Protein AF-A0A7J4SED7-F1 (afdb_monomer)

Structure (mmCIF, N/CA/C/O backbone):
data_AF-A0A7J4SED7-F1
#
_entry.id   AF-A0A7J4SED7-F1
#
loop_
_atom_site.group_PDB
_atom_site.id
_atom_site.type_symbol
_atom_site.label_atom_id
_atom_site.label_alt_id
_atom_site.label_comp_id
_atom_site.label_asym_id
_atom_site.label_entity_id
_atom_site.label_seq_id
_atom_site.pdbx_PDB_ins_code
_atom_site.Cartn_x
_atom_site.Cartn_y
_atom_site.Cartn_z
_atom_site.occupancy
_atom_site.B_iso_or_equiv
_atom_site.auth_seq_id
_atom_site.auth_comp_id
_atom_site.auth_asym_id
_atom_site.auth_atom_id
_atom_site.pdbx_PDB_model_num
ATOM 1 N N . ASN A 1 1 ? -24.517 29.000 20.448 1.00 28.95 1 ASN A N 1
ATOM 2 C CA . ASN A 1 1 ? -24.933 29.027 19.030 1.00 28.95 1 ASN A CA 1
ATOM 3 C C . ASN A 1 1 ? -23.704 29.103 18.139 1.00 28.95 1 ASN A C 1
ATOM 5 O O . ASN A 1 1 ? -23.434 30.154 17.577 1.00 28.95 1 ASN A O 1
ATOM 9 N N . GLY A 1 2 ? -22.942 28.015 18.066 1.00 28.55 2 GLY A N 1
ATOM 10 C CA . GLY A 1 2 ? -22.026 27.751 16.959 1.00 28.55 2 GLY A CA 1
ATOM 11 C C . GLY A 1 2 ? -22.659 26.600 16.196 1.00 28.55 2 GLY A C 1
ATOM 12 O O . GLY A 1 2 ? -22.942 25.575 16.811 1.00 28.55 2 GLY A O 1
ATOM 13 N N . GLY A 1 3 ? -23.041 26.830 14.942 1.00 26.08 3 GLY A N 1
ATOM 14 C CA . GLY A 1 3 ? -23.596 25.779 14.098 1.00 26.08 3 GLY A CA 1
ATOM 15 C C . GLY A 1 3 ? -22.493 24.778 13.799 1.00 26.08 3 GLY A C 1
ATOM 16 O O . GLY A 1 3 ? -21.452 25.179 13.285 1.00 26.08 3 GLY A O 1
ATOM 17 N N . GLY A 1 4 ? -22.710 23.516 14.163 1.00 29.97 4 GLY A N 1
ATOM 18 C CA . GLY A 1 4 ? -21.909 22.423 13.631 1.00 29.97 4 GLY A CA 1
ATOM 19 C C . GLY A 1 4 ? -22.111 22.396 12.123 1.00 29.97 4 GLY A C 1
ATOM 20 O O . GLY A 1 4 ? -23.253 22.368 11.659 1.00 29.97 4 GLY A O 1
ATOM 21 N N . SER A 1 5 ? -21.025 22.486 11.361 1.00 30.12 5 SER A N 1
ATOM 22 C CA . SER A 1 5 ? -21.075 22.139 9.950 1.00 30.12 5 SER A CA 1
ATOM 23 C C . SER A 1 5 ? -21.308 20.635 9.884 1.00 30.12 5 SER A C 1
ATOM 25 O O . SER A 1 5 ? -20.434 19.854 10.250 1.00 30.12 5 SER A O 1
ATOM 27 N N . SER A 1 6 ? -22.506 20.234 9.464 1.00 37.62 6 SER A N 1
ATOM 28 C CA . SER A 1 6 ? -22.706 18.918 8.866 1.00 37.62 6 SER A CA 1
ATOM 29 C C . SER A 1 6 ? -21.637 18.728 7.790 1.00 37.62 6 SER A C 1
ATOM 31 O O . SER A 1 6 ? -21.415 19.657 7.007 1.00 37.62 6 SER A O 1
ATOM 33 N N . GLY A 1 7 ? -20.982 17.568 7.755 1.00 41.88 7 GLY A N 1
ATOM 34 C CA . GLY A 1 7 ? -20.121 17.202 6.630 1.00 41.88 7 GLY A CA 1
ATOM 35 C C . GLY A 1 7 ? -20.859 17.338 5.286 1.00 41.88 7 GLY A C 1
ATOM 36 O O . GLY A 1 7 ? -22.097 17.429 5.264 1.00 41.88 7 GLY A O 1
ATOM 37 N N . PRO A 1 8 ? -20.127 17.407 4.164 1.00 54.66 8 PRO A N 1
ATOM 38 C CA . PRO A 1 8 ? -20.731 17.592 2.850 1.00 54.66 8 PRO A CA 1
ATOM 39 C C . PRO A 1 8 ? -21.751 16.482 2.556 1.00 54.66 8 PRO A C 1
ATOM 41 O O . PRO A 1 8 ? -21.533 15.307 2.835 1.00 54.66 8 PRO A O 1
ATOM 44 N N . THR A 1 9 ? -22.909 16.866 2.018 1.00 66.06 9 THR A N 1
ATOM 45 C CA . THR A 1 9 ? -23.913 15.916 1.516 1.00 66.06 9 THR A CA 1
ATOM 46 C C . THR A 1 9 ? -23.626 15.657 0.041 1.00 66.06 9 THR A C 1
ATOM 48 O O . THR A 1 9 ? -23.512 16.614 -0.718 1.00 66.06 9 THR A O 1
ATOM 51 N N . TYR A 1 10 ? -23.546 14.398 -0.382 1.00 72.19 10 TYR A N 1
ATOM 52 C CA . TYR A 1 10 ? -23.294 14.031 -1.780 1.00 72.19 10 TYR A CA 1
ATOM 53 C C . TYR A 1 10 ? -24.604 13.759 -2.529 1.00 72.19 10 TYR A C 1
ATOM 55 O O . TYR A 1 10 ? -25.501 13.089 -2.012 1.00 72.19 10 TYR A O 1
ATOM 63 N N . TYR A 1 11 ? -24.732 14.284 -3.749 1.00 77.88 11 TYR A N 1
ATOM 64 C CA . TYR A 1 11 ? -25.854 14.005 -4.647 1.00 77.88 11 TYR A CA 1
ATOM 65 C C . TYR A 1 11 ? -25.429 14.189 -6.103 1.00 77.88 11 TYR A C 1
ATOM 67 O O . TYR A 1 11 ? -25.109 15.297 -6.533 1.00 77.88 11 TYR A O 1
ATOM 75 N N . ASP A 1 12 ? -25.487 13.107 -6.872 1.00 82.50 12 ASP A N 1
ATOM 76 C CA . ASP A 1 12 ? -25.096 13.118 -8.275 1.00 82.50 12 ASP A CA 1
ATOM 77 C C . ASP A 1 12 ? -26.189 13.721 -9.176 1.00 82.50 12 ASP A C 1
ATOM 79 O O . ASP A 1 12 ? -27.272 13.154 -9.346 1.00 82.50 12 ASP A O 1
ATOM 83 N N . THR A 1 13 ? -25.906 14.877 -9.776 1.00 84.81 13 THR A N 1
ATOM 84 C CA . THR A 1 13 ? -26.775 15.543 -10.759 1.00 84.81 13 THR A CA 1
ATOM 85 C C . THR A 1 13 ? -26.424 15.187 -12.205 1.00 84.81 13 THR A C 1
ATOM 87 O O . THR A 1 13 ? -27.154 15.573 -13.120 1.00 84.81 13 THR A O 1
ATOM 90 N N . GLY A 1 14 ? -25.332 14.447 -12.424 1.00 86.31 14 GLY A N 1
ATOM 91 C CA . GLY A 1 14 ? -24.759 14.154 -13.736 1.00 86.31 14 GLY A CA 1
ATOM 92 C C . GLY A 1 14 ? -23.885 15.272 -14.311 1.00 86.31 14 GLY A C 1
ATOM 93 O O . GLY A 1 14 ? -23.479 15.165 -15.463 1.00 86.31 14 GLY A O 1
ATOM 94 N N . ILE A 1 15 ? -23.598 16.339 -13.558 1.00 93.50 15 ILE A N 1
ATOM 95 C CA . ILE A 1 15 ? -22.629 17.369 -13.965 1.00 93.50 15 ILE A CA 1
ATOM 96 C C . ILE A 1 15 ? -21.230 16.949 -13.530 1.00 93.50 15 ILE A C 1
ATOM 98 O O . ILE A 1 15 ? -21.039 16.570 -12.374 1.00 93.50 15 ILE A O 1
ATOM 102 N N . ARG A 1 16 ? -20.269 17.014 -14.455 1.00 92.00 16 ARG A N 1
ATOM 103 C CA . ARG A 1 16 ? -18.857 16.680 -14.227 1.00 92.00 16 ARG A CA 1
ATOM 104 C C . ARG A 1 16 ? -17.932 17.685 -14.903 1.00 92.00 16 ARG A C 1
ATOM 106 O O . ARG A 1 16 ? -18.294 18.216 -15.950 1.00 92.00 16 ARG A O 1
ATOM 113 N N . VAL A 1 17 ? -16.746 17.922 -14.347 1.00 94.31 17 VAL A N 1
ATOM 114 C CA . VAL A 1 17 ? -15.664 18.624 -15.064 1.00 94.31 17 VAL A CA 1
ATOM 115 C C . VAL A 1 17 ? -15.040 17.676 -16.089 1.00 94.31 17 VAL A C 1
ATOM 117 O O . VAL A 1 17 ? -14.766 16.516 -15.774 1.00 94.31 17 VAL A O 1
ATOM 120 N N . ARG A 1 18 ? -14.836 18.172 -17.314 1.00 93.75 18 ARG A N 1
ATOM 121 C CA . ARG A 1 18 ? -14.382 17.402 -18.477 1.00 93.75 18 ARG A CA 1
ATOM 122 C C . ARG A 1 18 ? -13.000 17.804 -18.977 1.00 93.75 18 ARG A C 1
ATOM 124 O O . ARG A 1 18 ? -12.179 16.929 -19.210 1.00 93.75 18 ARG A O 1
ATOM 131 N N . GLU A 1 19 ? -12.743 19.095 -19.133 1.00 96.38 19 GLU A N 1
ATOM 132 C CA . GLU A 1 19 ? -11.468 19.621 -19.629 1.00 96.38 19 GLU A CA 1
ATOM 133 C C . GLU A 1 19 ? -11.024 20.781 -18.734 1.00 96.38 19 GLU A C 1
ATOM 135 O O . GLU A 1 19 ? -11.865 21.549 -18.268 1.00 96.38 19 GLU A O 1
ATOM 140 N N . VAL A 1 20 ? -9.728 20.904 -18.452 1.00 96.56 20 VAL A N 1
ATOM 141 C CA . VAL A 1 20 ? -9.173 21.971 -17.606 1.00 96.56 20 VAL A CA 1
ATOM 142 C C . VAL A 1 20 ? -7.954 22.586 -18.282 1.00 96.56 20 VAL A C 1
ATOM 144 O O . VAL A 1 20 ? -7.032 21.864 -18.651 1.00 96.56 20 VAL A O 1
ATOM 147 N N . LEU A 1 21 ? -7.929 23.914 -18.389 1.00 96.31 21 LEU A N 1
ATOM 148 C CA . LEU A 1 21 ? -6.766 24.712 -18.770 1.00 96.31 21 LEU A CA 1
ATOM 149 C C . LEU A 1 21 ? -6.443 25.670 -17.615 1.00 96.31 21 LEU A C 1
ATOM 151 O O . LEU A 1 21 ? -7.073 26.720 -17.464 1.00 96.31 21 LEU A O 1
ATOM 155 N N . ALA A 1 22 ? -5.488 25.254 -16.780 1.00 94.88 22 ALA A N 1
ATOM 156 C CA . ALA A 1 22 ? -5.080 25.962 -15.565 1.00 94.88 22 ALA A CA 1
ATOM 157 C C . ALA A 1 22 ? -3.851 26.866 -15.764 1.00 94.88 22 ALA A C 1
ATOM 159 O O . ALA A 1 22 ? -3.681 27.809 -15.016 1.00 94.88 22 ALA A O 1
ATOM 160 N N . ASP A 1 23 ? -3.029 26.636 -16.793 1.00 93.50 23 ASP A N 1
ATOM 161 C CA . ASP A 1 23 ? -1.839 27.456 -17.081 1.00 93.50 23 ASP A CA 1
ATOM 162 C C . ASP A 1 23 ? -1.945 28.059 -18.492 1.00 93.50 23 ASP A C 1
ATOM 164 O O . ASP A 1 23 ? -1.436 27.476 -19.449 1.00 93.50 23 ASP A O 1
ATOM 168 N N . PRO A 1 24 ? -2.696 29.153 -18.707 1.00 91.94 24 PRO A N 1
ATOM 169 C CA . PRO A 1 24 ? -2.863 29.739 -20.030 1.00 91.94 24 PRO A CA 1
ATOM 170 C C . PRO A 1 24 ? -1.564 30.272 -20.634 1.00 91.94 24 PRO A C 1
ATOM 172 O O . PRO A 1 24 ? -0.682 30.795 -19.966 1.00 91.94 24 PRO A O 1
ATOM 175 N N . PHE A 1 25 ? -1.490 30.239 -21.961 1.00 88.00 25 PHE A N 1
ATOM 176 C CA . PHE A 1 25 ? -0.377 30.791 -22.727 1.00 88.00 25 PHE A CA 1
ATOM 177 C C . PHE A 1 25 ? -0.931 31.534 -23.946 1.00 88.00 25 PHE A C 1
ATOM 179 O O . PHE A 1 25 ? -1.820 31.032 -24.627 1.00 88.00 25 PHE A O 1
ATOM 186 N N . PHE A 1 26 ? -0.509 32.757 -24.282 1.00 80.88 26 PHE A N 1
ATOM 187 C CA . PHE A 1 26 ? 0.598 33.584 -23.763 1.00 80.88 26 PHE A CA 1
ATOM 188 C C . PHE A 1 26 ? 0.172 34.660 -22.744 1.00 80.88 26 PHE A C 1
ATOM 190 O O . PHE A 1 26 ? 0.870 35.661 -22.545 1.00 80.88 26 PHE A O 1
ATOM 197 N N . SER A 1 27 ? -1.028 34.542 -22.186 1.00 89.19 27 SER A N 1
ATOM 198 C CA . SER A 1 27 ? -1.578 35.500 -21.223 1.00 89.19 27 SER A CA 1
ATOM 199 C C . SER A 1 27 ? -1.365 35.047 -19.785 1.00 89.19 27 SER A C 1
ATOM 201 O O . SER A 1 27 ? -0.988 33.916 -19.533 1.00 89.19 27 SER A O 1
ATOM 203 N N . ALA A 1 28 ? -1.584 35.961 -18.839 1.00 89.88 28 ALA A N 1
ATOM 204 C CA . ALA A 1 28 ? -1.602 35.608 -17.426 1.00 89.88 28 ALA A CA 1
ATOM 205 C C . ALA A 1 28 ? -2.841 34.768 -17.086 1.00 89.88 28 ALA A C 1
ATOM 207 O O . ALA A 1 28 ? -3.909 34.996 -17.657 1.00 89.88 28 ALA A O 1
ATOM 208 N N . ASP A 1 29 ? -2.714 33.912 -16.078 1.00 90.19 29 ASP A N 1
ATOM 209 C CA . ASP A 1 29 ? -3.764 33.051 -15.523 1.00 90.19 29 ASP A CA 1
ATOM 210 C C . ASP A 1 29 ? -5.093 33.787 -15.291 1.00 90.19 29 ASP A C 1
ATOM 212 O O . ASP A 1 29 ? -6.175 33.340 -15.676 1.00 90.19 29 ASP A O 1
ATOM 216 N N . ASN A 1 30 ? -5.014 35.001 -14.740 1.00 89.75 30 ASN A N 1
ATOM 217 C CA . ASN A 1 30 ? -6.175 35.832 -14.434 1.00 89.75 30 ASN A CA 1
ATOM 218 C C . ASN A 1 30 ? -6.669 36.705 -15.601 1.00 89.75 30 ASN A C 1
ATOM 220 O O . ASN A 1 30 ? -7.472 37.623 -15.389 1.00 89.75 30 ASN A O 1
ATOM 224 N N . ALA A 1 31 ? -6.207 36.481 -16.829 1.00 93.50 31 ALA A N 1
ATOM 225 C CA . ALA A 1 31 ? -6.730 37.186 -17.989 1.00 93.50 31 ALA A CA 1
ATOM 226 C C . ALA A 1 31 ? -8.228 36.891 -18.199 1.00 93.50 31 ALA A C 1
ATOM 228 O O . ALA A 1 31 ? -8.800 35.923 -17.699 1.00 93.50 31 ALA A O 1
ATOM 229 N N . SER A 1 32 ? -8.908 37.774 -18.924 1.00 91.94 32 SER A N 1
ATOM 230 C CA . SER A 1 32 ? -10.302 37.538 -19.297 1.00 91.94 32 SER A CA 1
ATOM 231 C C . SER A 1 32 ? -10.389 36.498 -20.418 1.00 91.94 32 SER A C 1
ATOM 233 O O . SER A 1 32 ? -9.470 36.370 -21.232 1.00 91.94 32 SER A O 1
ATOM 235 N N . TRP A 1 33 ? -11.516 35.788 -20.491 1.00 92.12 33 TRP A N 1
ATOM 236 C CA . TRP A 1 33 ? -11.806 34.843 -21.575 1.00 92.12 33 TRP A CA 1
ATOM 237 C C . TRP A 1 33 ? -11.556 35.474 -22.966 1.00 92.12 33 TRP A C 1
ATOM 239 O O . TRP A 1 33 ? -12.003 36.605 -23.195 1.00 92.12 33 TRP A O 1
ATOM 249 N N . PRO A 1 34 ? -10.884 34.785 -23.914 1.00 91.44 34 PRO A N 1
ATOM 250 C CA . PRO A 1 34 ? -10.423 33.390 -23.861 1.00 91.44 34 PRO A CA 1
ATOM 251 C C . PRO A 1 34 ? -8.977 33.196 -23.368 1.00 91.44 34 PRO A C 1
ATOM 253 O O . PRO A 1 34 ? -8.453 32.099 -23.484 1.00 91.44 34 PRO A O 1
ATOM 256 N N . GLY A 1 35 ? -8.306 34.243 -22.879 1.00 89.06 35 GLY A N 1
ATOM 257 C CA . GLY A 1 35 ? -6.876 34.178 -22.550 1.00 89.06 35 GLY A CA 1
ATOM 258 C C . GLY A 1 35 ? -6.544 33.719 -21.126 1.00 89.06 35 GLY A C 1
ATOM 259 O O . GLY A 1 35 ? -5.378 33.475 -20.842 1.00 89.06 35 GLY A O 1
ATOM 260 N N . GLY A 1 36 ? -7.518 33.672 -20.219 1.00 92.50 36 GLY A N 1
ATOM 261 C CA . GLY A 1 36 ? -7.302 33.216 -18.842 1.00 92.50 36 GLY A CA 1
ATOM 262 C C . GLY A 1 36 ? -7.691 31.761 -18.632 1.00 92.50 36 GLY A C 1
ATOM 263 O O . GLY A 1 36 ? -8.140 31.088 -19.558 1.00 92.50 36 GLY A O 1
ATOM 264 N N . GLU A 1 37 ? -7.566 31.314 -17.389 1.00 95.31 37 GLU A N 1
ATOM 265 C CA . GLU A 1 37 ? -7.948 29.974 -16.954 1.00 95.31 37 GLU A CA 1
ATOM 266 C C . GLU A 1 37 ? -9.415 29.659 -17.240 1.00 95.31 37 GLU A C 1
ATOM 268 O O . GLU A 1 37 ? -10.318 30.506 -17.106 1.00 95.31 37 GLU A O 1
ATOM 273 N N . TRP A 1 38 ? -9.662 28.400 -17.576 1.00 95.75 38 TRP A N 1
ATOM 274 C CA . TRP A 1 38 ? -11.006 27.885 -17.749 1.00 95.75 38 TRP A CA 1
ATOM 275 C C . TRP A 1 38 ? -11.063 26.383 -17.509 1.00 95.75 38 TRP A C 1
ATOM 277 O O . TRP A 1 38 ? -10.080 25.655 -17.620 1.00 95.75 38 TRP A O 1
ATOM 287 N N . LEU A 1 39 ? -12.270 25.923 -17.217 1.00 96.88 39 LEU A N 1
ATOM 288 C CA . LEU A 1 39 ? -12.621 24.516 -17.237 1.00 96.88 39 LEU A CA 1
ATOM 289 C C . LEU A 1 39 ? -13.910 24.323 -18.023 1.00 96.88 39 LEU A C 1
ATOM 291 O O . LEU A 1 39 ? -14.719 25.240 -18.185 1.00 96.88 39 LEU A O 1
ATOM 295 N N . GLU A 1 40 ? -14.115 23.116 -18.507 1.00 96.25 40 GLU A N 1
ATOM 296 C CA . GLU A 1 40 ? -15.326 22.692 -19.175 1.00 96.25 40 GLU A CA 1
ATOM 297 C C . GLU A 1 40 ? -16.111 21.745 -18.277 1.00 96.25 40 GLU A C 1
ATOM 299 O O . GLU A 1 40 ? -15.550 20.840 -17.663 1.00 96.25 40 GLU A O 1
ATOM 304 N N . ILE A 1 41 ? -17.426 21.939 -18.223 1.00 95.50 41 ILE A N 1
ATOM 305 C CA . ILE A 1 41 ? -18.352 21.008 -17.584 1.00 95.50 41 ILE A CA 1
ATOM 306 C C . ILE A 1 41 ? -19.205 20.292 -18.626 1.00 95.50 41 ILE A C 1
ATOM 308 O O . ILE A 1 41 ? -19.660 20.886 -19.605 1.00 95.50 41 ILE A O 1
ATOM 312 N N . GLU A 1 42 ? -19.472 19.018 -18.379 1.00 94.75 42 GLU A N 1
ATOM 313 C CA . GLU A 1 42 ? -20.281 18.134 -19.211 1.00 94.75 42 GLU A CA 1
ATOM 314 C C . GLU A 1 42 ? -21.479 17.609 -18.413 1.00 94.75 42 GLU A C 1
ATOM 316 O O . GLU A 1 42 ? -21.402 17.381 -17.204 1.00 94.75 42 GLU A O 1
ATOM 321 N N . ASN A 1 43 ? -22.606 17.415 -19.100 1.00 94.69 43 ASN A N 1
ATOM 322 C CA . ASN A 1 43 ? -23.762 16.722 -18.540 1.00 94.69 43 ASN A CA 1
ATOM 323 C C . ASN A 1 43 ? -23.796 15.268 -19.027 1.00 94.69 43 ASN A C 1
ATOM 325 O O . ASN A 1 43 ? -24.253 14.993 -20.138 1.00 94.69 43 ASN A O 1
ATOM 329 N N . ILE A 1 44 ? -23.366 14.340 -18.174 1.00 92.38 44 ILE A N 1
ATOM 330 C CA . ILE A 1 44 ? -23.412 12.889 -18.420 1.00 92.38 44 ILE A CA 1
ATOM 331 C C . ILE A 1 44 ? -24.762 12.260 -18.032 1.00 92.38 44 ILE A C 1
ATOM 333 O O . ILE A 1 44 ? -25.002 11.075 -18.269 1.00 92.38 44 ILE A O 1
ATOM 337 N N . GLY A 1 45 ? -25.662 13.040 -17.429 1.00 89.38 45 GLY A N 1
ATOM 338 C CA . GLY A 1 45 ? -26.990 12.602 -17.021 1.00 89.38 45 GLY A CA 1
ATOM 339 C C . GLY A 1 45 ? -27.975 12.466 -18.186 1.00 89.38 45 GLY A C 1
ATOM 340 O O . GLY A 1 45 ? -27.782 12.969 -19.290 1.00 89.38 45 GLY A O 1
ATOM 341 N N . ALA A 1 46 ? -29.108 11.809 -17.926 1.00 90.81 46 ALA A N 1
ATOM 342 C CA . ALA A 1 46 ? -30.159 11.600 -18.929 1.00 90.81 46 ALA A CA 1
ATOM 343 C C . ALA A 1 46 ? -31.118 12.800 -19.099 1.00 90.81 46 ALA A C 1
ATOM 345 O O . ALA A 1 46 ? -31.989 12.782 -19.972 1.00 90.81 46 ALA A O 1
ATOM 346 N N . SER A 1 47 ? -31.003 13.834 -18.261 1.00 93.88 47 SER A N 1
ATOM 347 C CA . SER A 1 47 ? -31.895 14.999 -18.240 1.00 93.88 47 SER A CA 1
ATOM 348 C C . SER A 1 47 ? -31.135 16.310 -18.386 1.00 93.88 47 SER A C 1
ATOM 350 O O . SER A 1 47 ? -29.987 16.422 -17.978 1.00 93.88 47 SER A O 1
ATOM 352 N N . THR A 1 48 ? -31.798 17.329 -18.938 1.00 95.56 48 THR A N 1
ATOM 353 C CA . THR A 1 48 ? -31.252 18.695 -18.958 1.00 95.56 48 THR A CA 1
ATOM 354 C C . THR A 1 48 ? -31.146 19.236 -17.533 1.00 95.56 48 THR A C 1
ATOM 356 O O . THR A 1 48 ? -32.103 19.111 -16.768 1.00 95.56 48 THR A O 1
ATOM 359 N N . VAL A 1 49 ? -30.007 19.842 -17.203 1.00 95.50 49 VAL A N 1
ATOM 360 C CA . VAL A 1 49 ? -29.734 20.457 -15.898 1.00 95.50 49 VAL A CA 1
ATOM 361 C C . VAL A 1 49 ? -29.696 21.973 -16.062 1.00 95.50 49 VAL A C 1
ATOM 363 O O . VAL A 1 49 ? -29.137 22.478 -17.034 1.00 95.50 49 VAL A O 1
ATOM 366 N N . ASP A 1 50 ? -30.306 22.695 -15.125 1.00 94.69 50 ASP A N 1
ATOM 367 C CA . ASP A 1 50 ? -30.141 24.143 -14.995 1.00 94.69 50 ASP A CA 1
ATOM 368 C C . ASP A 1 50 ? -28.968 24.417 -14.048 1.00 94.69 50 ASP A C 1
ATOM 370 O O . ASP A 1 50 ? -29.012 24.029 -12.880 1.00 94.69 50 ASP A O 1
ATOM 374 N N . LEU A 1 51 ? -27.918 25.060 -14.560 1.00 94.81 51 LEU A N 1
ATOM 375 C CA . LEU A 1 51 ? -26.695 25.361 -13.811 1.00 94.81 51 LEU A CA 1
ATOM 376 C C . LEU A 1 51 ? -26.849 26.567 -12.871 1.00 94.81 51 LEU A C 1
ATOM 378 O O . LEU A 1 51 ? -25.905 26.932 -12.170 1.00 94.81 51 LEU A O 1
ATOM 382 N N . LEU A 1 52 ? -28.019 27.211 -12.832 1.00 91.94 52 LEU A N 1
ATOM 383 C CA . LEU A 1 52 ? -28.249 28.352 -11.956 1.00 91.94 52 LEU A CA 1
ATOM 384 C C . LEU A 1 52 ? -28.064 27.970 -10.475 1.00 91.94 52 LEU A C 1
ATOM 386 O O . LEU A 1 52 ? -28.773 27.123 -9.932 1.00 91.94 52 LEU A O 1
ATOM 390 N N . GLY A 1 53 ? -27.129 28.646 -9.804 1.00 87.88 53 GLY A N 1
ATOM 391 C CA . GLY A 1 53 ? -26.800 28.405 -8.396 1.00 87.88 53 GLY A CA 1
ATOM 392 C C . GLY A 1 53 ? -25.765 27.303 -8.161 1.00 87.88 53 GLY A C 1
ATOM 393 O O . GLY A 1 53 ? -25.421 27.065 -7.006 1.00 87.88 53 GLY A O 1
ATOM 394 N N . TYR A 1 54 ? -25.256 26.664 -9.217 1.00 95.31 54 TYR A N 1
ATOM 395 C CA . TYR A 1 54 ? -24.082 25.801 -9.121 1.00 95.31 54 TYR A CA 1
ATOM 396 C C . TYR A 1 54 ? -22.825 26.643 -8.911 1.00 95.31 54 TYR A C 1
ATOM 398 O O . TYR A 1 54 ? -22.735 27.787 -9.374 1.00 95.31 54 TYR A O 1
ATOM 406 N N . TYR A 1 55 ? -21.836 26.064 -8.243 1.00 94.44 55 TYR A N 1
ATOM 407 C CA . TYR A 1 55 ? -20.521 26.671 -8.107 1.00 94.44 55 TYR A CA 1
ATOM 408 C C . TYR A 1 55 ? -19.426 25.618 -7.970 1.00 94.44 55 TYR A C 1
ATOM 410 O O . TYR A 1 55 ? -19.694 24.474 -7.609 1.00 94.44 55 TYR A O 1
ATOM 418 N N . ILE A 1 56 ? -18.195 26.020 -8.259 1.00 94.25 56 ILE A N 1
ATOM 419 C CA . ILE A 1 56 ? -16.997 25.190 -8.140 1.00 94.25 56 ILE A CA 1
ATOM 420 C C . ILE A 1 56 ? -16.140 25.780 -7.031 1.00 94.25 56 ILE A C 1
ATOM 422 O O . ILE A 1 56 ? -15.998 27.001 -6.949 1.00 94.25 56 ILE A O 1
ATOM 426 N N . MET A 1 57 ? -15.625 24.925 -6.158 1.00 89.38 57 MET A N 1
ATOM 427 C CA . MET A 1 57 ? -14.712 25.309 -5.092 1.00 89.38 57 MET A CA 1
ATOM 428 C C . MET A 1 57 ? -13.377 24.598 -5.277 1.00 89.38 57 MET A C 1
ATOM 430 O O . MET A 1 57 ? -13.379 23.397 -5.536 1.00 89.38 57 MET A O 1
ATOM 434 N N . ASP A 1 58 ? -12.277 25.332 -5.144 1.00 86.44 58 ASP A N 1
ATOM 435 C CA . ASP A 1 58 ? -10.928 24.760 -5.123 1.00 86.44 58 ASP A CA 1
ATOM 436 C C . ASP A 1 58 ? -10.488 24.369 -3.698 1.00 86.44 58 ASP A C 1
ATOM 438 O O . ASP A 1 58 ? -11.173 24.641 -2.701 1.00 86.44 58 ASP A O 1
ATOM 442 N N . SER A 1 59 ? -9.302 23.770 -3.590 1.00 81.81 59 SER A N 1
ATOM 443 C CA . SER A 1 59 ? -8.682 23.387 -2.314 1.00 81.81 59 SER A CA 1
ATOM 444 C C . SER A 1 59 ? -8.381 24.579 -1.389 1.00 81.81 59 SER A C 1
ATOM 446 O O . SER A 1 59 ? -8.303 24.430 -0.167 1.00 81.81 59 SER A O 1
ATOM 448 N N . SER A 1 60 ? -8.276 25.785 -1.951 1.00 81.69 60 SER A N 1
ATOM 449 C CA . SER A 1 60 ? -8.067 27.047 -1.233 1.00 81.69 60 SER A CA 1
ATOM 450 C C . SER A 1 60 ? -9.374 27.745 -0.828 1.00 81.69 60 SER A C 1
ATOM 452 O O . SER A 1 60 ? -9.343 28.846 -0.272 1.00 81.69 60 SER A O 1
ATOM 454 N N . SER A 1 61 ? -10.527 27.097 -1.038 1.00 82.44 61 SER A N 1
ATOM 455 C CA . SER A 1 61 ? -11.872 27.626 -0.775 1.00 82.44 61 SER A CA 1
ATOM 456 C C . SER A 1 61 ? -12.270 28.852 -1.616 1.00 82.44 61 SER A C 1
ATOM 458 O O . SER A 1 61 ? -13.201 29.581 -1.247 1.00 82.44 61 SER A O 1
ATOM 460 N N . ASN A 1 62 ? -11.612 29.096 -2.751 1.00 85.56 62 ASN A N 1
ATOM 461 C CA . ASN A 1 62 ? -12.081 30.045 -3.757 1.00 85.56 62 ASN A CA 1
ATOM 462 C C . ASN A 1 62 ? -13.350 29.496 -4.416 1.00 85.56 62 ASN A C 1
ATOM 464 O O . ASN A 1 62 ? -13.464 28.302 -4.665 1.00 85.56 62 ASN A O 1
ATOM 468 N N . ASN A 1 63 ? -14.322 30.366 -4.695 1.00 88.75 63 ASN A N 1
ATOM 469 C CA . ASN A 1 63 ? -15.630 29.965 -5.214 1.00 88.75 63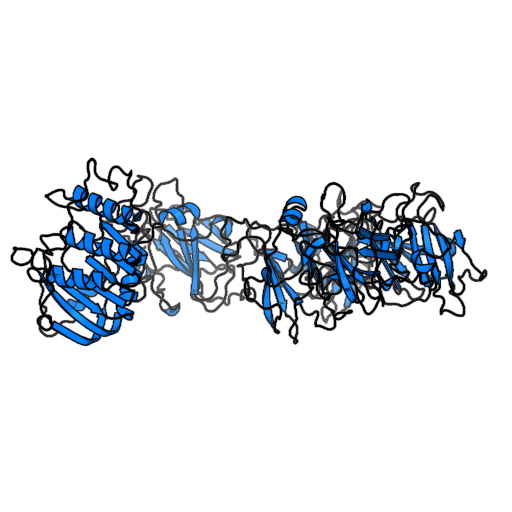 ASN A CA 1
ATOM 470 C C . ASN A 1 63 ? -15.892 30.588 -6.590 1.00 88.75 63 ASN A C 1
ATOM 472 O O . ASN A 1 63 ? -15.968 31.812 -6.720 1.00 88.75 63 ASN A O 1
ATOM 476 N N . ILE A 1 64 ? -16.095 29.734 -7.591 1.00 92.88 64 ILE A N 1
ATOM 477 C CA . ILE A 1 64 ? -16.436 30.095 -8.965 1.00 92.88 64 ILE A CA 1
ATOM 478 C C . ILE A 1 64 ? -17.916 29.776 -9.183 1.00 92.88 64 ILE A C 1
ATOM 480 O O . ILE A 1 64 ? -18.307 28.640 -9.453 1.00 92.88 64 ILE A O 1
ATOM 484 N N . SER A 1 65 ? -18.771 30.786 -9.050 1.00 93.56 65 SER A N 1
ATOM 485 C CA . SER A 1 65 ? -20.212 30.624 -9.266 1.00 93.56 65 SER A CA 1
ATOM 486 C C . SER A 1 65 ? -20.556 30.582 -10.758 1.00 93.56 65 SER A C 1
ATOM 488 O O . SER A 1 65 ? -20.149 31.466 -11.509 1.00 93.56 65 SER A O 1
ATOM 490 N N . LEU A 1 66 ? -21.371 29.619 -11.197 1.00 94.19 66 LEU A N 1
ATOM 491 C CA . LEU A 1 66 ? -21.788 29.485 -12.600 1.00 94.19 66 LEU A CA 1
ATOM 492 C C . LEU A 1 66 ? -22.866 30.530 -12.940 1.00 94.19 66 LEU A C 1
ATOM 494 O O . LEU A 1 66 ? -24.069 30.266 -12.923 1.00 94.19 66 LEU A O 1
ATOM 498 N N . ASN A 1 67 ? -22.421 31.758 -13.204 1.00 91.44 67 ASN A N 1
ATOM 499 C CA . ASN A 1 67 ? -23.251 32.941 -13.438 1.00 91.44 67 ASN A CA 1
ATOM 500 C C . ASN A 1 67 ? -22.735 33.775 -14.630 1.00 91.44 67 ASN A C 1
ATOM 502 O O . ASN A 1 67 ? -21.882 33.323 -15.388 1.00 91.44 67 ASN A O 1
ATOM 506 N N . GLU A 1 68 ? -23.236 35.005 -14.784 1.00 91.50 68 GLU A N 1
ATOM 507 C CA . GLU A 1 68 ? -22.866 35.934 -15.865 1.00 91.50 68 GLU A CA 1
ATOM 508 C C . GLU A 1 68 ? -21.369 36.268 -15.970 1.00 91.50 68 GLU A C 1
ATOM 510 O O . GLU A 1 68 ? -20.914 36.668 -17.040 1.00 91.50 68 GLU A O 1
ATOM 515 N N . SER A 1 69 ? -20.606 36.104 -14.887 1.00 90.12 69 SER A N 1
ATOM 516 C CA . SER A 1 69 ? -19.169 36.385 -14.859 1.00 90.12 69 SER A CA 1
ATOM 517 C C . SER A 1 69 ? -18.323 35.216 -15.359 1.00 90.12 69 SER A C 1
ATOM 519 O O . SER A 1 69 ? -17.260 35.460 -15.930 1.00 90.12 69 SER A O 1
ATOM 521 N N . HIS A 1 70 ? -18.776 33.974 -15.153 1.00 93.62 70 HIS A N 1
ATOM 522 C CA . HIS A 1 70 ? -17.959 32.771 -15.374 1.00 93.62 70 HIS A CA 1
ATOM 523 C C . HIS A 1 70 ? -18.510 31.836 -16.445 1.00 93.62 70 HIS A C 1
ATOM 525 O O . HIS A 1 70 ? -17.735 31.197 -17.147 1.00 93.62 70 HIS A O 1
ATOM 531 N N . LEU A 1 71 ? -19.830 31.755 -16.619 1.00 95.25 71 LEU A N 1
ATOM 532 C CA . LEU A 1 71 ? -20.434 30.855 -17.595 1.00 95.25 71 LEU A CA 1
ATOM 533 C C . LEU A 1 71 ? -20.419 31.488 -18.991 1.00 95.25 71 LEU A C 1
ATOM 535 O O . LEU A 1 71 ? -21.174 32.422 -19.280 1.00 95.25 71 LEU A O 1
ATOM 539 N N . ILE A 1 72 ? -19.600 30.946 -19.891 1.00 95.38 72 ILE A N 1
ATOM 540 C CA . ILE A 1 72 ? -19.515 31.439 -21.266 1.00 95.38 72 ILE A CA 1
ATOM 541 C C . ILE A 1 72 ? -20.841 31.183 -22.001 1.00 95.38 72 ILE A C 1
ATOM 543 O O . ILE A 1 72 ? -21.480 30.131 -21.876 1.00 95.38 72 ILE A O 1
ATOM 547 N N . GLY A 1 73 ? -21.286 32.197 -22.748 1.00 90.62 73 GLY A N 1
ATOM 548 C CA . GLY A 1 73 ? -22.572 32.184 -23.450 1.00 90.62 73 GLY A CA 1
ATOM 549 C C . GLY A 1 73 ? -23.796 32.429 -22.558 1.00 90.62 73 GLY A C 1
ATOM 550 O O . GLY A 1 73 ? -24.916 32.184 -23.000 1.00 90.62 73 GLY A O 1
ATOM 551 N N . PHE A 1 74 ? -23.619 32.893 -21.315 1.00 92.38 74 PHE A N 1
ATOM 552 C CA . PHE A 1 74 ? -24.731 33.327 -20.467 1.00 92.38 74 PHE A CA 1
ATOM 553 C C . PHE A 1 74 ? -25.462 34.548 -21.060 1.00 92.38 74 PHE A C 1
ATOM 555 O O . PHE A 1 74 ? -24.832 35.529 -21.456 1.00 92.38 74 PHE A O 1
ATOM 562 N N . ASP A 1 75 ? -26.798 34.517 -21.063 1.00 91.69 75 ASP A N 1
ATOM 563 C CA . ASP A 1 75 ? -27.661 35.627 -21.473 1.00 91.69 75 ASP A CA 1
ATOM 564 C C . ASP A 1 75 ? -28.777 35.822 -20.437 1.00 91.69 75 ASP A C 1
ATOM 566 O O . ASP A 1 75 ? -29.726 35.047 -20.357 1.00 91.69 75 ASP A O 1
ATOM 570 N N . ALA A 1 76 ? -28.707 36.914 -19.669 1.00 87.06 76 ALA A N 1
ATOM 571 C CA . ALA A 1 76 ? -29.698 37.245 -18.640 1.00 87.06 76 ALA A CA 1
ATOM 572 C C . ALA A 1 76 ? -31.141 37.391 -19.175 1.00 87.06 76 ALA A C 1
ATOM 574 O O . ALA A 1 76 ? -32.093 37.439 -18.391 1.00 87.06 76 ALA A O 1
ATOM 575 N N . THR A 1 77 ? -31.316 37.527 -20.492 1.00 89.94 77 THR A N 1
ATOM 576 C CA . THR A 1 77 ? -32.619 37.659 -21.151 1.00 89.94 77 THR A CA 1
ATOM 577 C C . THR A 1 77 ? -33.190 36.334 -21.662 1.00 89.94 77 THR A C 1
ATOM 579 O O . THR A 1 77 ? -34.372 36.292 -22.015 1.00 89.94 77 THR A O 1
ATOM 582 N N . ASP A 1 78 ? -32.408 35.253 -21.626 1.00 90.38 78 ASP A N 1
ATOM 583 C CA . ASP A 1 78 ? -32.811 33.899 -21.996 1.00 90.38 78 ASP A CA 1
ATOM 584 C C . ASP A 1 78 ? -32.688 32.956 -20.790 1.00 90.38 78 ASP A C 1
ATOM 586 O O . ASP A 1 78 ? -31.607 32.527 -20.404 1.00 90.38 78 ASP A O 1
ATOM 590 N N . SER A 1 79 ? -33.825 32.562 -20.208 1.00 84.88 79 SER A N 1
ATOM 591 C CA . SER A 1 79 ? -33.853 31.641 -19.061 1.00 84.88 79 SER A CA 1
ATOM 592 C C . SER A 1 79 ? -33.299 30.245 -19.364 1.00 84.88 79 SER A C 1
ATOM 594 O O . SER A 1 79 ? -33.143 29.449 -18.444 1.00 84.88 79 SER A O 1
ATOM 596 N N . THR A 1 80 ? -33.058 29.916 -20.635 1.00 90.31 80 THR A N 1
ATOM 597 C CA . THR A 1 80 ? -32.442 28.653 -21.052 1.00 90.31 80 THR A CA 1
ATOM 598 C C . THR A 1 80 ? -30.932 28.761 -21.250 1.00 90.31 80 THR A C 1
ATOM 600 O O . THR A 1 80 ? -30.274 27.736 -21.413 1.00 90.31 80 THR A O 1
ATOM 603 N N . SER A 1 81 ? -30.336 29.957 -21.140 1.00 92.31 81 SER A N 1
ATOM 604 C CA . SER A 1 81 ? -28.894 30.138 -21.335 1.00 92.31 81 SER A CA 1
ATOM 605 C C . SER A 1 81 ? -28.047 29.439 -20.270 1.00 92.31 81 SER A C 1
ATOM 607 O O . SER A 1 81 ? -26.870 29.212 -20.503 1.00 92.31 81 SER A O 1
ATOM 609 N N . THR A 1 82 ? -28.593 29.085 -19.105 1.00 93.19 82 THR A N 1
ATOM 610 C CA . THR A 1 82 ? -27.912 28.294 -18.055 1.00 93.19 82 THR A CA 1
ATOM 611 C C . THR A 1 82 ? -28.134 26.789 -18.189 1.00 93.19 82 THR A C 1
ATOM 613 O O . THR A 1 82 ? -27.586 26.016 -17.408 1.00 93.19 82 THR A O 1
ATOM 616 N N . HIS A 1 83 ? -28.948 26.350 -19.152 1.00 94.56 83 HIS A N 1
ATOM 617 C CA . HIS A 1 83 ? -29.273 24.940 -19.306 1.00 94.56 83 HIS A CA 1
ATOM 618 C C . HIS A 1 83 ? -28.159 24.202 -20.052 1.00 94.56 83 HIS A C 1
ATOM 620 O O . HIS A 1 83 ? -27.596 24.701 -21.031 1.00 94.56 83 HIS A O 1
ATOM 626 N N . ILE A 1 84 ? -27.874 22.982 -19.608 1.00 95.31 84 ILE A N 1
ATOM 627 C CA . ILE A 1 84 ? -26.960 22.051 -20.267 1.00 95.31 84 ILE A CA 1
ATOM 628 C C . ILE A 1 84 ? -27.711 20.755 -20.587 1.00 95.31 84 ILE A C 1
ATOM 630 O O . ILE A 1 84 ? -28.250 20.080 -19.704 1.00 95.31 84 ILE A O 1
ATOM 634 N N . HIS A 1 85 ? -27.826 20.436 -21.876 1.00 95.69 85 HIS A N 1
ATOM 635 C CA . HIS A 1 85 ? -28.501 19.224 -22.339 1.00 95.69 85 HIS A CA 1
ATOM 636 C C . HIS A 1 85 ? -27.622 17.979 -22.126 1.00 95.69 85 HIS A C 1
ATOM 638 O O . HIS A 1 85 ? -26.402 18.116 -22.067 1.00 95.69 85 HIS A O 1
ATOM 644 N N . PRO A 1 86 ? -28.216 16.773 -22.039 1.00 95.25 86 PRO A N 1
ATOM 645 C CA . PRO A 1 86 ? -27.458 15.521 -22.007 1.00 95.25 86 PRO A CA 1
ATOM 646 C C . PRO A 1 86 ? -26.412 15.446 -23.127 1.00 95.25 86 PRO A C 1
ATOM 648 O O . PRO A 1 86 ? -26.736 15.714 -24.286 1.00 95.25 86 PRO A O 1
ATOM 651 N N . GLY A 1 87 ? -25.174 15.100 -22.776 1.00 90.44 87 GLY A N 1
ATOM 652 C CA . GLY A 1 87 ? -24.024 15.008 -23.682 1.00 90.44 87 GLY A CA 1
ATOM 653 C C . GLY A 1 87 ? -23.516 16.345 -24.228 1.00 90.44 87 GLY A C 1
ATOM 654 O O . GLY A 1 87 ? -22.687 16.353 -25.129 1.00 90.44 87 GLY A O 1
ATOM 655 N N . SER A 1 88 ? -24.041 17.477 -23.749 1.00 93.81 88 SER A N 1
ATOM 656 C CA . SER A 1 88 ? -23.538 18.808 -24.105 1.00 93.81 88 SER A CA 1
ATOM 657 C C . SER A 1 88 ? -22.524 19.299 -23.080 1.00 93.81 88 SER A C 1
ATOM 659 O O . SER A 1 88 ? -22.548 18.872 -21.922 1.00 93.81 88 SER A O 1
ATOM 661 N N . ARG A 1 89 ? -21.688 20.247 -23.506 1.00 93.81 89 ARG A N 1
ATOM 662 C CA . ARG A 1 89 ? -20.618 20.835 -22.701 1.00 93.81 89 ARG A CA 1
ATOM 663 C C . ARG A 1 89 ? -20.750 22.348 -22.602 1.00 93.81 89 ARG A C 1
ATOM 665 O O . ARG A 1 89 ? -21.405 22.976 -23.440 1.00 93.81 89 ARG A O 1
ATOM 672 N N . ARG A 1 90 ? -20.200 22.935 -21.542 1.00 95.00 90 ARG A N 1
ATOM 673 C CA . ARG A 1 90 ? -20.214 24.382 -21.287 1.00 95.00 90 ARG A CA 1
ATOM 674 C C . ARG A 1 90 ? -18.894 24.819 -20.667 1.00 95.00 90 ARG A C 1
ATOM 676 O O . ARG A 1 90 ? -18.417 24.190 -19.730 1.00 95.00 90 ARG A O 1
ATOM 683 N N . VAL A 1 91 ? -18.370 25.946 -21.138 1.00 96.81 91 VAL A N 1
ATOM 684 C CA . VAL A 1 91 ? -17.121 26.524 -20.632 1.00 96.81 91 VAL A CA 1
ATOM 685 C C . VAL A 1 91 ? -17.391 27.449 -19.445 1.00 96.81 91 VAL A C 1
ATOM 687 O O . VAL A 1 91 ? -18.280 28.309 -19.497 1.00 96.81 91 VAL A O 1
ATOM 690 N N . VAL A 1 92 ? -16.593 27.283 -18.394 1.00 96.31 92 VAL A N 1
ATOM 691 C CA . VAL A 1 92 ? -16.546 28.117 -17.194 1.00 96.31 92 VAL A CA 1
ATOM 692 C C . VAL A 1 92 ? -15.174 28.787 -17.138 1.00 96.31 92 VAL A C 1
ATOM 694 O O . VAL A 1 92 ? -14.162 28.129 -16.920 1.00 96.31 92 VAL A O 1
ATOM 697 N N . ALA A 1 93 ? -15.132 30.100 -17.349 1.00 95.12 93 ALA A N 1
ATOM 698 C CA . ALA A 1 93 ? -13.900 30.882 -17.324 1.00 95.12 93 ALA A CA 1
ATOM 699 C C . ALA A 1 93 ? -13.720 31.594 -15.980 1.00 95.12 93 ALA A C 1
ATOM 701 O O . ALA A 1 93 ? -14.669 32.171 -15.442 1.00 95.12 93 ALA A O 1
ATOM 702 N N . ILE A 1 94 ? -12.488 31.653 -15.477 1.00 92.00 94 ILE A N 1
ATOM 703 C CA . ILE A 1 94 ? -12.168 32.349 -14.221 1.00 92.00 94 ILE A CA 1
ATOM 704 C C . ILE A 1 94 ? -12.290 33.868 -14.375 1.00 92.00 94 ILE A C 1
ATOM 706 O O . ILE A 1 94 ? -12.674 34.557 -13.435 1.00 92.00 94 ILE A O 1
ATOM 710 N N . ASN A 1 95 ? -12.051 34.397 -15.577 1.00 88.25 95 ASN A N 1
ATOM 711 C CA . ASN A 1 95 ? -12.423 35.749 -16.005 1.00 88.25 95 ASN A CA 1
ATOM 712 C C . ASN A 1 95 ? -12.018 36.883 -15.033 1.00 88.25 95 ASN A C 1
ATOM 714 O O . ASN A 1 95 ? -12.839 37.720 -14.652 1.00 88.25 95 ASN A O 1
ATOM 718 N N . SER A 1 96 ? -10.742 36.919 -14.639 1.00 84.88 96 SER A N 1
ATOM 719 C CA . SER A 1 96 ? -10.167 37.979 -13.790 1.00 84.88 96 SER A CA 1
ATOM 720 C C . SER A 1 96 ? -10.785 38.119 -12.385 1.00 84.88 96 SER A C 1
ATOM 722 O O . SER A 1 96 ? -10.812 39.218 -11.828 1.00 84.88 96 SER A O 1
ATOM 724 N N . THR A 1 97 ? -11.272 37.020 -11.796 1.00 79.44 97 THR A N 1
ATOM 725 C CA . THR A 1 97 ? -11.881 36.996 -10.443 1.00 79.44 97 THR A CA 1
ATOM 726 C C . THR A 1 97 ? -10.918 37.385 -9.322 1.00 79.44 97 THR A C 1
ATOM 728 O O . THR A 1 97 ? -11.340 37.953 -8.312 1.00 79.44 97 THR A O 1
ATOM 731 N N . SER A 1 98 ? -9.628 37.112 -9.502 1.00 82.25 98 SER A N 1
ATOM 732 C CA . SER A 1 98 ? -8.574 37.320 -8.508 1.00 82.25 98 SER A CA 1
ATOM 733 C C . SER A 1 98 ? -7.337 37.994 -9.108 1.00 82.25 98 SER A C 1
ATOM 735 O O . SER A 1 98 ? -7.163 38.102 -10.323 1.00 82.25 98 SER A O 1
ATOM 737 N N . GLU A 1 99 ? -6.464 38.496 -8.228 1.00 80.50 99 GLU A N 1
ATOM 738 C CA . GLU A 1 99 ? -5.176 39.094 -8.619 1.00 80.50 99 GLU A CA 1
ATOM 739 C C . GLU A 1 99 ? -4.218 38.061 -9.247 1.00 80.50 99 GLU A C 1
ATOM 741 O O . GLU A 1 99 ? -3.341 38.442 -10.018 1.00 80.50 99 GLU A O 1
ATOM 746 N N . TYR A 1 100 ? -4.452 36.774 -8.982 1.00 82.19 100 TYR A N 1
ATOM 747 C CA . TYR A 1 100 ? -3.760 35.606 -9.538 1.00 82.19 100 TYR A CA 1
ATOM 748 C C . TYR A 1 100 ? -4.782 34.618 -10.124 1.00 82.19 100 TYR A C 1
ATOM 750 O O . TYR A 1 100 ? -5.985 34.869 -10.011 1.00 82.19 100 TYR A O 1
ATOM 758 N N . GLY A 1 101 ? -4.321 33.528 -10.738 1.00 80.38 101 GLY A N 1
ATOM 759 C CA . GLY A 1 101 ? -5.154 32.378 -11.102 1.00 80.38 101 GLY A CA 1
ATOM 760 C C . GLY A 1 101 ? -5.942 31.785 -9.926 1.00 80.38 101 GLY A C 1
ATOM 761 O O . GLY A 1 101 ? -5.610 32.040 -8.763 1.00 80.38 101 GLY A O 1
ATOM 762 N N . VAL A 1 102 ? -7.016 31.055 -10.226 1.00 89.62 102 VAL A N 1
ATOM 763 C CA . VAL A 1 102 ? -7.793 30.252 -9.262 1.00 89.62 102 VAL A CA 1
ATOM 764 C C . VAL A 1 102 ? -7.477 28.768 -9.431 1.00 89.62 102 VAL A C 1
ATOM 766 O O . VAL A 1 102 ? -7.379 28.064 -8.438 1.00 89.62 102 VAL A O 1
ATOM 769 N N . LEU A 1 103 ? -7.313 28.294 -10.666 1.00 92.69 103 LEU A N 1
ATOM 770 C CA . LEU A 1 103 ? -6.976 26.906 -10.965 1.00 92.69 103 LEU A CA 1
ATOM 771 C C . LEU A 1 103 ? -5.458 26.730 -10.868 1.00 92.69 103 LEU A C 1
ATOM 773 O O . LEU A 1 103 ? -4.721 27.261 -11.682 1.00 92.69 103 LEU A O 1
ATOM 777 N N . ASN A 1 104 ? -4.960 25.970 -9.895 1.00 90.88 104 ASN A N 1
ATOM 778 C CA . ASN A 1 104 ? -3.514 25.807 -9.735 1.00 90.88 104 ASN A CA 1
ATOM 779 C C . ASN A 1 104 ? -2.861 25.054 -10.920 1.00 90.88 104 ASN A C 1
ATOM 781 O O . ASN A 1 104 ? -3.244 23.925 -11.240 1.00 90.88 104 ASN A O 1
ATOM 785 N N . ASN A 1 105 ? -1.830 25.657 -11.525 1.00 90.88 105 ASN A N 1
ATOM 786 C CA . ASN A 1 105 ? -1.031 25.104 -12.631 1.00 90.88 105 ASN A CA 1
ATOM 787 C C . ASN A 1 105 ? -0.342 23.785 -12.242 1.00 90.88 105 ASN A C 1
ATOM 789 O O . ASN A 1 105 ? -0.159 22.906 -13.078 1.00 90.88 105 ASN A O 1
ATOM 793 N N . GLY A 1 106 ? 0.030 23.619 -10.966 1.00 87.25 106 GLY A N 1
ATOM 794 C CA . GLY A 1 106 ? 0.639 22.393 -10.437 1.00 87.25 106 GLY A CA 1
ATOM 795 C C . GLY A 1 106 ? -0.341 21.234 -10.214 1.00 87.25 106 GLY A C 1
ATOM 796 O O . GLY A 1 106 ? 0.091 20.172 -9.776 1.00 87.25 106 GLY A O 1
ATOM 797 N N . GLY A 1 107 ? -1.625 21.436 -10.517 1.00 88.94 107 GLY A N 1
ATOM 798 C CA . GLY A 1 107 ? -2.723 20.540 -10.169 1.00 88.94 107 GLY A CA 1
ATOM 799 C C . GLY A 1 107 ? -3.516 21.066 -8.972 1.00 88.94 107 GLY A C 1
ATOM 800 O O . GLY A 1 107 ? -2.988 21.787 -8.121 1.00 88.94 107 GLY A O 1
ATOM 801 N N . ASP A 1 108 ? -4.797 20.714 -8.908 1.00 88.69 108 ASP A N 1
ATOM 802 C CA . ASP A 1 108 ? -5.706 21.167 -7.851 1.00 88.69 108 ASP A CA 1
ATOM 803 C C . ASP A 1 108 ? -6.803 20.139 -7.565 1.00 88.69 108 ASP A C 1
ATOM 805 O O . ASP A 1 108 ? -7.099 19.263 -8.384 1.00 88.69 108 ASP A O 1
ATOM 809 N N . GLN A 1 109 ? -7.425 20.271 -6.395 1.00 87.00 109 GLN A N 1
ATOM 810 C CA . GLN A 1 109 ? -8.625 19.541 -6.017 1.00 87.00 109 GLN A CA 1
ATOM 811 C C . GLN A 1 109 ? -9.836 20.464 -6.146 1.00 87.00 109 GLN A C 1
ATOM 813 O O . GLN A 1 109 ? -9.892 21.518 -5.513 1.00 87.00 109 GLN A O 1
ATOM 818 N N . LEU A 1 110 ? -10.818 20.049 -6.945 1.00 89.56 110 LEU A N 1
ATOM 819 C CA . LEU A 1 110 ? -12.050 20.795 -7.170 1.00 89.56 110 LEU A CA 1
ATOM 820 C C . LEU A 1 110 ? -13.263 20.003 -6.682 1.00 89.56 110 LEU A C 1
ATOM 822 O O . LEU A 1 110 ? -13.357 18.793 -6.885 1.00 89.56 110 LEU A O 1
ATOM 826 N N . ALA A 1 111 ? -14.233 20.719 -6.122 1.00 89.19 111 ALA A N 1
ATOM 827 C CA . ALA A 1 111 ? -15.559 20.207 -5.805 1.00 89.19 111 ALA A CA 1
ATOM 828 C C . ALA A 1 111 ? -16.634 21.053 -6.502 1.00 89.19 111 ALA A C 1
ATOM 830 O O . ALA A 1 111 ? -16.669 22.281 -6.383 1.00 89.19 111 ALA A O 1
ATOM 831 N N . VAL A 1 112 ? -17.538 20.396 -7.224 1.00 91.81 112 VAL A N 1
ATOM 832 C CA . VAL A 1 112 ? -18.691 21.011 -7.883 1.00 91.81 112 VAL A CA 1
ATOM 833 C C . VAL A 1 112 ? -19.906 20.849 -6.984 1.00 91.81 112 VAL A C 1
ATOM 835 O O . VAL A 1 112 ? -20.348 19.738 -6.684 1.00 91.81 112 VAL A O 1
ATOM 838 N N . PHE A 1 113 ? -20.489 21.971 -6.590 1.00 88.25 113 PHE A N 1
ATOM 839 C CA . PHE A 1 113 ? -21.665 22.023 -5.741 1.00 88.25 113 PHE A CA 1
ATOM 840 C C . PHE A 1 113 ? -22.908 22.330 -6.565 1.00 88.25 113 PHE A C 1
ATOM 842 O O . PHE A 1 113 ? -22.951 23.283 -7.350 1.00 88.25 113 PHE A O 1
ATOM 849 N N . ALA A 1 114 ? -23.949 21.533 -6.346 1.00 88.50 114 ALA A N 1
ATOM 850 C CA . ALA A 1 114 ? -25.281 21.798 -6.859 1.00 88.50 114 ALA A CA 1
ATOM 851 C C . ALA A 1 114 ? -25.956 22.942 -6.081 1.00 88.50 114 ALA A C 1
ATOM 853 O O . ALA A 1 114 ? -25.556 23.314 -4.977 1.00 88.50 114 ALA A O 1
ATOM 854 N N . SER A 1 115 ? -27.051 23.475 -6.626 1.00 88.31 115 SER A N 1
ATOM 855 C CA . SER A 1 115 ? -27.768 24.631 -6.061 1.00 88.31 115 SER A CA 1
ATOM 856 C C . SER A 1 115 ? -28.329 24.432 -4.640 1.00 88.31 115 SER A C 1
ATOM 858 O O . SER A 1 115 ? -28.712 25.397 -3.982 1.00 88.31 115 SER A O 1
ATOM 860 N N . ASN A 1 116 ? -28.451 23.187 -4.175 1.00 80.25 116 ASN A N 1
ATOM 861 C CA . ASN A 1 116 ? -28.879 22.809 -2.822 1.00 80.25 116 ASN A CA 1
ATOM 862 C C . ASN A 1 116 ? -27.703 22.678 -1.826 1.00 80.25 116 ASN A C 1
ATOM 864 O O . ASN A 1 116 ? -27.951 22.369 -0.662 1.00 80.25 116 ASN A O 1
ATOM 868 N N . GLY A 1 117 ? -26.459 22.895 -2.268 1.00 76.88 117 GLY A N 1
ATOM 869 C CA . GLY A 1 117 ? -25.244 22.764 -1.464 1.00 76.88 117 GLY A CA 1
ATOM 870 C C . GLY A 1 117 ? -24.681 21.344 -1.371 1.00 76.88 117 GLY A C 1
ATOM 871 O O . GLY A 1 117 ? -23.717 21.146 -0.638 1.00 76.88 117 GLY A O 1
ATOM 872 N N . SER A 1 118 ? -25.252 20.363 -2.081 1.00 77.94 118 SER A N 1
ATOM 873 C CA . SER A 1 118 ? -24.655 19.027 -2.166 1.00 77.94 118 SER A CA 1
ATOM 874 C C . SER A 1 118 ? -23.537 18.980 -3.202 1.00 77.94 118 SER A C 1
ATOM 876 O O . SER A 1 118 ? -23.646 19.613 -4.255 1.00 77.94 118 SER A O 1
ATOM 878 N N . VAL A 1 119 ? -22.511 18.180 -2.942 1.00 81.94 119 VAL A N 1
ATOM 879 C CA . VAL A 1 119 ? -21.432 17.905 -3.895 1.00 81.94 119 VAL A CA 1
ATOM 880 C C . VAL A 1 119 ? -21.948 16.951 -4.974 1.00 81.94 119 VAL A C 1
ATOM 882 O O . VAL A 1 119 ? -22.513 15.904 -4.650 1.00 81.94 119 VAL A O 1
ATOM 885 N N . THR A 1 120 ? -21.787 17.322 -6.247 1.00 86.00 120 THR A N 1
ATOM 886 C CA . THR A 1 120 ? -22.122 16.469 -7.402 1.00 86.00 120 THR A CA 1
ATOM 887 C C . THR A 1 120 ? -20.900 15.925 -8.130 1.00 86.00 120 THR A C 1
ATOM 889 O O . THR A 1 120 ? -21.037 14.928 -8.829 1.00 86.00 120 THR A O 1
ATOM 892 N N . ASP A 1 121 ? -19.744 16.567 -8.012 1.00 87.38 121 ASP A N 1
ATOM 893 C CA . ASP A 1 121 ? -18.486 16.091 -8.584 1.00 87.38 121 ASP A CA 1
ATOM 894 C C . ASP A 1 121 ? -17.345 16.519 -7.670 1.00 87.38 121 ASP A C 1
ATOM 896 O O . ASP A 1 121 ? -17.351 17.640 -7.168 1.00 87.38 121 ASP A O 1
ATOM 900 N N . GLU A 1 122 ? -16.383 15.633 -7.476 1.00 85.50 122 GLU A N 1
ATOM 901 C CA . GLU A 1 122 ? -15.112 15.895 -6.812 1.00 85.50 122 GLU A CA 1
ATOM 902 C C . GLU A 1 122 ? -14.022 15.291 -7.692 1.00 85.50 122 GLU A C 1
ATOM 904 O O . GLU A 1 122 ? -14.186 14.211 -8.275 1.00 85.50 122 GLU A O 1
ATOM 909 N N . LEU A 1 123 ? -12.937 16.037 -7.861 1.00 85.19 123 LEU A N 1
ATOM 910 C CA . LEU A 1 123 ? -11.834 15.635 -8.715 1.00 85.19 123 LEU A CA 1
ATOM 911 C C . LEU A 1 123 ? -10.521 16.245 -8.247 1.00 85.19 123 LEU A C 1
ATOM 913 O O . LEU A 1 123 ? -10.485 17.325 -7.661 1.00 85.19 123 LEU A O 1
ATOM 917 N N . THR A 1 124 ? -9.443 15.576 -8.620 1.00 85.31 124 THR A N 1
ATOM 918 C CA . THR A 1 124 ? -8.091 16.116 -8.579 1.00 85.31 124 THR A CA 1
ATOM 919 C C . THR A 1 124 ? -7.542 16.045 -9.992 1.00 85.31 124 THR A C 1
ATOM 921 O O . THR A 1 124 ? -7.553 14.964 -10.586 1.00 8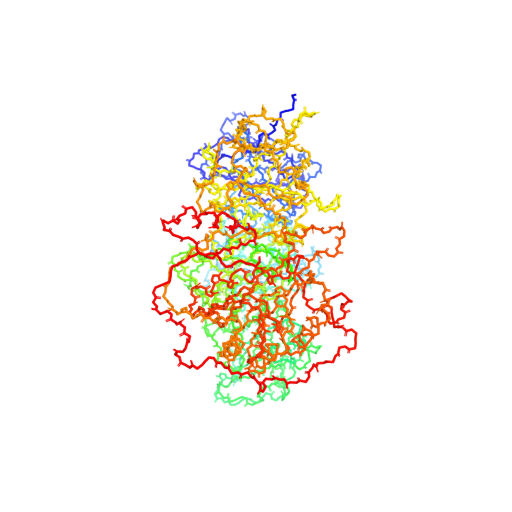5.31 124 THR A O 1
ATOM 924 N N . TYR A 1 125 ? -7.136 17.181 -10.554 1.00 88.38 125 TYR A N 1
ATOM 925 C CA . TYR A 1 125 ? -6.512 17.228 -11.877 1.00 88.38 125 TYR A CA 1
ATOM 926 C C . TYR A 1 125 ? -4.991 17.421 -11.745 1.00 88.38 125 TYR A C 1
ATOM 928 O O . TYR A 1 125 ? -4.550 18.067 -10.790 1.00 88.38 125 TYR A O 1
ATOM 936 N N . PRO A 1 126 ? -4.194 16.842 -12.664 1.00 87.50 126 PRO A N 1
ATOM 937 C CA . PRO A 1 126 ? -2.735 16.884 -12.617 1.00 87.50 126 PRO A CA 1
ATOM 938 C C . PRO A 1 126 ? -2.161 18.259 -12.935 1.00 87.50 126 PRO A C 1
ATOM 940 O O . PRO A 1 126 ? -2.882 19.175 -13.324 1.00 87.50 126 PRO A O 1
ATOM 943 N N . SER A 1 127 ? -0.839 18.385 -12.832 1.00 87.75 127 SER A N 1
ATOM 944 C CA . SER A 1 127 ? -0.137 19.553 -13.356 1.00 87.75 127 SER A CA 1
ATOM 945 C C . SER A 1 127 ? -0.529 19.809 -14.817 1.00 87.75 127 SER A C 1
ATOM 947 O O . SER A 1 127 ? -0.629 18.897 -15.647 1.00 87.75 127 SER A O 1
ATOM 949 N N . VAL A 1 128 ? -0.806 21.069 -15.131 1.00 89.38 128 VAL A N 1
ATOM 950 C CA . VAL A 1 128 ? -1.176 21.519 -16.469 1.00 89.38 128 VAL A CA 1
ATOM 951 C C . VAL A 1 128 ? -0.002 22.303 -17.021 1.00 89.38 128 VAL A C 1
ATOM 953 O O . VAL A 1 128 ? 0.462 23.265 -16.416 1.00 89.38 128 VAL A O 1
ATOM 956 N N . ARG A 1 129 ? 0.502 21.874 -18.176 1.00 88.38 129 ARG A N 1
ATOM 957 C CA . ARG A 1 129 ? 1.597 22.566 -18.859 1.00 88.38 129 ARG A CA 1
ATOM 958 C C . ARG A 1 129 ? 1.084 23.870 -19.449 1.00 88.38 129 ARG A C 1
ATOM 960 O O . ARG A 1 129 ? -0.041 23.912 -19.943 1.00 88.38 129 ARG A O 1
ATOM 967 N N . ALA A 1 130 ? 1.943 24.884 -19.493 1.00 90.12 130 ALA A N 1
ATOM 968 C CA . ALA A 1 130 ? 1.627 26.162 -20.119 1.00 90.12 130 ALA A CA 1
ATOM 969 C C . ALA A 1 130 ? 0.980 25.985 -21.508 1.00 90.12 130 ALA A C 1
ATOM 971 O O . ALA A 1 130 ? 1.507 25.299 -22.387 1.00 90.12 130 ALA A O 1
ATOM 972 N N . GLY A 1 131 ? -0.192 26.585 -21.685 1.00 90.31 131 GLY A N 1
ATOM 973 C CA . GLY A 1 131 ? -1.040 26.557 -22.874 1.00 90.31 131 GLY A CA 1
ATOM 974 C C . GLY A 1 131 ? -1.800 25.259 -23.136 1.00 90.31 131 GLY A C 1
ATOM 975 O O . GLY A 1 131 ? -2.655 25.256 -24.017 1.00 90.31 131 GLY A O 1
ATOM 976 N N . HIS A 1 132 ? -1.519 24.180 -22.411 1.00 92.19 132 HIS A N 1
ATOM 977 C CA . HIS A 1 132 ? -2.148 22.879 -22.622 1.00 92.19 132 HIS A CA 1
ATOM 978 C C . HIS A 1 132 ? -3.390 22.723 -21.746 1.00 92.19 132 HIS A C 1
ATOM 980 O O . HIS A 1 132 ? -3.557 23.409 -20.738 1.00 92.19 132 HIS A O 1
ATOM 986 N N . SER A 1 133 ? -4.259 21.789 -22.116 1.00 94.88 133 SER A N 1
ATOM 987 C CA . SER A 1 133 ? -5.389 21.374 -21.291 1.00 94.88 133 SER A CA 1
ATOM 988 C C . SER A 1 133 ? -5.329 19.881 -20.982 1.00 94.88 133 SER A C 1
ATOM 990 O O . SER A 1 133 ? -4.728 19.086 -21.709 1.00 94.88 133 SER A O 1
ATOM 992 N N . LYS A 1 134 ? -5.959 19.496 -19.873 1.00 93.44 134 LYS A N 1
ATOM 993 C CA . LYS A 1 134 ? -6.124 18.104 -19.449 1.00 93.44 134 LYS A CA 1
ATOM 994 C C . LYS A 1 134 ? -7.575 17.691 -19.637 1.00 93.44 134 LYS A C 1
ATOM 996 O O . LYS A 1 134 ? -8.477 18.410 -19.213 1.00 93.44 134 LYS A O 1
ATOM 1001 N N . ILE A 1 135 ? -7.795 16.519 -20.221 1.00 93.81 135 ILE A N 1
ATOM 1002 C CA . ILE A 1 135 ? -9.116 15.940 -20.473 1.00 93.81 135 ILE A CA 1
ATOM 1003 C C . ILE A 1 135 ? -9.329 14.758 -19.534 1.00 93.81 135 ILE A C 1
ATOM 1005 O O . ILE A 1 135 ? -8.547 13.803 -19.527 1.00 93.81 135 ILE A O 1
ATOM 1009 N N . ARG A 1 136 ? -10.409 14.817 -18.757 1.00 90.88 136 ARG A N 1
ATOM 1010 C CA . ARG A 1 136 ? -10.841 13.761 -17.843 1.00 90.88 136 ARG A CA 1
ATOM 1011 C C . ARG A 1 136 ? -11.505 12.629 -18.624 1.00 90.88 136 ARG A C 1
ATOM 1013 O O . ARG A 1 136 ? -12.350 12.870 -19.491 1.00 90.88 136 ARG A O 1
ATOM 1020 N N . SER A 1 137 ? -11.156 11.386 -18.305 1.00 84.81 137 SER A N 1
ATOM 1021 C CA . SER A 1 137 ? -11.799 10.202 -18.878 1.00 84.81 137 SER A CA 1
ATOM 1022 C C . SER A 1 137 ? -13.277 10.105 -18.497 1.00 84.81 137 SER A C 1
ATOM 1024 O O . SER A 1 137 ? -13.740 10.677 -17.512 1.00 84.81 137 SER A O 1
ATOM 1026 N N . ALA A 1 138 ? -14.039 9.340 -19.282 1.00 80.19 138 ALA A N 1
ATOM 1027 C CA . ALA A 1 138 ? -15.480 9.187 -19.078 1.00 80.19 138 ALA A CA 1
ATOM 1028 C C . ALA A 1 138 ? -15.855 8.477 -17.760 1.00 80.19 138 ALA A C 1
ATOM 1030 O O . ALA A 1 138 ? -16.961 8.676 -17.264 1.00 80.19 138 ALA A O 1
ATOM 1031 N N . ASP A 1 139 ? -14.959 7.659 -17.202 1.00 69.62 139 ASP A N 1
ATOM 1032 C CA . ASP A 1 139 ? -15.112 7.054 -15.870 1.00 69.62 139 ASP A CA 1
ATOM 1033 C C . ASP A 1 139 ? -14.758 8.021 -14.724 1.00 69.62 139 ASP A C 1
ATOM 1035 O O . ASP A 1 139 ? -15.047 7.733 -13.565 1.00 69.62 139 ASP A O 1
ATOM 1039 N N . GLY A 1 140 ? -14.178 9.184 -15.040 1.00 72.88 140 GLY A N 1
ATOM 1040 C CA . GLY A 1 140 ? -13.781 10.210 -14.083 1.00 72.88 140 GLY A CA 1
ATOM 1041 C C . GLY A 1 140 ? -12.471 9.935 -13.339 1.00 72.88 140 GLY A C 1
ATOM 1042 O O . GLY A 1 140 ? -12.130 10.721 -12.450 1.00 72.88 140 GLY A O 1
ATOM 1043 N N . LEU A 1 141 ? -11.745 8.863 -13.670 1.00 69.69 141 LEU A N 1
ATOM 1044 C CA . LEU A 1 141 ? -10.610 8.376 -12.875 1.00 69.69 141 LEU A CA 1
ATOM 1045 C C . LEU A 1 141 ? -9.235 8.781 -13.414 1.00 69.69 141 LEU A C 1
ATOM 1047 O O . LEU A 1 141 ? -8.273 8.804 -12.651 1.00 69.69 141 LEU A O 1
ATOM 1051 N N . THR A 1 142 ? -9.131 9.087 -14.706 1.00 78.06 142 THR A N 1
ATOM 1052 C CA . THR A 1 142 ? -7.852 9.351 -15.377 1.00 78.06 142 THR A CA 1
ATOM 1053 C C . THR A 1 142 ? -7.882 10.684 -16.120 1.00 78.06 142 THR A C 1
ATOM 1055 O O . THR A 1 142 ? -8.948 11.200 -16.471 1.00 78.06 142 THR A O 1
ATOM 1058 N N . TRP A 1 143 ? -6.700 11.244 -16.365 1.00 86.31 143 TRP A N 1
ATOM 1059 C CA . TRP A 1 143 ? -6.524 12.500 -17.088 1.00 86.31 143 TRP A CA 1
ATOM 1060 C C . TRP A 1 143 ? -5.554 12.316 -18.239 1.00 86.31 143 TRP A C 1
ATOM 1062 O O . TRP A 1 143 ? -4.476 11.773 -18.067 1.00 86.31 143 TRP A O 1
ATOM 1072 N N . THR A 1 144 ? -5.901 12.809 -19.413 1.00 87.50 144 THR A N 1
ATOM 1073 C CA . THR A 1 144 ? -5.037 12.752 -20.597 1.00 87.50 144 THR A CA 1
ATOM 1074 C C . THR A 1 144 ? -4.679 14.161 -21.030 1.00 87.50 144 THR A C 1
ATOM 1076 O O . THR A 1 144 ? -5.501 15.067 -20.901 1.00 87.50 144 THR A O 1
ATOM 1079 N N . ASP A 1 145 ? -3.459 14.368 -21.521 1.00 87.50 145 ASP A N 1
ATOM 1080 C CA . ASP A 1 145 ? -3.131 15.614 -22.212 1.00 87.50 145 ASP A CA 1
ATOM 1081 C C . ASP A 1 145 ? -3.978 15.725 -23.480 1.00 87.50 145 ASP A C 1
ATOM 1083 O O . ASP A 1 145 ? -4.055 14.785 -24.278 1.00 87.50 145 ASP A O 1
ATOM 1087 N N . ALA A 1 146 ? -4.625 16.874 -23.664 1.00 92.38 146 ALA A N 1
ATOM 1088 C CA . ALA A 1 146 ? -5.226 17.196 -24.943 1.00 92.38 146 ALA A CA 1
ATOM 1089 C C . ALA A 1 146 ? -4.115 17.428 -25.975 1.00 92.38 146 ALA A C 1
ATOM 1091 O O . ALA A 1 146 ? -3.094 18.052 -25.686 1.00 92.38 146 ALA A O 1
ATOM 1092 N N . LEU A 1 147 ? -4.341 16.991 -27.213 1.00 92.69 147 LEU A N 1
ATOM 1093 C CA . LEU A 1 147 ? -3.484 17.324 -28.352 1.00 92.69 147 LEU A CA 1
ATOM 1094 C C . LEU A 1 147 ? -3.443 18.836 -28.610 1.00 92.69 147 LEU A C 1
ATOM 1096 O O . LEU A 1 147 ? -2.503 19.337 -29.217 1.00 92.69 147 LEU A O 1
ATOM 1100 N N . PHE A 1 148 ? -4.501 19.540 -28.213 1.00 93.50 148 PHE A N 1
ATOM 1101 C CA . PHE A 1 148 ? -4.632 20.992 -28.139 1.00 93.50 148 PHE A CA 1
ATOM 1102 C C . PHE A 1 148 ? -5.937 21.314 -27.386 1.00 93.50 148 PHE A C 1
ATOM 1104 O O . PHE A 1 148 ? -6.857 20.494 -27.436 1.00 93.50 148 PHE A O 1
ATOM 1111 N N . PRO A 1 149 ? -6.081 22.491 -26.748 1.00 94.50 149 PRO A N 1
ATOM 1112 C CA . PRO A 1 149 ? -7.289 22.820 -25.997 1.00 94.50 149 PRO A CA 1
ATOM 1113 C C . PRO A 1 149 ? -8.548 22.927 -26.869 1.00 94.50 149 PRO A C 1
ATOM 1115 O O . PRO A 1 149 ? -8.514 23.521 -27.955 1.00 94.50 149 PRO A O 1
ATOM 1118 N N . THR A 1 150 ? -9.671 22.391 -26.382 1.00 93.75 150 THR A N 1
ATOM 1119 C CA . THR A 1 150 ? -10.940 22.258 -27.130 1.00 93.75 150 THR A CA 1
ATOM 1120 C C . THR A 1 150 ? -12.155 22.897 -26.441 1.00 93.75 150 THR A C 1
ATOM 1122 O O . THR A 1 150 ? -13.206 22.268 -26.334 1.00 93.75 150 THR A O 1
ATOM 1125 N N . PRO A 1 151 ? -12.092 24.176 -26.028 1.00 93.56 151 PRO A N 1
ATOM 1126 C CA . PRO A 1 151 ? -13.170 24.772 -25.250 1.00 93.56 151 PRO A CA 1
ATOM 1127 C C . PRO A 1 151 ? -14.503 24.818 -26.009 1.00 93.56 151 PRO A C 1
ATOM 1129 O O . PRO A 1 151 ? -14.640 25.527 -27.009 1.00 93.56 151 PRO A O 1
ATOM 1132 N N . GLY A 1 152 ? -15.517 24.135 -25.480 1.00 88.81 152 GLY A N 1
ATOM 1133 C CA . GLY A 1 152 ? -16.863 24.058 -26.043 1.00 88.81 152 GLY A CA 1
ATOM 1134 C C . GLY A 1 152 ? -17.005 23.079 -27.209 1.00 88.81 152 GLY A C 1
ATOM 1135 O O . GLY A 1 152 ? -18.108 22.955 -27.744 1.00 88.81 152 GLY A O 1
ATOM 1136 N N . GLU A 1 153 ? -15.927 22.400 -27.599 1.00 89.94 153 GLU A N 1
ATOM 1137 C CA . GLU A 1 153 ? -15.859 21.513 -28.759 1.00 89.94 153 GLU A CA 1
ATOM 1138 C C . GLU A 1 153 ? -15.598 20.057 -28.333 1.00 89.94 153 GLU A C 1
ATOM 1140 O O . GLU A 1 153 ? -15.615 19.706 -27.154 1.00 89.94 153 GLU A O 1
ATOM 1145 N N . SER A 1 154 ? -15.435 19.161 -29.309 1.00 89.31 154 SER A N 1
ATOM 1146 C CA . SER A 1 154 ? -15.098 17.761 -29.026 1.00 89.31 154 SER A CA 1
ATOM 1147 C C . SER A 1 154 ? -13.628 17.606 -28.643 1.00 89.31 154 SER A C 1
ATOM 1149 O O . SER A 1 154 ? -12.764 18.155 -29.322 1.00 89.31 154 SER A O 1
ATOM 1151 N N . ASP A 1 155 ? -13.373 16.778 -27.628 1.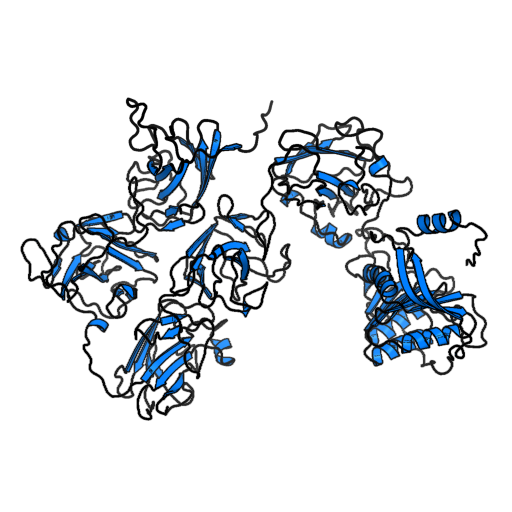00 91.94 155 ASP A N 1
ATOM 1152 C CA . ASP A 1 155 ? -12.036 16.427 -27.131 1.00 91.94 155 ASP A CA 1
ATOM 1153 C C . ASP A 1 155 ? -11.060 16.046 -28.255 1.00 91.94 155 ASP A C 1
ATOM 1155 O O . ASP A 1 155 ? -11.314 15.120 -29.037 1.00 91.94 155 ASP A O 1
ATOM 1159 N N . ALA A 1 156 ? -9.896 16.692 -28.284 1.00 92.31 156 ALA A N 1
ATOM 1160 C CA . ALA A 1 156 ? -8.788 16.313 -29.152 1.00 92.31 156 ALA A CA 1
ATOM 1161 C C . ALA A 1 156 ? -7.795 15.430 -28.385 1.00 92.31 156 ALA A C 1
ATOM 1163 O O . ALA A 1 156 ? -6.788 15.918 -27.896 1.00 92.31 156 ALA A O 1
ATOM 1164 N N . THR A 1 157 ? -8.069 14.128 -28.265 1.00 89.69 157 THR A N 1
ATOM 1165 C CA . THR A 1 157 ? -7.205 13.179 -27.521 1.00 89.69 157 THR A CA 1
ATOM 1166 C C . THR A 1 157 ? -6.447 12.194 -28.409 1.00 89.69 157 THR A C 1
ATOM 1168 O O . THR A 1 157 ? -5.564 11.486 -27.936 1.00 89.69 157 THR A O 1
ATOM 1171 N N . SER A 1 158 ? -6.799 12.092 -29.694 1.00 89.12 158 SER A N 1
ATOM 1172 C CA . SER A 1 158 ? -6.198 11.117 -30.611 1.00 89.12 158 SER A CA 1
ATOM 1173 C C . SER A 1 158 ? -6.364 11.503 -32.082 1.00 89.12 158 SER A C 1
ATOM 1175 O O . SER A 1 158 ? -7.216 12.317 -32.449 1.00 89.12 158 SER A O 1
ATOM 1177 N N . VAL A 1 159 ? -5.555 10.877 -32.939 1.00 88.81 159 VAL A N 1
ATOM 1178 C CA . VAL A 1 159 ? -5.691 10.937 -34.400 1.00 88.81 159 VAL A CA 1
ATOM 1179 C C . VAL A 1 159 ? -6.991 10.236 -34.813 1.00 88.81 159 VAL A C 1
ATOM 1181 O O . VAL A 1 159 ? -7.189 9.055 -34.530 1.00 88.81 159 VAL A O 1
ATOM 1184 N N . ASN A 1 160 ? -7.887 10.952 -35.497 1.00 89.50 160 ASN A N 1
ATOM 1185 C CA . ASN A 1 160 ? -9.232 10.479 -35.862 1.00 89.50 160 ASN A CA 1
ATOM 1186 C C . ASN A 1 160 ? -9.547 10.595 -37.373 1.00 89.50 160 ASN A C 1
ATOM 1188 O O . ASN A 1 160 ? -10.691 10.390 -37.813 1.00 89.50 160 ASN A O 1
ATOM 1192 N N . GLY A 1 161 ? -8.528 10.906 -38.176 1.00 89.31 161 GLY A N 1
ATOM 1193 C CA . GLY A 1 161 ? -8.562 10.976 -39.633 1.00 89.31 161 GLY A CA 1
ATOM 1194 C C . GLY A 1 161 ? -7.330 10.338 -40.280 1.00 89.31 161 GLY A C 1
ATOM 1195 O O . GLY A 1 161 ? -6.438 9.833 -39.609 1.00 89.31 161 GLY A O 1
ATOM 1196 N N . THR A 1 162 ? -7.288 10.356 -41.611 1.00 89.25 162 THR A N 1
ATOM 1197 C CA . THR A 1 162 ? -6.155 9.868 -42.413 1.00 89.25 162 THR A CA 1
ATOM 1198 C C . THR A 1 162 ? -5.901 10.835 -43.559 1.00 89.25 162 THR A C 1
ATOM 1200 O O . THR A 1 162 ? -6.860 11.326 -44.155 1.00 89.25 162 THR A O 1
ATOM 1203 N N . SER A 1 163 ? -4.642 11.055 -43.923 1.00 90.44 163 SER A N 1
ATOM 1204 C CA . SER A 1 163 ? -4.254 11.965 -45.003 1.00 90.44 163 SER A CA 1
ATOM 1205 C C . SER A 1 163 ? -3.066 11.402 -45.782 1.00 90.44 163 SER A C 1
ATOM 1207 O O . SER A 1 163 ? -2.221 10.718 -45.214 1.00 90.44 163 SER A O 1
ATOM 1209 N N . THR A 1 164 ? -2.996 11.690 -47.086 1.00 90.38 164 THR A N 1
ATOM 1210 C CA . THR A 1 164 ? -1.794 11.429 -47.900 1.00 90.38 164 THR A CA 1
ATOM 1211 C C . THR A 1 164 ? -0.732 12.519 -47.736 1.00 90.38 164 THR A C 1
ATOM 1213 O O . THR A 1 164 ? 0.407 12.311 -48.141 1.00 90.38 164 THR A O 1
ATOM 1216 N N . LEU A 1 165 ? -1.089 13.660 -47.138 1.00 91.50 165 LEU A N 1
ATOM 1217 C CA . LEU A 1 165 ? -0.165 14.681 -46.643 1.00 91.50 165 LEU A CA 1
ATOM 1218 C C . LEU A 1 165 ? 0.201 14.369 -45.188 1.00 91.50 165 LEU A C 1
ATOM 1220 O O . LEU A 1 165 ? -0.705 14.238 -44.362 1.00 91.50 165 LEU A O 1
ATOM 1224 N N . SER A 1 166 ? 1.497 14.307 -44.894 1.00 91.00 166 SER A N 1
ATOM 1225 C CA . SER A 1 166 ? 2.051 14.053 -43.563 1.00 91.00 166 SER A CA 1
ATOM 1226 C C . SER A 1 166 ? 3.206 15.005 -43.251 1.00 91.00 166 SER A C 1
ATOM 1228 O O . SER A 1 166 ? 3.889 15.478 -44.155 1.00 91.00 166 SER A O 1
ATOM 1230 N N . ILE A 1 167 ? 3.478 15.247 -41.977 1.00 92.50 167 ILE A N 1
ATOM 1231 C CA . ILE A 1 167 ? 4.709 15.869 -41.493 1.00 92.50 167 ILE A CA 1
ATOM 1232 C C . ILE A 1 167 ? 5.863 14.869 -41.674 1.00 92.50 167 ILE A C 1
ATOM 1234 O O . ILE A 1 167 ? 5.699 13.684 -41.365 1.00 92.50 167 ILE A O 1
ATOM 1238 N N . ASN A 1 168 ? 6.999 15.342 -42.195 1.00 89.44 168 ASN A N 1
ATOM 1239 C CA . ASN A 1 168 ? 8.178 14.540 -42.549 1.00 89.44 168 ASN A CA 1
ATOM 1240 C C . ASN A 1 168 ? 9.446 14.918 -41.772 1.00 89.44 168 ASN A C 1
ATOM 1242 O O . ASN A 1 168 ? 10.277 14.055 -41.508 1.00 89.44 168 ASN A O 1
ATOM 1246 N N . GLU A 1 169 ? 9.593 16.181 -41.394 1.00 90.62 169 GLU A N 1
ATOM 1247 C CA . GLU A 1 169 ? 10.733 16.670 -40.621 1.00 90.62 169 GLU A CA 1
ATOM 1248 C C . GLU A 1 169 ? 10.299 17.920 -39.843 1.00 90.62 169 GLU A C 1
ATOM 1250 O O . GLU A 1 169 ? 9.441 18.675 -40.303 1.00 90.62 169 GLU A O 1
ATOM 1255 N N . ILE A 1 170 ? 10.842 18.142 -38.647 1.00 91.38 170 ILE A N 1
ATOM 1256 C CA . ILE A 1 170 ? 10.521 19.333 -37.848 1.00 91.38 170 ILE A CA 1
ATOM 1257 C C . ILE A 1 170 ? 11.749 19.884 -37.122 1.00 91.38 170 ILE A C 1
ATOM 1259 O O . ILE A 1 170 ? 12.471 19.148 -36.450 1.00 91.38 170 ILE A O 1
ATOM 1263 N N . MET A 1 171 ? 11.950 21.199 -37.216 1.00 90.38 171 MET A N 1
ATOM 1264 C CA . MET A 1 171 ? 12.923 21.978 -36.449 1.00 90.38 171 MET A CA 1
ATOM 1265 C C . MET A 1 171 ? 12.202 22.708 -35.311 1.00 90.38 171 MET A C 1
ATOM 1267 O O . MET A 1 171 ? 11.680 23.808 -35.494 1.00 90.38 171 MET A O 1
ATOM 1271 N N . VAL A 1 172 ? 12.167 22.089 -34.129 1.00 89.12 172 VAL A N 1
ATOM 1272 C CA . VAL A 1 172 ? 11.478 22.641 -32.944 1.00 89.12 172 VAL A CA 1
ATOM 1273 C C . VAL A 1 172 ? 12.317 23.705 -32.224 1.00 89.12 172 VAL A C 1
ATOM 1275 O O . VAL A 1 172 ? 11.783 24.641 -31.632 1.00 89.12 172 VAL A O 1
ATOM 1278 N N . ASN A 1 173 ? 13.646 23.569 -32.255 1.00 89.31 173 ASN A N 1
ATOM 1279 C CA . ASN A 1 173 ? 14.576 24.491 -31.608 1.00 89.31 173 ASN A CA 1
ATOM 1280 C C . ASN A 1 173 ? 15.560 25.034 -32.650 1.00 89.31 173 ASN A C 1
ATOM 1282 O O . ASN A 1 173 ? 16.609 24.435 -32.902 1.00 89.31 173 ASN A O 1
ATOM 1286 N N . GLY A 1 174 ? 15.194 26.154 -33.280 1.00 86.75 174 GLY A N 1
ATOM 1287 C CA . GLY A 1 174 ? 16.024 26.809 -34.288 1.00 86.75 174 GLY A CA 1
ATOM 1288 C C . GLY A 1 174 ? 17.383 27.248 -33.734 1.00 86.75 174 GLY A C 1
ATOM 1289 O O . GLY A 1 174 ? 17.575 27.429 -32.529 1.00 86.75 174 GLY A O 1
ATOM 1290 N N . THR A 1 175 ? 18.354 27.460 -34.620 1.00 86.69 175 THR A N 1
ATOM 1291 C CA . THR A 1 175 ? 19.663 28.009 -34.220 1.00 86.69 175 THR A CA 1
ATOM 1292 C C . THR A 1 175 ? 19.553 29.458 -33.735 1.00 86.69 175 THR A C 1
ATOM 1294 O O . THR A 1 175 ? 20.347 29.899 -32.897 1.00 86.69 175 THR A O 1
ATOM 1297 N N . VAL A 1 176 ? 18.545 30.188 -34.224 1.00 88.38 176 VAL A N 1
ATOM 1298 C CA . VAL A 1 176 ? 18.170 31.532 -33.786 1.00 88.38 176 VAL A CA 1
ATOM 1299 C C . VAL A 1 176 ? 16.659 31.579 -33.551 1.00 88.38 176 VAL A C 1
ATOM 1301 O O . VAL A 1 176 ? 15.871 31.430 -34.477 1.00 88.38 176 VAL A O 1
ATOM 1304 N N . ASN A 1 177 ? 16.266 31.835 -32.303 1.00 83.44 177 ASN A N 1
ATOM 1305 C CA . ASN A 1 177 ? 14.865 31.944 -31.887 1.00 83.44 177 ASN A CA 1
ATOM 1306 C C . ASN A 1 177 ? 14.094 33.000 -32.703 1.00 83.44 177 ASN A C 1
ATOM 1308 O O . ASN A 1 177 ? 14.551 34.145 -32.773 1.00 83.44 177 ASN A O 1
ATOM 1312 N N . ASP A 1 178 ? 12.922 32.639 -33.238 1.00 81.44 178 ASP A N 1
ATOM 1313 C CA . ASP A 1 178 ? 12.033 33.521 -34.021 1.00 81.44 178 ASP A CA 1
ATOM 1314 C C . ASP A 1 178 ? 12.721 34.183 -35.239 1.00 81.44 178 ASP A C 1
ATOM 1316 O O . ASP A 1 178 ? 12.433 35.318 -35.628 1.00 81.44 178 ASP A O 1
ATOM 1320 N N . ALA A 1 179 ? 13.684 33.488 -35.850 1.00 90.31 179 ALA A N 1
ATOM 1321 C CA . ALA A 1 179 ? 14.254 33.879 -37.135 1.00 90.31 179 ALA A CA 1
ATOM 1322 C C . ALA A 1 179 ? 13.437 33.291 -38.302 1.00 90.31 179 ALA A C 1
ATOM 1324 O O . ALA A 1 179 ? 12.809 32.244 -38.159 1.00 90.31 179 ALA A O 1
ATOM 1325 N N . PRO A 1 180 ? 13.435 33.924 -39.488 1.00 90.44 180 PRO A N 1
ATOM 1326 C CA . PRO A 1 180 ? 12.905 33.281 -40.684 1.00 90.44 180 PRO A CA 1
ATOM 1327 C C . PRO A 1 180 ? 13.712 32.020 -41.029 1.00 90.44 180 PRO A C 1
ATOM 1329 O O . PRO A 1 180 ? 14.892 31.905 -40.687 1.00 90.44 180 PRO A O 1
ATOM 1332 N N . TYR A 1 181 ? 13.080 31.097 -41.752 1.00 88.88 181 TYR A N 1
ATOM 1333 C CA . TYR A 1 181 ? 13.738 29.898 -42.276 1.00 88.88 181 TYR A CA 1
ATOM 1334 C C . TYR A 1 181 ? 15.018 30.257 -43.081 1.00 88.88 181 TYR A C 1
ATOM 1336 O O . TYR A 1 181 ? 14.996 31.239 -43.838 1.00 88.88 181 TYR A O 1
ATOM 1344 N N . PRO A 1 182 ? 16.132 29.496 -42.958 1.00 89.69 182 PRO A N 1
ATOM 1345 C CA . PRO A 1 182 ? 16.262 28.215 -42.248 1.00 89.69 182 PRO A CA 1
ATOM 1346 C C . PRO A 1 182 ? 16.720 28.312 -40.785 1.00 89.69 182 PRO A C 1
ATOM 1348 O O . PRO A 1 182 ? 16.759 27.296 -40.101 1.00 89.69 182 PRO A O 1
ATOM 1351 N N . ASP A 1 183 ? 17.072 29.503 -40.295 1.00 88.38 183 ASP A N 1
ATOM 1352 C CA . ASP A 1 183 ? 17.752 29.637 -38.999 1.00 88.38 183 ASP A CA 1
ATOM 1353 C C . ASP A 1 183 ? 16.798 29.508 -37.790 1.00 88.38 183 ASP A C 1
ATOM 1355 O O . ASP A 1 183 ? 17.261 29.219 -36.681 1.00 88.38 183 ASP A O 1
ATOM 1359 N N . GLY A 1 184 ? 15.492 29.726 -37.991 1.00 89.56 184 GLY A N 1
ATOM 1360 C CA . GLY A 1 184 ? 14.444 29.572 -36.970 1.00 89.56 184 GLY A CA 1
ATOM 1361 C C . GLY A 1 184 ? 13.649 28.268 -37.072 1.00 89.56 184 GLY A C 1
ATOM 1362 O O . GLY A 1 184 ? 14.092 27.300 -37.682 1.00 89.56 184 GLY A O 1
ATOM 1363 N N . GLU A 1 185 ? 12.470 28.231 -36.453 1.00 91.62 185 GLU A N 1
ATOM 1364 C CA . GLU A 1 185 ? 11.600 27.053 -36.399 1.00 91.62 185 GLU A CA 1
ATOM 1365 C C . GLU A 1 185 ? 10.817 26.836 -37.703 1.00 91.62 185 GLU A C 1
ATOM 1367 O O . GLU A 1 185 ? 10.234 27.763 -38.284 1.00 91.62 185 GLU A O 1
ATOM 1372 N N . TRP A 1 186 ? 10.764 25.582 -38.150 1.00 92.50 186 TRP A N 1
ATOM 1373 C CA . TRP A 1 186 ? 10.084 25.189 -39.381 1.00 92.50 186 TRP A CA 1
ATOM 1374 C C . TRP A 1 186 ? 9.591 23.742 -39.330 1.00 92.50 186 TRP A C 1
ATOM 1376 O O . TRP A 1 186 ? 10.083 22.920 -38.557 1.00 92.50 186 TRP A O 1
ATOM 1386 N N . ILE A 1 187 ? 8.601 23.439 -40.167 1.00 93.88 187 ILE A N 1
ATOM 1387 C CA . ILE A 1 187 ? 7.990 22.114 -40.300 1.00 93.88 187 ILE A CA 1
ATOM 1388 C C . ILE A 1 187 ? 7.993 21.742 -41.778 1.00 93.88 187 ILE A C 1
ATOM 1390 O O . ILE A 1 187 ? 7.555 22.520 -42.624 1.00 93.88 187 ILE A O 1
ATOM 1394 N N . GLU A 1 188 ? 8.463 20.547 -42.094 1.00 93.19 188 GLU A N 1
ATOM 1395 C CA . GLU A 1 188 ? 8.394 19.977 -43.427 1.00 93.19 188 GLU A CA 1
ATOM 1396 C C . GLU A 1 188 ? 7.230 18.993 -43.546 1.00 93.19 188 GLU A C 1
ATOM 1398 O O . GLU A 1 188 ? 7.011 18.118 -42.709 1.00 93.19 188 GLU A O 1
ATOM 1403 N N . LEU A 1 189 ? 6.505 19.120 -44.647 1.00 93.19 189 LEU A N 1
ATOM 1404 C CA . LEU A 1 189 ? 5.416 18.265 -45.070 1.00 93.19 189 LEU A CA 1
ATOM 1405 C C . LEU A 1 189 ? 5.835 17.459 -46.297 1.00 93.19 189 LEU A C 1
ATOM 1407 O O . LEU A 1 189 ? 6.552 17.957 -47.164 1.00 93.19 189 LEU A O 1
ATOM 1411 N N . ARG A 1 190 ? 5.296 16.249 -46.420 1.00 89.88 190 ARG A N 1
ATOM 1412 C CA . ARG A 1 190 ? 5.480 15.347 -47.555 1.00 89.88 190 ARG A CA 1
ATOM 1413 C C . ARG A 1 190 ? 4.141 14.795 -48.016 1.00 89.88 190 ARG A C 1
ATOM 1415 O O . ARG A 1 190 ? 3.277 14.468 -47.204 1.00 89.88 190 ARG A O 1
ATOM 1422 N N . VAL A 1 191 ? 3.988 14.633 -49.326 1.00 89.75 191 VAL A N 1
ATOM 1423 C CA . VAL A 1 191 ? 2.884 13.858 -49.908 1.00 89.75 191 VAL A CA 1
ATOM 1424 C C . VAL A 1 191 ? 3.350 12.434 -50.187 1.00 89.75 191 VAL A C 1
ATOM 1426 O O . VAL A 1 191 ? 4.369 12.224 -50.847 1.00 89.75 191 VAL A O 1
ATOM 1429 N N . HIS A 1 192 ? 2.592 11.446 -49.712 1.00 84.62 192 HIS A N 1
ATOM 1430 C CA . HIS A 1 192 ? 2.908 10.034 -49.900 1.00 84.62 192 HIS A CA 1
ATOM 1431 C C . HIS A 1 192 ? 3.093 9.694 -51.399 1.00 84.62 192 HIS A C 1
ATOM 1433 O O . HIS A 1 192 ? 2.282 10.131 -52.220 1.00 84.62 192 HIS A O 1
ATOM 1439 N N . PRO A 1 193 ? 4.110 8.900 -51.796 1.00 77.56 193 PRO A N 1
ATOM 1440 C CA . PRO A 1 193 ? 4.382 8.593 -53.207 1.00 77.56 193 PRO A CA 1
ATOM 1441 C C . PRO A 1 193 ? 3.252 7.863 -53.947 1.00 77.56 193 PRO A C 1
ATOM 1443 O O . PRO A 1 193 ? 3.189 7.930 -55.172 1.00 77.56 193 PRO A O 1
ATOM 1446 N N . ASP A 1 194 ? 2.377 7.170 -53.213 1.00 79.88 194 ASP A N 1
ATOM 1447 C CA . ASP A 1 194 ? 1.215 6.462 -53.775 1.00 79.88 194 ASP A CA 1
ATOM 1448 C C . ASP A 1 194 ? 0.043 7.394 -54.132 1.00 79.88 194 ASP A C 1
ATOM 1450 O O . ASP A 1 194 ? -0.910 6.973 -54.794 1.00 79.88 194 ASP A O 1
ATOM 1454 N N . GLU A 1 195 ? 0.096 8.662 -53.716 1.00 84.56 195 GLU A N 1
ATOM 1455 C CA . GLU A 1 195 ? -0.825 9.685 -54.205 1.00 84.56 195 GLU A CA 1
ATOM 1456 C C . GLU A 1 195 ? -0.575 9.920 -55.703 1.00 84.56 195 GLU A C 1
ATOM 1458 O O . GLU A 1 195 ? 0.546 9.834 -56.192 1.00 84.56 195 GLU A O 1
ATOM 1463 N N . THR A 1 196 ? -1.616 10.216 -56.480 1.00 82.19 196 THR A N 1
ATOM 1464 C CA . THR A 1 196 ? -1.487 10.342 -57.947 1.00 82.19 196 THR A CA 1
ATOM 1465 C C . THR A 1 196 ? -1.829 11.729 -58.467 1.00 82.19 196 THR A C 1
ATOM 1467 O O . THR A 1 196 ? -1.499 12.054 -59.610 1.00 82.19 196 THR A O 1
ATOM 1470 N N . THR A 1 197 ? -2.478 12.552 -57.644 1.00 83.75 197 THR A N 1
ATOM 1471 C CA . THR A 1 197 ? -2.983 13.873 -58.040 1.00 83.75 197 THR A CA 1
ATOM 1472 C C . THR A 1 197 ? -2.378 15.036 -57.258 1.00 83.75 197 THR A C 1
ATOM 1474 O O . THR A 1 197 ? -2.496 16.177 -57.705 1.00 83.75 197 THR A O 1
ATOM 1477 N N . GLY A 1 198 ? -1.672 14.746 -56.163 1.00 84.50 198 GLY A N 1
ATOM 1478 C CA . GLY A 1 198 ? -1.172 15.740 -55.215 1.00 84.50 198 GLY A CA 1
ATOM 1479 C C . GLY A 1 198 ? -2.248 16.212 -54.232 1.00 84.50 198 GLY A C 1
ATOM 1480 O O . GLY A 1 198 ? -3.425 15.883 -54.370 1.00 84.50 198 GLY A O 1
ATOM 1481 N N . VAL A 1 199 ? -1.839 16.993 -53.234 1.00 89.69 199 VAL A N 1
ATOM 1482 C CA . VAL A 1 199 ? -2.699 17.516 -52.165 1.00 89.69 199 VAL A CA 1
ATOM 1483 C C . VAL A 1 199 ? -2.711 19.043 -52.215 1.00 89.69 199 VAL A C 1
ATOM 1485 O O . VAL A 1 199 ? -1.662 19.686 -52.253 1.00 89.69 199 VAL A O 1
ATOM 1488 N N . GLY A 1 200 ? -3.908 19.636 -52.226 1.00 88.50 200 GLY A N 1
ATOM 1489 C CA . GLY A 1 200 ? -4.079 21.080 -52.052 1.00 88.50 200 GLY A CA 1
ATOM 1490 C C . GLY A 1 200 ? -4.024 21.452 -50.572 1.00 88.50 200 GLY A C 1
ATOM 1491 O O . GLY A 1 200 ? -4.661 20.786 -49.763 1.00 88.50 200 GLY A O 1
ATOM 1492 N N . LEU A 1 201 ? -3.302 22.520 -50.225 1.00 89.00 201 LEU A N 1
ATOM 1493 C CA . LEU A 1 201 ? -3.059 22.898 -48.823 1.00 89.00 201 LEU A CA 1
ATOM 1494 C C . LEU A 1 201 ? -4.190 23.730 -48.191 1.00 89.00 201 LEU A C 1
ATOM 1496 O O . LEU A 1 201 ? -4.202 23.935 -46.983 1.00 89.00 201 LEU A O 1
ATOM 1500 N N . ALA A 1 202 ? -5.153 24.199 -48.989 1.00 90.06 202 ALA A N 1
ATOM 1501 C CA . ALA A 1 202 ? -6.235 25.050 -48.502 1.00 90.06 202 ALA A CA 1
ATOM 1502 C C . ALA A 1 202 ? -7.108 24.333 -47.457 1.00 90.06 202 ALA A C 1
ATOM 1504 O O . ALA A 1 202 ? -7.680 23.279 -47.741 1.00 90.06 202 ALA A O 1
ATOM 1505 N N . GLY A 1 203 ? -7.254 24.949 -46.281 1.00 88.50 203 GLY A N 1
ATOM 1506 C CA . GLY A 1 203 ? -8.046 24.423 -45.167 1.00 88.50 203 GLY A CA 1
ATOM 1507 C C . GLY A 1 203 ? -7.322 23.395 -44.296 1.00 88.50 203 GLY A C 1
ATOM 1508 O O . GLY A 1 203 ? -7.891 22.981 -43.293 1.00 88.50 203 GLY A O 1
ATOM 1509 N N . TYR A 1 204 ? -6.096 22.996 -44.643 1.00 93.94 204 TYR A N 1
ATOM 1510 C CA . TYR A 1 204 ? -5.239 22.265 -43.716 1.00 93.94 204 TYR A CA 1
ATOM 1511 C C . TYR A 1 204 ? -4.588 23.236 -42.735 1.00 93.94 204 TYR A C 1
ATOM 1513 O O . TYR A 1 204 ? -4.130 24.316 -43.127 1.00 93.94 204 TYR A O 1
ATOM 1521 N N . THR A 1 205 ? -4.490 22.823 -41.476 1.00 94.69 205 THR A N 1
ATOM 1522 C CA . THR A 1 205 ? -3.837 23.613 -40.434 1.00 94.69 205 THR A CA 1
ATOM 1523 C C . THR A 1 205 ? -2.878 22.781 -39.598 1.00 94.69 205 THR A C 1
ATOM 1525 O O . THR A 1 205 ? -3.048 21.573 -39.430 1.00 94.69 205 THR A O 1
ATOM 1528 N N . ILE A 1 206 ? -1.858 23.446 -39.060 1.00 94.44 206 ILE A N 1
ATOM 1529 C CA . ILE A 1 206 ? -1.075 22.928 -37.937 1.00 94.44 206 ILE A CA 1
ATOM 1530 C C . ILE A 1 206 ? -1.644 23.537 -36.667 1.00 94.44 206 ILE A C 1
ATOM 1532 O O . ILE A 1 206 ? -1.723 24.762 -36.569 1.00 94.44 206 ILE A O 1
ATOM 1536 N N . LYS A 1 207 ? -2.016 22.688 -35.710 1.00 93.94 207 LYS A N 1
ATOM 1537 C CA . LYS A 1 207 ? -2.357 23.081 -34.344 1.00 93.94 207 LYS A CA 1
ATOM 1538 C C . LYS A 1 207 ? -1.233 22.686 -33.391 1.00 93.94 207 LYS A C 1
ATOM 1540 O O . LYS A 1 207 ? -0.814 21.532 -33.405 1.00 93.94 207 LYS A O 1
ATOM 1545 N N . THR A 1 208 ? -0.742 23.621 -32.588 1.00 92.75 208 THR A N 1
ATOM 1546 C CA . THR A 1 208 ? 0.213 23.341 -31.501 1.00 92.75 208 THR A CA 1
ATOM 1547 C C . THR A 1 208 ? -0.515 22.831 -30.262 1.00 92.75 208 THR A C 1
ATOM 1549 O O . THR A 1 208 ? -1.703 23.114 -30.101 1.00 92.75 208 THR A O 1
ATOM 1552 N N . GLY A 1 209 ? 0.199 22.163 -29.351 1.00 91.00 209 GLY A N 1
ATOM 1553 C CA . GLY A 1 209 ? -0.324 21.729 -28.049 1.00 91.00 209 GLY A CA 1
ATOM 1554 C C . GLY A 1 209 ? -0.889 22.869 -27.199 1.00 91.00 209 GLY A C 1
ATOM 1555 O O . GLY A 1 209 ? -1.768 22.655 -26.375 1.00 91.00 209 GLY A O 1
ATOM 1556 N N . THR A 1 210 ? -0.476 24.108 -27.484 1.00 91.00 210 THR A N 1
ATOM 1557 C CA . THR A 1 210 ? -0.994 25.341 -26.873 1.00 91.00 210 THR A CA 1
ATOM 1558 C C . THR A 1 210 ? -2.257 25.915 -27.534 1.00 91.00 210 THR A C 1
ATOM 1560 O O . THR A 1 210 ? -2.743 26.976 -27.147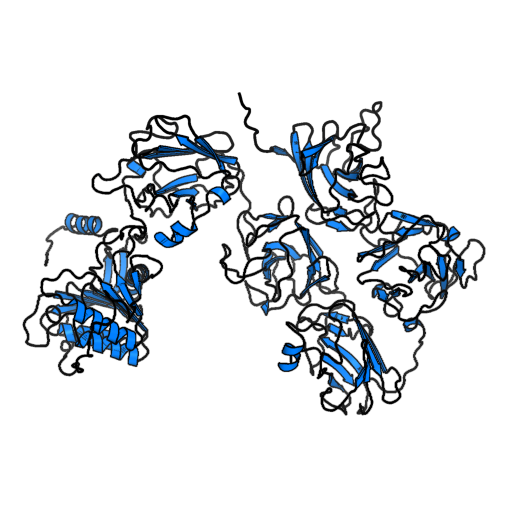 1.00 91.00 210 THR A O 1
ATOM 1563 N N . GLY A 1 211 ? -2.781 25.266 -28.578 1.00 89.50 211 GLY A N 1
ATOM 1564 C CA . GLY A 1 211 ? -3.956 25.719 -29.333 1.00 89.50 211 GLY A CA 1
ATOM 1565 C C . GLY A 1 211 ? -3.676 26.774 -30.411 1.00 89.50 211 GLY A C 1
ATOM 1566 O O . GLY A 1 211 ? -4.612 27.243 -31.065 1.00 89.50 211 GLY A O 1
ATOM 1567 N N . GLY A 1 212 ? -2.411 27.140 -30.644 1.00 90.38 212 GLY A N 1
ATOM 1568 C CA . GLY A 1 212 ? -2.011 28.001 -31.756 1.00 90.38 212 GLY A CA 1
ATOM 1569 C C . GLY A 1 212 ? -2.270 27.320 -33.101 1.00 90.38 212 GLY A C 1
ATOM 1570 O O . GLY A 1 212 ? -2.024 26.129 -33.246 1.00 90.38 212 GLY A O 1
ATOM 1571 N N . SER A 1 213 ? -2.776 28.059 -34.092 1.00 91.62 213 SER A N 1
ATOM 1572 C CA . SER A 1 213 ? -3.183 27.497 -35.388 1.00 91.62 213 SER A CA 1
ATOM 1573 C C . SER A 1 213 ? -2.521 28.227 -36.554 1.00 91.62 213 SER A C 1
ATOM 1575 O O . SER A 1 213 ? -2.613 29.450 -36.654 1.00 91.62 213 SER A O 1
ATOM 1577 N N . ILE A 1 214 ? -1.922 27.472 -37.475 1.00 92.19 214 ILE A N 1
ATOM 1578 C CA . ILE A 1 214 ? -1.252 27.977 -38.683 1.00 92.19 214 ILE A CA 1
ATOM 1579 C C . ILE A 1 214 ? -1.976 27.436 -39.920 1.00 92.19 214 ILE A C 1
ATOM 1581 O O . ILE A 1 214 ? -2.097 26.221 -40.065 1.00 92.19 214 ILE A O 1
ATOM 1585 N N . ASP A 1 215 ? -2.431 28.313 -40.824 1.00 90.38 215 ASP A N 1
ATOM 1586 C CA . ASP A 1 215 ? -2.923 27.905 -42.152 1.00 90.38 215 ASP A CA 1
ATOM 1587 C C . ASP A 1 215 ? -1.735 27.601 -43.072 1.00 90.38 215 ASP A C 1
ATOM 1589 O O . ASP A 1 215 ? -0.857 28.445 -43.286 1.00 90.38 215 ASP A O 1
ATOM 1593 N N . LEU A 1 216 ? -1.707 26.389 -43.630 1.00 89.81 216 LEU A N 1
ATOM 1594 C CA . LEU A 1 216 ? -0.593 25.929 -44.459 1.00 89.81 216 LEU A CA 1
ATOM 1595 C C . LEU A 1 216 ? -0.406 26.753 -45.740 1.00 89.81 216 LEU A C 1
ATOM 1597 O O . LEU A 1 216 ? 0.710 26.854 -46.252 1.00 89.81 216 LEU A O 1
ATOM 1601 N N . THR A 1 217 ? -1.476 27.346 -46.270 1.00 82.56 217 THR A N 1
ATOM 1602 C CA . THR A 1 217 ? -1.442 28.120 -47.521 1.00 82.56 217 THR A CA 1
ATOM 1603 C C . THR A 1 217 ? -0.624 29.400 -47.373 1.00 82.56 217 THR A C 1
ATOM 1605 O O . THR A 1 217 ? 0.033 29.822 -48.331 1.00 82.56 217 THR A O 1
ATOM 1608 N N . ASP A 1 218 ? -0.653 29.993 -46.178 1.00 80.75 218 ASP A N 1
ATOM 1609 C CA . ASP A 1 218 ? -0.064 31.297 -45.875 1.00 80.75 218 ASP A CA 1
ATOM 1610 C C . ASP A 1 218 ? 1.363 31.193 -45.301 1.00 80.75 218 ASP A C 1
ATOM 1612 O O . ASP A 1 218 ? 2.102 32.179 -45.324 1.00 80.75 218 ASP A O 1
ATOM 1616 N N . ALA A 1 219 ? 1.770 30.007 -44.827 1.00 84.81 219 ALA A N 1
ATOM 1617 C CA . ALA A 1 219 ? 3.047 29.777 -44.137 1.00 84.81 219 ALA A CA 1
ATOM 1618 C C . ALA A 1 219 ? 4.122 29.045 -44.971 1.00 84.81 219 ALA A C 1
ATOM 1620 O O . ALA A 1 219 ? 5.263 28.920 -44.521 1.00 84.81 219 ALA A O 1
ATOM 1621 N N . LEU A 1 220 ? 3.787 28.566 -46.175 1.00 87.69 220 LEU A N 1
ATOM 1622 C CA . LEU A 1 220 ? 4.714 27.857 -47.065 1.00 87.69 220 LEU A CA 1
ATOM 1623 C C . LEU A 1 220 ? 5.819 28.787 -47.596 1.00 87.69 220 LEU A C 1
ATOM 1625 O O . LEU A 1 220 ? 5.532 29.777 -48.274 1.00 87.69 220 LEU A O 1
ATOM 1629 N N . VAL A 1 221 ? 7.083 28.443 -47.335 1.00 88.31 221 VAL A N 1
ATOM 1630 C CA . VAL A 1 221 ? 8.253 29.269 -47.701 1.00 88.31 221 VAL A CA 1
ATOM 1631 C C . VAL A 1 221 ? 9.211 28.612 -48.682 1.00 88.31 221 VAL A C 1
ATOM 1633 O O . VAL A 1 221 ? 9.848 29.313 -49.469 1.00 88.31 221 VAL A O 1
ATOM 1636 N N . GLU A 1 222 ? 9.280 27.285 -48.690 1.00 84.62 222 GLU A N 1
ATOM 1637 C CA . GLU A 1 222 ? 10.070 26.514 -49.643 1.00 84.62 222 GLU A CA 1
ATOM 1638 C C . GLU A 1 222 ? 9.311 25.245 -50.018 1.00 84.62 222 GLU A C 1
ATOM 1640 O O . GLU A 1 222 ? 8.613 24.662 -49.197 1.00 84.62 222 GLU A O 1
ATOM 1645 N N . CYS A 1 223 ? 9.399 24.814 -51.273 1.00 79.81 223 CYS A N 1
ATOM 1646 C CA . CYS A 1 223 ? 8.859 23.525 -51.675 1.00 79.81 223 CYS A CA 1
ATOM 1647 C C . CYS A 1 223 ? 9.436 23.054 -53.004 1.00 79.81 223 CYS A C 1
ATOM 1649 O O . CYS A 1 223 ? 9.921 23.837 -53.823 1.00 79.81 223 CYS A O 1
ATOM 1651 N N . SER A 1 224 ? 9.256 21.763 -53.261 1.00 74.44 224 SER A N 1
ATOM 1652 C CA . SER A 1 224 ? 9.457 21.130 -54.568 1.00 74.44 224 SER A CA 1
ATOM 1653 C C . SER A 1 224 ? 8.214 21.218 -55.481 1.00 74.44 224 SER A C 1
ATOM 1655 O O . SER A 1 224 ? 8.120 20.475 -56.454 1.00 74.44 224 SER A O 1
ATOM 1657 N N . CYS A 1 225 ? 7.284 22.147 -55.194 1.00 69.50 225 CYS A N 1
ATOM 1658 C CA . CYS A 1 225 ? 5.925 22.195 -55.744 1.00 69.50 225 CYS A CA 1
ATOM 1659 C C . CYS A 1 225 ? 5.845 22.156 -57.283 1.00 69.50 225 CYS A C 1
ATOM 1661 O O . CYS A 1 225 ? 6.306 23.077 -57.968 1.00 69.50 225 CYS A O 1
ATOM 1663 N N . THR A 1 226 ? 5.097 21.198 -57.833 1.00 68.12 226 THR A N 1
ATOM 1664 C CA . THR A 1 226 ? 4.607 21.245 -59.227 1.00 68.12 226 THR A CA 1
ATOM 1665 C C . THR A 1 226 ? 3.209 21.861 -59.369 1.00 68.12 226 THR A C 1
ATOM 1667 O O . THR A 1 226 ? 2.805 22.214 -60.484 1.00 68.12 226 THR A O 1
ATOM 1670 N N . ILE A 1 227 ? 2.479 22.060 -58.261 1.00 68.88 227 ILE A N 1
ATOM 1671 C CA . ILE A 1 227 ? 1.109 22.600 -58.233 1.00 68.88 227 ILE A CA 1
ATOM 1672 C C . ILE A 1 227 ? 1.106 24.037 -57.683 1.00 68.88 227 ILE A C 1
ATOM 1674 O O . ILE A 1 227 ? 1.225 24.282 -56.489 1.00 68.88 227 ILE A O 1
ATOM 1678 N N . VAL A 1 228 ? 0.931 25.014 -58.578 1.00 67.94 228 VAL A N 1
ATOM 1679 C CA . VAL A 1 228 ? 1.006 26.459 -58.259 1.00 67.94 228 VAL A CA 1
ATOM 1680 C C . VAL A 1 228 ? -0.354 27.151 -58.078 1.00 67.94 228 VAL A C 1
ATOM 1682 O O . VAL A 1 228 ? -0.393 28.308 -57.670 1.00 67.94 228 VAL A O 1
ATOM 1685 N N . SER A 1 229 ? -1.484 26.505 -58.397 1.00 63.75 229 SER A N 1
ATOM 1686 C CA . SER A 1 229 ? -2.821 27.085 -58.169 1.00 63.75 229 SER A CA 1
ATOM 1687 C C . SER A 1 229 ? -3.935 26.019 -58.174 1.00 63.75 229 SER A C 1
ATOM 1689 O O . SER A 1 229 ? -4.178 25.431 -59.234 1.00 63.75 229 SER A O 1
ATOM 1691 N N . PRO A 1 230 ? -4.650 25.795 -57.048 1.00 64.69 230 PRO A N 1
ATOM 1692 C CA . PRO A 1 230 ? -4.341 26.296 -55.695 1.00 64.69 230 PRO A CA 1
ATOM 1693 C C . PRO A 1 230 ? -2.961 25.801 -55.215 1.00 64.69 230 PRO A C 1
ATOM 1695 O O . PRO A 1 230 ? -2.443 24.849 -55.787 1.00 64.69 230 PRO A O 1
ATOM 1698 N N . HIS A 1 231 ? -2.336 26.463 -54.232 1.00 74.50 231 HIS A N 1
ATOM 1699 C CA . HIS A 1 231 ? -1.040 26.017 -53.692 1.00 74.50 231 HIS A CA 1
ATOM 1700 C C . HIS A 1 231 ? -1.156 24.572 -53.171 1.00 74.50 231 HIS A C 1
ATOM 1702 O O . HIS A 1 231 ? -2.085 24.253 -52.422 1.00 74.50 231 HIS A O 1
ATOM 1708 N N . GLY A 1 232 ? -0.252 23.697 -53.611 1.00 83.44 232 GLY A N 1
ATOM 1709 C CA . GLY A 1 232 ? -0.307 22.267 -53.324 1.00 83.44 232 GLY A CA 1
ATOM 1710 C C . GLY A 1 232 ? 1.023 21.560 -53.562 1.00 83.44 232 GLY A C 1
ATOM 1711 O O . GLY A 1 232 ? 1.917 22.098 -54.214 1.00 83.44 232 GLY A O 1
ATOM 1712 N N . LEU A 1 233 ? 1.118 20.337 -53.050 1.00 87.31 233 LEU A N 1
ATOM 1713 C CA . LEU A 1 233 ? 2.261 19.443 -53.226 1.00 87.31 233 LEU A CA 1
ATOM 1714 C C . LEU A 1 233 ? 1.846 18.258 -54.106 1.00 87.31 233 LEU A C 1
ATOM 1716 O O . LEU A 1 233 ? 0.802 17.645 -53.891 1.00 87.31 233 LEU A O 1
ATOM 1720 N N . GLY A 1 234 ? 2.635 17.959 -55.132 1.00 86.06 234 GLY A N 1
ATOM 1721 C CA . GLY A 1 234 ? 2.489 16.788 -55.992 1.00 86.06 234 GLY A CA 1
ATOM 1722 C C . GLY A 1 234 ? 2.929 15.486 -55.305 1.00 86.06 234 GLY A C 1
ATOM 1723 O O . GLY A 1 234 ? 3.485 15.513 -54.209 1.00 86.06 234 GLY A O 1
ATOM 1724 N N . PRO A 1 235 ? 2.693 14.320 -55.931 1.00 86.44 235 PRO A N 1
ATOM 1725 C CA . PRO A 1 235 ? 3.121 13.028 -55.392 1.00 86.44 235 PRO A CA 1
ATOM 1726 C C . PRO A 1 235 ? 4.616 12.962 -55.060 1.00 86.44 235 PRO A C 1
ATOM 1728 O O . PRO A 1 235 ? 5.451 13.204 -55.932 1.00 86.44 235 PRO A O 1
ATOM 1731 N N . GLY A 1 236 ? 4.955 12.595 -53.820 1.00 82.38 236 GLY A N 1
ATOM 1732 C CA . GLY A 1 236 ? 6.343 12.495 -53.358 1.00 82.38 236 GLY A CA 1
ATOM 1733 C C . GLY A 1 236 ? 7.057 13.837 -53.167 1.00 82.38 236 GLY A C 1
ATOM 1734 O O . GLY A 1 236 ? 8.265 13.831 -52.944 1.00 82.38 236 GLY A O 1
ATOM 1735 N N . GLU A 1 237 ? 6.353 14.967 -53.283 1.00 88.62 237 GLU A N 1
ATOM 1736 C CA . GLU A 1 237 ? 6.924 16.297 -53.066 1.00 88.62 237 GLU A CA 1
ATOM 1737 C C . GLU A 1 237 ? 6.957 16.672 -51.584 1.00 88.62 237 GLU A C 1
ATOM 1739 O O . GLU A 1 237 ? 6.136 16.224 -50.778 1.00 88.62 237 GLU A O 1
ATOM 1744 N N . TYR A 1 238 ? 7.911 17.547 -51.279 1.00 89.31 238 TYR A N 1
ATOM 1745 C CA . TYR A 1 238 ? 8.203 18.107 -49.967 1.00 89.31 238 TYR A CA 1
ATOM 1746 C C . TYR A 1 238 ? 7.928 19.614 -49.961 1.00 89.31 238 TYR A C 1
ATOM 1748 O O . TYR A 1 238 ? 8.214 20.306 -50.952 1.00 89.31 238 TYR A O 1
ATOM 1756 N N . GLY A 1 239 ? 7.398 20.125 -48.853 1.00 90.69 239 GLY A N 1
ATOM 1757 C CA . GLY A 1 239 ? 7.144 21.547 -48.633 1.00 90.69 239 GLY A CA 1
ATOM 1758 C C . GLY A 1 239 ? 7.425 21.958 -47.195 1.00 90.69 239 GLY A C 1
ATOM 1759 O O . GLY A 1 239 ? 6.995 21.288 -46.269 1.00 90.69 239 GLY A O 1
ATOM 1760 N N . VAL A 1 240 ? 8.118 23.076 -47.016 1.00 92.69 240 VAL A N 1
ATOM 1761 C CA . VAL A 1 240 ? 8.519 23.628 -45.723 1.00 92.69 240 VAL A CA 1
ATOM 1762 C C . VAL A 1 240 ? 7.665 24.846 -45.394 1.00 92.69 240 VAL A C 1
ATOM 1764 O O . VAL A 1 240 ? 7.574 25.797 -46.181 1.00 92.69 240 VAL A O 1
ATOM 1767 N N . ILE A 1 241 ? 7.072 24.831 -44.205 1.00 92.00 241 ILE A N 1
ATOM 1768 C CA . ILE A 1 241 ? 6.430 25.990 -43.591 1.00 92.00 241 ILE A CA 1
ATOM 1769 C C . ILE A 1 241 ? 7.334 26.550 -42.493 1.00 92.00 241 ILE A C 1
ATOM 1771 O O . ILE A 1 241 ? 7.951 25.795 -41.742 1.00 92.00 241 ILE A O 1
ATOM 1775 N N . GLN A 1 242 ? 7.406 27.873 -42.384 1.00 91.19 242 GLN A N 1
ATOM 1776 C CA . GLN A 1 242 ? 8.102 28.529 -41.273 1.00 91.19 242 GLN A CA 1
ATOM 1777 C C . GLN A 1 242 ? 7.105 28.956 -40.196 1.00 91.19 242 GLN A C 1
ATOM 1779 O O . GLN A 1 242 ? 5.965 29.305 -40.508 1.00 91.19 242 GLN A O 1
ATOM 1784 N N . LEU A 1 243 ? 7.553 29.015 -38.943 1.00 89.19 243 LEU A N 1
ATOM 1785 C CA . LEU A 1 243 ? 6.738 29.550 -37.849 1.00 89.19 243 LEU A CA 1
ATOM 1786 C C . LEU A 1 243 ? 6.879 31.065 -37.685 1.00 89.19 243 LEU A C 1
ATOM 1788 O O . LEU A 1 243 ? 5.950 31.729 -37.219 1.00 89.19 243 LEU A O 1
ATOM 1792 N N . ASN A 1 244 ? 8.006 31.634 -38.112 1.00 90.31 244 ASN A N 1
ATOM 1793 C CA . ASN A 1 244 ? 8.245 33.068 -38.017 1.00 90.31 244 ASN A CA 1
ATOM 1794 C C . ASN A 1 244 ? 7.140 33.885 -38.712 1.00 90.31 244 ASN A C 1
ATOM 1796 O O . ASN A 1 244 ? 6.795 33.654 -39.874 1.00 90.31 244 ASN A O 1
ATOM 1800 N N . GLY A 1 245 ? 6.600 34.871 -37.993 1.00 84.56 245 GLY A N 1
ATOM 1801 C CA . GLY A 1 245 ? 5.547 35.758 -38.493 1.00 84.56 245 GLY A CA 1
ATOM 1802 C C . GLY A 1 245 ? 4.126 35.180 -38.471 1.00 84.56 245 GLY A C 1
ATOM 1803 O O . GLY A 1 245 ? 3.203 35.895 -38.858 1.00 84.56 245 GLY A O 1
ATOM 1804 N N . THR A 1 246 ? 3.927 33.944 -37.993 1.00 86.75 246 THR A N 1
ATOM 1805 C CA . THR A 1 246 ? 2.590 33.330 -37.839 1.00 86.75 246 THR A CA 1
ATOM 1806 C C . THR A 1 246 ? 1.888 33.733 -36.536 1.00 86.75 246 THR A C 1
ATOM 1808 O O . THR A 1 246 ? 0.665 33.673 -36.453 1.00 86.75 246 THR A O 1
ATOM 1811 N N . GLY A 1 247 ? 2.649 34.179 -35.527 1.00 82.81 247 GLY A N 1
ATOM 1812 C CA . GLY A 1 247 ? 2.136 34.452 -34.179 1.00 82.81 247 GLY A CA 1
ATOM 1813 C C . GLY A 1 247 ? 1.914 33.195 -33.329 1.00 82.81 247 GLY A C 1
ATOM 1814 O O . GLY A 1 247 ? 1.313 33.297 -32.263 1.00 82.81 247 GLY A O 1
ATOM 1815 N N . VAL A 1 248 ? 2.384 32.036 -33.798 1.00 85.31 248 VAL A N 1
ATOM 1816 C CA . VAL A 1 248 ? 2.335 30.743 -33.108 1.00 85.31 248 VAL A CA 1
ATOM 1817 C C . VAL A 1 248 ? 3.745 30.362 -32.648 1.00 85.31 248 VAL A C 1
ATOM 1819 O O . VAL A 1 248 ? 4.698 30.500 -33.413 1.00 85.31 248 VAL A O 1
ATOM 1822 N N . GLU A 1 249 ? 3.874 29.877 -31.412 1.00 82.25 249 GLU A N 1
ATOM 1823 C CA . GLU A 1 249 ? 5.129 29.375 -30.833 1.00 82.25 249 GLU A CA 1
ATOM 1824 C C . GLU A 1 249 ? 4.957 27.902 -30.445 1.00 82.25 249 GLU A C 1
ATOM 1826 O O . GLU A 1 249 ? 3.882 27.503 -29.990 1.00 82.25 249 GLU A O 1
ATOM 1831 N N . ILE A 1 250 ? 6.013 27.106 -30.631 1.00 82.06 250 ILE A N 1
ATOM 1832 C CA . ILE A 1 250 ? 6.092 25.721 -30.150 1.00 82.06 250 ILE A CA 1
ATOM 1833 C C . ILE A 1 250 ? 6.857 25.720 -28.829 1.00 82.06 250 ILE A C 1
ATOM 1835 O O . ILE A 1 250 ? 7.931 26.323 -28.736 1.00 82.06 250 ILE A O 1
ATOM 1839 N N . ILE A 1 251 ? 6.350 25.012 -27.823 1.00 81.88 251 ILE A N 1
ATOM 1840 C CA . ILE A 1 251 ? 7.049 24.852 -26.555 1.00 81.88 251 ILE A CA 1
ATOM 1841 C C . ILE A 1 251 ? 8.045 23.692 -26.684 1.00 81.88 251 ILE A C 1
ATOM 1843 O O . ILE A 1 251 ? 7.743 22.564 -27.060 1.00 81.88 251 ILE A O 1
ATOM 1847 N N . ARG A 1 252 ? 9.301 23.970 -26.339 1.00 83.81 252 ARG A N 1
ATOM 1848 C CA . ARG A 1 252 ? 10.418 23.019 -26.492 1.00 83.81 252 ARG A CA 1
ATOM 1849 C C . ARG A 1 252 ? 10.507 21.982 -25.365 1.00 83.81 252 ARG A C 1
ATOM 1851 O O . ARG A 1 252 ? 11.466 21.214 -25.319 1.00 83.81 252 ARG A O 1
ATOM 1858 N N . SER A 1 253 ? 9.573 22.016 -24.418 1.00 75.88 253 SER A N 1
ATOM 1859 C CA . SER A 1 253 ? 9.531 21.110 -23.272 1.00 75.88 253 SER A CA 1
ATOM 1860 C C . SER A 1 253 ? 9.072 19.722 -23.692 1.00 75.88 253 SER A C 1
ATOM 1862 O O . SER A 1 253 ? 8.228 19.592 -24.576 1.00 75.88 253 SER A O 1
ATOM 1864 N N . LEU A 1 254 ? 9.577 18.699 -23.004 1.00 76.31 254 LEU A N 1
ATOM 1865 C CA . LEU A 1 254 ? 9.151 17.312 -23.171 1.00 76.31 254 LEU A CA 1
ATOM 1866 C C . LEU A 1 254 ? 7.623 17.186 -23.166 1.00 76.31 254 LEU A C 1
ATOM 1868 O O . LEU A 1 254 ? 6.959 17.710 -22.278 1.00 76.31 254 LEU A O 1
ATOM 1872 N N . GLY A 1 255 ? 7.087 16.473 -24.151 1.00 74.88 255 GLY A N 1
ATOM 1873 C CA . GLY A 1 255 ? 5.684 16.108 -24.336 1.00 74.88 255 GLY A CA 1
ATOM 1874 C C . GLY A 1 255 ? 4.736 17.226 -24.786 1.00 74.88 255 GLY A C 1
ATOM 1875 O O . GLY A 1 255 ? 3.531 17.023 -24.706 1.00 74.88 255 GLY A O 1
ATOM 1876 N N . ASP A 1 256 ? 5.231 18.380 -25.246 1.00 86.12 256 ASP A N 1
ATOM 1877 C CA . ASP A 1 256 ? 4.406 19.247 -26.110 1.00 86.12 256 ASP A CA 1
ATOM 1878 C C . ASP A 1 256 ? 4.192 18.552 -27.472 1.00 86.12 256 ASP A C 1
ATOM 1880 O O . ASP A 1 256 ? 4.883 17.581 -27.823 1.00 86.12 256 ASP A O 1
ATOM 1884 N N . THR A 1 257 ? 3.167 18.987 -28.200 1.00 88.56 257 THR A N 1
ATOM 1885 C CA . THR A 1 257 ? 2.693 18.328 -29.410 1.00 88.56 257 THR A CA 1
ATOM 1886 C C . THR A 1 257 ? 2.438 19.293 -30.562 1.00 88.56 257 THR A C 1
ATOM 1888 O O . THR A 1 257 ? 2.208 20.492 -30.401 1.00 88.56 257 THR A O 1
ATOM 1891 N N . ILE A 1 258 ? 2.443 18.744 -31.773 1.00 92.69 258 ILE A N 1
ATOM 1892 C CA . ILE A 1 258 ? 1.903 19.395 -32.961 1.00 92.69 258 ILE A CA 1
ATOM 1893 C C . ILE A 1 258 ? 0.993 18.427 -33.694 1.00 92.69 258 ILE A C 1
ATOM 1895 O O . ILE A 1 258 ? 1.320 17.254 -33.857 1.00 92.69 258 ILE A O 1
ATOM 1899 N N . SER A 1 259 ? -0.136 18.932 -34.170 1.00 94.56 259 SER A N 1
ATOM 1900 C CA . SER A 1 259 ? -1.152 18.156 -34.864 1.00 94.56 259 SER A CA 1
ATOM 1901 C C . SER A 1 259 ? -1.446 18.752 -36.235 1.00 94.56 259 SER A C 1
ATOM 1903 O O . SER A 1 259 ? -1.729 19.942 -36.362 1.00 94.56 259 SER A O 1
ATOM 1905 N N . LEU A 1 260 ? -1.410 17.914 -37.270 1.00 95.38 260 LEU A N 1
ATOM 1906 C CA . LEU A 1 260 ? -1.909 18.238 -38.601 1.00 95.38 260 LEU A CA 1
ATOM 1907 C C . LEU A 1 260 ? -3.413 17.957 -38.642 1.00 95.38 260 LEU A C 1
ATOM 1909 O O . LEU A 1 260 ? -3.851 16.832 -38.381 1.00 95.38 260 LEU A O 1
ATOM 1913 N N . VAL A 1 261 ? -4.193 18.978 -38.983 1.00 95.25 261 VAL A N 1
ATOM 1914 C CA . VAL A 1 261 ? -5.657 18.930 -39.030 1.00 95.25 261 VAL A CA 1
ATOM 1915 C C . VAL A 1 261 ? -6.129 19.152 -40.464 1.00 95.25 261 VAL A C 1
ATOM 1917 O O . VAL A 1 261 ? -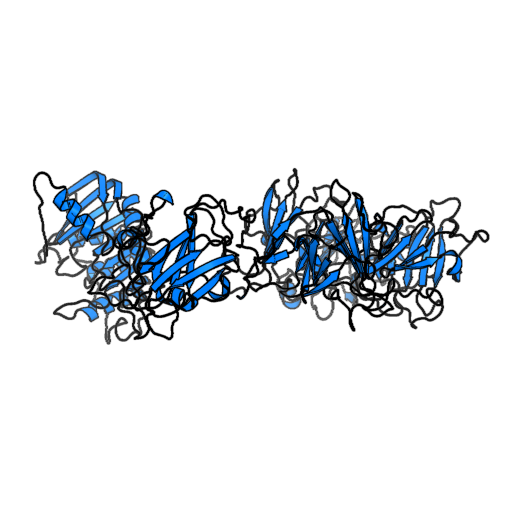5.652 20.051 -41.161 1.00 95.25 261 VAL A O 1
ATOM 1920 N N . ASP A 1 262 ? -7.040 18.297 -40.922 1.00 94.25 262 ASP A N 1
ATOM 1921 C CA . ASP A 1 262 ? -7.595 18.360 -42.272 1.00 94.25 262 ASP A CA 1
ATOM 1922 C C . ASP A 1 262 ? -8.735 19.399 -42.403 1.00 94.25 262 ASP A C 1
ATOM 1924 O O . ASP A 1 262 ? -9.257 19.894 -41.400 1.00 94.25 262 ASP A O 1
ATOM 1928 N N . PRO A 1 263 ? -9.192 19.714 -43.633 1.00 93.12 263 PRO A N 1
ATOM 1929 C CA . PRO A 1 263 ? -10.291 20.662 -43.854 1.00 93.12 263 PRO A CA 1
ATOM 1930 C C . PRO A 1 263 ? -11.659 20.237 -43.290 1.00 93.12 263 PRO A C 1
ATOM 1932 O O . PRO A 1 263 ? -12.618 21.002 -43.388 1.00 93.12 263 PRO A O 1
ATOM 1935 N N . SER A 1 264 ? -11.787 19.010 -42.776 1.00 93.38 264 SER A N 1
ATOM 1936 C CA . SER A 1 264 ? -12.974 18.503 -42.075 1.00 93.38 264 SER A CA 1
ATOM 1937 C C . SER A 1 264 ? -12.794 18.516 -40.551 1.00 93.38 264 SER A C 1
ATOM 1939 O O . SER A 1 264 ? -13.581 17.876 -39.856 1.00 93.38 264 SER A O 1
ATOM 1941 N N . GLU A 1 265 ? -11.771 19.222 -40.053 1.00 90.94 265 GLU A N 1
ATOM 1942 C CA . GLU A 1 265 ? -11.408 19.369 -38.638 1.00 90.94 265 GLU A CA 1
ATOM 1943 C C . GLU A 1 265 ? -10.971 18.062 -37.957 1.00 90.94 265 GLU A C 1
ATOM 1945 O O . GLU A 1 265 ? -10.974 17.954 -36.731 1.00 90.94 265 GLU A O 1
ATOM 1950 N N . LYS A 1 266 ? -10.549 17.059 -38.736 1.00 93.19 266 LYS A N 1
ATOM 1951 C CA . LYS A 1 266 ? -9.999 15.814 -38.193 1.00 93.19 266 LYS A CA 1
ATOM 1952 C C . LYS A 1 266 ? -8.495 15.907 -38.007 1.00 93.19 266 LYS A C 1
ATOM 1954 O O . LYS A 1 266 ? -7.784 16.377 -38.893 1.00 93.19 266 LYS A O 1
ATOM 1959 N N . VAL A 1 267 ? -8.002 15.381 -36.890 1.00 94.75 267 VAL A N 1
ATOM 1960 C CA . VAL A 1 267 ? -6.566 15.212 -36.652 1.00 94.75 267 VAL A CA 1
ATOM 1961 C C . VAL A 1 267 ? -6.095 14.022 -37.480 1.00 94.75 267 VAL A C 1
ATOM 1963 O O . VAL A 1 267 ? -6.564 12.901 -37.273 1.00 94.75 267 VAL A O 1
ATOM 1966 N N . VAL A 1 268 ? -5.198 14.262 -38.436 1.00 93.81 268 VAL A N 1
ATOM 1967 C CA . VAL A 1 268 ? -4.687 13.232 -39.359 1.00 93.81 268 VAL A CA 1
ATOM 1968 C C . VAL A 1 268 ? -3.281 12.759 -39.009 1.00 93.81 268 VAL A C 1
ATOM 1970 O O . VAL A 1 268 ? -2.876 11.690 -39.457 1.00 93.81 268 VAL A O 1
ATOM 1973 N N . GLN A 1 269 ? -2.548 13.535 -38.211 1.00 92.44 269 GLN A N 1
ATOM 1974 C CA . GLN A 1 269 ? -1.246 13.165 -37.667 1.00 92.44 269 GLN A CA 1
ATOM 1975 C C . GLN A 1 269 ? -0.925 14.042 -36.461 1.00 92.44 269 GLN A C 1
ATOM 1977 O O . GLN A 1 269 ? -1.235 15.231 -36.475 1.00 92.44 269 GLN A O 1
ATOM 1982 N N . THR A 1 270 ? -0.235 13.474 -35.477 1.00 90.94 270 THR A N 1
ATOM 1983 C CA . THR A 1 270 ? 0.307 14.207 -34.332 1.00 90.94 270 THR A CA 1
ATOM 1984 C C . THR A 1 270 ? 1.749 13.787 -34.087 1.00 90.94 270 THR A C 1
ATOM 1986 O O . THR A 1 270 ? 2.109 12.630 -34.303 1.00 90.94 270 THR A O 1
ATOM 1989 N N . ILE A 1 271 ? 2.567 14.736 -33.646 1.00 87.00 271 ILE A N 1
ATOM 1990 C CA . ILE A 1 271 ? 3.941 14.531 -33.192 1.00 87.00 271 ILE A CA 1
ATOM 1991 C C . ILE A 1 271 ? 4.027 15.023 -31.754 1.00 87.00 271 ILE A C 1
ATOM 1993 O O . ILE A 1 271 ? 3.535 16.107 -31.459 1.00 87.00 271 ILE A O 1
ATOM 1997 N N . SER A 1 272 ? 4.677 14.250 -30.892 1.00 83.62 272 SER A N 1
ATOM 1998 C CA . SER A 1 272 ? 5.021 14.620 -29.519 1.00 83.62 272 SER A CA 1
ATOM 1999 C C . SER A 1 272 ? 6.506 14.365 -29.283 1.00 83.62 272 SER A C 1
ATOM 2001 O O . SER A 1 272 ? 7.026 13.334 -29.719 1.00 83.62 272 SER A O 1
ATOM 2003 N N . TRP A 1 273 ? 7.203 15.253 -28.578 1.00 75.44 273 TRP A N 1
ATOM 2004 C CA . TRP A 1 273 ? 8.634 15.072 -28.302 1.00 75.44 273 TRP A CA 1
ATOM 2005 C C . TRP A 1 273 ? 8.875 14.418 -26.944 1.00 75.44 273 TRP A C 1
ATOM 2007 O O . TRP A 1 273 ? 8.591 15.000 -25.906 1.00 75.44 273 TRP A O 1
ATOM 2017 N N . ALA A 1 274 ? 9.469 13.225 -26.949 1.00 67.75 274 ALA A N 1
ATOM 2018 C CA . ALA A 1 274 ? 9.817 12.468 -25.742 1.00 67.75 274 ALA A CA 1
ATOM 2019 C C . ALA A 1 274 ? 11.280 12.665 -25.289 1.00 67.75 274 ALA A C 1
ATOM 2021 O O . ALA A 1 274 ? 11.773 11.948 -24.427 1.00 67.75 274 ALA A O 1
ATOM 2022 N N . THR A 1 275 ? 12.008 13.612 -25.887 1.00 64.19 275 THR A N 1
ATOM 2023 C CA . THR A 1 275 ? 13.409 13.891 -25.544 1.00 64.19 275 THR A CA 1
ATOM 2024 C C . THR A 1 275 ? 13.725 15.381 -25.636 1.00 64.19 275 THR A C 1
ATOM 2026 O O . THR A 1 275 ? 13.030 16.133 -26.320 1.00 64.19 275 THR A O 1
ATOM 2029 N N . ASN A 1 276 ? 14.768 15.817 -24.928 1.00 72.25 276 ASN A N 1
ATOM 2030 C CA . ASN A 1 276 ? 15.227 17.200 -24.972 1.00 72.25 276 ASN A CA 1
ATOM 2031 C C . ASN A 1 276 ? 15.718 17.530 -26.383 1.00 72.25 276 ASN A C 1
ATOM 2033 O O . ASN A 1 276 ? 16.502 16.775 -26.951 1.00 72.25 276 ASN A O 1
ATOM 2037 N N . LEU A 1 277 ? 15.300 18.677 -26.922 1.00 79.75 277 LEU A N 1
ATOM 2038 C CA . LEU A 1 277 ? 15.570 19.072 -28.306 1.00 79.75 277 LEU A CA 1
ATOM 2039 C C . LEU A 1 277 ? 16.697 20.119 -28.357 1.00 79.75 277 LEU A C 1
ATOM 2041 O O . LEU A 1 277 ? 16.459 21.295 -28.049 1.00 79.75 277 LEU A O 1
ATOM 2045 N N . PRO A 1 278 ? 17.943 19.738 -28.712 1.00 81.00 278 PRO A N 1
ATOM 2046 C CA . PRO A 1 278 ? 19.044 20.688 -28.824 1.00 81.00 278 PRO A CA 1
ATOM 2047 C C . PRO A 1 278 ? 18.801 21.668 -29.976 1.00 81.00 278 PRO A C 1
ATOM 2049 O O . PRO A 1 278 ? 18.150 21.328 -30.959 1.00 81.00 278 PRO A O 1
ATOM 2052 N N . ALA A 1 279 ? 19.359 22.874 -29.873 1.00 84.44 279 ALA A N 1
ATOM 2053 C CA . ALA A 1 279 ? 19.252 23.859 -30.946 1.00 84.44 279 ALA A CA 1
ATOM 2054 C C . ALA A 1 279 ? 19.957 23.372 -32.227 1.00 84.44 279 ALA A C 1
ATOM 2056 O O . ALA A 1 279 ? 21.080 22.866 -32.149 1.00 84.44 279 ALA A O 1
ATOM 2057 N N . GLY A 1 280 ? 19.321 23.563 -33.389 1.00 81.62 280 GLY A N 1
ATOM 2058 C CA . GLY A 1 280 ? 19.854 23.162 -34.701 1.00 81.62 280 GLY A CA 1
ATOM 2059 C C . GLY A 1 280 ? 19.837 21.650 -34.941 1.00 81.62 280 GLY A C 1
ATOM 2060 O O . GLY A 1 280 ? 20.772 21.094 -35.511 1.00 81.62 280 GLY A O 1
ATOM 2061 N N . ARG A 1 281 ? 18.829 20.957 -34.405 1.00 82.25 281 ARG A N 1
ATOM 2062 C CA . ARG A 1 281 ? 18.597 19.524 -34.613 1.00 82.25 281 ARG A CA 1
ATOM 2063 C C . ARG A 1 281 ? 17.141 19.324 -35.008 1.00 82.25 281 ARG A C 1
ATOM 2065 O O . ARG A 1 281 ? 16.252 19.854 -34.342 1.00 82.25 281 ARG A O 1
ATOM 2072 N N . THR A 1 282 ? 16.900 18.536 -36.049 1.00 84.88 282 THR A N 1
ATOM 2073 C CA . THR A 1 282 ? 15.548 18.191 -36.497 1.00 84.88 282 THR A CA 1
ATOM 2074 C C . THR A 1 282 ? 15.080 16.869 -35.906 1.00 84.88 282 THR A C 1
ATOM 2076 O O . THR A 1 282 ? 15.884 16.018 -35.512 1.00 84.88 282 THR A O 1
ATOM 2079 N N . MET A 1 283 ? 13.764 16.684 -35.838 1.00 84.62 283 MET A N 1
ATOM 2080 C CA . MET A 1 283 ? 13.156 15.375 -35.631 1.00 84.62 283 MET A CA 1
ATOM 2081 C C . MET A 1 283 ? 12.637 14.826 -36.955 1.00 84.62 283 MET A C 1
ATOM 2083 O O . MET A 1 283 ? 12.060 15.565 -37.751 1.00 84.62 283 MET A O 1
ATOM 2087 N N . THR A 1 284 ? 12.802 13.523 -37.151 1.00 81.12 284 THR A N 1
ATOM 2088 C CA . THR A 1 284 ? 12.361 12.783 -38.342 1.00 81.12 284 THR A CA 1
ATOM 2089 C C . THR A 1 284 ? 11.612 11.514 -37.924 1.00 81.12 284 THR A C 1
ATOM 2091 O O . THR A 1 284 ? 11.861 11.000 -36.827 1.00 81.12 284 THR A O 1
ATOM 2094 N N . PRO A 1 285 ? 10.680 11.008 -38.748 1.00 73.69 285 PRO A N 1
ATOM 2095 C CA . PRO A 1 285 ? 10.008 9.746 -38.496 1.00 73.69 285 PRO A CA 1
ATOM 2096 C C . PRO A 1 285 ? 10.995 8.582 -38.589 1.00 73.69 285 PRO A C 1
ATOM 2098 O O . PRO A 1 285 ? 11.853 8.557 -39.470 1.00 73.69 285 PRO A O 1
ATOM 2101 N N . ILE A 1 286 ? 10.851 7.594 -37.711 1.00 62.19 286 ILE A N 1
ATOM 2102 C CA . ILE A 1 286 ? 11.714 6.411 -37.683 1.00 62.19 286 ILE A CA 1
ATOM 2103 C C . ILE A 1 286 ? 11.484 5.566 -38.946 1.00 62.19 286 ILE A C 1
ATOM 2105 O O . ILE A 1 286 ? 10.359 5.165 -39.256 1.00 62.19 286 ILE A O 1
ATOM 2109 N N . ALA A 1 287 ? 12.562 5.272 -39.677 1.00 56.78 287 ALA A N 1
ATOM 2110 C CA . ALA A 1 287 ? 12.524 4.565 -40.961 1.00 56.78 287 ALA A CA 1
ATOM 2111 C C . ALA A 1 287 ? 11.637 5.261 -42.010 1.00 56.78 287 ALA A C 1
ATOM 2113 O O . ALA A 1 287 ? 11.065 4.619 -42.895 1.00 56.78 287 ALA A O 1
ATOM 2114 N N . GLY A 1 288 ? 11.494 6.582 -41.904 1.00 62.00 288 GLY A N 1
ATOM 2115 C CA . GLY A 1 288 ? 10.718 7.377 -42.837 1.00 62.00 288 GLY A CA 1
ATOM 2116 C C . GLY A 1 288 ? 9.199 7.237 -42.737 1.00 62.00 288 GLY A C 1
ATOM 2117 O O . GLY A 1 288 ? 8.515 7.806 -43.594 1.00 62.00 288 GLY A O 1
ATOM 2118 N N . ASP A 1 289 ? 8.682 6.509 -41.743 1.00 65.50 289 ASP A N 1
ATOM 2119 C CA . ASP A 1 289 ? 7.250 6.300 -41.508 1.00 65.50 289 ASP A CA 1
ATOM 2120 C C . ASP A 1 289 ? 6.842 6.869 -40.136 1.00 65.50 289 ASP A C 1
ATOM 2122 O O . ASP A 1 289 ? 7.285 6.366 -39.101 1.00 65.50 289 ASP A O 1
ATOM 2126 N N . PRO A 1 290 ? 5.992 7.912 -40.096 1.00 67.19 290 PRO A N 1
ATOM 2127 C CA . PRO A 1 290 ? 5.521 8.510 -38.850 1.00 67.19 290 PRO A CA 1
ATOM 2128 C C . PRO A 1 290 ? 4.806 7.550 -37.896 1.00 67.19 290 PRO A C 1
ATOM 2130 O O . PRO A 1 290 ? 4.738 7.844 -36.703 1.00 67.19 290 PRO A O 1
ATOM 2133 N N . MET A 1 291 ? 4.287 6.418 -38.387 1.00 65.00 291 MET A N 1
ATOM 2134 C CA . MET A 1 291 ? 3.673 5.385 -37.545 1.00 65.00 291 MET A CA 1
ATOM 2135 C C . MET A 1 291 ? 4.685 4.691 -36.628 1.00 65.00 291 MET A C 1
ATOM 2137 O O . MET A 1 291 ? 4.294 4.149 -35.598 1.00 65.00 291 MET A O 1
ATOM 2141 N N . ASN A 1 292 ? 5.976 4.731 -36.968 1.00 57.81 292 ASN A N 1
ATOM 2142 C CA . ASN A 1 292 ? 7.044 4.129 -36.170 1.00 57.81 292 ASN A CA 1
ATOM 2143 C C . ASN A 1 292 ? 7.559 5.058 -35.058 1.00 57.81 292 ASN A C 1
ATOM 2145 O O . ASN A 1 292 ? 8.495 4.692 -34.353 1.00 57.81 292 ASN A O 1
ATOM 2149 N N . GLY A 1 293 ? 6.986 6.256 -34.909 1.00 63.28 293 GLY A N 1
ATOM 2150 C CA . GLY A 1 293 ? 7.464 7.276 -33.979 1.00 63.28 293 GLY A CA 1
ATOM 2151 C C . GLY A 1 293 ? 8.510 8.209 -34.592 1.00 63.28 293 GLY A C 1
ATOM 2152 O O . GLY A 1 293 ? 8.773 8.183 -35.794 1.00 63.28 293 GLY A O 1
ATOM 2153 N N . TRP A 1 294 ? 9.081 9.079 -33.756 1.00 73.94 294 TRP A N 1
ATOM 2154 C CA . TRP A 1 294 ? 9.960 10.175 -34.174 1.00 73.94 294 TRP A CA 1
ATOM 2155 C C . TRP A 1 294 ? 11.263 10.181 -33.378 1.00 73.94 294 TRP A C 1
ATOM 2157 O O . TRP A 1 294 ? 11.265 9.905 -32.180 1.00 73.94 294 TRP A O 1
ATOM 2167 N N . THR A 1 295 ? 12.370 10.536 -34.029 1.00 68.69 295 THR A N 1
ATOM 2168 C CA . THR A 1 295 ? 13.699 10.590 -33.406 1.00 68.69 295 THR A CA 1
ATOM 2169 C C . THR A 1 295 ? 14.500 11.814 -33.839 1.00 68.69 295 THR A C 1
ATOM 2171 O O . THR A 1 295 ? 14.251 12.398 -34.895 1.00 68.69 295 THR A O 1
ATOM 2174 N N . LEU A 1 296 ? 15.477 12.203 -33.015 1.00 72.88 296 LEU A N 1
ATOM 2175 C CA . LEU A 1 296 ? 16.429 13.269 -33.317 1.00 72.88 296 LEU A CA 1
ATOM 2176 C C . LEU A 1 296 ? 17.343 12.852 -34.480 1.00 72.88 296 LEU A C 1
ATOM 2178 O O . LEU A 1 296 ? 18.185 11.965 -34.334 1.00 72.88 296 LEU A O 1
ATOM 2182 N N . SER A 1 297 ? 17.245 13.549 -35.610 1.00 72.50 297 SER A N 1
ATOM 2183 C CA . SER A 1 297 ? 18.148 13.378 -36.750 1.00 72.50 297 SER A CA 1
ATOM 2184 C C . SER A 1 297 ? 19.486 14.071 -36.493 1.00 72.50 297 SER A C 1
ATOM 2186 O O . SER A 1 297 ? 19.546 15.085 -35.796 1.00 72.50 297 SER A O 1
ATOM 2188 N N . ASN A 1 298 ? 20.579 13.519 -37.025 1.00 64.50 298 ASN A N 1
ATOM 2189 C CA . ASN A 1 298 ? 21.903 14.159 -37.024 1.00 64.50 298 ASN A CA 1
ATOM 2190 C C . ASN A 1 298 ? 22.154 15.008 -38.287 1.00 64.50 298 ASN A C 1
ATOM 2192 O O . ASN A 1 298 ? 23.169 15.701 -38.339 1.00 64.50 298 ASN A O 1
ATOM 2196 N N . GLU A 1 299 ? 21.254 14.964 -39.275 1.00 70.12 299 GLU A N 1
ATOM 2197 C CA . GLU A 1 299 ? 21.315 15.769 -40.501 1.00 70.12 299 GLU A CA 1
ATOM 2198 C C . GLU A 1 299 ? 19.966 16.449 -40.776 1.00 70.12 299 GLU A C 1
ATOM 2200 O O . GLU A 1 299 ? 18.922 15.820 -40.622 1.00 70.12 299 GLU A O 1
ATOM 2205 N N . GLU A 1 300 ? 20.000 17.721 -41.183 1.00 77.62 300 GLU A N 1
ATOM 2206 C CA . GLU A 1 300 ? 18.819 18.492 -41.597 1.00 77.62 300 GLU A CA 1
ATOM 2207 C C . GLU A 1 300 ? 18.587 18.291 -43.103 1.00 77.62 300 GLU A C 1
ATOM 2209 O O . GLU A 1 300 ? 19.500 18.538 -43.903 1.00 77.62 300 GLU A O 1
ATOM 2214 N N . THR A 1 301 ? 17.387 17.875 -43.513 1.00 78.88 301 THR A N 1
ATOM 2215 C CA . THR A 1 301 ? 17.062 17.576 -44.923 1.00 78.88 301 THR A CA 1
ATOM 2216 C C . THR A 1 301 ? 15.872 18.374 -45.468 1.00 78.88 301 THR A C 1
ATOM 2218 O O . THR A 1 301 ? 14.994 17.801 -46.111 1.00 78.88 301 THR A O 1
ATOM 2221 N N . PRO A 1 302 ? 15.851 19.712 -45.323 1.00 82.69 302 PRO A N 1
ATOM 2222 C CA . PRO A 1 302 ? 14.689 20.492 -45.712 1.00 82.69 302 PRO A CA 1
ATOM 2223 C C . PRO A 1 302 ? 14.422 20.453 -47.225 1.00 82.69 302 PRO A C 1
ATOM 2225 O O . PRO A 1 302 ? 15.326 20.506 -48.065 1.00 82.69 302 PRO A O 1
ATOM 2228 N N . ALA A 1 303 ? 13.136 20.405 -47.554 1.00 81.00 303 ALA A N 1
ATOM 2229 C CA . ALA A 1 303 ? 12.560 20.157 -48.869 1.00 81.00 303 ALA A CA 1
ATOM 2230 C C . ALA A 1 303 ? 13.077 18.877 -49.571 1.00 81.00 303 ALA A C 1
ATOM 2232 O O . ALA A 1 303 ? 13.067 18.815 -50.810 1.00 81.00 303 ALA A O 1
ATOM 2233 N N . ALA A 1 304 ? 13.526 17.863 -48.822 1.00 78.06 304 ALA A N 1
ATOM 2234 C CA . ALA A 1 304 ? 14.151 16.648 -49.346 1.00 78.06 304 ALA A CA 1
ATOM 2235 C C . ALA A 1 304 ? 13.852 15.394 -48.494 1.00 78.06 304 ALA A C 1
ATOM 2237 O O . ALA A 1 304 ? 13.184 15.442 -47.474 1.00 78.06 304 ALA A O 1
ATOM 2238 N N . ALA A 1 305 ? 14.313 14.225 -48.953 1.00 74.00 305 ALA A N 1
ATOM 2239 C CA . ALA A 1 305 ? 14.134 12.964 -48.229 1.00 74.00 305 ALA A CA 1
ATOM 2240 C C . ALA A 1 305 ? 15.166 12.793 -47.100 1.00 74.00 305 ALA A C 1
ATOM 2242 O O . ALA A 1 305 ? 16.351 13.065 -47.316 1.00 74.00 305 ALA A O 1
ATOM 2243 N N . ASN A 1 306 ? 14.733 12.233 -45.965 1.00 73.56 306 ASN A N 1
ATOM 2244 C CA . ASN A 1 306 ? 15.588 11.915 -44.815 1.00 73.56 306 ASN A CA 1
ATOM 2245 C C . ASN A 1 306 ? 16.591 10.779 -45.150 1.00 73.56 306 ASN A C 1
ATOM 2247 O O . ASN A 1 306 ? 16.338 9.982 -46.061 1.00 73.56 306 ASN A O 1
ATOM 2251 N N . PRO A 1 307 ? 17.725 10.637 -44.433 1.00 62.50 307 PRO A N 1
ATOM 2252 C CA . PRO A 1 307 ? 18.754 9.629 -44.738 1.00 62.50 307 PRO A CA 1
ATOM 2253 C C . PRO A 1 307 ? 18.265 8.169 -44.751 1.00 62.50 307 PRO A C 1
ATOM 2255 O O . PRO A 1 307 ? 18.710 7.371 -45.577 1.00 62.50 307 PRO A O 1
ATOM 2258 N N . ASP A 1 308 ? 17.320 7.823 -43.880 1.00 59.56 308 ASP A N 1
ATOM 2259 C CA . ASP A 1 308 ? 16.663 6.512 -43.813 1.00 59.56 308 ASP A CA 1
ATOM 2260 C C . ASP A 1 308 ? 15.631 6.296 -44.938 1.00 59.56 308 ASP A C 1
ATOM 2262 O O . ASP A 1 308 ? 15.364 5.164 -45.338 1.00 59.56 308 ASP A O 1
ATOM 2266 N N . GLN A 1 309 ? 15.127 7.381 -45.530 1.00 60.50 309 GLN A N 1
ATOM 2267 C CA . GLN A 1 309 ? 14.294 7.393 -46.736 1.00 60.50 309 GLN A CA 1
ATOM 2268 C C . GLN A 1 309 ? 15.123 7.418 -48.036 1.00 60.50 309 GLN A C 1
ATOM 2270 O O . GLN A 1 309 ? 14.589 7.166 -49.120 1.00 60.50 309 GLN A O 1
ATOM 2275 N N . ALA A 1 310 ? 16.425 7.717 -47.957 1.00 52.25 310 ALA A N 1
ATOM 2276 C CA . ALA A 1 310 ? 17.292 7.954 -49.113 1.00 52.25 310 ALA A CA 1
ATOM 2277 C C . ALA A 1 310 ? 17.868 6.680 -49.768 1.00 52.25 310 ALA A C 1
ATOM 2279 O O . ALA A 1 310 ? 18.584 6.785 -50.768 1.00 52.25 310 ALA A O 1
ATOM 2280 N N . SER A 1 311 ? 17.551 5.470 -49.287 1.00 44.91 311 SER A N 1
ATOM 2281 C CA . SER A 1 311 ? 18.081 4.231 -49.873 1.00 44.91 311 SER A CA 1
ATOM 2282 C C . SER A 1 311 ? 17.000 3.260 -50.358 1.00 44.91 311 SER A C 1
ATOM 2284 O O . SER A 1 311 ? 16.429 2.455 -49.632 1.00 44.91 311 SER A O 1
ATOM 2286 N N . GLY A 1 312 ? 16.794 3.254 -51.675 1.00 38.12 312 GLY A N 1
ATOM 2287 C CA . GLY A 1 312 ? 16.449 2.010 -52.349 1.00 38.12 312 GLY A CA 1
ATOM 2288 C C . GLY A 1 312 ? 17.652 1.070 -52.269 1.00 38.12 312 GLY A C 1
ATOM 2289 O O . GLY A 1 312 ? 18.719 1.427 -52.762 1.00 38.12 312 GLY A O 1
ATOM 2290 N N . ASN A 1 313 ? 17.466 -0.099 -51.649 1.00 37.88 313 ASN A N 1
ATOM 2291 C CA . ASN A 1 313 ? 18.260 -1.325 -51.794 1.00 37.88 313 ASN A CA 1
ATOM 2292 C C . ASN A 1 313 ? 19.623 -1.158 -52.491 1.00 37.88 313 ASN A C 1
ATOM 2294 O O . ASN A 1 313 ? 19.704 -1.239 -53.717 1.00 37.88 313 ASN A O 1
ATOM 2298 N N . ASN A 1 314 ? 20.705 -1.065 -51.721 1.00 32.72 314 ASN A N 1
ATOM 2299 C CA . ASN A 1 314 ? 22.005 -1.538 -52.187 1.00 32.72 314 ASN A CA 1
ATOM 2300 C C . ASN A 1 314 ? 22.686 -2.338 -51.080 1.00 32.72 314 ASN A C 1
ATOM 2302 O O . ASN A 1 314 ? 23.427 -1.813 -50.257 1.00 32.72 314 ASN A O 1
ATOM 2306 N N . GLN A 1 315 ? 22.402 -3.640 -51.122 1.00 39.34 315 GLN A N 1
ATOM 2307 C CA . GLN A 1 315 ? 23.122 -4.688 -50.420 1.00 39.34 315 GLN A CA 1
ATOM 2308 C C . GLN A 1 315 ? 24.626 -4.621 -50.699 1.00 39.34 315 GLN A C 1
ATOM 2310 O O . GLN A 1 315 ? 25.069 -4.768 -51.842 1.00 39.34 315 GLN A O 1
ATOM 2315 N N . GLY A 1 316 ? 25.406 -4.520 -49.627 1.00 36.88 316 GLY A N 1
ATOM 2316 C CA . GLY A 1 316 ? 26.792 -4.958 -49.584 1.00 36.88 316 GLY A CA 1
ATOM 2317 C C . GLY A 1 316 ? 26.918 -6.273 -48.814 1.00 36.88 316 GLY A C 1
ATOM 2318 O O . GLY A 1 316 ? 27.316 -6.235 -47.670 1.00 36.88 316 GLY A O 1
ATOM 2319 N N . SER A 1 317 ? 26.594 -7.412 -49.442 1.00 48.16 317 SER A N 1
ATOM 2320 C CA . SER A 1 317 ? 27.080 -8.798 -49.201 1.00 48.16 317 SER A CA 1
ATOM 2321 C C . SER A 1 317 ? 27.244 -9.401 -47.777 1.00 48.16 317 SER A C 1
ATOM 2323 O O . SER A 1 317 ? 27.644 -10.566 -47.710 1.00 48.16 317 SER A O 1
ATOM 2325 N N . ILE A 1 318 ? 26.988 -8.704 -46.670 1.00 58.94 318 ILE A N 1
ATOM 2326 C CA . ILE A 1 318 ? 27.163 -9.216 -45.303 1.00 58.94 318 ILE A CA 1
ATOM 2327 C C . ILE A 1 318 ? 25.861 -8.986 -44.529 1.00 58.94 318 ILE A C 1
ATOM 2329 O O . ILE A 1 318 ? 25.532 -7.851 -44.202 1.00 58.94 318 ILE A O 1
ATOM 2333 N N . ASP A 1 319 ? 25.128 -10.064 -44.247 1.00 74.56 319 ASP A N 1
ATOM 2334 C CA . ASP A 1 319 ? 23.850 -10.030 -43.522 1.00 74.56 319 ASP A CA 1
ATOM 2335 C C . ASP A 1 319 ? 24.092 -10.146 -41.998 1.00 74.56 319 ASP A C 1
ATOM 2337 O O . ASP A 1 319 ? 23.649 -11.100 -41.358 1.00 74.56 319 ASP A O 1
ATOM 2341 N N . LEU A 1 320 ? 24.857 -9.211 -41.419 1.00 85.62 320 LEU A N 1
ATOM 2342 C CA . LEU A 1 320 ? 25.050 -9.105 -39.964 1.00 85.62 320 LEU A CA 1
ATOM 2343 C C . LEU A 1 320 ? 24.082 -8.053 -39.407 1.00 85.62 320 LEU A C 1
ATOM 2345 O O . LEU A 1 320 ? 24.087 -6.923 -39.889 1.00 85.62 320 LEU A O 1
ATOM 2349 N N . GLN A 1 321 ? 23.264 -8.417 -38.419 1.00 86.12 321 GLN A N 1
ATOM 2350 C CA . GLN A 1 321 ? 22.182 -7.566 -37.901 1.00 86.12 321 GLN A CA 1
ATOM 2351 C C . GLN A 1 321 ? 22.246 -7.445 -36.378 1.00 86.12 321 GLN A C 1
ATOM 2353 O O . GLN A 1 321 ? 22.555 -8.428 -35.706 1.00 86.12 321 GLN A O 1
ATOM 2358 N N . ILE A 1 322 ? 21.912 -6.282 -35.826 1.00 86.56 322 ILE A N 1
ATOM 2359 C CA . ILE A 1 322 ? 21.712 -6.087 -34.387 1.00 86.56 322 ILE A CA 1
ATOM 2360 C C . ILE A 1 322 ? 20.307 -6.594 -34.031 1.00 86.56 322 ILE A C 1
ATOM 2362 O O . ILE A 1 322 ? 19.322 -6.179 -34.639 1.00 86.56 322 ILE A O 1
ATOM 2366 N N . VAL A 1 323 ? 20.199 -7.513 -33.068 1.00 87.75 323 VAL A N 1
ATOM 2367 C CA . VAL A 1 323 ? 18.948 -8.258 -32.797 1.00 87.75 323 VAL A CA 1
ATOM 2368 C C . VAL A 1 323 ? 18.440 -8.172 -31.361 1.00 87.75 323 VAL A C 1
ATOM 2370 O O . VAL A 1 323 ? 17.246 -8.365 -31.136 1.00 87.75 323 VAL A O 1
ATOM 2373 N N . GLU A 1 324 ? 19.308 -7.864 -30.400 1.00 91.19 324 GLU A N 1
ATOM 2374 C CA . GLU A 1 324 ? 18.941 -7.651 -28.999 1.00 91.19 324 GLU A CA 1
ATOM 2375 C C . GLU A 1 324 ? 19.906 -6.651 -28.353 1.00 91.19 324 GLU A C 1
ATOM 2377 O O . GLU A 1 324 ? 21.097 -6.652 -28.666 1.00 91.19 324 GLU A O 1
ATOM 2382 N N . ILE A 1 325 ? 19.407 -5.795 -27.465 1.00 91.06 325 ILE A N 1
ATOM 2383 C CA . ILE A 1 325 ? 20.216 -4.870 -26.666 1.00 91.06 325 ILE A CA 1
ATOM 2384 C C . ILE A 1 325 ? 19.701 -4.828 -25.225 1.00 91.06 325 ILE A C 1
ATOM 2386 O O . ILE A 1 325 ? 18.498 -4.923 -24.995 1.00 91.06 325 ILE A O 1
ATOM 2390 N N . LEU A 1 326 ? 20.594 -4.616 -24.261 1.00 91.00 326 LEU A N 1
ATOM 2391 C CA . LEU A 1 326 ? 20.244 -4.247 -22.885 1.00 91.00 326 LEU A CA 1
ATOM 2392 C C . LEU A 1 326 ? 20.953 -2.932 -22.551 1.00 91.00 326 LEU A C 1
ATOM 2394 O O . LEU A 1 326 ? 22.125 -2.970 -22.187 1.00 91.00 326 LEU A O 1
ATOM 2398 N N . PRO A 1 327 ? 20.291 -1.776 -22.729 1.00 88.19 327 PRO A N 1
ATOM 2399 C CA . PRO A 1 327 ? 20.922 -0.485 -22.473 1.00 88.19 327 PRO A CA 1
ATOM 2400 C C . PRO A 1 327 ? 20.979 -0.114 -20.992 1.00 88.19 327 PRO A C 1
ATOM 2402 O O . PRO A 1 327 ? 21.923 0.534 -20.590 1.00 88.19 327 PRO A O 1
ATOM 2405 N N . ASN A 1 328 ? 19.979 -0.511 -20.196 1.00 86.31 328 ASN A N 1
ATOM 2406 C CA . ASN A 1 328 ? 19.820 -0.075 -18.805 1.00 86.31 328 ASN A CA 1
ATOM 2407 C C . ASN A 1 328 ? 19.694 -1.296 -17.868 1.00 86.31 328 ASN A C 1
ATOM 2409 O O . ASN A 1 328 ? 18.577 -1.684 -17.526 1.00 86.31 328 ASN A O 1
ATOM 2413 N N . PRO A 1 329 ? 20.793 -1.998 -17.534 1.00 86.81 329 PRO A N 1
ATOM 2414 C CA . PRO A 1 329 ? 20.766 -3.106 -16.574 1.00 86.81 329 PRO A CA 1
ATOM 2415 C C . PRO A 1 329 ? 20.421 -2.613 -15.154 1.00 86.81 329 PRO A C 1
ATOM 2417 O O . PRO A 1 329 ? 20.617 -1.446 -14.842 1.00 86.81 329 PRO A O 1
ATOM 2420 N N . PHE A 1 330 ? 19.937 -3.495 -14.271 1.00 81.38 330 PHE A N 1
ATOM 2421 C CA . PHE A 1 330 ? 19.671 -3.116 -12.874 1.00 81.38 330 PHE A CA 1
ATOM 2422 C C . PHE A 1 330 ? 20.951 -2.700 -12.131 1.00 81.38 330 PHE A C 1
ATOM 2424 O O . PHE A 1 330 ? 21.996 -3.355 -12.244 1.00 81.38 330 PHE A O 1
ATOM 2431 N N . GLY A 1 331 ? 20.844 -1.673 -11.285 1.00 74.31 331 GLY A N 1
ATOM 2432 C CA . GLY A 1 331 ? 21.957 -1.165 -10.490 1.00 74.31 331 GLY A CA 1
ATOM 2433 C C . GLY A 1 331 ? 22.987 -0.360 -11.292 1.00 74.31 331 GLY A C 1
ATOM 2434 O O . GLY A 1 331 ? 22.774 0.055 -12.420 1.00 74.31 331 GLY A O 1
ATOM 2435 N N . ASN A 1 332 ? 24.140 -0.088 -10.677 1.00 70.12 332 ASN A N 1
ATOM 2436 C CA . ASN A 1 332 ? 25.167 0.751 -11.300 1.00 70.12 332 ASN A CA 1
ATOM 2437 C C . ASN A 1 332 ? 25.951 -0.030 -12.374 1.00 70.12 332 ASN A C 1
ATOM 2439 O O . ASN A 1 332 ? 26.485 -1.104 -12.072 1.00 70.12 332 ASN A O 1
ATOM 2443 N N . ASP A 1 333 ? 26.125 0.550 -13.565 1.00 64.44 333 ASP A N 1
ATOM 2444 C CA . ASP A 1 333 ? 26.770 -0.047 -14.750 1.00 64.44 333 ASP A CA 1
ATOM 2445 C C . ASP A 1 333 ? 28.103 -0.742 -14.438 1.00 64.44 333 ASP A C 1
ATOM 2447 O O . ASP A 1 333 ? 28.425 -1.811 -14.958 1.00 64.44 333 ASP A O 1
ATOM 2451 N N . SER A 1 334 ? 28.881 -0.163 -13.519 1.00 60.25 334 SER A N 1
ATOM 2452 C CA . SER A 1 334 ? 30.185 -0.696 -13.106 1.00 60.25 334 SER A CA 1
ATOM 2453 C C . SER A 1 334 ? 30.095 -2.020 -12.336 1.00 60.25 334 SER A C 1
ATOM 2455 O O . SER A 1 334 ? 31.013 -2.833 -12.410 1.00 60.25 334 SER A O 1
ATOM 2457 N N . ALA A 1 335 ? 29.023 -2.240 -11.572 1.00 53.47 335 ALA A N 1
ATOM 2458 C CA . ALA A 1 335 ? 28.805 -3.450 -10.781 1.00 53.47 335 ALA A CA 1
ATOM 2459 C C . ALA A 1 335 ? 28.128 -4.557 -11.607 1.00 53.47 335 ALA A C 1
ATOM 2461 O O . ALA A 1 335 ? 28.532 -5.716 -11.504 1.00 53.47 335 ALA A O 1
ATOM 2462 N N . ALA A 1 336 ? 27.179 -4.199 -12.479 1.00 55.25 336 ALA A N 1
ATOM 2463 C CA . ALA A 1 336 ? 26.508 -5.131 -13.388 1.00 55.25 336 ALA A CA 1
ATOM 2464 C C . ALA A 1 336 ? 27.472 -5.699 -14.451 1.00 55.25 336 ALA A C 1
ATOM 2466 O O . ALA A 1 336 ? 27.514 -6.911 -14.680 1.00 55.25 336 ALA A O 1
ATOM 2467 N N . ALA A 1 337 ? 28.349 -4.857 -15.018 1.00 53.84 337 ALA A N 1
ATOM 2468 C CA . ALA A 1 337 ? 29.400 -5.294 -15.943 1.00 53.84 337 ALA A CA 1
ATOM 2469 C C . ALA A 1 337 ? 30.371 -6.318 -15.317 1.00 53.84 337 ALA A C 1
ATOM 2471 O O . ALA A 1 337 ? 30.861 -7.211 -16.008 1.00 53.84 337 ALA A O 1
ATOM 2472 N N . LEU A 1 338 ? 30.626 -6.233 -14.004 1.00 48.28 338 LEU A N 1
ATOM 2473 C CA . LEU A 1 338 ? 31.483 -7.176 -13.271 1.00 48.28 338 LEU A CA 1
ATOM 2474 C C . LEU A 1 338 ? 30.787 -8.511 -12.944 1.00 48.28 338 LEU A C 1
ATOM 2476 O O . LEU A 1 338 ? 31.482 -9.501 -12.705 1.00 48.28 338 LEU A O 1
ATOM 2480 N N . ALA A 1 339 ? 29.450 -8.548 -12.933 1.00 53.97 339 ALA A N 1
ATOM 2481 C CA . ALA A 1 339 ? 28.647 -9.742 -12.658 1.00 53.97 339 ALA A CA 1
ATOM 2482 C C . ALA A 1 339 ? 28.269 -10.541 -13.924 1.00 53.97 339 ALA A C 1
ATOM 2484 O O . ALA A 1 339 ? 27.945 -11.721 -13.816 1.00 53.97 339 ALA A O 1
ATOM 2485 N N . GLY A 1 340 ? 28.379 -9.936 -15.115 1.00 61.81 340 GLY A N 1
ATOM 2486 C CA . GLY A 1 340 ? 27.989 -10.546 -16.399 1.00 61.81 340 GLY A CA 1
ATOM 2487 C C . GLY A 1 340 ? 26.609 -10.116 -16.914 1.00 61.81 340 GLY A C 1
ATOM 2488 O O . GLY A 1 340 ? 26.261 -10.448 -18.050 1.00 61.81 340 GLY A O 1
ATOM 2489 N N . ASP A 1 341 ? 25.902 -9.308 -16.123 1.00 68.56 341 ASP A N 1
ATOM 2490 C CA . ASP A 1 341 ? 24.523 -8.853 -16.349 1.00 68.56 341 ASP A CA 1
ATOM 2491 C C . ASP A 1 341 ? 24.451 -7.362 -16.746 1.00 68.56 341 ASP A C 1
ATOM 2493 O O . ASP A 1 341 ? 23.401 -6.735 -16.660 1.00 68.56 341 ASP A O 1
ATOM 2497 N N . GLY A 1 342 ? 25.587 -6.773 -17.138 1.00 78.75 342 GLY A N 1
ATOM 2498 C CA . GLY A 1 342 ? 25.679 -5.388 -17.612 1.00 78.75 342 GLY A CA 1
ATOM 2499 C C . GLY A 1 342 ? 25.193 -5.192 -19.051 1.00 78.75 342 GLY A C 1
ATOM 2500 O O . GLY A 1 342 ? 24.667 -6.114 -19.677 1.00 78.75 342 GLY A O 1
ATOM 2501 N N . GLU A 1 343 ? 25.420 -3.990 -19.587 1.00 88.62 343 GLU A N 1
ATOM 2502 C CA . GLU A 1 343 ? 25.018 -3.638 -20.950 1.00 88.62 343 GLU A CA 1
ATOM 2503 C C . GLU A 1 343 ? 25.529 -4.643 -21.991 1.00 88.62 343 GLU A C 1
ATOM 2505 O O . GLU A 1 343 ? 26.690 -5.077 -21.953 1.00 88.62 343 GLU A O 1
ATOM 2510 N N . PHE A 1 344 ? 24.686 -4.980 -22.967 1.00 90.44 344 PHE A N 1
ATOM 2511 C CA . PHE A 1 344 ? 25.119 -5.783 -24.106 1.00 90.44 344 PHE A CA 1
ATOM 2512 C C . PHE A 1 344 ? 24.412 -5.415 -25.406 1.00 90.44 344 PHE A C 1
ATOM 2514 O O . PHE A 1 344 ? 23.329 -4.829 -25.419 1.00 90.44 344 PHE A O 1
ATOM 2521 N N . ILE A 1 345 ? 25.053 -5.805 -26.507 1.00 92.75 345 ILE A N 1
ATOM 2522 C CA . ILE A 1 345 ? 24.532 -5.732 -27.871 1.00 92.75 345 ILE A CA 1
ATOM 2523 C C . ILE A 1 345 ? 24.697 -7.115 -28.488 1.00 92.75 345 ILE A C 1
ATOM 2525 O O . ILE A 1 345 ? 25.790 -7.678 -28.456 1.00 92.75 345 ILE A O 1
ATOM 2529 N N . GLU A 1 346 ? 23.640 -7.671 -29.058 1.00 93.19 346 GLU A N 1
ATOM 2530 C CA . GLU A 1 346 ? 23.687 -8.950 -29.750 1.00 93.19 346 GLU A CA 1
ATOM 2531 C C . GLU A 1 346 ? 23.621 -8.764 -31.261 1.00 93.19 346 GLU A C 1
ATOM 2533 O O . GLU A 1 346 ? 22.737 -8.084 -31.789 1.00 93.19 346 GLU A O 1
ATOM 2538 N N . LEU A 1 347 ? 24.551 -9.417 -31.952 1.00 92.25 347 LEU A N 1
ATOM 2539 C CA . LEU A 1 347 ? 24.590 -9.515 -33.401 1.00 92.25 347 LEU A CA 1
ATOM 2540 C C . LEU A 1 347 ? 24.139 -10.902 -33.847 1.00 92.25 347 LEU A C 1
ATOM 2542 O O . LEU A 1 347 ? 24.500 -11.902 -33.231 1.00 92.25 347 LEU A O 1
ATOM 2546 N N . TRP A 1 348 ? 23.429 -10.973 -34.965 1.00 90.44 348 TRP A N 1
ATOM 2547 C CA . TRP A 1 348 ? 23.088 -12.214 -35.645 1.00 90.44 348 TRP A CA 1
ATOM 2548 C C . TRP A 1 348 ? 23.679 -12.226 -37.050 1.00 90.44 348 TRP A C 1
ATOM 2550 O O . TRP A 1 348 ? 23.418 -11.330 -37.855 1.00 90.44 348 TRP A O 1
ATOM 2560 N N . ASN A 1 349 ? 24.455 -13.265 -37.357 1.00 91.56 349 ASN A N 1
ATOM 2561 C CA . ASN A 1 349 ? 24.868 -13.557 -38.720 1.00 91.56 349 ASN A CA 1
ATOM 2562 C C . ASN A 1 349 ? 23.733 -14.276 -39.454 1.00 91.56 349 ASN A C 1
ATOM 2564 O O . ASN A 1 349 ? 23.640 -15.501 -39.445 1.00 91.56 349 ASN A O 1
ATOM 2568 N N . ASN A 1 350 ? 22.869 -13.508 -40.110 1.00 85.69 350 ASN A N 1
ATOM 2569 C CA . ASN A 1 350 ? 21.805 -14.017 -40.976 1.00 85.69 350 ASN A CA 1
ATOM 2570 C C . ASN A 1 350 ? 22.320 -14.358 -42.394 1.00 85.69 350 ASN A C 1
ATOM 2572 O O . ASN A 1 350 ? 21.553 -14.702 -43.294 1.00 85.69 350 ASN A O 1
ATOM 2576 N N . GLY A 1 351 ? 23.635 -14.263 -42.605 1.00 85.00 351 GLY A N 1
ATOM 2577 C CA . GLY A 1 351 ? 24.290 -14.573 -43.863 1.00 85.00 351 GLY A CA 1
ATOM 2578 C C . GLY A 1 351 ? 24.498 -16.069 -44.074 1.00 85.00 351 GLY A C 1
ATOM 2579 O O . GLY A 1 351 ? 24.145 -16.922 -43.264 1.00 85.00 351 GLY A O 1
ATOM 2580 N N . THR A 1 352 ? 25.113 -16.404 -45.208 1.00 85.50 352 THR A N 1
ATOM 2581 C CA . THR A 1 352 ? 25.392 -17.806 -45.587 1.00 85.50 352 THR A CA 1
ATOM 2582 C C . THR A 1 352 ? 26.825 -18.265 -45.305 1.00 85.50 352 THR A C 1
ATOM 2584 O O . THR A 1 352 ? 27.175 -19.402 -45.625 1.00 85.50 352 THR A O 1
ATOM 2587 N N . SER A 1 353 ? 27.669 -17.397 -44.746 1.00 88.06 353 SER A N 1
ATOM 2588 C CA . SER A 1 353 ? 29.090 -17.662 -44.500 1.00 88.06 353 SER A CA 1
ATOM 2589 C C . SER A 1 353 ? 29.583 -16.997 -43.217 1.00 88.06 353 SER A C 1
ATOM 2591 O O . SER A 1 353 ? 28.990 -16.020 -42.769 1.00 88.06 353 SER A O 1
ATOM 2593 N N . GLU A 1 354 ? 30.693 -17.509 -42.683 1.00 91.62 354 GLU A N 1
ATOM 2594 C CA . GLU A 1 354 ? 31.452 -16.908 -41.577 1.00 91.62 354 GLU A CA 1
ATOM 2595 C C . GLU A 1 354 ? 31.825 -15.441 -41.874 1.00 91.62 354 GLU A C 1
ATOM 2597 O O . GLU A 1 354 ? 32.135 -15.097 -43.024 1.00 91.62 354 GLU A O 1
ATOM 2602 N N . VAL A 1 355 ? 31.791 -14.581 -40.851 1.00 91.56 355 VAL A N 1
ATOM 2603 C CA . VAL A 1 355 ? 32.137 -13.151 -40.942 1.00 91.56 355 VAL A CA 1
ATOM 2604 C C . VAL A 1 355 ? 33.300 -12.834 -40.002 1.00 91.56 355 VAL A C 1
ATOM 2606 O O . VAL A 1 355 ? 33.188 -13.039 -38.805 1.00 91.56 355 VAL A O 1
ATOM 2609 N N . ASP A 1 356 ? 34.403 -12.286 -40.522 1.00 92.19 356 ASP A N 1
ATOM 2610 C CA . ASP A 1 356 ? 35.534 -11.813 -39.705 1.00 92.19 356 ASP A CA 1
ATOM 2611 C C . ASP A 1 356 ? 35.276 -10.382 -39.202 1.00 92.19 356 ASP A C 1
ATOM 2613 O O . ASP A 1 356 ? 35.238 -9.432 -39.994 1.00 92.19 356 ASP A O 1
ATOM 2617 N N . LEU A 1 357 ? 35.128 -10.232 -37.883 1.00 94.06 357 LEU A N 1
ATOM 2618 C CA . LEU A 1 357 ? 34.861 -8.953 -37.213 1.00 94.06 357 LEU A CA 1
ATOM 2619 C C . LEU A 1 357 ? 36.137 -8.142 -36.918 1.00 94.06 357 LEU A C 1
ATOM 2621 O O . LEU A 1 357 ? 36.087 -7.094 -36.271 1.00 94.06 357 LEU A O 1
ATOM 2625 N N . SER A 1 358 ? 37.306 -8.582 -37.392 1.00 93.06 358 SER A N 1
ATOM 2626 C CA . SER A 1 358 ? 38.574 -7.878 -37.181 1.00 93.06 358 SER A CA 1
ATOM 2627 C C . SER A 1 358 ? 38.550 -6.452 -37.744 1.00 93.06 358 SER A C 1
ATOM 2629 O O . SER A 1 358 ? 38.458 -6.237 -38.951 1.00 93.06 358 SER A O 1
ATOM 2631 N N . GLY A 1 359 ? 38.703 -5.461 -36.861 1.00 89.31 359 GLY A N 1
ATOM 2632 C CA . GLY A 1 359 ? 38.719 -4.037 -37.220 1.00 89.31 359 GLY A CA 1
ATOM 2633 C C . GLY A 1 359 ? 37.341 -3.377 -37.287 1.00 89.31 359 GLY A C 1
ATOM 2634 O O . GLY A 1 359 ? 37.279 -2.181 -37.556 1.00 89.31 359 GLY A O 1
ATOM 2635 N N . TRP A 1 360 ? 36.267 -4.124 -37.024 1.00 94.88 360 TRP A N 1
ATOM 2636 C CA . TRP A 1 360 ? 34.910 -3.596 -36.935 1.00 94.88 360 TRP A CA 1
ATOM 2637 C C . TRP A 1 360 ? 34.698 -2.818 -35.634 1.00 94.88 360 TRP A C 1
ATOM 2639 O O . TRP A 1 360 ? 35.442 -2.963 -34.655 1.00 94.88 360 TRP A O 1
ATOM 2649 N N . SER A 1 361 ? 33.661 -1.987 -35.618 1.00 91.81 361 SER A N 1
ATOM 2650 C CA . SER A 1 361 ? 33.335 -1.156 -34.461 1.00 91.81 361 SER A CA 1
ATOM 2651 C C . SER A 1 361 ? 31.843 -0.907 -34.316 1.00 91.81 361 SER A C 1
ATOM 2653 O O . SER A 1 361 ? 31.129 -0.817 -35.313 1.00 91.81 361 SER A O 1
ATOM 2655 N N . ILE A 1 362 ? 31.405 -0.705 -33.079 1.00 91.62 362 ILE A N 1
ATOM 2656 C CA . ILE A 1 362 ? 30.097 -0.149 -32.744 1.00 91.62 362 ILE A CA 1
ATOM 2657 C C . ILE A 1 362 ? 30.251 1.345 -32.441 1.00 91.62 362 ILE A C 1
ATOM 2659 O O . ILE A 1 362 ? 31.215 1.756 -31.793 1.00 91.62 362 ILE A O 1
ATOM 2663 N N . ILE A 1 363 ? 29.297 2.161 -32.884 1.00 83.19 363 ILE A N 1
ATOM 2664 C CA . ILE A 1 363 ? 29.228 3.595 -32.594 1.00 83.19 363 ILE A CA 1
ATOM 2665 C C . ILE A 1 363 ? 27.912 3.914 -31.875 1.00 83.19 363 ILE A C 1
ATOM 2667 O O . ILE A 1 363 ? 26.840 3.657 -32.415 1.00 83.19 363 ILE A O 1
ATOM 2671 N N . SER A 1 364 ? 28.015 4.504 -30.681 1.00 79.25 364 SER A N 1
ATOM 2672 C CA . SER A 1 364 ? 26.907 5.029 -29.864 1.00 79.25 364 SER A CA 1
ATOM 2673 C C . SER A 1 364 ? 27.427 6.207 -29.034 1.00 79.25 364 SER A C 1
ATOM 2675 O O . SER A 1 364 ? 27.901 6.033 -27.916 1.00 79.25 364 SER A O 1
ATOM 2677 N N . GLY A 1 365 ? 27.473 7.408 -29.623 1.00 70.81 365 GLY A N 1
ATOM 2678 C CA . GLY A 1 365 ? 28.112 8.597 -29.027 1.00 70.81 365 GLY A CA 1
ATOM 2679 C C . GLY A 1 365 ? 29.651 8.532 -28.954 1.00 70.81 365 GLY A C 1
ATOM 2680 O O . GLY A 1 365 ? 30.326 9.512 -29.267 1.00 70.81 365 GLY A O 1
ATOM 2681 N N . SER A 1 366 ? 30.211 7.368 -28.622 1.00 79.81 366 SER A N 1
ATOM 2682 C CA . SER A 1 366 ? 31.623 6.997 -28.721 1.00 79.81 366 SER A CA 1
ATOM 2683 C C . SER A 1 366 ? 31.795 5.714 -29.552 1.00 79.81 366 SER A C 1
ATOM 2685 O O . SER A 1 366 ? 30.820 5.096 -29.984 1.00 79.81 366 SER A O 1
ATOM 2687 N N . THR A 1 367 ? 33.042 5.335 -29.846 1.00 87.50 367 THR A N 1
ATOM 2688 C CA . THR A 1 367 ? 33.368 4.165 -30.678 1.00 87.50 367 THR A CA 1
ATOM 2689 C C . THR A 1 367 ? 33.905 3.021 -29.818 1.00 87.50 367 THR A C 1
ATOM 2691 O O . THR A 1 367 ? 34.937 3.177 -29.164 1.00 87.50 367 THR A O 1
ATOM 2694 N N . LEU A 1 368 ? 33.261 1.855 -29.882 1.00 91.44 368 LEU A N 1
ATOM 2695 C CA . LEU A 1 368 ? 33.716 0.596 -29.291 1.00 91.44 368 LEU A CA 1
ATOM 2696 C C . LEU A 1 368 ? 34.321 -0.300 -30.374 1.00 91.44 368 LEU A C 1
ATOM 2698 O O . LEU A 1 368 ? 33.628 -0.743 -31.287 1.00 91.44 368 LEU A O 1
ATOM 2702 N N . ALA A 1 369 ? 35.616 -0.590 -30.270 1.00 92.81 369 ALA A N 1
ATOM 2703 C CA . ALA A 1 369 ? 36.277 -1.539 -31.163 1.00 92.81 369 ALA A CA 1
ATOM 2704 C C . ALA A 1 369 ? 35.940 -2.992 -30.781 1.00 92.81 369 ALA A C 1
ATOM 2706 O O . ALA A 1 369 ? 36.017 -3.358 -29.602 1.00 92.81 369 ALA A O 1
ATOM 2707 N N . LEU A 1 370 ? 35.634 -3.830 -31.776 1.00 93.94 370 LEU A N 1
ATOM 2708 C CA . LEU A 1 370 ? 35.391 -5.261 -31.569 1.00 93.94 370 LEU A CA 1
ATOM 2709 C C . LEU A 1 370 ? 36.719 -6.025 -31.465 1.00 93.94 370 LEU A C 1
ATOM 2711 O O . LEU A 1 370 ? 37.619 -5.863 -32.295 1.00 93.94 370 LEU A O 1
ATOM 2715 N N . ASN A 1 371 ? 36.872 -6.812 -30.400 1.00 92.56 371 ASN A N 1
ATOM 2716 C CA . ASN A 1 371 ? 38.040 -7.646 -30.113 1.00 92.56 371 ASN A CA 1
ATOM 2717 C C . ASN A 1 371 ? 37.668 -8.809 -29.170 1.00 92.56 371 ASN A C 1
ATOM 2719 O O . ASN A 1 371 ? 36.548 -8.883 -28.670 1.00 92.56 371 ASN A O 1
ATOM 2723 N N . GLU A 1 372 ? 38.638 -9.684 -28.879 1.00 89.31 372 GLU A N 1
ATOM 2724 C CA . GLU A 1 372 ? 38.469 -10.860 -28.003 1.00 89.31 372 GLU A CA 1
ATOM 2725 C C . GLU A 1 372 ? 38.019 -10.531 -26.564 1.00 89.31 372 GLU A C 1
ATOM 2727 O O . GLU A 1 372 ? 37.622 -11.432 -25.831 1.00 89.31 372 GLU A O 1
ATOM 2732 N N . GLN A 1 373 ? 38.122 -9.274 -26.116 1.00 87.44 373 GLN A N 1
ATOM 2733 C CA . GLN A 1 373 ? 37.665 -8.849 -24.790 1.00 87.44 373 GLN A CA 1
ATOM 2734 C C . GLN A 1 373 ? 36.228 -8.319 -24.802 1.00 87.44 373 GLN A C 1
ATOM 2736 O O . GLN A 1 373 ? 35.536 -8.448 -23.796 1.00 87.44 373 GLN A O 1
ATOM 2741 N N . THR A 1 374 ? 35.787 -7.712 -25.905 1.00 88.88 374 THR A N 1
ATOM 2742 C CA . THR A 1 374 ? 34.462 -7.083 -26.018 1.00 88.88 374 THR A CA 1
ATOM 2743 C C . THR A 1 374 ? 33.440 -7.967 -26.713 1.00 88.88 374 THR A C 1
ATOM 2745 O O . THR A 1 374 ? 32.255 -7.681 -26.629 1.00 88.88 374 THR A O 1
ATOM 2748 N N . THR A 1 375 ? 33.869 -9.017 -27.412 1.00 92.44 375 THR A N 1
ATOM 2749 C CA . THR A 1 375 ? 33.031 -9.803 -28.327 1.00 92.44 375 THR A CA 1
ATOM 2750 C C . THR A 1 375 ? 33.154 -11.291 -28.005 1.00 92.44 375 THR A C 1
ATOM 2752 O O . THR A 1 375 ? 34.267 -11.796 -27.861 1.00 92.44 375 THR A O 1
ATOM 2755 N N . SER A 1 376 ? 32.029 -12.006 -27.889 1.00 92.75 376 SER A N 1
ATOM 2756 C CA . SER A 1 376 ? 32.031 -13.435 -27.533 1.00 92.75 376 SER A CA 1
ATOM 2757 C C . SER A 1 376 ? 32.642 -14.342 -28.607 1.00 92.75 376 SER A C 1
ATOM 2759 O O . SER A 1 376 ? 33.215 -15.373 -28.262 1.00 92.75 376 SER A O 1
ATOM 2761 N N . ASP A 1 377 ? 32.528 -13.958 -29.882 1.00 93.88 377 ASP A N 1
ATOM 2762 C CA . ASP A 1 377 ? 33.168 -14.613 -31.024 1.00 93.88 377 ASP A CA 1
ATOM 2763 C C . ASP A 1 377 ? 33.557 -13.575 -32.092 1.00 93.88 377 ASP A C 1
ATOM 2765 O O . ASP A 1 377 ? 32.740 -12.755 -32.507 1.00 93.88 377 ASP A O 1
ATOM 2769 N N . MET A 1 378 ? 34.815 -13.600 -32.535 1.00 95.06 378 MET A N 1
ATOM 2770 C CA . MET A 1 378 ? 35.349 -12.704 -33.569 1.00 95.06 378 MET A CA 1
ATOM 2771 C C . MET A 1 378 ? 35.130 -13.226 -34.996 1.00 95.06 378 MET A C 1
ATOM 2773 O O . MET A 1 378 ? 35.448 -12.523 -35.960 1.00 95.06 378 MET A O 1
ATOM 2777 N N . SER A 1 379 ? 34.640 -14.454 -35.155 1.00 93.62 379 SER A N 1
ATOM 2778 C CA . SER A 1 379 ? 34.419 -15.101 -36.450 1.00 93.62 379 SER A CA 1
ATOM 2779 C C . SER A 1 379 ? 33.114 -15.910 -36.462 1.00 93.62 379 SER A C 1
ATOM 2781 O O . SER A 1 379 ? 33.169 -17.119 -36.669 1.00 93.62 379 SER A O 1
ATOM 2783 N N . PRO A 1 380 ? 31.943 -15.273 -36.252 1.00 93.50 380 PRO A N 1
ATOM 2784 C CA . PRO A 1 380 ? 30.669 -15.981 -36.206 1.00 93.50 380 PRO A CA 1
ATOM 2785 C C . PRO A 1 380 ? 30.335 -16.723 -37.498 1.00 93.50 380 PRO A C 1
ATOM 2787 O O . PRO A 1 380 ? 30.286 -16.123 -38.581 1.00 93.50 380 PRO A O 1
ATOM 2790 N N . ASP A 1 381 ? 29.997 -18.002 -37.361 1.00 93.56 381 ASP A N 1
ATOM 2791 C CA . ASP A 1 381 ? 29.471 -18.851 -38.423 1.00 93.56 381 ASP A CA 1
ATOM 2792 C C . ASP A 1 381 ? 28.087 -18.373 -38.906 1.00 93.56 381 ASP A C 1
ATOM 2794 O O . ASP A 1 381 ? 27.381 -17.590 -38.266 1.00 93.56 381 ASP A O 1
ATOM 2798 N N . ALA A 1 382 ? 27.663 -18.864 -40.071 1.00 90.25 382 ALA A N 1
ATOM 2799 C CA . ALA A 1 382 ? 26.322 -18.598 -40.589 1.00 90.25 382 ALA A CA 1
ATOM 2800 C C . ALA A 1 382 ? 25.239 -19.077 -39.603 1.00 90.25 382 ALA A C 1
ATOM 2802 O O . ALA A 1 382 ? 25.180 -20.258 -39.251 1.00 90.25 382 ALA A O 1
ATOM 2803 N N . GLY A 1 383 ? 24.346 -18.174 -39.200 1.00 87.56 383 GLY A N 1
ATOM 2804 C CA . GLY A 1 383 ? 23.296 -18.413 -38.210 1.00 87.56 383 GLY A CA 1
ATOM 2805 C C . GLY A 1 383 ? 23.725 -18.206 -36.755 1.00 87.56 383 GLY A C 1
ATOM 2806 O O . GLY A 1 383 ? 22.869 -18.309 -35.874 1.00 87.56 383 GLY A O 1
ATOM 2807 N N . GLU A 1 384 ? 25.001 -17.918 -36.490 1.00 92.56 384 GLU A N 1
ATOM 2808 C CA . GLU A 1 384 ? 25.524 -17.696 -35.142 1.00 92.56 384 GLU A CA 1
ATOM 2809 C C . GLU A 1 384 ? 25.160 -16.313 -34.588 1.00 92.56 384 GLU A C 1
ATOM 2811 O O . GLU A 1 384 ? 24.925 -15.352 -35.330 1.00 92.56 384 GLU A O 1
ATOM 2816 N N . ARG A 1 385 ? 25.096 -16.235 -33.255 1.00 91.56 385 ARG A N 1
ATOM 2817 C CA . ARG A 1 385 ? 24.826 -15.022 -32.490 1.00 91.56 385 ARG A CA 1
ATOM 2818 C C . ARG A 1 385 ? 26.025 -14.663 -31.639 1.00 91.56 385 ARG A C 1
ATOM 2820 O O . ARG A 1 385 ? 26.619 -15.526 -30.998 1.00 91.56 385 ARG A O 1
ATOM 2827 N N . VAL A 1 386 ? 26.349 -13.382 -31.624 1.00 92.94 386 VAL A N 1
ATOM 2828 C CA . VAL A 1 386 ? 27.527 -12.852 -30.948 1.00 92.94 386 VAL A CA 1
ATOM 2829 C C . VAL A 1 386 ? 27.094 -11.788 -29.969 1.00 92.94 386 VAL A C 1
ATOM 2831 O O . VAL A 1 386 ? 26.418 -10.837 -30.351 1.00 92.94 386 VAL A O 1
ATOM 2834 N N . VAL A 1 387 ? 27.522 -11.925 -28.719 1.00 93.56 387 VAL A N 1
ATOM 2835 C CA . VAL A 1 387 ? 27.243 -10.939 -27.680 1.00 93.56 387 VAL A CA 1
ATOM 2836 C C . VAL A 1 387 ? 28.448 -10.029 -27.516 1.00 93.56 387 VAL A C 1
ATOM 2838 O O . VAL A 1 387 ? 29.572 -10.487 -27.291 1.00 93.56 387 VAL A O 1
ATOM 2841 N N . ILE A 1 388 ? 28.194 -8.731 -27.603 1.00 92.75 388 ILE A N 1
ATOM 2842 C CA . ILE A 1 388 ? 29.160 -7.663 -27.397 1.00 92.75 388 ILE A CA 1
ATOM 2843 C C . ILE A 1 388 ? 28.894 -7.032 -26.037 1.00 92.75 388 ILE A C 1
ATOM 2845 O O . ILE A 1 388 ? 27.758 -6.672 -25.733 1.00 92.75 388 ILE A O 1
ATOM 2849 N N . ARG A 1 389 ? 29.944 -6.874 -25.229 1.00 88.94 389 ARG A N 1
ATOM 2850 C CA . ARG A 1 389 ? 29.896 -6.199 -23.929 1.00 88.94 389 ARG A CA 1
ATOM 2851 C C . ARG A 1 389 ? 30.996 -5.138 -23.826 1.00 88.94 389 ARG A C 1
ATOM 2853 O O . ARG A 1 389 ? 32.155 -5.438 -24.137 1.00 88.94 389 ARG A O 1
ATOM 2860 N N . PRO A 1 390 ? 30.685 -3.915 -23.368 1.00 81.56 390 PRO A N 1
ATOM 2861 C CA . PRO A 1 390 ? 31.704 -2.928 -23.040 1.00 81.56 390 PRO A CA 1
ATOM 2862 C C . PRO A 1 390 ? 32.531 -3.420 -21.845 1.00 81.56 390 PRO A C 1
ATOM 2864 O O . PRO A 1 390 ? 31.991 -3.844 -20.829 1.00 81.56 390 PRO A O 1
ATOM 2867 N N . THR A 1 391 ? 33.859 -3.363 -21.944 1.00 75.44 391 THR A N 1
ATOM 2868 C CA . THR A 1 391 ? 34.754 -3.767 -20.840 1.00 75.44 391 THR A CA 1
ATOM 2869 C C . THR A 1 391 ? 35.080 -2.626 -19.876 1.00 75.44 391 THR A C 1
ATOM 2871 O O . THR A 1 391 ? 35.660 -2.863 -18.819 1.00 75.44 391 THR A O 1
ATOM 2874 N N . ASP A 1 392 ? 34.775 -1.387 -20.268 1.00 76.00 392 ASP A N 1
ATOM 2875 C CA . ASP A 1 392 ? 34.993 -0.172 -19.484 1.00 76.00 392 ASP A CA 1
ATOM 2876 C C . ASP A 1 392 ? 33.814 0.794 -19.714 1.00 76.00 392 ASP A C 1
ATOM 2878 O O . ASP A 1 392 ? 33.777 1.453 -20.761 1.00 76.00 392 ASP A O 1
ATOM 2882 N N . PRO A 1 393 ? 32.868 0.900 -18.761 1.00 69.94 393 PRO A N 1
ATOM 2883 C CA . PRO A 1 393 ? 31.693 1.762 -18.902 1.00 69.94 393 PRO A CA 1
ATOM 2884 C C . PRO A 1 393 ? 32.053 3.257 -18.952 1.00 69.94 393 PRO A C 1
ATOM 2886 O O . PRO A 1 393 ? 31.238 4.082 -19.346 1.00 69.94 393 PRO A O 1
ATOM 2889 N N . SER A 1 394 ? 33.292 3.644 -18.612 1.00 75.19 394 SER A N 1
ATOM 2890 C CA . SER A 1 394 ? 33.755 5.030 -18.770 1.00 75.19 394 SER A CA 1
ATOM 2891 C C . SER A 1 394 ? 34.196 5.380 -20.198 1.00 75.19 394 SER A C 1
ATOM 2893 O O . SER A 1 394 ? 34.337 6.560 -20.529 1.00 75.19 394 SER A O 1
ATOM 2895 N N . ALA A 1 395 ? 34.427 4.374 -21.049 1.00 76.12 395 ALA A N 1
ATOM 2896 C CA . ALA A 1 395 ? 34.894 4.545 -22.426 1.00 76.12 395 ALA A CA 1
ATOM 2897 C C . ALA A 1 395 ? 33.766 4.391 -23.461 1.00 76.12 395 ALA A C 1
ATOM 2899 O O . ALA A 1 395 ? 33.775 5.060 -24.500 1.00 76.12 395 ALA A O 1
ATOM 2900 N N . PHE A 1 396 ? 32.801 3.519 -23.181 1.00 85.81 396 PHE A N 1
ATOM 2901 C CA . PHE A 1 396 ? 31.623 3.293 -24.007 1.00 85.81 396 PHE A CA 1
ATOM 2902 C C . PHE A 1 396 ? 30.450 2.902 -23.115 1.00 85.81 396 PHE A C 1
ATOM 2904 O O . PHE A 1 396 ? 30.624 2.074 -22.225 1.00 85.81 396 PHE A O 1
ATOM 2911 N N . TRP A 1 397 ? 29.289 3.484 -23.392 1.00 82.62 397 TRP A N 1
ATOM 2912 C CA . TRP A 1 397 ? 28.037 3.230 -22.692 1.00 82.62 397 TRP A CA 1
ATOM 2913 C C . TRP A 1 397 ? 26.875 3.325 -23.681 1.00 82.62 397 TRP A C 1
ATOM 2915 O O . TRP A 1 397 ? 26.965 4.012 -24.712 1.00 82.62 397 TRP A O 1
ATOM 2925 N N . LEU A 1 398 ? 25.786 2.638 -23.373 1.00 85.81 398 LEU A N 1
ATOM 2926 C CA . LEU A 1 398 ? 24.495 2.860 -23.999 1.00 85.81 398 LEU A CA 1
ATOM 2927 C C . LEU A 1 398 ? 23.730 3.921 -23.196 1.00 85.81 398 LEU A C 1
ATOM 2929 O O . LEU A 1 398 ? 24.043 4.250 -22.059 1.00 85.81 398 LEU A O 1
ATOM 2933 N N . SER A 1 399 ? 22.780 4.584 -23.841 1.00 81.94 399 SER A N 1
ATOM 2934 C CA . SER A 1 399 ? 21.986 5.614 -23.182 1.00 81.94 399 SER A CA 1
ATOM 2935 C C . SER A 1 399 ? 20.854 4.959 -22.396 1.00 81.94 399 SER A C 1
ATOM 2937 O O . SER A 1 399 ? 20.045 4.238 -22.976 1.00 81.94 399 SER A O 1
ATOM 2939 N N . ASN A 1 400 ? 20.712 5.294 -21.113 1.00 81.25 400 ASN A N 1
ATOM 2940 C CA . ASN A 1 400 ? 19.601 4.832 -20.263 1.00 81.25 400 ASN A CA 1
ATOM 2941 C C . ASN A 1 400 ? 18.266 5.547 -20.554 1.00 81.25 400 ASN A C 1
ATOM 2943 O O . ASN A 1 400 ? 17.372 5.547 -19.721 1.00 81.25 400 ASN A O 1
ATOM 2947 N N . THR A 1 401 ? 18.135 6.205 -21.708 1.00 72.25 401 THR A N 1
ATOM 2948 C CA . THR A 1 401 ? 16.907 6.909 -22.109 1.00 72.25 401 THR A CA 1
ATOM 2949 C C . THR A 1 401 ? 16.564 6.578 -23.556 1.00 72.25 401 THR A C 1
ATOM 2951 O O . THR A 1 401 ? 15.700 5.757 -23.832 1.00 72.25 401 THR A O 1
ATOM 2954 N N . ALA A 1 402 ? 17.298 7.167 -24.493 1.00 73.31 402 ALA A N 1
ATOM 2955 C CA . ALA A 1 402 ? 17.191 6.927 -25.922 1.00 73.31 402 ALA A CA 1
ATOM 2956 C C . ALA A 1 402 ? 18.573 7.031 -26.564 1.00 73.31 402 ALA A C 1
ATOM 2958 O O . ALA A 1 402 ? 19.430 7.795 -26.106 1.00 73.31 402 ALA A O 1
ATOM 2959 N N . GLY A 1 403 ? 18.799 6.295 -27.645 1.00 70.75 403 GLY A N 1
ATOM 2960 C CA . GLY A 1 403 ? 20.089 6.269 -28.314 1.00 70.75 403 GLY A CA 1
ATOM 2961 C C . GLY A 1 403 ? 20.043 5.618 -29.686 1.00 70.75 403 GLY A C 1
ATOM 2962 O O . GLY A 1 403 ? 19.024 5.096 -30.134 1.00 70.75 403 GLY A O 1
ATOM 2963 N N . SER A 1 404 ? 21.182 5.662 -30.367 1.00 74.06 404 SER A N 1
ATOM 2964 C CA . SER A 1 404 ? 21.381 5.014 -31.659 1.00 74.06 404 SER A CA 1
ATOM 2965 C C . SER A 1 404 ? 22.657 4.192 -31.627 1.00 74.06 404 SER A C 1
ATOM 2967 O O . SER A 1 404 ? 23.679 4.676 -31.140 1.00 74.06 404 SER A O 1
ATOM 2969 N N . ILE A 1 405 ? 22.614 2.993 -32.194 1.00 80.19 405 ILE A N 1
ATOM 2970 C CA . ILE A 1 405 ? 23.759 2.092 -32.295 1.00 80.19 405 ILE A CA 1
ATOM 2971 C C . ILE A 1 405 ? 23.993 1.823 -33.777 1.00 80.19 405 ILE A C 1
ATOM 2973 O O . ILE A 1 405 ? 23.096 1.346 -34.465 1.00 80.19 405 ILE A O 1
ATOM 2977 N N . SER A 1 406 ? 25.196 2.117 -34.262 1.00 78.75 406 SER A N 1
ATOM 2978 C CA . SER A 1 406 ? 25.614 1.802 -35.629 1.00 78.75 406 SER A CA 1
ATOM 2979 C C . SER A 1 406 ? 26.775 0.817 -35.622 1.00 78.75 406 SER A C 1
ATOM 2981 O O . SER A 1 406 ? 27.773 1.018 -34.928 1.00 78.75 406 SER A O 1
ATOM 2983 N N . LEU A 1 407 ? 26.657 -0.240 -36.414 1.00 84.81 407 LEU A N 1
ATOM 2984 C CA . LEU A 1 407 ? 27.687 -1.237 -36.658 1.00 84.81 407 LEU A CA 1
ATOM 2985 C C . LEU A 1 407 ? 28.472 -0.858 -37.913 1.00 84.81 407 LEU A C 1
ATOM 2987 O O . LEU A 1 407 ? 27.884 -0.672 -38.974 1.00 84.81 407 LEU A O 1
ATOM 2991 N N . HIS A 1 408 ? 29.797 -0.781 -37.810 1.00 80.94 408 HIS A N 1
ATOM 2992 C CA . HIS A 1 408 ? 30.681 -0.427 -38.918 1.00 80.94 408 HIS A CA 1
ATOM 2993 C C . HIS A 1 408 ? 31.690 -1.537 -39.220 1.00 80.94 408 HIS A C 1
ATOM 2995 O O . HIS A 1 408 ? 32.267 -2.131 -38.305 1.00 80.94 408 HIS A O 1
ATOM 3001 N N . ASP A 1 409 ? 31.939 -1.764 -40.511 1.00 81.25 409 ASP A N 1
ATOM 3002 C CA . ASP A 1 409 ? 32.984 -2.669 -40.990 1.00 81.25 409 ASP A CA 1
ATOM 3003 C C . ASP A 1 409 ? 34.404 -2.107 -40.770 1.00 81.25 409 ASP A C 1
ATOM 3005 O O . ASP A 1 409 ? 34.604 -0.962 -40.358 1.00 81.25 409 ASP A O 1
ATOM 3009 N N . ALA A 1 410 ? 35.425 -2.902 -41.105 1.00 84.94 410 ALA A N 1
ATOM 3010 C CA . ALA A 1 410 ? 36.835 -2.512 -40.985 1.00 84.94 410 ALA A CA 1
ATOM 3011 C C . ALA A 1 410 ? 37.264 -1.312 -41.861 1.00 84.94 410 ALA A C 1
ATOM 3013 O O . ALA A 1 410 ? 38.364 -0.778 -41.687 1.00 84.94 410 ALA A O 1
ATOM 3014 N N . LEU A 1 411 ? 36.442 -0.903 -42.832 1.00 78.19 411 LEU A N 1
ATOM 3015 C CA . LEU A 1 411 ? 36.658 0.275 -43.678 1.00 78.19 411 LEU A CA 1
ATOM 3016 C C . LEU A 1 411 ? 35.887 1.503 -43.164 1.00 78.19 411 LEU A C 1
ATOM 3018 O O . LEU A 1 411 ? 36.071 2.596 -43.706 1.00 78.19 411 LEU A O 1
ATOM 3022 N N . GLY A 1 412 ? 35.073 1.338 -42.119 1.00 67.81 412 GLY A N 1
ATOM 3023 C CA . GLY A 1 412 ? 34.229 2.370 -41.531 1.00 67.81 412 GLY A CA 1
ATOM 3024 C C . GLY A 1 412 ? 32.869 2.529 -42.212 1.00 67.81 412 GLY A C 1
ATOM 3025 O O . GLY A 1 412 ? 32.177 3.503 -41.915 1.00 67.81 412 GLY A O 1
ATOM 3026 N N . ASN A 1 413 ? 32.464 1.623 -43.106 1.00 70.88 413 ASN A N 1
ATOM 3027 C CA . ASN A 1 413 ? 31.134 1.675 -43.715 1.00 70.88 413 ASN A CA 1
ATOM 3028 C C . ASN A 1 413 ? 30.084 1.142 -42.727 1.00 70.88 413 ASN A C 1
ATOM 3030 O O . ASN A 1 413 ? 30.346 0.118 -42.094 1.00 70.88 413 ASN A O 1
ATOM 3034 N N . PRO A 1 414 ? 28.907 1.780 -42.611 1.00 67.50 414 PRO A N 1
ATOM 3035 C CA . PRO A 1 414 ? 27.816 1.248 -41.803 1.00 67.50 414 PRO A CA 1
ATOM 3036 C C . PRO A 1 414 ? 27.270 -0.045 -42.431 1.00 67.50 414 PRO A C 1
ATOM 3038 O O . PRO A 1 414 ? 27.015 -0.097 -43.636 1.00 67.50 414 PRO A O 1
ATOM 3041 N N . ILE A 1 415 ? 27.115 -1.079 -41.608 1.00 77.44 415 ILE A N 1
ATOM 3042 C CA . ILE A 1 415 ? 26.548 -2.389 -41.956 1.00 77.44 415 ILE A CA 1
ATOM 3043 C C . ILE A 1 415 ? 25.111 -2.497 -41.456 1.00 77.44 415 ILE A C 1
ATOM 3045 O O . ILE A 1 415 ? 24.242 -2.930 -42.205 1.00 77.44 415 ILE A O 1
ATOM 3049 N N . ASP A 1 416 ? 24.867 -2.060 -40.221 1.00 75.38 416 ASP A N 1
ATOM 3050 C CA . ASP A 1 416 ? 23.535 -2.003 -39.627 1.00 75.38 416 ASP A CA 1
ATOM 3051 C C . ASP A 1 416 ? 23.435 -0.806 -38.677 1.00 75.38 416 ASP A C 1
ATOM 3053 O O . ASP A 1 416 ? 24.445 -0.321 -38.157 1.00 75.38 416 ASP A O 1
ATOM 3057 N N . SER A 1 417 ? 22.234 -0.284 -38.470 1.00 71.81 417 SER A N 1
ATOM 3058 C CA . SER A 1 417 ? 22.000 0.861 -37.593 1.00 71.81 417 SER A CA 1
ATOM 3059 C C . SER A 1 417 ? 20.614 0.797 -36.985 1.00 71.81 417 SER A C 1
ATOM 3061 O O . SER A 1 417 ? 19.622 0.609 -37.685 1.00 71.81 417 SER A O 1
ATOM 3063 N N . ILE A 1 418 ? 20.552 1.009 -35.676 1.00 72.25 418 ILE A N 1
ATOM 3064 C CA . ILE A 1 418 ? 19.316 0.957 -34.906 1.00 72.25 418 ILE A CA 1
ATOM 3065 C C . ILE A 1 418 ? 19.164 2.207 -34.052 1.00 72.25 418 ILE A C 1
ATOM 3067 O O . ILE A 1 418 ? 20.145 2.848 -33.670 1.00 72.25 418 ILE A O 1
ATOM 3071 N N . VAL A 1 419 ? 17.917 2.521 -33.725 1.00 68.38 419 VAL A N 1
ATOM 3072 C CA . VAL A 1 419 ? 17.539 3.591 -32.805 1.00 68.38 419 VAL A CA 1
ATOM 3073 C C . VAL A 1 419 ? 16.563 3.003 -31.793 1.00 68.38 419 VAL A C 1
ATOM 3075 O O . VAL A 1 419 ? 15.650 2.274 -32.176 1.00 68.38 419 VAL A O 1
ATOM 3078 N N . TYR A 1 420 ? 16.759 3.321 -30.516 1.00 72.12 420 TYR A N 1
ATOM 3079 C CA . TYR A 1 420 ? 15.836 2.998 -29.431 1.00 72.12 420 TYR A CA 1
ATOM 3080 C C . TYR A 1 420 ? 15.446 4.279 -28.690 1.00 72.12 420 TYR A C 1
ATOM 3082 O O . TYR A 1 420 ? 16.262 5.185 -28.517 1.00 72.12 420 TYR A O 1
ATOM 3090 N N . SER A 1 421 ? 14.180 4.371 -28.290 1.00 66.00 421 SER A N 1
ATOM 3091 C CA . SER A 1 421 ? 13.551 5.611 -27.814 1.00 66.00 421 SER A CA 1
ATOM 3092 C C . SER A 1 421 ? 13.204 5.619 -26.326 1.00 66.00 421 SER A C 1
ATOM 3094 O O . SER A 1 421 ? 12.834 6.666 -25.805 1.00 66.00 421 SER A O 1
ATOM 3096 N N . SER A 1 422 ? 13.289 4.471 -25.660 1.00 74.50 422 SER A N 1
ATOM 3097 C CA . SER A 1 422 ? 12.989 4.309 -24.239 1.00 74.50 422 SER A CA 1
ATOM 3098 C C . SER A 1 422 ? 13.709 3.077 -23.707 1.00 74.50 422 SER A C 1
ATOM 3100 O O . SER A 1 422 ? 13.844 2.085 -24.430 1.00 74.50 422 SER A O 1
ATOM 3102 N N . THR A 1 423 ? 14.137 3.110 -22.449 1.00 81.12 423 THR A N 1
ATOM 3103 C CA . THR A 1 423 ? 14.726 1.954 -21.771 1.00 81.12 423 THR A CA 1
ATOM 3104 C C . THR A 1 423 ? 14.180 1.887 -20.349 1.00 81.12 423 THR A C 1
ATOM 3106 O O . THR A 1 423 ? 13.911 2.914 -19.732 1.00 81.12 423 THR A O 1
ATOM 3109 N N . LEU A 1 424 ? 13.979 0.673 -19.839 1.00 87.50 424 LEU A N 1
ATOM 3110 C CA . LEU A 1 424 ? 13.541 0.439 -18.464 1.00 87.50 424 LEU A CA 1
ATOM 3111 C C . LEU A 1 424 ? 14.617 -0.363 -17.735 1.00 87.50 424 LEU A C 1
ATOM 3113 O O . LEU A 1 424 ? 15.254 -1.204 -18.380 1.00 87.50 424 LEU A O 1
ATOM 3117 N N . PRO A 1 425 ? 14.820 -0.140 -16.425 1.00 86.69 425 PRO A N 1
ATOM 3118 C CA . PRO A 1 425 ? 15.762 -0.924 -15.639 1.00 86.69 425 PRO A CA 1
ATOM 3119 C C . PRO A 1 425 ? 15.538 -2.431 -15.831 1.00 86.69 425 PRO A C 1
ATOM 3121 O O . PRO A 1 425 ? 14.426 -2.943 -15.682 1.00 86.69 425 PRO A O 1
ATOM 3124 N N . GLY A 1 426 ? 16.595 -3.132 -16.241 1.00 84.62 426 GLY A N 1
ATOM 3125 C CA . GLY A 1 426 ? 16.615 -4.572 -16.502 1.00 84.62 426 GLY A CA 1
ATOM 3126 C C . GLY A 1 426 ? 15.902 -5.045 -17.774 1.00 84.62 426 GLY A C 1
ATOM 3127 O O . GLY A 1 426 ? 15.937 -6.242 -18.070 1.00 84.62 426 GLY A O 1
ATOM 3128 N N . ALA A 1 427 ? 15.272 -4.156 -18.546 1.00 88.50 427 ALA A N 1
ATOM 3129 C CA . ALA A 1 427 ? 14.524 -4.527 -19.743 1.00 88.50 427 ALA A CA 1
ATOM 3130 C C . ALA A 1 427 ? 15.433 -4.613 -20.978 1.00 88.50 427 ALA A C 1
ATOM 3132 O O . ALA A 1 427 ? 15.982 -3.611 -21.442 1.00 88.50 427 ALA A O 1
ATOM 3133 N N . ALA A 1 428 ? 15.539 -5.808 -21.563 1.00 89.88 428 ALA A N 1
ATOM 3134 C CA . ALA A 1 428 ? 16.134 -5.968 -22.885 1.00 89.88 428 ALA A CA 1
ATOM 3135 C C . ALA A 1 428 ? 15.161 -5.494 -23.972 1.00 89.88 428 ALA A C 1
ATOM 3137 O O . ALA A 1 428 ? 13.940 -5.588 -23.825 1.00 89.88 428 ALA A O 1
ATOM 3138 N N . MET A 1 429 ? 15.699 -5.022 -25.090 1.00 88.12 429 MET A N 1
ATOM 3139 C CA . MET A 1 429 ? 14.939 -4.706 -26.292 1.00 88.12 429 MET A CA 1
ATOM 3140 C C . MET A 1 429 ? 15.348 -5.653 -27.411 1.00 88.12 429 MET A C 1
ATOM 3142 O O . MET A 1 429 ? 16.527 -5.966 -27.558 1.00 88.12 429 MET A O 1
ATOM 3146 N N . VAL A 1 430 ? 14.384 -6.078 -28.221 1.00 86.56 430 VAL A N 1
ATOM 3147 C CA . VAL A 1 430 ? 14.594 -7.027 -29.317 1.00 86.56 430 VAL A CA 1
ATOM 3148 C C . VAL A 1 430 ? 14.080 -6.483 -30.643 1.00 86.56 430 VAL A C 1
ATOM 3150 O O . VAL A 1 430 ? 13.072 -5.770 -30.695 1.00 86.56 430 VAL A O 1
ATOM 3153 N N . ALA A 1 431 ? 14.762 -6.849 -31.727 1.00 76.50 431 ALA A N 1
ATOM 3154 C CA . ALA A 1 431 ? 14.358 -6.484 -33.077 1.00 76.50 431 ALA A CA 1
ATOM 3155 C C . ALA A 1 431 ? 13.082 -7.232 -33.494 1.00 76.50 431 ALA A C 1
ATOM 3157 O O . ALA A 1 431 ? 12.990 -8.459 -33.391 1.00 76.50 431 ALA A O 1
ATOM 3158 N N . ASN A 1 432 ? 12.105 -6.510 -34.046 1.00 67.50 432 ASN A N 1
ATOM 3159 C CA . ASN A 1 432 ? 10.957 -7.137 -34.686 1.00 67.50 432 ASN A CA 1
ATOM 3160 C C . ASN A 1 432 ? 11.374 -7.756 -36.031 1.00 67.50 432 ASN A C 1
ATOM 3162 O O . ASN A 1 432 ? 11.606 -7.064 -37.018 1.00 67.50 432 ASN A O 1
ATOM 3166 N N . LEU A 1 433 ? 11.419 -9.084 -36.106 1.00 55.25 433 LEU A N 1
ATOM 3167 C CA . LEU A 1 433 ? 11.831 -9.799 -37.320 1.00 55.25 433 LEU A CA 1
ATOM 3168 C C . LEU A 1 433 ? 10.796 -9.739 -38.466 1.00 55.25 433 LEU A C 1
ATOM 3170 O O . LEU A 1 433 ? 11.074 -10.225 -39.562 1.00 55.25 433 LEU A O 1
ATOM 3174 N N . THR A 1 434 ? 9.607 -9.164 -38.238 1.00 51.25 434 THR A N 1
ATOM 3175 C CA . THR A 1 434 ? 8.556 -8.999 -39.264 1.00 51.25 434 THR A CA 1
ATOM 3176 C C . THR A 1 434 ? 8.539 -7.611 -39.914 1.00 51.25 434 THR A C 1
ATOM 3178 O O . THR A 1 434 ? 8.114 -7.483 -41.062 1.00 51.25 434 THR A O 1
ATOM 3181 N N . SER A 1 435 ? 9.078 -6.600 -39.231 1.00 51.84 435 SER A N 1
ATOM 3182 C CA . SER A 1 435 ? 9.348 -5.256 -39.744 1.00 51.84 435 SER A CA 1
ATOM 3183 C C . SER A 1 435 ? 10.717 -4.838 -39.221 1.00 51.84 435 SER A C 1
ATOM 3185 O O . SER A 1 435 ? 10.855 -4.545 -38.036 1.00 51.84 435 SER A O 1
ATOM 3187 N N . SER A 1 436 ? 11.728 -4.829 -40.091 1.00 43.34 436 SER A N 1
ATOM 3188 C CA . SER A 1 436 ? 13.160 -4.697 -39.767 1.00 43.34 436 SER A CA 1
ATOM 3189 C C . SER A 1 436 ? 13.588 -3.377 -39.095 1.00 43.34 436 SER A C 1
ATOM 3191 O O . SER A 1 436 ? 14.762 -3.033 -39.140 1.00 43.34 436 SER A O 1
ATOM 3193 N N . SER A 1 437 ? 12.663 -2.610 -38.518 1.00 49.75 437 SER A N 1
ATOM 3194 C CA . SER A 1 437 ? 12.874 -1.246 -38.031 1.00 49.75 437 SER A CA 1
ATOM 3195 C C . SER A 1 437 ? 12.149 -0.890 -36.722 1.00 49.75 437 SER A C 1
ATOM 3197 O O . SER A 1 437 ? 12.236 0.262 -36.310 1.00 49.75 437 SER A O 1
ATOM 3199 N N . SER A 1 438 ? 11.464 -1.824 -36.041 1.00 62.38 438 SER A N 1
ATOM 3200 C CA . SER A 1 438 ? 10.807 -1.557 -34.741 1.00 62.38 438 SER A CA 1
ATOM 3201 C C . SER A 1 438 ? 11.410 -2.405 -33.611 1.00 62.38 438 SER A C 1
ATOM 3203 O O . SER A 1 438 ? 11.459 -3.631 -33.738 1.00 62.38 438 SER A O 1
ATOM 3205 N N . TRP A 1 439 ? 11.820 -1.771 -32.509 1.00 76.44 439 TRP A N 1
ATOM 3206 C CA . TRP A 1 439 ? 12.347 -2.422 -31.301 1.00 76.44 439 TRP A CA 1
ATOM 3207 C C . TRP A 1 439 ? 11.267 -2.503 -30.222 1.00 76.44 439 TRP A C 1
ATOM 3209 O O . TRP A 1 439 ? 10.559 -1.527 -29.995 1.00 76.44 439 TRP A O 1
ATOM 3219 N N . ILE A 1 440 ? 11.139 -3.652 -29.559 1.00 82.12 440 ILE A N 1
ATOM 3220 C CA . ILE A 1 440 ? 10.144 -3.882 -28.498 1.00 82.12 440 ILE A CA 1
ATOM 3221 C C . ILE A 1 440 ? 10.809 -4.449 -27.247 1.00 82.12 440 ILE A C 1
ATOM 3223 O O . ILE A 1 440 ? 11.836 -5.121 -27.348 1.00 82.12 440 ILE A O 1
ATOM 3227 N N . TYR A 1 441 ? 10.223 -4.213 -26.073 1.00 87.88 441 TYR A N 1
ATOM 3228 C CA . TYR A 1 441 ? 10.715 -4.808 -24.831 1.00 87.88 441 TYR A CA 1
ATOM 3229 C C . TYR A 1 441 ? 10.583 -6.332 -24.847 1.00 87.88 441 TYR A C 1
ATOM 3231 O O . TYR A 1 441 ? 9.582 -6.879 -25.309 1.00 87.88 441 TYR A O 1
ATOM 3239 N N . ALA A 1 442 ? 11.574 -7.018 -24.291 1.00 86.56 442 ALA A N 1
ATOM 3240 C CA . ALA A 1 442 ? 11.504 -8.423 -23.933 1.00 86.56 442 ALA A CA 1
ATOM 3241 C C . ALA A 1 442 ? 11.336 -8.546 -22.407 1.00 86.56 442 ALA A C 1
ATOM 3243 O O . ALA A 1 442 ? 11.972 -7.801 -21.664 1.00 86.56 442 ALA A O 1
ATOM 3244 N N . PRO A 1 443 ? 10.516 -9.495 -21.912 1.00 79.75 443 PRO A N 1
ATOM 3245 C CA . PRO A 1 443 ? 10.283 -9.674 -20.477 1.00 79.75 443 PRO A CA 1
ATOM 3246 C C . PRO A 1 443 ? 11.535 -10.139 -19.719 1.00 79.75 443 PRO A C 1
ATOM 3248 O O . PRO A 1 443 ? 11.593 -10.007 -18.501 1.00 79.75 443 PRO A O 1
ATOM 3251 N N . THR A 1 444 ? 12.522 -10.700 -20.423 1.00 83.81 444 THR A N 1
ATOM 3252 C CA . THR A 1 444 ? 13.811 -11.136 -19.872 1.00 83.81 444 THR A CA 1
ATOM 3253 C C . THR A 1 444 ? 14.900 -11.057 -20.949 1.00 83.81 444 THR A C 1
ATOM 3255 O O . THR A 1 444 ? 14.611 -11.466 -22.078 1.00 83.81 444 THR A O 1
ATOM 3258 N N . PRO A 1 445 ? 16.137 -10.637 -20.623 1.00 88.06 445 PRO A N 1
ATOM 3259 C CA . PRO A 1 445 ? 17.270 -10.690 -21.551 1.00 88.06 445 PRO A CA 1
ATOM 3260 C C . PRO A 1 445 ? 17.661 -12.122 -21.958 1.00 88.06 445 PRO A C 1
ATOM 3262 O O . PRO A 1 445 ? 17.637 -13.035 -21.128 1.00 88.06 445 PRO A O 1
ATOM 3265 N N . THR A 1 446 ? 18.070 -12.324 -23.214 1.00 90.00 446 THR A N 1
ATOM 3266 C CA . THR A 1 446 ? 18.388 -13.639 -23.808 1.00 90.00 446 THR A CA 1
ATOM 3267 C C . THR A 1 446 ? 19.773 -13.748 -24.483 1.00 90.00 446 THR A C 1
ATOM 3269 O O . THR A 1 446 ? 19.889 -14.396 -25.529 1.00 90.00 446 THR A O 1
ATOM 3272 N N . PRO A 1 447 ? 20.865 -13.227 -23.879 1.00 90.12 447 PRO A N 1
ATOM 3273 C CA . PRO A 1 447 ? 22.160 -13.102 -24.546 1.00 90.12 447 PRO A CA 1
ATOM 3274 C C . PRO A 1 447 ? 22.734 -14.448 -25.019 1.00 90.12 447 PRO A C 1
ATOM 3276 O O . PRO A 1 447 ? 22.907 -15.389 -24.240 1.00 90.12 447 PRO A O 1
ATOM 3279 N N . GLY A 1 448 ? 23.097 -14.515 -26.298 1.00 87.56 448 GLY A N 1
ATOM 3280 C CA . GLY A 1 448 ? 23.697 -15.677 -26.957 1.00 87.56 448 GLY A CA 1
ATOM 3281 C C . GLY A 1 448 ? 22.690 -16.769 -27.322 1.00 87.56 448 GLY A C 1
ATOM 3282 O O . GLY A 1 448 ? 23.087 -17.862 -27.730 1.00 87.56 448 GLY A O 1
ATOM 3283 N N . THR A 1 449 ? 21.391 -16.504 -27.172 1.00 87.56 449 THR A N 1
ATOM 3284 C CA . THR A 1 449 ? 20.317 -17.437 -27.524 1.00 87.56 449 THR A CA 1
ATOM 3285 C C . THR A 1 449 ? 19.381 -16.826 -28.562 1.00 87.56 449 THR A C 1
ATOM 3287 O O . THR A 1 449 ? 19.492 -15.661 -28.920 1.00 87.56 449 THR A O 1
ATOM 3290 N N . ALA A 1 450 ? 18.491 -17.631 -29.143 1.00 82.75 450 ALA A N 1
ATOM 3291 C CA . ALA A 1 450 ? 17.592 -17.118 -30.168 1.00 82.75 450 ALA A CA 1
ATOM 3292 C C . ALA A 1 450 ? 16.627 -16.080 -29.577 1.00 82.75 450 ALA A C 1
ATOM 3294 O O . ALA A 1 450 ? 15.867 -16.406 -28.666 1.00 82.75 450 ALA A O 1
ATOM 3295 N N . THR A 1 451 ? 16.626 -14.876 -30.158 1.00 74.50 451 THR A N 1
ATOM 3296 C CA . THR A 1 451 ? 15.707 -13.795 -29.793 1.00 74.50 451 THR A CA 1
ATOM 3297 C C . THR A 1 451 ? 14.255 -14.288 -29.806 1.00 74.50 451 THR A C 1
ATOM 3299 O O . THR A 1 451 ? 13.812 -14.839 -30.825 1.00 74.50 451 THR A O 1
ATOM 3302 N N . PRO A 1 452 ? 13.496 -14.104 -28.714 1.00 74.25 452 PRO A N 1
ATOM 3303 C CA . PRO A 1 452 ? 12.086 -14.458 -28.681 1.00 74.25 452 PRO A CA 1
ATOM 3304 C C . PRO A 1 452 ? 11.274 -13.584 -29.646 1.00 74.25 452 PRO A C 1
ATOM 3306 O O . PRO A 1 452 ? 11.527 -12.393 -29.810 1.00 74.25 452 PRO A O 1
ATOM 3309 N N . THR A 1 453 ? 10.278 -14.186 -30.294 1.00 75.50 453 THR A N 1
ATOM 3310 C CA . THR A 1 453 ? 9.334 -13.480 -31.171 1.00 75.50 453 THR A CA 1
ATOM 3311 C C . THR A 1 453 ? 8.048 -13.179 -30.416 1.00 75.50 453 THR A C 1
ATOM 3313 O O . THR A 1 453 ? 7.473 -14.091 -29.817 1.00 75.50 453 THR A O 1
ATOM 3316 N N . PHE A 1 454 ? 7.566 -11.943 -30.506 1.00 79.19 454 PHE A N 1
ATOM 3317 C CA . PHE A 1 454 ? 6.323 -11.498 -29.879 1.00 79.19 454 PHE A CA 1
ATOM 3318 C C . PHE A 1 454 ? 5.330 -10.995 -30.926 1.00 79.19 454 PHE A C 1
ATOM 3320 O O . PHE A 1 454 ? 5.731 -10.543 -32.000 1.00 79.19 454 PHE A O 1
ATOM 3327 N N . ASP A 1 455 ? 4.040 -11.045 -30.594 1.00 74.06 455 ASP A N 1
ATOM 3328 C CA . ASP A 1 455 ? 3.007 -10.390 -31.392 1.00 74.06 455 ASP A CA 1
ATOM 3329 C C . ASP A 1 455 ? 3.200 -8.864 -31.336 1.00 74.06 455 ASP A C 1
ATOM 3331 O O . ASP A 1 455 ? 3.313 -8.286 -30.249 1.00 74.06 455 ASP A O 1
ATOM 3335 N N . ASN A 1 456 ? 3.250 -8.233 -32.510 1.00 70.94 456 ASN A N 1
ATOM 3336 C CA . ASN A 1 456 ? 3.314 -6.785 -32.693 1.00 70.94 456 ASN A CA 1
ATOM 3337 C C . ASN A 1 456 ? 2.471 -6.405 -33.936 1.00 70.94 456 ASN A C 1
ATOM 3339 O O . ASN A 1 456 ? 2.851 -6.783 -35.051 1.00 70.94 456 ASN A O 1
ATOM 3343 N N . PRO A 1 457 ? 1.321 -5.720 -33.780 1.00 75.56 457 PRO A N 1
ATOM 3344 C CA . PRO A 1 457 ? 0.789 -5.213 -32.516 1.00 75.56 457 PRO A CA 1
ATOM 3345 C C . PRO A 1 457 ? 0.310 -6.339 -31.589 1.00 75.56 457 PRO A C 1
ATOM 3347 O O . PRO A 1 457 ? -0.091 -7.418 -32.037 1.00 75.56 457 PRO A O 1
ATOM 3350 N N . TYR A 1 458 ? 0.356 -6.078 -30.289 1.00 83.12 458 TYR A N 1
ATOM 3351 C CA . TYR A 1 458 ? -0.191 -6.904 -29.228 1.00 83.12 458 TYR A CA 1
ATOM 3352 C C . TYR A 1 458 ? -1.657 -7.254 -29.506 1.00 83.12 458 TYR A C 1
ATOM 3354 O O . TYR A 1 458 ? -2.512 -6.389 -29.690 1.00 83.12 458 TYR A O 1
ATOM 3362 N N . ALA A 1 459 ? -1.952 -8.555 -29.520 1.00 85.19 459 ALA A N 1
ATOM 3363 C CA . ALA A 1 459 ? -3.287 -9.080 -29.810 1.00 85.19 459 ALA A CA 1
ATOM 3364 C C . ALA A 1 459 ? -4.100 -9.447 -28.551 1.00 85.19 459 ALA A C 1
ATOM 3366 O O . ALA A 1 459 ? -5.224 -9.941 -28.675 1.00 85.19 459 ALA A O 1
ATOM 3367 N N . GLY A 1 460 ? -3.533 -9.269 -27.351 1.00 87.50 460 GLY A N 1
ATOM 3368 C CA . GLY A 1 460 ? -4.203 -9.583 -26.087 1.00 87.50 460 GLY A CA 1
ATOM 3369 C C . GLY A 1 460 ? -5.189 -8.501 -25.633 1.00 87.50 460 GLY A C 1
ATOM 3370 O O . GLY A 1 460 ? -5.418 -7.511 -26.327 1.00 87.50 460 GLY A O 1
ATOM 3371 N N . SER A 1 461 ? -5.815 -8.706 -24.468 1.00 92.12 461 SER A N 1
ATOM 3372 C CA . SER A 1 461 ? -6.737 -7.711 -23.904 1.00 92.12 461 SER A CA 1
ATOM 3373 C C . SER A 1 461 ? -5.979 -6.572 -23.221 1.00 92.12 461 SER A C 1
ATOM 3375 O O . SER A 1 461 ? -4.996 -6.816 -22.529 1.00 92.12 461 SER A O 1
ATOM 3377 N N . ASN A 1 462 ? -6.490 -5.349 -23.375 1.00 92.50 462 ASN A N 1
ATOM 3378 C CA . ASN A 1 462 ? -6.016 -4.148 -22.689 1.00 92.50 462 ASN A CA 1
ATOM 3379 C C . ASN A 1 462 ? -6.857 -3.807 -21.436 1.00 92.50 462 ASN A C 1
ATOM 3381 O O . ASN A 1 462 ? -6.720 -2.715 -20.899 1.00 92.50 462 ASN A O 1
ATOM 3385 N N . ASP A 1 463 ? -7.737 -4.705 -20.974 1.00 93.81 463 ASP A N 1
ATOM 3386 C CA . ASP A 1 463 ? -8.668 -4.462 -19.853 1.00 93.81 463 ASP A CA 1
ATOM 3387 C C . ASP A 1 463 ? -7.992 -4.534 -18.461 1.00 93.81 463 ASP A C 1
ATOM 3389 O O . ASP A 1 463 ? -8.553 -5.082 -17.509 1.00 93.81 463 ASP A O 1
ATOM 3393 N N . LEU A 1 464 ? -6.766 -4.030 -18.334 1.00 93.81 464 LEU A N 1
ATOM 3394 C CA . LEU A 1 464 ? -6.016 -3.984 -17.080 1.00 93.81 464 LEU A CA 1
ATOM 3395 C C . LEU A 1 464 ? -6.150 -2.591 -16.456 1.00 93.81 464 LEU A C 1
ATOM 3397 O O . LEU A 1 464 ? -6.026 -1.589 -17.156 1.00 93.81 464 LEU A O 1
ATOM 3401 N N . VAL A 1 465 ? -6.405 -2.523 -15.151 1.00 92.06 465 VAL A N 1
ATOM 3402 C CA . VAL A 1 465 ? -6.568 -1.255 -14.418 1.00 92.06 465 VAL A CA 1
ATOM 3403 C C . VAL A 1 465 ? -5.723 -1.255 -13.152 1.00 92.06 465 VAL A C 1
ATOM 3405 O O . VAL A 1 465 ? -5.540 -2.311 -12.551 1.00 92.06 465 VAL A O 1
ATOM 3408 N N . ILE A 1 466 ? -5.234 -0.085 -12.739 1.00 93.00 466 ILE A N 1
ATOM 3409 C CA . ILE A 1 466 ? -4.588 0.099 -11.432 1.00 93.00 466 ILE A CA 1
ATOM 3410 C C . ILE A 1 466 ? -5.689 0.271 -10.377 1.00 93.00 466 ILE A C 1
ATOM 3412 O O . ILE A 1 466 ? -6.605 1.073 -10.578 1.00 93.00 466 ILE A O 1
ATOM 3416 N N . THR A 1 467 ? -5.622 -0.477 -9.276 1.00 91.81 467 THR A N 1
ATOM 3417 C CA . THR A 1 467 ? -6.629 -0.456 -8.197 1.00 91.81 467 THR A CA 1
ATOM 3418 C C . THR A 1 467 ? -6.107 0.112 -6.887 1.00 91.81 467 THR A C 1
ATOM 3420 O O . THR A 1 467 ? -6.892 0.667 -6.121 1.00 91.81 467 THR A O 1
ATOM 3423 N N . GLU A 1 468 ? -4.801 0.038 -6.645 1.00 92.81 468 GLU A N 1
ATOM 3424 C CA . GLU A 1 468 ? -4.192 0.531 -5.414 1.00 92.81 468 GLU A CA 1
ATOM 3425 C C . GLU A 1 468 ? -2.688 0.785 -5.619 1.00 92.81 468 GLU A C 1
ATOM 3427 O O . GLU A 1 468 ? -2.040 0.080 -6.393 1.00 92.81 468 GLU A O 1
ATOM 3432 N N . ILE A 1 469 ? -2.119 1.799 -4.963 1.00 92.44 469 ILE A N 1
ATOM 3433 C CA . ILE A 1 469 ? -0.681 2.116 -5.034 1.00 92.44 469 ILE A CA 1
ATOM 3434 C C . ILE A 1 469 ? -0.151 2.412 -3.635 1.00 92.44 469 ILE A C 1
ATOM 3436 O O . ILE A 1 469 ? -0.702 3.262 -2.947 1.00 92.44 469 ILE A O 1
ATOM 3440 N N . MET A 1 470 ? 0.949 1.785 -3.229 1.00 90.25 470 MET A N 1
ATOM 3441 C CA . MET A 1 470 ? 1.732 2.189 -2.061 1.00 90.25 470 MET A CA 1
ATOM 3442 C C . MET A 1 470 ? 2.888 3.079 -2.487 1.00 90.25 470 MET A C 1
ATOM 3444 O O . MET A 1 470 ? 3.841 2.622 -3.122 1.00 90.25 470 MET A O 1
ATOM 3448 N N . VAL A 1 471 ? 2.802 4.343 -2.086 1.00 88.31 471 VAL A N 1
ATOM 3449 C CA . VAL A 1 471 ? 3.776 5.371 -2.439 1.00 88.31 471 VAL A CA 1
ATOM 3450 C C . VAL A 1 471 ? 4.838 5.477 -1.345 1.00 88.31 471 VAL A C 1
ATOM 3452 O O . VAL A 1 471 ? 4.520 5.605 -0.159 1.00 88.31 471 VAL A O 1
ATOM 3455 N N . GLN A 1 472 ? 6.109 5.417 -1.750 1.00 79.00 472 GLN A N 1
ATOM 3456 C CA . GLN A 1 472 ? 7.290 5.734 -0.946 1.00 79.00 472 GLN A CA 1
ATOM 3457 C C . GLN A 1 472 ? 7.226 5.205 0.506 1.00 79.00 472 GLN A C 1
ATOM 3459 O O . GLN A 1 472 ? 7.246 5.971 1.479 1.00 79.00 472 GLN A O 1
ATOM 3464 N N . CYS A 1 473 ? 7.152 3.876 0.659 1.00 74.50 473 CYS A N 1
ATOM 3465 C CA . CYS A 1 473 ? 7.267 3.204 1.955 1.00 74.50 473 CYS A CA 1
ATOM 3466 C C . CYS A 1 473 ? 8.687 2.661 2.188 1.00 74.50 473 CYS A C 1
ATOM 3468 O O . CYS A 1 473 ? 9.341 2.147 1.281 1.00 74.50 473 CYS A O 1
ATOM 3470 N N . GLY A 1 474 ? 9.207 2.811 3.410 1.00 63.62 474 GLY A N 1
ATOM 3471 C CA . GLY A 1 474 ? 10.588 2.446 3.737 1.00 63.62 474 GLY A CA 1
ATOM 3472 C C . GLY A 1 474 ? 10.835 0.932 3.749 1.00 63.62 474 GLY A C 1
ATOM 3473 O O . GLY A 1 474 ? 9.976 0.149 4.136 1.00 63.62 474 GLY A O 1
ATOM 3474 N N . THR A 1 475 ? 12.059 0.508 3.425 1.00 59.41 475 THR A N 1
ATOM 3475 C CA . THR A 1 475 ? 1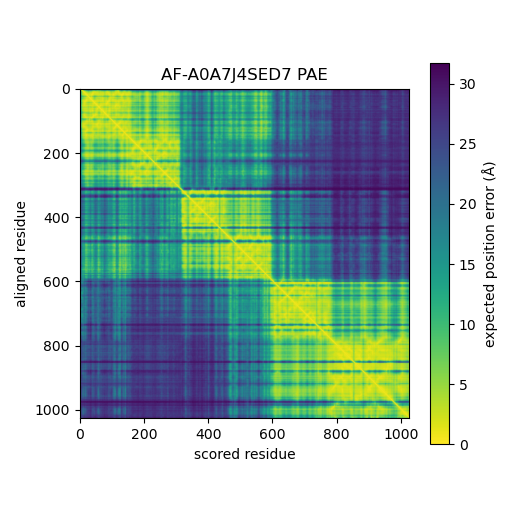2.476 -0.914 3.429 1.00 59.41 475 THR A CA 1
ATOM 3476 C C . THR A 1 475 ? 12.722 -1.499 4.826 1.00 59.41 475 THR A C 1
ATOM 3478 O O . THR A 1 475 ? 13.086 -2.666 4.958 1.00 59.41 475 THR A O 1
ATOM 3481 N N . SER A 1 476 ? 12.554 -0.694 5.877 1.00 49.91 476 SER A N 1
ATOM 3482 C CA . SER A 1 476 ? 12.775 -1.075 7.277 1.00 49.91 476 SER A CA 1
ATOM 3483 C C . SER A 1 476 ? 11.601 -0.723 8.198 1.00 49.91 476 SER A C 1
ATOM 3485 O O . SER A 1 476 ? 11.766 -0.750 9.416 1.00 49.91 476 SER A O 1
ATOM 3487 N N . GLY A 1 477 ? 10.451 -0.344 7.636 1.00 46.06 477 GLY A N 1
ATOM 3488 C CA . GLY A 1 477 ? 9.201 -0.148 8.369 1.00 46.06 477 GLY A CA 1
ATOM 3489 C C . GLY A 1 477 ? 8.208 -1.244 8.002 1.00 46.06 477 GLY A C 1
ATOM 3490 O O . GLY A 1 477 ? 8.193 -1.698 6.863 1.00 46.06 477 GLY A O 1
ATOM 3491 N N . SER A 1 478 ? 7.401 -1.690 8.960 1.00 44.41 478 SER A N 1
ATOM 3492 C CA . SER A 1 478 ? 6.189 -2.440 8.642 1.00 44.41 478 SER A CA 1
ATOM 3493 C C . SER A 1 478 ? 5.166 -1.445 8.095 1.00 44.41 478 SER A C 1
ATOM 3495 O O . SER A 1 478 ? 4.717 -0.575 8.844 1.00 44.41 478 SER A O 1
ATOM 3497 N N . ASP A 1 479 ? 4.794 -1.550 6.819 1.00 56.28 479 ASP A N 1
ATOM 3498 C CA . ASP A 1 479 ? 3.470 -1.068 6.430 1.00 56.28 479 ASP A CA 1
ATOM 3499 C C . ASP A 1 479 ? 2.417 -1.911 7.181 1.00 56.28 479 ASP A C 1
ATOM 3501 O O . ASP A 1 479 ? 2.725 -2.942 7.794 1.00 56.28 479 ASP A O 1
ATOM 3505 N N . SER A 1 480 ? 1.160 -1.478 7.193 1.00 53.69 480 SER A N 1
ATOM 3506 C CA . SER A 1 480 ? 0.101 -2.196 7.916 1.00 53.69 480 SER A CA 1
ATOM 3507 C C . SER A 1 480 ? -0.199 -3.599 7.360 1.00 53.69 480 SER A C 1
ATOM 3509 O O . SER A 1 480 ? -0.972 -4.330 7.979 1.00 53.69 480 SER A O 1
ATOM 3511 N N . VAL A 1 481 ? 0.416 -3.998 6.236 1.00 63.06 481 VAL A N 1
ATOM 3512 C CA . VAL A 1 481 ? 0.154 -5.260 5.516 1.00 63.06 481 VAL A CA 1
ATOM 3513 C C . VAL A 1 481 ? 1.388 -6.152 5.296 1.00 63.06 481 VAL A C 1
ATOM 3515 O O . VAL A 1 481 ? 1.267 -7.243 4.739 1.00 63.06 481 VAL A O 1
ATOM 3518 N N . GLY A 1 482 ? 2.567 -5.760 5.782 1.00 65.75 482 GLY A N 1
ATOM 3519 C CA . GLY A 1 482 ? 3.808 -6.538 5.719 1.00 65.75 482 GLY A CA 1
ATOM 3520 C C . GLY A 1 482 ? 4.529 -6.546 4.360 1.00 65.75 482 GLY A C 1
ATOM 3521 O O . GLY A 1 482 ? 5.371 -7.423 4.139 1.00 65.75 482 GLY A O 1
ATOM 3522 N N . ILE A 1 483 ? 4.233 -5.613 3.450 1.00 74.88 483 ILE A N 1
ATOM 3523 C CA . ILE A 1 483 ? 4.918 -5.450 2.162 1.00 74.88 483 ILE A CA 1
ATOM 3524 C C . ILE A 1 483 ? 5.947 -4.318 2.278 1.00 74.88 483 ILE A C 1
ATOM 3526 O O . ILE A 1 483 ? 5.631 -3.138 2.327 1.00 74.88 483 ILE A O 1
ATOM 3530 N N . LEU A 1 484 ? 7.230 -4.679 2.300 1.00 75.94 484 LEU A N 1
ATOM 3531 C CA . LEU A 1 484 ? 8.300 -3.681 2.330 1.00 75.94 484 LEU A CA 1
ATOM 3532 C C . LEU A 1 484 ? 8.412 -2.962 0.979 1.00 75.94 484 LEU A C 1
ATOM 3534 O O . LEU A 1 484 ? 8.499 -3.624 -0.057 1.00 75.94 484 LEU A O 1
ATOM 3538 N N . GLY A 1 485 ? 8.531 -1.634 1.017 1.00 81.81 485 GLY A N 1
ATOM 3539 C CA . GLY A 1 485 ? 8.772 -0.812 -0.168 1.00 81.81 485 GLY A CA 1
ATOM 3540 C C . GLY A 1 485 ? 7.507 -0.330 -0.881 1.00 81.81 485 GLY A C 1
ATOM 3541 O O . GLY A 1 485 ? 6.390 -0.435 -0.384 1.00 81.81 485 GLY A O 1
ATOM 3542 N N . GLU A 1 486 ? 7.721 0.235 -2.061 1.00 89.44 486 GLU A N 1
ATOM 3543 C CA . GLU A 1 486 ? 6.677 0.633 -3.004 1.00 89.44 486 GLU A CA 1
ATOM 3544 C C . GLU A 1 486 ? 5.987 -0.585 -3.628 1.00 89.44 486 GLU A C 1
ATOM 3546 O O . GLU A 1 486 ? 6.609 -1.632 -3.825 1.00 89.44 486 GLU A O 1
ATOM 3551 N N . TRP A 1 487 ? 4.706 -0.453 -3.971 1.00 92.69 487 TRP A N 1
ATOM 3552 C CA . TRP A 1 487 ? 3.996 -1.467 -4.748 1.00 92.69 487 TRP A CA 1
ATOM 3553 C C . TRP A 1 487 ? 2.797 -0.889 -5.496 1.00 92.69 487 TRP A C 1
ATOM 3555 O O . TRP A 1 487 ? 2.234 0.132 -5.112 1.00 92.69 487 TRP A O 1
ATOM 3565 N N . ILE A 1 488 ? 2.408 -1.561 -6.577 1.00 94.75 488 ILE A N 1
ATOM 3566 C CA . ILE A 1 488 ? 1.281 -1.188 -7.434 1.00 94.75 488 ILE A CA 1
ATOM 3567 C C . ILE A 1 488 ? 0.398 -2.416 -7.617 1.00 94.75 488 ILE A C 1
ATOM 3569 O O . ILE A 1 488 ? 0.871 -3.478 -8.025 1.00 94.75 488 ILE A O 1
ATOM 3573 N N . GLU A 1 489 ? -0.888 -2.272 -7.334 1.00 95.31 489 GLU A N 1
ATOM 3574 C CA . GLU A 1 489 ? -1.886 -3.300 -7.573 1.00 95.31 489 GLU A CA 1
ATOM 3575 C C . GLU A 1 489 ? -2.601 -3.072 -8.905 1.00 95.31 489 GLU A C 1
ATOM 3577 O O . GLU A 1 489 ? -3.107 -1.985 -9.196 1.00 95.31 489 GLU A O 1
ATOM 3582 N N . LEU A 1 490 ? -2.666 -4.135 -9.704 1.00 95.94 490 LEU A N 1
ATOM 3583 C CA . LEU A 1 490 ? -3.407 -4.187 -10.953 1.00 95.94 490 LEU A CA 1
ATOM 3584 C C . LEU A 1 490 ? -4.536 -5.210 -10.853 1.00 95.94 490 LEU A C 1
ATOM 3586 O O . LEU A 1 490 ? -4.386 -6.271 -10.247 1.00 95.94 490 LEU A O 1
ATOM 3590 N N . ARG A 1 491 ? -5.638 -4.951 -11.552 1.00 94.75 491 ARG A N 1
ATOM 3591 C CA . ARG A 1 491 ? -6.762 -5.878 -11.691 1.00 94.75 491 ARG A CA 1
ATOM 3592 C C . ARG A 1 491 ? -7.094 -6.110 -13.154 1.00 94.75 491 ARG A C 1
ATOM 3594 O O . ARG A 1 491 ? -7.230 -5.166 -13.933 1.00 94.75 491 ARG A O 1
ATOM 3601 N N . ASN A 1 492 ? -7.320 -7.370 -13.520 1.00 96.19 492 ASN A N 1
ATOM 3602 C CA . ASN A 1 492 ? -7.930 -7.696 -14.806 1.00 96.19 492 ASN A CA 1
ATOM 3603 C C . ASN A 1 492 ? -9.439 -7.407 -14.748 1.00 96.19 492 ASN A C 1
ATOM 3605 O O . ASN A 1 492 ? -10.214 -8.164 -14.158 1.00 96.19 492 ASN A O 1
ATOM 3609 N N . ASN A 1 493 ? -9.859 -6.305 -15.365 1.00 94.06 493 ASN A N 1
ATOM 3610 C CA . ASN A 1 493 ? -11.251 -5.863 -15.445 1.00 94.06 493 ASN A CA 1
ATOM 3611 C C . ASN A 1 493 ? -11.994 -6.437 -16.670 1.00 94.06 493 ASN A C 1
ATOM 3613 O O . ASN A 1 493 ? -13.168 -6.138 -16.899 1.00 94.06 493 ASN A O 1
ATOM 3617 N N . GLY A 1 494 ? -11.313 -7.257 -17.471 1.00 93.94 494 GLY A N 1
ATOM 3618 C CA . GLY A 1 494 ? -11.836 -7.863 -18.685 1.00 93.94 494 GLY A CA 1
ATOM 3619 C C . GLY A 1 494 ? -12.494 -9.220 -18.468 1.00 93.94 494 GLY A C 1
ATOM 3620 O O . GLY A 1 494 ? -12.787 -9.664 -17.361 1.00 93.94 494 GLY A O 1
ATOM 3621 N N . THR A 1 495 ? -12.727 -9.912 -19.584 1.00 94.56 495 THR A N 1
ATOM 3622 C CA . THR A 1 495 ? -13.311 -11.271 -19.610 1.00 94.56 495 THR A CA 1
ATOM 3623 C C . THR A 1 495 ? -12.341 -12.342 -20.107 1.00 94.56 495 THR A C 1
ATOM 3625 O O . THR A 1 495 ? -12.671 -13.528 -20.101 1.00 94.56 495 THR A O 1
ATOM 3628 N N . GLN A 1 496 ? -11.144 -11.937 -20.531 1.00 96.06 496 GLN A N 1
ATOM 3629 C CA . GLN A 1 496 ? -10.086 -12.810 -21.031 1.00 96.06 496 GLN A CA 1
ATOM 3630 C C . GLN A 1 496 ? -8.899 -12.771 -20.072 1.00 96.06 496 GLN A C 1
ATOM 3632 O O . GLN A 1 496 ? -8.668 -11.754 -19.426 1.00 96.06 496 GLN A O 1
ATOM 3637 N N . THR A 1 497 ? -8.139 -13.861 -19.987 1.00 95.88 497 THR A N 1
ATOM 3638 C CA . THR A 1 497 ? -6.862 -13.867 -19.263 1.00 95.88 497 THR A CA 1
ATOM 3639 C C . THR A 1 497 ? -5.882 -12.908 -19.935 1.00 95.88 497 THR A C 1
ATOM 3641 O O . THR A 1 497 ? -5.745 -12.935 -21.160 1.00 95.88 497 THR A O 1
ATOM 3644 N N . ILE A 1 498 ? -5.203 -12.084 -19.139 1.00 96.00 498 ILE A N 1
ATOM 3645 C CA . ILE A 1 498 ? -4.164 -11.156 -19.597 1.00 96.00 498 ILE A CA 1
ATOM 3646 C C . ILE A 1 498 ? -2.803 -11.744 -19.230 1.00 96.00 498 ILE A C 1
ATOM 3648 O O . ILE A 1 498 ? -2.604 -12.173 -18.098 1.00 96.00 498 ILE A O 1
ATOM 3652 N N . ASP A 1 499 ? -1.881 -11.783 -20.189 1.00 93.56 499 ASP A N 1
ATOM 3653 C CA . ASP A 1 499 ? -0.462 -12.021 -19.920 1.00 93.56 499 ASP A CA 1
ATOM 3654 C C . ASP A 1 499 ? 0.226 -10.669 -19.712 1.00 93.56 499 ASP A C 1
ATOM 3656 O O . ASP A 1 499 ? 0.195 -9.819 -20.606 1.00 93.56 499 ASP A O 1
ATOM 3660 N N . LEU A 1 500 ? 0.821 -10.481 -18.534 1.00 93.69 500 LEU A N 1
ATOM 3661 C CA . LEU A 1 500 ? 1.553 -9.276 -18.151 1.00 93.69 500 LEU A CA 1
ATOM 3662 C C . LEU A 1 500 ? 2.925 -9.159 -18.822 1.00 93.69 500 LEU A C 1
ATOM 3664 O O . LEU A 1 500 ? 3.619 -8.166 -18.613 1.00 93.69 500 LEU A O 1
ATOM 3668 N N . SER A 1 501 ? 3.360 -10.147 -19.610 1.00 89.06 501 SER A N 1
ATOM 3669 C CA . SER A 1 501 ? 4.635 -10.049 -20.315 1.00 89.06 501 SER A CA 1
ATOM 3670 C C . SER A 1 501 ? 4.691 -8.777 -21.178 1.00 89.06 501 SER A C 1
ATOM 3672 O O . SER A 1 501 ? 3.781 -8.484 -21.954 1.00 89.06 501 SER A O 1
ATOM 3674 N N . ARG A 1 502 ? 5.776 -8.004 -21.018 1.00 89.75 502 ARG A N 1
ATOM 3675 C CA . ARG A 1 502 ? 6.037 -6.709 -21.683 1.00 89.75 502 ARG A CA 1
ATOM 3676 C C . ARG A 1 502 ? 5.135 -5.529 -21.280 1.00 89.75 502 ARG A C 1
ATOM 3678 O O . ARG A 1 502 ? 5.349 -4.423 -21.779 1.00 89.75 502 ARG A O 1
ATOM 3685 N N . TRP A 1 503 ? 4.163 -5.721 -20.390 1.00 94.25 503 TRP A N 1
ATOM 3686 C CA . TRP A 1 503 ? 3.467 -4.588 -19.777 1.00 94.25 503 TRP A CA 1
ATOM 3687 C C . TRP A 1 503 ? 4.453 -3.779 -18.943 1.00 94.25 503 TRP A C 1
ATOM 3689 O O . TRP A 1 503 ? 5.341 -4.347 -18.306 1.00 94.25 503 TRP A O 1
ATOM 3699 N N . HIS A 1 504 ? 4.316 -2.461 -18.955 1.00 92.06 504 HIS A N 1
ATOM 3700 C CA . HIS A 1 504 ? 5.203 -1.581 -18.206 1.00 92.06 504 HIS A CA 1
ATOM 3701 C C . HIS A 1 504 ? 4.432 -0.444 -17.556 1.00 92.06 504 HIS A C 1
ATOM 3703 O O . HIS A 1 504 ? 3.334 -0.080 -17.978 1.00 92.06 504 HIS A O 1
ATOM 3709 N N . ILE A 1 505 ? 5.018 0.077 -16.488 1.00 93.94 505 ILE A N 1
ATOM 3710 C CA . ILE A 1 505 ? 4.476 1.155 -15.680 1.00 93.94 505 ILE A CA 1
ATOM 3711 C C . ILE A 1 505 ? 5.526 2.253 -15.651 1.00 93.94 505 ILE A C 1
ATOM 3713 O O . ILE A 1 505 ? 6.682 1.961 -15.353 1.00 93.94 505 ILE A O 1
ATOM 3717 N N . LEU A 1 506 ? 5.131 3.474 -15.993 1.00 89.81 506 LEU A N 1
ATOM 3718 C CA . LEU A 1 506 ? 6.025 4.620 -16.133 1.00 89.81 506 LEU A CA 1
ATOM 3719 C C . LEU A 1 506 ? 5.577 5.783 -15.252 1.00 89.81 506 LEU A C 1
ATOM 3721 O O . LEU A 1 506 ? 4.378 6.011 -15.125 1.00 89.81 506 LEU A O 1
ATOM 3725 N N . ASP A 1 507 ? 6.527 6.543 -14.733 1.00 86.38 507 ASP A N 1
ATOM 3726 C CA . ASP A 1 507 ? 6.332 7.902 -14.225 1.00 86.38 507 ASP A CA 1
ATOM 3727 C C . ASP A 1 507 ? 6.181 8.907 -15.405 1.00 86.38 507 ASP A C 1
ATOM 3729 O O . ASP A 1 507 ? 6.406 8.585 -16.584 1.00 86.38 507 ASP A O 1
ATOM 3733 N N . GLU A 1 508 ? 5.768 10.144 -15.126 1.00 77.75 508 GLU A N 1
ATOM 3734 C CA . GLU A 1 508 ? 5.740 11.282 -16.034 1.00 77.75 508 GLU A CA 1
ATOM 3735 C C . GLU A 1 508 ? 7.076 11.497 -16.751 1.00 77.75 508 GLU A C 1
ATOM 3737 O O . GLU A 1 508 ? 7.053 11.787 -17.956 1.00 77.75 508 GLU A O 1
ATOM 3742 N N . ASP A 1 509 ? 8.203 11.339 -16.050 1.00 73.38 509 ASP A N 1
ATOM 3743 C CA . ASP A 1 509 ? 9.552 11.557 -16.584 1.00 73.38 509 ASP A CA 1
ATOM 3744 C C . ASP A 1 509 ? 10.073 10.404 -17.468 1.00 73.38 509 ASP A C 1
ATOM 3746 O O . ASP A 1 509 ? 11.102 10.542 -18.137 1.00 73.38 509 ASP A O 1
ATOM 3750 N N . GLY A 1 510 ? 9.322 9.299 -17.538 1.00 75.62 510 GLY A N 1
ATOM 3751 C CA . GLY A 1 510 ? 9.633 8.112 -18.329 1.00 75.62 510 GLY A CA 1
ATOM 3752 C C . GLY A 1 510 ? 10.454 7.047 -17.597 1.00 75.62 510 GLY A C 1
ATOM 3753 O O . GLY A 1 510 ? 10.717 5.999 -18.193 1.00 75.62 510 GLY A O 1
ATOM 3754 N N . THR A 1 511 ? 10.836 7.269 -16.337 1.00 83.88 511 THR A N 1
ATOM 3755 C CA . THR A 1 511 ? 11.332 6.205 -15.452 1.00 83.88 511 THR A CA 1
ATOM 3756 C C . THR A 1 511 ? 10.207 5.230 -15.099 1.00 83.88 511 THR A C 1
ATOM 3758 O O . THR A 1 511 ? 9.038 5.498 -15.367 1.00 83.88 511 THR A O 1
ATOM 3761 N N . GLY A 1 512 ? 10.532 4.048 -14.570 1.00 89.88 512 GLY A N 1
ATOM 3762 C CA . GLY A 1 512 ? 9.511 3.071 -14.199 1.00 89.88 512 GLY A CA 1
ATOM 3763 C C . GLY A 1 512 ? 9.993 1.628 -14.217 1.00 89.88 512 GLY A C 1
ATOM 3764 O O . GLY A 1 512 ? 11.175 1.343 -14.029 1.00 89.88 512 GLY A O 1
ATOM 3765 N N . MET A 1 513 ? 9.071 0.700 -14.472 1.00 91.62 513 MET A N 1
ATOM 3766 C CA . MET A 1 513 ? 9.332 -0.738 -14.450 1.00 91.62 513 MET A CA 1
ATOM 3767 C C . MET A 1 513 ? 8.662 -1.495 -15.601 1.00 91.62 513 MET A C 1
ATOM 3769 O O . MET A 1 513 ? 7.540 -1.198 -16.007 1.00 91.62 513 MET A O 1
ATOM 3773 N N . LEU A 1 514 ? 9.333 -2.544 -16.081 1.00 92.25 514 LEU A N 1
ATOM 3774 C CA . LEU A 1 514 ? 8.727 -3.600 -16.895 1.00 92.25 514 LEU A CA 1
ATOM 3775 C C . LEU A 1 514 ? 8.221 -4.704 -15.966 1.00 92.25 514 LEU A C 1
ATOM 3777 O O . LEU A 1 514 ? 8.976 -5.129 -15.095 1.00 92.25 514 LEU A O 1
ATOM 3781 N N . ALA A 1 515 ? 6.996 -5.194 -16.166 1.00 92.75 515 ALA A N 1
ATOM 3782 C CA . ALA A 1 515 ? 6.433 -6.279 -15.373 1.00 92.75 515 ALA A CA 1
ATOM 3783 C C . ALA A 1 515 ? 7.168 -7.605 -15.638 1.00 92.75 515 ALA A C 1
ATOM 3785 O O . ALA A 1 515 ? 7.252 -8.088 -16.773 1.00 92.75 515 ALA A O 1
ATOM 3786 N N . THR A 1 516 ? 7.664 -8.225 -14.571 1.00 89.12 516 THR A N 1
ATOM 3787 C CA . THR A 1 516 ? 8.361 -9.514 -14.594 1.00 89.12 516 THR A CA 1
ATOM 3788 C C . THR A 1 516 ? 7.908 -10.410 -13.444 1.00 89.12 516 THR A C 1
ATOM 3790 O O . THR A 1 516 ? 7.401 -9.948 -12.423 1.00 89.12 516 THR A O 1
ATOM 3793 N N . THR A 1 517 ? 8.134 -11.719 -13.581 1.00 87.75 517 THR A N 1
ATOM 3794 C CA . THR A 1 517 ? 7.689 -12.709 -12.582 1.00 87.75 517 THR A CA 1
ATOM 3795 C C . THR A 1 517 ? 8.279 -12.454 -11.187 1.00 87.75 517 THR A C 1
ATOM 3797 O O . THR A 1 517 ? 7.612 -12.723 -10.195 1.00 87.75 517 THR A O 1
ATOM 3800 N N . ASN A 1 518 ? 9.500 -11.911 -11.094 1.00 86.38 518 ASN A N 1
ATOM 3801 C CA . ASN A 1 518 ? 10.172 -11.652 -9.811 1.00 86.38 518 ASN A CA 1
ATOM 3802 C C . ASN A 1 518 ? 9.540 -10.497 -9.017 1.00 86.38 518 ASN A C 1
ATOM 3804 O O . ASN A 1 518 ? 9.706 -10.422 -7.801 1.00 86.38 518 ASN A O 1
ATOM 3808 N N . GLN A 1 519 ? 8.799 -9.620 -9.692 1.00 89.81 519 GLN A N 1
ATOM 3809 C CA . GLN A 1 519 ? 8.154 -8.461 -9.078 1.00 89.81 519 GLN A CA 1
ATOM 3810 C C . GLN A 1 519 ? 6.766 -8.793 -8.523 1.00 89.81 519 GLN A C 1
ATOM 3812 O O . GLN A 1 519 ? 6.225 -8.017 -7.740 1.00 89.81 519 GLN A O 1
ATOM 3817 N N . ILE A 1 520 ? 6.187 -9.940 -8.892 1.00 92.56 520 ILE A N 1
ATOM 3818 C CA . ILE A 1 520 ? 4.875 -10.357 -8.394 1.00 92.56 520 ILE A CA 1
ATOM 3819 C C . ILE A 1 520 ? 4.998 -10.765 -6.923 1.00 92.56 520 ILE A C 1
ATOM 3821 O O . ILE A 1 520 ? 5.776 -11.650 -6.568 1.00 92.56 520 ILE A O 1
ATOM 3825 N N . TRP A 1 521 ? 4.211 -10.125 -6.059 1.00 91.31 521 TRP A N 1
ATOM 3826 C CA . TRP A 1 521 ? 4.172 -10.435 -4.628 1.00 91.31 521 TRP A CA 1
ATOM 3827 C C . TRP A 1 521 ? 3.189 -11.566 -4.296 1.00 91.31 521 TRP A C 1
ATOM 3829 O O . TRP A 1 521 ? 3.549 -12.515 -3.603 1.00 91.31 521 TRP A O 1
ATOM 3839 N N . ASN A 1 522 ? 1.961 -11.508 -4.821 1.00 90.88 522 ASN A N 1
ATOM 3840 C CA . ASN A 1 522 ? 0.873 -12.436 -4.483 1.00 90.88 522 ASN A CA 1
ATOM 3841 C C . ASN A 1 522 ? 0.785 -13.677 -5.398 1.00 90.88 522 ASN A C 1
ATOM 3843 O O . ASN A 1 522 ? -0.269 -14.308 -5.485 1.00 90.88 522 ASN A O 1
ATOM 3847 N N . GLY A 1 523 ? 1.863 -14.052 -6.095 1.00 86.94 523 GLY A N 1
ATOM 3848 C CA . GLY A 1 523 ? 1.832 -15.162 -7.049 1.00 86.94 523 GLY A CA 1
ATOM 3849 C C . GLY A 1 523 ? 3.149 -15.427 -7.779 1.00 86.94 523 GLY A C 1
ATOM 3850 O O . GLY A 1 523 ? 4.166 -14.797 -7.523 1.00 86.94 523 GLY A O 1
ATOM 3851 N N . THR A 1 524 ? 3.126 -16.397 -8.698 1.00 85.81 524 THR A N 1
ATOM 3852 C CA . THR A 1 524 ? 4.294 -16.815 -9.507 1.00 85.81 524 THR A CA 1
ATOM 3853 C C . THR A 1 524 ? 3.996 -16.877 -11.009 1.00 85.81 524 THR A C 1
ATOM 3855 O O . THR A 1 524 ? 4.771 -17.447 -11.778 1.00 85.81 524 THR A O 1
ATOM 3858 N N . SER A 1 525 ? 2.856 -16.331 -11.445 1.00 90.31 525 SER A N 1
ATOM 3859 C CA . SER A 1 525 ? 2.397 -16.383 -12.834 1.00 90.31 525 SER A CA 1
ATOM 3860 C C . SER A 1 525 ? 2.151 -14.988 -13.391 1.00 90.31 525 SER A C 1
ATOM 3862 O O . SER A 1 525 ? 1.504 -14.176 -12.744 1.00 90.31 525 SER A O 1
ATOM 3864 N N . MET A 1 526 ? 2.595 -14.757 -14.628 1.00 91.69 526 MET A N 1
ATOM 3865 C CA . MET A 1 526 ? 2.282 -13.549 -15.403 1.00 91.69 526 MET A CA 1
ATOM 3866 C C . MET A 1 526 ? 0.871 -13.583 -16.021 1.00 91.69 526 MET A C 1
ATOM 3868 O O . MET A 1 526 ? 0.460 -12.623 -16.661 1.00 91.69 526 MET A O 1
ATOM 3872 N N . SER A 1 527 ? 0.130 -14.689 -15.877 1.00 94.31 527 SER A N 1
ATOM 3873 C CA . SER A 1 527 ? -1.227 -14.843 -16.412 1.00 94.31 527 SER A CA 1
ATOM 3874 C C . SER A 1 527 ? -2.278 -14.480 -15.366 1.00 94.31 527 SER A C 1
ATOM 3876 O O . SER A 1 527 ? -2.432 -15.201 -14.386 1.00 94.31 527 SER A O 1
ATOM 3878 N N . ILE A 1 528 ? -3.036 -13.411 -15.612 1.00 95.56 528 ILE A N 1
ATOM 3879 C CA . ILE A 1 528 ? -4.043 -12.864 -14.693 1.00 95.56 528 ILE A CA 1
ATOM 3880 C C . ILE A 1 528 ? -5.440 -13.197 -15.213 1.00 95.56 528 ILE A C 1
ATOM 3882 O O . ILE A 1 528 ? -5.831 -12.743 -16.297 1.00 95.56 528 ILE A O 1
ATOM 3886 N N . ALA A 1 529 ? -6.206 -14.009 -14.487 1.00 96.12 529 ALA A N 1
ATOM 3887 C CA . ALA A 1 529 ? -7.562 -14.374 -14.888 1.00 96.12 529 ALA A CA 1
ATOM 3888 C C . ALA A 1 529 ? -8.554 -13.206 -14.690 1.00 96.12 529 ALA A C 1
ATOM 3890 O O . ALA A 1 529 ? -8.273 -12.266 -13.947 1.00 96.12 529 ALA A O 1
ATOM 3891 N N . PRO A 1 530 ? -9.731 -13.238 -15.345 1.00 96.62 530 PRO A N 1
ATOM 3892 C CA . PRO A 1 530 ? -10.763 -12.218 -15.160 1.00 96.62 530 PRO A CA 1
ATOM 3893 C C . PRO A 1 530 ? -11.118 -11.992 -13.683 1.00 96.62 530 PRO A C 1
ATOM 3895 O O . PRO A 1 530 ? -11.517 -12.928 -12.991 1.00 96.62 530 PRO A O 1
ATOM 3898 N N . GLY A 1 531 ? -11.011 -10.746 -13.218 1.00 92.19 531 GLY A N 1
ATOM 3899 C CA . GLY A 1 531 ? -11.299 -10.337 -11.843 1.00 92.19 531 GLY A CA 1
ATOM 3900 C C . GLY A 1 531 ? -10.174 -10.566 -10.829 1.00 92.19 531 GLY A C 1
ATOM 3901 O O . GLY A 1 531 ? -10.327 -10.124 -9.691 1.00 92.19 531 GLY A O 1
ATOM 3902 N N . GLU A 1 532 ? -9.072 -11.218 -11.207 1.00 95.31 532 GLU A N 1
ATOM 3903 C CA . GLU A 1 532 ? -7.914 -11.393 -10.325 1.00 95.31 532 GLU A CA 1
ATOM 3904 C C . GLU A 1 532 ? -7.119 -10.091 -10.167 1.00 95.31 532 GLU A C 1
ATOM 3906 O O . GLU A 1 532 ? -7.057 -9.267 -11.087 1.00 95.31 532 GLU A O 1
ATOM 3911 N N . HIS A 1 533 ? -6.524 -9.940 -8.981 1.00 94.50 533 HIS A N 1
ATOM 3912 C CA . HIS A 1 533 ? -5.639 -8.837 -8.616 1.00 94.50 533 HIS A CA 1
ATOM 3913 C C . HIS A 1 533 ? -4.201 -9.349 -8.551 1.00 94.50 533 HIS A C 1
ATOM 3915 O O . HIS A 1 533 ? -3.944 -10.490 -8.156 1.00 94.50 533 HIS A O 1
ATOM 3921 N N . VAL A 1 534 ? -3.256 -8.500 -8.922 1.00 95.88 534 VAL A N 1
ATOM 3922 C CA . VAL A 1 534 ? -1.824 -8.784 -8.902 1.00 95.88 534 VAL A CA 1
ATOM 3923 C C . VAL A 1 534 ? -1.088 -7.585 -8.342 1.00 95.88 534 VAL A C 1
ATOM 3925 O O . VAL A 1 534 ? -1.333 -6.455 -8.750 1.00 95.88 534 VAL A O 1
ATOM 3928 N N . VAL A 1 535 ? -0.178 -7.845 -7.412 1.00 95.50 535 VAL A N 1
ATOM 3929 C CA . VAL A 1 535 ? 0.628 -6.809 -6.766 1.00 95.50 535 VAL A CA 1
ATOM 3930 C C . VAL A 1 535 ? 2.044 -6.883 -7.318 1.00 95.50 535 VAL A C 1
ATOM 3932 O O . VAL A 1 535 ? 2.703 -7.921 -7.206 1.00 95.50 535 VAL A O 1
ATOM 3935 N N . LEU A 1 536 ? 2.499 -5.787 -7.920 1.00 94.50 536 LEU A N 1
ATOM 3936 C CA . LEU A 1 536 ? 3.835 -5.623 -8.480 1.00 94.50 536 LEU A CA 1
ATOM 3937 C C . LEU A 1 536 ? 4.692 -4.759 -7.556 1.00 94.50 536 LEU A C 1
ATOM 3939 O O . LEU A 1 536 ? 4.281 -3.674 -7.153 1.00 94.50 536 LEU A O 1
ATOM 3943 N N . ARG A 1 537 ? 5.898 -5.236 -7.253 1.00 91.19 537 ARG A N 1
ATOM 3944 C CA . ARG A 1 537 ? 6.912 -4.511 -6.483 1.00 91.19 537 ARG A CA 1
ATOM 3945 C C . ARG A 1 537 ? 8.053 -4.096 -7.405 1.00 91.19 537 ARG A C 1
ATOM 3947 O O . ARG A 1 537 ? 8.679 -4.987 -7.986 1.00 91.19 537 ARG A O 1
ATOM 3954 N N . PRO A 1 538 ? 8.341 -2.799 -7.559 1.00 89.31 538 PRO A N 1
ATOM 3955 C CA . PRO A 1 538 ? 9.523 -2.378 -8.287 1.00 89.31 538 PRO A CA 1
ATOM 3956 C C . PRO A 1 538 ? 10.815 -2.785 -7.569 1.00 89.31 538 PRO A C 1
ATOM 3958 O O . PRO A 1 538 ? 10.887 -2.794 -6.343 1.00 89.31 538 PRO A O 1
ATOM 3961 N N . GLU A 1 539 ? 11.843 -3.114 -8.354 1.00 83.94 539 GLU A N 1
ATOM 3962 C CA . GLU A 1 539 ? 13.203 -3.376 -7.845 1.00 83.94 539 GLU A CA 1
ATOM 3963 C C . GLU A 1 539 ? 13.916 -2.071 -7.450 1.00 83.94 539 GLU A C 1
ATOM 3965 O O . GLU A 1 539 ? 14.721 -2.043 -6.520 1.00 83.94 539 GLU A O 1
ATOM 3970 N N . GLU A 1 540 ? 13.597 -0.974 -8.143 1.00 83.38 540 GLU A N 1
ATOM 3971 C CA . GLU A 1 540 ? 14.104 0.371 -7.875 1.00 83.38 540 GLU A CA 1
ATOM 3972 C C . GLU A 1 540 ? 12.917 1.309 -7.644 1.00 83.38 540 GLU A C 1
ATOM 3974 O O . GLU A 1 540 ? 11.992 1.334 -8.451 1.00 83.38 540 GLU A O 1
ATOM 3979 N N . ALA A 1 541 ? 12.930 2.052 -6.535 1.00 83.50 541 ALA A N 1
ATOM 3980 C CA . ALA A 1 541 ? 11.873 3.007 -6.213 1.00 83.50 541 ALA A CA 1
ATOM 3981 C C . ALA A 1 541 ? 11.815 4.119 -7.267 1.00 83.50 541 ALA A C 1
ATOM 3983 O O . ALA A 1 541 ? 12.855 4.684 -7.622 1.00 83.50 541 ALA A O 1
ATOM 3984 N N . PHE A 1 542 ? 10.611 4.428 -7.738 1.00 86.94 542 PHE A N 1
ATOM 3985 C CA . PHE A 1 542 ? 10.387 5.447 -8.765 1.00 86.94 542 PHE A CA 1
ATOM 3986 C C . PHE A 1 542 ? 9.144 6.308 -8.505 1.00 86.94 542 PHE A C 1
ATOM 3988 O O . PHE A 1 542 ? 8.828 7.142 -9.339 1.00 86.94 542 PHE A O 1
ATOM 3995 N N . MET A 1 543 ? 8.458 6.128 -7.368 1.00 89.50 543 MET A N 1
ATOM 3996 C CA . MET A 1 543 ? 7.278 6.920 -7.003 1.00 89.50 543 MET A CA 1
ATOM 3997 C C . MET A 1 543 ? 7.589 7.954 -5.905 1.00 89.50 543 MET A C 1
ATOM 3999 O O . MET A 1 543 ? 8.363 7.692 -4.981 1.00 89.50 543 MET A O 1
ATOM 4003 N N . ASP A 1 544 ? 6.956 9.127 -5.961 1.00 85.19 544 ASP A N 1
ATOM 4004 C CA . ASP A 1 544 ? 7.102 10.216 -4.984 1.00 85.19 544 ASP A CA 1
ATOM 4005 C C . ASP A 1 544 ? 5.778 10.546 -4.274 1.00 85.19 544 ASP A C 1
ATOM 4007 O O . ASP A 1 544 ? 4.682 10.503 -4.829 1.00 85.19 544 ASP A O 1
ATOM 4011 N N . ASN A 1 545 ? 5.875 10.953 -3.009 1.00 82.69 545 ASN A N 1
ATOM 4012 C CA . ASN A 1 545 ? 4.742 11.379 -2.199 1.00 82.69 545 ASN A CA 1
ATOM 4013 C C . ASN A 1 545 ? 4.141 12.728 -2.625 1.00 82.69 545 ASN A C 1
ATOM 4015 O O . ASN A 1 545 ? 3.160 13.150 -2.014 1.00 82.69 545 ASN A O 1
ATOM 4019 N N . PHE A 1 546 ? 4.699 13.433 -3.614 1.00 83.00 546 PHE A N 1
ATOM 4020 C CA . PHE A 1 546 ? 4.255 14.773 -4.005 1.00 83.00 546 PHE A CA 1
ATOM 4021 C C . PHE A 1 546 ? 4.154 14.949 -5.521 1.00 83.00 546 PHE A C 1
ATOM 4023 O O . PHE A 1 546 ? 5.168 15.009 -6.206 1.00 83.00 546 PHE A O 1
ATOM 4030 N N . GLY A 1 547 ? 2.931 15.176 -6.010 1.00 75.69 547 GLY A N 1
ATOM 4031 C CA . GLY A 1 547 ? 2.672 15.644 -7.374 1.00 75.69 547 GLY A CA 1
ATOM 4032 C C . GLY A 1 547 ? 3.095 14.676 -8.477 1.00 75.69 547 GLY A C 1
ATOM 4033 O O . GLY A 1 547 ? 3.509 15.138 -9.538 1.00 75.69 547 GLY A O 1
ATOM 4034 N N . ASP A 1 548 ? 2.998 13.376 -8.220 1.00 83.75 548 ASP A N 1
ATOM 4035 C CA . ASP A 1 548 ? 3.530 12.314 -9.071 1.00 83.75 548 ASP A CA 1
ATOM 4036 C C . ASP A 1 548 ? 2.445 11.716 -9.997 1.00 83.75 548 ASP A C 1
ATOM 4038 O O . ASP A 1 548 ? 1.244 11.779 -9.697 1.00 83.75 548 ASP A O 1
ATOM 4042 N N . THR A 1 549 ? 2.850 11.181 -11.155 1.00 85.56 549 THR A N 1
ATOM 4043 C CA . THR A 1 549 ? 1.951 10.621 -12.175 1.00 85.56 549 THR A CA 1
ATOM 4044 C C . THR A 1 549 ? 2.431 9.268 -12.680 1.00 85.56 549 THR A C 1
ATOM 4046 O O . THR A 1 549 ? 3.415 9.169 -13.399 1.00 85.56 549 THR A O 1
ATOM 4049 N N . ILE A 1 550 ? 1.612 8.238 -12.495 1.00 90.06 550 ILE A N 1
ATOM 4050 C CA . ILE A 1 550 ? 1.895 6.884 -12.967 1.00 90.06 550 ILE A CA 1
ATOM 4051 C C . ILE A 1 550 ? 1.065 6.552 -14.202 1.00 90.06 550 ILE A C 1
ATOM 4053 O O . ILE A 1 550 ? -0.108 6.912 -14.316 1.00 90.06 550 ILE A O 1
ATOM 4057 N N . ARG A 1 551 ? 1.667 5.859 -15.164 1.00 89.31 551 ARG A N 1
ATOM 4058 C CA . ARG A 1 551 ? 1.086 5.477 -16.454 1.00 89.31 551 ARG A CA 1
ATOM 4059 C C . ARG A 1 551 ? 1.236 3.979 -16.654 1.00 89.31 551 ARG A C 1
ATOM 4061 O O . ARG A 1 551 ? 2.345 3.458 -16.670 1.00 89.31 551 ARG A O 1
ATOM 4068 N N . LEU A 1 552 ? 0.120 3.291 -16.857 1.00 92.88 552 LEU A N 1
ATOM 4069 C CA . LEU A 1 552 ? 0.095 1.888 -17.255 1.00 92.88 552 LEU A CA 1
ATOM 4070 C C . LEU A 1 552 ? 0.149 1.801 -18.778 1.00 92.88 552 LEU A C 1
ATOM 4072 O O . LEU A 1 552 ? -0.700 2.372 -19.461 1.00 92.88 552 LEU A O 1
ATOM 4076 N N . MET A 1 553 ? 1.114 1.058 -19.302 1.00 89.62 553 MET A N 1
ATOM 4077 C CA . MET A 1 553 ? 1.364 0.911 -20.730 1.00 89.62 553 MET A CA 1
ATOM 4078 C C . MET A 1 553 ? 1.225 -0.555 -21.136 1.00 89.62 553 MET A C 1
ATOM 4080 O O . MET A 1 553 ? 1.730 -1.463 -20.465 1.00 89.62 553 MET A O 1
ATOM 4084 N N . ASN A 1 554 ? 0.561 -0.794 -22.263 1.00 90.00 554 ASN A N 1
ATOM 4085 C CA . ASN A 1 554 ? 0.483 -2.128 -22.839 1.00 90.00 554 ASN A CA 1
ATOM 4086 C C . ASN A 1 554 ? 1.817 -2.530 -23.510 1.00 90.00 554 ASN A C 1
ATOM 4088 O O . ASN A 1 554 ? 2.725 -1.706 -23.652 1.00 90.00 554 ASN A O 1
ATOM 4092 N N . PRO A 1 555 ? 1.945 -3.782 -23.984 1.00 89.19 555 PRO A N 1
ATOM 4093 C CA . PRO A 1 555 ? 3.169 -4.278 -24.615 1.00 89.19 555 PRO A CA 1
ATOM 4094 C C . PRO A 1 555 ? 3.670 -3.533 -25.861 1.00 89.19 555 PRO A C 1
ATOM 4096 O O . PRO A 1 555 ? 4.835 -3.704 -26.222 1.00 89.19 555 PRO A O 1
ATOM 4099 N N . ASP A 1 556 ? 2.821 -2.738 -26.516 1.00 81.00 556 ASP A N 1
ATOM 4100 C CA . ASP A 1 556 ? 3.184 -1.916 -27.679 1.00 81.00 556 ASP A CA 1
ATOM 4101 C C . ASP A 1 556 ? 3.544 -0.471 -27.286 1.00 81.00 556 ASP A C 1
ATOM 4103 O O . ASP A 1 556 ? 3.816 0.355 -28.154 1.00 81.00 556 ASP A O 1
ATOM 4107 N N . GLY A 1 557 ? 3.517 -0.135 -25.990 1.00 78.25 557 GLY A N 1
ATOM 4108 C CA . GLY A 1 557 ? 3.724 1.231 -25.500 1.00 78.25 557 GLY A CA 1
ATOM 4109 C C . GLY A 1 557 ? 2.491 2.128 -25.633 1.00 78.25 557 GLY A C 1
ATOM 4110 O O . GLY A 1 557 ? 2.602 3.348 -25.545 1.00 78.25 557 GLY A O 1
ATOM 4111 N N . THR A 1 558 ? 1.303 1.556 -25.844 1.00 78.56 558 THR A N 1
ATOM 4112 C CA . THR A 1 558 ? 0.047 2.315 -25.785 1.00 78.56 558 THR A CA 1
ATOM 4113 C C . THR A 1 558 ? -0.347 2.523 -24.327 1.00 78.56 558 THR A C 1
ATOM 4115 O O . THR A 1 558 ? -0.468 1.553 -23.576 1.00 78.56 558 THR A O 1
ATOM 4118 N N . MET A 1 559 ? -0.582 3.774 -23.931 1.00 81.25 559 MET A N 1
ATOM 4119 C CA . MET A 1 559 ? -1.060 4.104 -22.588 1.00 81.25 559 MET A CA 1
ATOM 4120 C C . MET A 1 559 ? -2.498 3.612 -22.387 1.00 81.25 559 MET A C 1
ATOM 4122 O O . MET A 1 559 ? -3.384 3.914 -23.186 1.00 81.25 559 MET A O 1
ATOM 4126 N N . ILE A 1 560 ? -2.703 2.829 -21.329 1.00 85.94 560 ILE A N 1
ATOM 4127 C CA . ILE A 1 560 ? -3.984 2.227 -20.947 1.00 85.94 560 ILE A CA 1
ATOM 4128 C C . ILE A 1 560 ? -4.683 3.056 -19.877 1.00 85.94 560 ILE A C 1
ATOM 4130 O O . ILE A 1 560 ? -5.873 3.340 -19.996 1.00 85.94 560 ILE A O 1
ATOM 4134 N N . SER A 1 561 ? -3.952 3.456 -18.839 1.00 82.19 561 SER A N 1
ATOM 4135 C CA . SER A 1 561 ? -4.482 4.290 -17.764 1.00 82.19 561 SER A CA 1
ATOM 4136 C C . SER A 1 561 ? -3.397 5.178 -17.182 1.00 82.19 561 SER A C 1
ATOM 4138 O O . SER A 1 561 ? -2.213 4.846 -17.245 1.00 82.19 561 SER A O 1
ATOM 4140 N N . THR A 1 562 ? -3.804 6.267 -16.537 1.00 84.75 562 THR A N 1
ATOM 4141 C CA . THR A 1 562 ? -2.898 7.089 -15.740 1.00 84.75 562 THR A CA 1
ATOM 4142 C C . THR A 1 562 ? -3.512 7.468 -14.404 1.00 84.75 562 THR A C 1
ATOM 4144 O O . THR A 1 562 ? -4.727 7.615 -14.280 1.00 84.75 562 THR A O 1
ATOM 4147 N N . VAL A 1 563 ? -2.648 7.595 -13.411 1.00 85.81 563 VAL A N 1
ATOM 4148 C CA . VAL A 1 563 ? -2.946 7.836 -12.011 1.00 85.81 563 VAL A CA 1
ATOM 4149 C C . VAL A 1 563 ? -2.138 9.044 -11.575 1.00 85.81 563 VAL A C 1
ATOM 4151 O O . VAL A 1 563 ? -0.957 9.115 -11.883 1.00 85.81 563 VAL A O 1
ATOM 4154 N N . TYR A 1 564 ? -2.769 9.984 -10.880 1.00 83.31 564 TYR A N 1
ATOM 4155 C CA . TYR A 1 564 ? -2.118 11.193 -10.386 1.00 83.31 564 TYR A CA 1
ATOM 4156 C C . TYR A 1 564 ? -2.582 11.501 -8.970 1.00 83.31 564 TYR A C 1
ATOM 4158 O O . TYR A 1 564 ? -3.783 11.420 -8.692 1.00 83.31 564 TYR A O 1
ATOM 4166 N N . TRP A 1 565 ? -1.656 11.932 -8.116 1.00 83.69 565 TRP A N 1
ATOM 4167 C CA . TRP A 1 565 ? -1.961 12.440 -6.783 1.00 83.69 565 TRP A CA 1
ATOM 4168 C C . TRP A 1 565 ? -1.162 13.709 -6.466 1.00 83.69 565 TRP A C 1
ATOM 4170 O O . TRP A 1 565 ? -0.001 13.862 -6.834 1.00 83.69 565 TRP A O 1
ATOM 4180 N N . LEU A 1 566 ? -1.787 14.638 -5.733 1.00 78.06 566 LEU A N 1
ATOM 4181 C CA . LEU A 1 566 ? -1.125 15.868 -5.275 1.00 78.06 566 LEU A CA 1
ATOM 4182 C C . LEU A 1 566 ? -0.154 15.593 -4.127 1.00 78.06 566 LEU A C 1
ATOM 4184 O O . LEU A 1 566 ? 0.941 16.151 -4.076 1.00 78.06 566 LEU A O 1
ATOM 4188 N N . ASN A 1 567 ? -0.588 14.773 -3.172 1.00 77.88 567 ASN A N 1
ATOM 4189 C CA . ASN A 1 567 ? 0.217 14.328 -2.049 1.00 77.88 567 ASN A CA 1
ATOM 4190 C C . ASN A 1 567 ? -0.259 12.959 -1.548 1.00 77.88 567 ASN A C 1
ATOM 4192 O O . ASN A 1 567 ? -1.442 12.634 -1.654 1.00 77.88 567 ASN A O 1
ATOM 4196 N N . SER A 1 568 ? 0.659 12.191 -0.974 1.00 82.31 568 SER A N 1
ATOM 4197 C CA . SER A 1 568 ? 0.390 10.967 -0.220 1.00 82.31 568 SER A CA 1
ATOM 4198 C C . SER A 1 568 ? 1.212 10.944 1.068 1.00 82.31 568 SER A C 1
ATOM 4200 O O . SER A 1 568 ? 2.145 11.729 1.262 1.00 82.31 568 SER A O 1
ATOM 4202 N N . GLN A 1 569 ? 0.826 10.070 1.995 1.00 77.88 569 GLN A N 1
ATOM 4203 C CA . GLN A 1 569 ? 1.570 9.838 3.230 1.00 77.88 569 GLN A CA 1
ATOM 4204 C C . GLN A 1 569 ? 2.450 8.601 3.058 1.00 77.88 569 GLN A C 1
ATOM 4206 O O . GLN A 1 569 ? 2.008 7.601 2.498 1.00 77.88 569 GLN A O 1
ATOM 4211 N N . SER A 1 570 ? 3.682 8.654 3.571 1.00 76.81 570 SER A N 1
ATOM 4212 C CA . SER A 1 570 ? 4.580 7.497 3.560 1.00 76.81 570 SER A CA 1
ATOM 4213 C C . SER A 1 570 ? 3.914 6.286 4.216 1.00 76.81 570 SER A C 1
ATOM 4215 O O . SER A 1 570 ? 3.383 6.399 5.321 1.00 76.81 570 SER A O 1
ATOM 4217 N N . CYS A 1 571 ? 3.996 5.126 3.562 1.00 74.38 571 CYS A N 1
ATOM 4218 C CA . CYS A 1 571 ? 3.413 3.867 4.041 1.00 74.38 571 CYS A CA 1
ATOM 4219 C C . CYS A 1 571 ? 1.881 3.874 4.208 1.00 74.38 571 CYS A C 1
ATOM 4221 O O . CYS A 1 571 ? 1.339 3.075 4.973 1.00 74.38 571 CYS A O 1
ATOM 4223 N N . ILE A 1 572 ? 1.180 4.741 3.474 1.00 79.44 572 ILE A N 1
ATOM 4224 C CA . ILE A 1 572 ? -0.271 4.675 3.296 1.00 79.44 572 ILE A CA 1
ATOM 4225 C C . ILE A 1 572 ? -0.546 4.564 1.801 1.00 79.44 572 ILE A C 1
ATOM 4227 O O . ILE A 1 572 ? -0.168 5.452 1.036 1.00 79.44 572 ILE A O 1
ATOM 4231 N N . SER A 1 573 ? -1.192 3.476 1.380 1.00 86.88 573 SER A N 1
ATOM 4232 C CA . SER A 1 573 ? -1.566 3.312 -0.021 1.00 86.88 573 SER A CA 1
ATOM 4233 C C . SER A 1 573 ? -2.691 4.265 -0.422 1.00 86.88 573 SER A C 1
ATOM 4235 O O . SER A 1 573 ? -3.377 4.846 0.418 1.00 86.88 573 SER A O 1
ATOM 4237 N N . ILE A 1 574 ? -2.868 4.457 -1.722 1.00 87.25 574 ILE A N 1
ATOM 4238 C CA . ILE A 1 574 ? -3.891 5.300 -2.332 1.00 87.25 574 ILE A CA 1
ATOM 4239 C C . ILE A 1 574 ? -4.756 4.480 -3.292 1.00 87.25 574 ILE A C 1
ATOM 4241 O O . ILE A 1 574 ? -4.274 3.529 -3.907 1.00 87.25 574 ILE A O 1
ATOM 4245 N N . GLU A 1 575 ? -6.025 4.858 -3.448 1.00 86.25 575 GLU A N 1
ATOM 4246 C CA . GLU A 1 575 ? -7.000 4.133 -4.274 1.00 86.25 575 GLU A CA 1
ATOM 4247 C C . GLU A 1 575 ? -7.972 5.058 -5.044 1.00 86.25 575 GLU A C 1
ATOM 4249 O O . GLU A 1 575 ? -8.193 6.205 -4.633 1.00 86.25 575 GLU A O 1
ATOM 4254 N N . PRO A 1 576 ? -8.591 4.579 -6.146 1.00 74.25 576 PRO A N 1
ATOM 4255 C CA . PRO A 1 576 ? -9.470 5.379 -6.995 1.00 74.25 576 PRO A CA 1
ATOM 4256 C C . PRO A 1 576 ? -10.927 5.362 -6.496 1.00 74.25 576 PRO A C 1
ATOM 4258 O O . PRO A 1 576 ? -11.733 4.534 -6.925 1.00 74.25 576 PRO A O 1
ATOM 4261 N N . ARG A 1 577 ? -11.302 6.307 -5.621 1.00 66.81 577 ARG A N 1
ATOM 4262 C CA . ARG A 1 577 ? -12.707 6.487 -5.178 1.00 66.81 577 ARG A CA 1
ATOM 4263 C C . ARG A 1 577 ? -13.371 7.728 -5.764 1.00 66.81 577 ARG A C 1
ATOM 4265 O O . ARG A 1 577 ? -14.359 7.618 -6.484 1.00 66.81 577 ARG A O 1
ATOM 4272 N N . PHE A 1 578 ? -12.819 8.902 -5.468 1.00 56.69 578 PHE A N 1
ATOM 4273 C CA . PHE A 1 578 ? -13.316 10.219 -5.904 1.00 56.69 578 PHE A CA 1
ATOM 4274 C C . PHE A 1 578 ? -12.147 11.080 -6.419 1.00 56.69 578 PHE A C 1
ATOM 4276 O O . PHE A 1 578 ? -12.044 12.272 -6.144 1.00 56.69 578 PHE A O 1
ATOM 4283 N N . GLY A 1 579 ? -11.219 10.416 -7.114 1.00 65.31 579 GLY A N 1
ATOM 4284 C CA . GLY A 1 579 ? -9.814 10.802 -7.240 1.00 65.31 579 GLY A CA 1
ATOM 4285 C C . GLY A 1 579 ? -8.920 9.739 -6.594 1.00 65.31 579 GLY A C 1
ATOM 4286 O O . GLY A 1 579 ? -9.431 8.785 -5.999 1.00 65.31 579 GLY A O 1
ATOM 4287 N N . TRP A 1 580 ? -7.606 9.901 -6.725 1.00 76.88 580 TRP A N 1
ATOM 4288 C CA . TRP A 1 580 ? -6.620 9.067 -6.042 1.00 76.88 580 TRP A CA 1
ATOM 4289 C C . TRP A 1 580 ? -6.252 9.717 -4.715 1.00 76.88 580 TRP A C 1
ATOM 4291 O O . TRP A 1 580 ? -5.673 10.802 -4.681 1.00 76.88 580 TRP A O 1
ATOM 4301 N N . GLY A 1 581 ? -6.643 9.073 -3.624 1.00 75.75 581 GLY A N 1
ATOM 4302 C CA . GLY A 1 581 ? -6.387 9.542 -2.267 1.00 75.75 581 GLY A CA 1
ATOM 4303 C C . GLY A 1 581 ? -6.117 8.372 -1.329 1.00 75.75 581 GLY A C 1
ATOM 4304 O O . GLY A 1 581 ? -6.232 7.228 -1.769 1.00 75.75 581 GLY A O 1
ATOM 4305 N N . PRO A 1 582 ? -5.755 8.643 -0.063 1.00 75.50 582 PRO A N 1
ATOM 4306 C CA . PRO A 1 582 ? -5.431 7.606 0.910 1.00 75.50 582 PRO A CA 1
ATOM 4307 C C . PRO A 1 582 ? -6.503 6.518 0.957 1.00 75.50 582 PRO A C 1
ATOM 4309 O O . PRO A 1 582 ? -7.695 6.820 1.062 1.00 75.50 582 PRO A O 1
ATOM 4312 N N . THR A 1 583 ? -6.069 5.263 0.877 1.00 72.56 583 THR A N 1
ATOM 4313 C CA . THR A 1 583 ? -6.934 4.109 1.085 1.00 72.56 583 THR A CA 1
ATOM 4314 C C . THR A 1 583 ? -7.520 4.151 2.484 1.00 72.56 583 THR A C 1
ATOM 4316 O O . THR A 1 583 ? -6.904 4.659 3.427 1.00 72.56 583 THR A O 1
ATOM 4319 N N . LEU A 1 584 ? -8.707 3.574 2.645 1.00 65.75 584 LEU A N 1
ATOM 4320 C CA . LEU A 1 584 ? -9.242 3.360 3.986 1.00 65.75 584 LEU A CA 1
ATOM 4321 C C . LEU A 1 584 ? -8.523 2.230 4.730 1.00 65.75 584 LEU A C 1
ATOM 4323 O O . LEU A 1 584 ? -8.446 2.262 5.958 1.00 65.75 584 LEU A O 1
ATOM 4327 N N . MET A 1 585 ? -7.999 1.247 3.998 1.00 70.38 585 MET A N 1
ATOM 4328 C CA . MET A 1 585 ? -7.153 0.174 4.515 1.00 70.38 585 MET A CA 1
ATOM 4329 C C . MET A 1 585 ? -6.400 -0.466 3.344 1.00 70.38 585 MET A C 1
ATOM 4331 O O . MET A 1 585 ? -7.055 -0.768 2.345 1.00 70.38 585 MET A O 1
ATOM 4335 N N . PRO A 1 586 ? -5.080 -0.716 3.448 1.00 81.44 586 PRO A N 1
ATOM 4336 C CA . PRO A 1 586 ? -4.372 -1.371 2.360 1.00 81.44 586 PRO A CA 1
ATOM 4337 C C . PRO A 1 586 ? -4.904 -2.780 2.101 1.00 81.44 586 PRO A C 1
ATOM 4339 O O . PRO A 1 586 ? -5.073 -3.560 3.041 1.00 81.44 586 PRO A O 1
ATOM 4342 N N . SER A 1 587 ? -5.170 -3.112 0.839 1.00 84.69 587 SER A N 1
ATOM 4343 C CA . SER A 1 587 ? -5.859 -4.346 0.435 1.00 84.69 587 SER A CA 1
ATOM 4344 C C . SER A 1 587 ? -5.098 -5.169 -0.615 1.00 84.69 587 SER A C 1
ATOM 4346 O O . SER A 1 587 ? -5.711 -5.681 -1.551 1.00 84.69 587 SER A O 1
ATOM 4348 N N . PRO A 1 588 ? -3.779 -5.395 -0.460 1.00 90.06 588 PRO A N 1
ATOM 4349 C CA . PRO A 1 588 ? -2.968 -5.993 -1.511 1.00 90.06 588 PRO A CA 1
ATOM 4350 C C . PRO A 1 588 ? -3.439 -7.404 -1.895 1.00 90.06 588 PRO A C 1
ATOM 4352 O O . PRO A 1 588 ? -3.491 -8.331 -1.081 1.00 90.06 588 PRO A O 1
ATOM 4355 N N . GLY A 1 589 ? -3.707 -7.591 -3.181 1.00 88.69 589 GLY A N 1
ATOM 4356 C CA . GLY A 1 589 ? -4.111 -8.845 -3.804 1.00 88.69 589 GLY A CA 1
ATOM 4357 C C . GLY A 1 589 ? -5.611 -9.137 -3.733 1.00 88.69 589 GLY A C 1
ATOM 4358 O O . GLY A 1 589 ? -6.019 -10.219 -4.171 1.00 88.69 589 GLY A O 1
ATOM 4359 N N . ILE A 1 590 ? -6.432 -8.226 -3.206 1.00 87.88 590 ILE A N 1
ATOM 4360 C CA . ILE A 1 590 ? -7.890 -8.366 -3.107 1.00 87.88 590 ILE A CA 1
ATOM 4361 C C . ILE A 1 590 ? -8.589 -7.044 -3.445 1.00 87.88 590 ILE A C 1
ATOM 4363 O O . ILE A 1 590 ? -7.969 -6.004 -3.561 1.00 87.88 590 ILE A O 1
ATOM 4367 N N . ALA A 1 591 ? -9.911 -7.079 -3.619 1.00 84.31 591 ALA A N 1
ATOM 4368 C CA . ALA A 1 591 ? -10.658 -5.862 -3.920 1.00 84.31 591 ALA A CA 1
ATOM 4369 C C . ALA A 1 591 ? -10.703 -4.912 -2.713 1.00 84.31 591 ALA A C 1
ATOM 4371 O O . ALA A 1 591 ? -11.052 -5.345 -1.610 1.00 84.31 591 ALA A O 1
ATOM 4372 N N . ASN A 1 592 ? -10.467 -3.622 -2.960 1.00 79.75 592 ASN A N 1
ATOM 4373 C CA . ASN A 1 592 ? -10.535 -2.592 -1.929 1.00 79.75 592 ASN A CA 1
ATOM 4374 C C . ASN A 1 592 ? -11.900 -2.575 -1.215 1.00 79.75 592 ASN A C 1
ATOM 4376 O O . ASN A 1 592 ? -12.954 -2.664 -1.866 1.00 79.75 592 ASN A O 1
ATOM 4380 N N . PRO A 1 593 ? -11.921 -2.433 0.122 1.00 70.50 593 PRO A N 1
ATOM 4381 C CA . PRO A 1 593 ? -13.158 -2.430 0.887 1.00 70.50 593 PRO A CA 1
ATOM 4382 C C . PRO A 1 593 ? -13.980 -1.166 0.605 1.00 70.50 593 PRO A C 1
ATOM 4384 O O . PRO A 1 593 ? -13.538 -0.042 0.852 1.00 70.50 593 PRO A O 1
ATOM 4387 N N . MET A 1 594 ? -15.226 -1.341 0.155 1.00 67.38 594 MET A N 1
ATOM 4388 C CA . MET A 1 594 ? -16.183 -0.239 0.031 1.00 67.38 594 MET A CA 1
ATOM 4389 C C . MET A 1 594 ? -17.039 -0.131 1.302 1.00 67.38 594 MET A C 1
ATOM 4391 O O . MET A 1 594 ? -17.699 -1.110 1.653 1.00 67.38 594 MET A O 1
ATOM 4395 N N . PRO A 1 595 ? -17.063 1.027 1.987 1.00 66.69 595 PRO A N 1
ATOM 4396 C CA . PRO A 1 595 ? -17.933 1.234 3.137 1.00 66.69 595 PRO A CA 1
ATOM 4397 C C . PRO A 1 595 ? -19.409 1.183 2.747 1.00 66.69 595 PRO A C 1
ATOM 4399 O O . PRO A 1 595 ? -19.829 1.779 1.750 1.00 66.69 595 PRO A O 1
ATOM 4402 N N . ASP A 1 596 ? -20.209 0.528 3.579 1.00 67.12 596 ASP A N 1
ATOM 4403 C CA . ASP A 1 596 ? -21.659 0.580 3.498 1.00 67.12 596 ASP A CA 1
ATOM 4404 C C . ASP A 1 596 ? -22.180 1.903 4.078 1.00 67.12 596 ASP A C 1
ATOM 4406 O O . ASP A 1 596 ? -21.623 2.481 5.014 1.00 67.12 596 ASP A O 1
ATOM 4410 N N . GLN A 1 597 ? -23.318 2.370 3.564 1.00 69.88 597 GLN A N 1
ATOM 4411 C CA . GLN A 1 597 ? -24.087 3.415 4.241 1.00 69.88 597 GLN A CA 1
ATOM 4412 C C . GLN A 1 597 ? -24.604 2.862 5.574 1.00 69.88 597 GLN A C 1
ATOM 4414 O O . GLN A 1 597 ? -25.313 1.851 5.584 1.00 69.88 597 GLN A O 1
ATOM 4419 N N . TRP A 1 598 ? -24.289 3.541 6.680 1.00 73.50 598 TRP A N 1
ATOM 4420 C CA . TRP A 1 598 ? -24.761 3.139 8.005 1.00 73.50 598 TRP A CA 1
ATOM 4421 C C . TRP A 1 598 ? -26.293 3.103 8.048 1.00 73.50 598 TRP A C 1
ATOM 4423 O O . TRP A 1 598 ? -26.968 4.091 7.746 1.00 73.50 598 TRP A O 1
ATOM 4433 N N . ASP A 1 599 ? -26.848 1.952 8.419 1.00 72.00 599 ASP A N 1
ATOM 4434 C CA . ASP A 1 599 ? -28.290 1.690 8.389 1.00 72.00 599 ASP A CA 1
ATOM 4435 C C . ASP A 1 599 ? -29.056 2.186 9.631 1.00 72.00 599 ASP A C 1
ATOM 4437 O O . ASP A 1 599 ? -30.283 2.060 9.702 1.00 72.00 599 ASP A O 1
ATOM 4441 N N . GLY A 1 600 ? -28.350 2.780 10.596 1.00 71.50 600 GLY A N 1
ATOM 4442 C CA . GLY A 1 600 ? -28.920 3.285 11.843 1.00 71.50 600 GLY A CA 1
ATOM 4443 C C . GLY A 1 600 ? -29.015 2.252 12.971 1.00 71.50 600 GLY A C 1
ATOM 4444 O O . GLY A 1 600 ? -29.643 2.546 13.990 1.00 71.50 600 GLY A O 1
ATOM 4445 N N . THR A 1 601 ? -28.445 1.053 12.814 1.00 69.75 601 THR A N 1
ATOM 4446 C CA . THR A 1 601 ? -28.382 0.030 13.873 1.00 69.75 601 THR A CA 1
ATOM 4447 C C . THR A 1 601 ? -27.103 0.141 14.717 1.00 69.75 601 THR A C 1
ATOM 4449 O O . THR A 1 601 ? -26.089 0.670 14.255 1.00 69.75 601 THR A O 1
ATOM 4452 N N . SER A 1 602 ? -27.149 -0.316 15.980 1.00 63.38 602 SER A N 1
ATOM 4453 C CA . SER A 1 602 ? -25.981 -0.341 16.875 1.00 63.38 602 SER A CA 1
ATOM 4454 C C . SER A 1 602 ? -24.991 -1.407 16.422 1.00 63.38 602 SER A C 1
ATOM 4456 O O . SER A 1 602 ? -25.103 -2.578 16.770 1.00 63.38 602 SER A O 1
ATOM 4458 N N . SER A 1 603 ? -24.051 -0.989 15.586 1.00 76.25 603 SER A N 1
ATOM 4459 C CA . SER A 1 603 ? -23.082 -1.856 14.930 1.00 76.25 603 SER A CA 1
ATOM 4460 C C . SER A 1 603 ? -21.671 -1.710 15.487 1.00 76.25 603 SER A C 1
ATOM 4462 O O . SER A 1 603 ? -20.837 -2.536 15.161 1.00 76.25 603 SER A O 1
ATOM 4464 N N . VAL A 1 604 ? -21.377 -0.711 16.325 1.00 89.38 604 VAL A N 1
ATOM 4465 C CA . VAL A 1 604 ? -20.036 -0.488 16.891 1.00 89.38 604 VAL A CA 1
ATOM 4466 C C . VAL A 1 604 ? -20.141 -0.178 18.379 1.00 89.38 604 VAL A C 1
ATOM 4468 O O . VAL A 1 604 ? -20.940 0.672 18.763 1.00 89.38 604 VAL A O 1
ATOM 4471 N N . ILE A 1 605 ? -19.330 -0.850 19.196 1.00 92.75 605 ILE A N 1
ATOM 4472 C CA . ILE A 1 605 ? -19.324 -0.725 20.663 1.00 92.75 605 ILE A CA 1
ATOM 4473 C C . ILE A 1 605 ? -17.899 -0.576 21.208 1.00 92.75 605 ILE A C 1
ATOM 4475 O O . ILE A 1 605 ? -16.948 -1.078 20.609 1.00 92.75 605 ILE A O 1
ATOM 4479 N N . PHE A 1 606 ? -17.738 0.051 22.369 1.00 94.38 606 PHE A N 1
ATOM 4480 C CA . PHE A 1 606 ? -16.561 -0.077 23.216 1.00 94.38 606 PHE A CA 1
ATOM 4481 C C . PHE A 1 606 ? -16.481 -1.504 23.751 1.00 94.38 606 PHE A C 1
ATOM 4483 O O . PHE A 1 606 ? -17.413 -2.008 24.376 1.00 94.38 606 PHE A O 1
ATOM 4490 N N . SER A 1 607 ? -15.347 -2.162 23.537 1.00 93.00 607 SER A N 1
ATOM 4491 C CA . SER A 1 607 ? -15.152 -3.557 23.950 1.00 93.00 607 SER A CA 1
ATOM 4492 C C . SER A 1 607 ? -14.070 -3.721 25.014 1.00 93.00 607 SER A C 1
ATOM 4494 O O . SER A 1 607 ? -14.166 -4.615 25.858 1.00 93.00 607 SER A O 1
ATOM 4496 N N . ARG A 1 608 ? -13.054 -2.851 25.009 1.00 93.38 608 ARG A N 1
ATOM 4497 C CA . ARG A 1 608 ? -11.962 -2.834 25.986 1.00 93.38 608 ARG A CA 1
ATOM 4498 C C . ARG A 1 608 ? -11.518 -1.403 26.260 1.00 93.38 608 ARG A C 1
ATOM 4500 O O . ARG A 1 608 ? -11.640 -0.532 25.405 1.00 93.38 608 ARG A O 1
ATOM 4507 N N . ILE A 1 609 ? -11.006 -1.162 27.457 1.00 93.25 609 ILE A N 1
ATOM 4508 C CA . ILE A 1 609 ? -10.435 0.124 27.849 1.00 93.25 609 ILE A CA 1
ATOM 4509 C C . ILE A 1 609 ? -9.355 -0.108 28.903 1.00 93.25 609 ILE A C 1
ATOM 4511 O O . ILE A 1 609 ? -9.513 -0.931 29.808 1.00 93.25 609 ILE A O 1
ATOM 4515 N N . MET A 1 610 ? -8.257 0.626 28.795 1.00 92.12 610 MET A N 1
ATOM 4516 C CA . MET A 1 610 ? -7.198 0.661 29.790 1.00 92.12 610 MET A CA 1
ATOM 4517 C C . MET A 1 610 ? -6.956 2.110 30.178 1.00 92.12 610 MET A C 1
ATOM 4519 O O . MET A 1 610 ? -6.673 2.958 29.334 1.00 92.12 610 MET A O 1
ATOM 4523 N N . VAL A 1 611 ? -7.120 2.374 31.468 1.00 87.31 611 VAL A N 1
ATOM 4524 C CA . VAL A 1 611 ? -6.978 3.700 32.074 1.00 87.31 611 VAL A CA 1
ATOM 4525 C C . VAL A 1 611 ? -5.844 3.646 33.084 1.00 87.31 611 VAL A C 1
ATOM 4527 O O . VAL A 1 611 ? -5.604 2.594 33.677 1.00 87.31 611 VAL A O 1
ATOM 4530 N N . GLY A 1 612 ? -5.150 4.757 33.313 1.00 79.88 612 GLY A N 1
ATOM 4531 C CA . GLY A 1 612 ? -3.952 4.756 34.145 1.00 79.88 612 GLY A CA 1
ATOM 4532 C C . GLY A 1 612 ? -2.740 4.220 33.394 1.00 79.88 612 GLY A C 1
ATOM 4533 O O . GLY A 1 612 ? -2.427 3.026 33.427 1.00 79.88 612 GLY A O 1
ATOM 4534 N N . GLU A 1 613 ? -2.014 5.140 32.768 1.00 74.69 613 GLU A N 1
ATOM 4535 C CA . GLU A 1 613 ? -0.693 4.885 32.205 1.00 74.69 613 GLU A CA 1
ATOM 4536 C C . GLU A 1 613 ? 0.313 4.447 33.286 1.00 74.69 613 GLU A C 1
ATOM 4538 O O . GLU A 1 613 ? 0.185 4.753 34.475 1.00 74.69 613 GLU A O 1
ATOM 4543 N N . VAL A 1 614 ? 1.350 3.715 32.868 1.00 71.88 614 VAL A N 1
ATOM 4544 C CA . VAL A 1 614 ? 2.408 3.214 33.767 1.00 71.88 614 VAL A CA 1
ATOM 4545 C C . VAL A 1 614 ? 3.140 4.375 34.443 1.00 71.88 614 VAL A C 1
ATOM 4547 O O . VAL A 1 614 ? 3.516 4.318 35.615 1.00 71.88 614 VAL A O 1
ATOM 4550 N N . ASN A 1 615 ? 3.328 5.450 33.685 1.00 74.62 615 ASN A N 1
ATOM 4551 C CA . ASN A 1 615 ? 3.928 6.705 34.095 1.00 74.62 615 ASN A CA 1
ATOM 4552 C C . ASN A 1 615 ? 3.385 7.795 33.171 1.00 74.62 615 ASN A C 1
ATOM 4554 O O . ASN A 1 615 ? 3.261 7.539 31.979 1.00 74.62 615 ASN A O 1
ATOM 4558 N N . SER A 1 616 ? 3.207 9.008 33.702 1.00 70.69 616 SER A N 1
ATOM 4559 C CA . SER A 1 616 ? 2.769 10.232 33.015 1.00 70.69 616 SER A CA 1
ATOM 4560 C C . SER A 1 616 ? 3.631 10.730 31.846 1.00 70.69 616 SER A C 1
ATOM 4562 O O . SER A 1 616 ? 3.596 11.912 31.511 1.00 70.69 616 SER A O 1
ATOM 4564 N N . LEU A 1 617 ? 4.522 9.895 31.322 1.00 74.31 617 LEU A N 1
ATOM 4565 C CA . LEU A 1 617 ? 5.401 10.186 30.193 1.00 74.31 617 LEU A CA 1
ATOM 4566 C C . LEU A 1 617 ? 5.176 9.221 29.022 1.00 74.31 617 LEU A C 1
ATOM 4568 O O . LEU A 1 617 ? 5.864 9.381 28.018 1.00 74.31 617 LEU A O 1
ATOM 4572 N N . ARG A 1 618 ? 4.303 8.213 29.168 1.00 79.25 618 ARG A N 1
ATOM 4573 C CA . ARG A 1 618 ? 4.089 7.181 28.144 1.00 79.25 618 ARG A CA 1
ATOM 4574 C C . ARG A 1 618 ? 2.815 7.398 27.331 1.00 79.25 618 ARG A C 1
ATOM 4576 O O . ARG A 1 618 ? 2.818 6.988 26.183 1.00 79.25 618 ARG A O 1
ATOM 4583 N N . ASP A 1 619 ? 1.789 8.054 27.886 1.00 82.44 619 ASP A N 1
ATOM 4584 C CA . ASP A 1 619 ? 0.556 8.484 27.192 1.00 82.44 619 ASP A CA 1
ATOM 4585 C C . ASP A 1 619 ? -0.113 7.360 26.377 1.00 82.44 619 ASP A C 1
ATOM 4587 O O . ASP A 1 619 ? -0.611 7.548 25.268 1.00 82.44 619 ASP A O 1
ATOM 4591 N N . HIS A 1 620 ? -0.043 6.142 26.923 1.00 86.56 620 HIS A N 1
ATOM 4592 C CA . HIS A 1 620 ? -0.472 4.905 26.264 1.00 86.56 620 HIS A CA 1
ATOM 4593 C C . HIS A 1 620 ? -1.759 4.320 26.860 1.00 86.56 620 HIS A C 1
ATOM 4595 O O . HIS A 1 620 ? -1.975 3.107 26.823 1.00 86.56 620 HIS A O 1
ATOM 4601 N N . ASP A 1 621 ? -2.579 5.164 27.486 1.00 90.81 621 ASP A N 1
ATOM 4602 C CA . ASP A 1 621 ? -3.966 4.831 27.796 1.00 90.81 621 ASP A CA 1
ATOM 4603 C C . ASP A 1 621 ? -4.747 4.635 26.487 1.00 90.81 621 ASP A C 1
ATOM 4605 O O . ASP A 1 621 ? -4.456 5.231 25.448 1.00 90.81 621 ASP A O 1
ATOM 4609 N N . TRP A 1 622 ? -5.709 3.716 26.491 1.00 94.12 622 TRP A N 1
ATOM 4610 C CA . TRP A 1 622 ? -6.355 3.321 25.244 1.00 94.12 622 TRP A CA 1
ATOM 4611 C C . TRP A 1 622 ? -7.772 2.821 25.447 1.00 94.12 622 TRP A C 1
ATOM 4613 O O . TRP A 1 622 ? -8.160 2.351 26.520 1.00 94.12 622 TRP A O 1
ATOM 4623 N N . PHE A 1 623 ? -8.547 2.882 24.373 1.00 95.25 623 PHE A N 1
ATOM 4624 C CA . PHE A 1 623 ? -9.836 2.216 24.273 1.00 95.25 623 PHE A CA 1
ATOM 4625 C C . PHE A 1 623 ? -9.913 1.439 22.963 1.00 95.25 623 PHE A C 1
ATOM 4627 O O . PHE A 1 623 ? -9.232 1.752 21.988 1.00 95.25 623 PHE A O 1
ATOM 4634 N N . GLU A 1 624 ? -10.737 0.402 22.953 1.00 95.19 624 GLU A N 1
ATOM 4635 C CA . GLU A 1 624 ? -11.045 -0.370 21.763 1.00 95.19 624 GLU A CA 1
ATOM 4636 C C . GLU A 1 624 ? -12.509 -0.221 21.409 1.00 95.19 624 GLU A C 1
ATOM 4638 O O . GLU A 1 624 ? -13.389 -0.445 22.246 1.00 95.19 624 GLU A O 1
ATOM 4643 N N . ILE A 1 625 ? -12.750 0.065 20.136 1.00 94.00 625 ILE A N 1
ATOM 4644 C CA . ILE A 1 625 ? -14.066 -0.054 19.521 1.00 94.00 625 ILE A CA 1
ATOM 4645 C C . ILE A 1 625 ? -14.112 -1.280 18.618 1.00 94.00 625 ILE A C 1
ATOM 4647 O O . ILE A 1 625 ? -13.131 -1.617 17.959 1.00 94.00 625 ILE A O 1
ATOM 4651 N N . ARG A 1 626 ? -15.253 -1.962 18.591 1.00 91.62 626 ARG A N 1
ATOM 4652 C CA . ARG A 1 626 ? -15.463 -3.191 17.832 1.00 91.62 626 ARG A CA 1
ATOM 4653 C C . ARG A 1 626 ? -16.752 -3.123 17.040 1.00 91.62 626 ARG A C 1
ATOM 4655 O O . ARG A 1 626 ? -17.791 -2.780 17.599 1.00 91.62 626 ARG A O 1
ATOM 4662 N N . ASN A 1 627 ? -16.688 -3.500 15.767 1.00 89.94 627 ASN A N 1
ATOM 4663 C CA . ASN A 1 627 ? -17.861 -3.643 14.922 1.00 89.94 627 ASN A CA 1
ATOM 4664 C C . ASN A 1 627 ? -18.541 -4.993 15.193 1.00 89.94 627 ASN A C 1
ATOM 4666 O O . ASN A 1 627 ? -18.032 -6.059 14.849 1.00 89.94 627 ASN A O 1
ATOM 4670 N N . ILE A 1 628 ? -19.701 -4.931 15.838 1.00 88.38 628 ILE A N 1
ATOM 4671 C CA . ILE A 1 628 ? -20.606 -6.052 16.095 1.00 88.38 628 ILE A CA 1
ATOM 4672 C C . ILE A 1 628 ? -21.737 -6.149 15.049 1.00 88.38 628 ILE A C 1
ATOM 4674 O O . ILE A 1 628 ? -22.596 -7.026 15.109 1.00 88.38 628 ILE A O 1
ATOM 4678 N N . GLY A 1 629 ? -21.764 -5.242 14.079 1.00 84.94 629 GLY A N 1
ATOM 4679 C CA . GLY A 1 629 ? -22.698 -5.267 12.966 1.00 84.94 629 GLY A CA 1
ATOM 4680 C C . GLY A 1 629 ? -22.287 -6.220 11.843 1.00 84.94 629 GLY A C 1
ATOM 4681 O O . GLY A 1 629 ? -21.318 -6.974 11.918 1.00 84.94 629 GLY A O 1
ATOM 4682 N N . THR A 1 630 ? -23.062 -6.159 10.760 1.00 8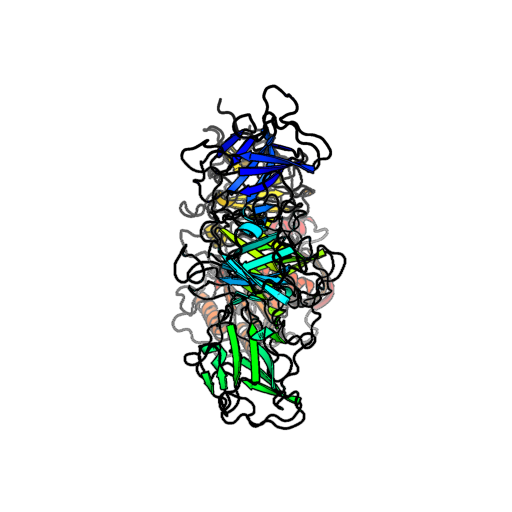2.69 630 THR A N 1
ATOM 4683 C CA . THR A 1 630 ? -22.812 -6.905 9.510 1.00 82.69 630 THR A CA 1
ATOM 4684 C C . THR A 1 630 ? -22.358 -6.011 8.356 1.00 82.69 630 THR A C 1
ATOM 4686 O O . THR A 1 630 ? -22.045 -6.524 7.285 1.00 82.69 630 THR A O 1
ATOM 4689 N N . GLN A 1 631 ? -22.319 -4.695 8.580 1.00 81.88 631 GLN A N 1
ATOM 4690 C CA . GLN A 1 631 ? -21.891 -3.690 7.612 1.00 81.88 631 GLN A CA 1
ATOM 4691 C C . GLN A 1 631 ? -20.406 -3.379 7.787 1.00 81.88 631 GLN A C 1
ATOM 4693 O O . GLN A 1 631 ? -19.926 -3.338 8.921 1.00 81.88 631 GLN A O 1
ATOM 4698 N N . THR A 1 632 ? -19.707 -3.091 6.693 1.00 80.06 632 THR A N 1
ATOM 4699 C CA . THR A 1 632 ? -18.388 -2.444 6.757 1.00 80.06 632 THR A CA 1
ATOM 4700 C C . THR A 1 632 ? -18.601 -0.947 6.941 1.00 80.06 632 THR A C 1
ATOM 4702 O O . THR A 1 632 ? -19.225 -0.308 6.099 1.00 80.06 632 THR A O 1
ATOM 4705 N N . LEU A 1 633 ? -18.115 -0.376 8.041 1.00 80.94 633 LEU A N 1
ATOM 4706 C CA . LEU A 1 633 ? -18.438 0.996 8.436 1.00 80.94 633 LEU A CA 1
ATOM 4707 C C . LEU A 1 633 ? -17.232 1.908 8.312 1.00 80.94 633 LEU A C 1
ATOM 4709 O O . LEU A 1 633 ? -16.177 1.593 8.849 1.00 80.94 633 LEU A O 1
ATOM 4713 N N . ASP A 1 634 ? -17.430 3.060 7.677 1.00 81.88 634 ASP A N 1
ATOM 4714 C CA . ASP A 1 634 ? -16.529 4.204 7.786 1.00 81.88 634 ASP A CA 1
ATOM 4715 C C . ASP A 1 634 ? -16.944 5.057 8.991 1.00 81.88 634 ASP A C 1
ATOM 4717 O O . ASP A 1 634 ? -18.067 5.567 9.074 1.00 81.88 634 ASP A O 1
ATOM 4721 N N . MET A 1 635 ? -16.028 5.183 9.945 1.00 83.50 635 MET A N 1
ATOM 4722 C CA . MET A 1 635 ? -16.218 5.946 11.171 1.00 83.50 635 MET A CA 1
ATOM 4723 C C . MET A 1 635 ? -16.069 7.455 10.945 1.00 83.50 635 MET A C 1
ATOM 4725 O O . MET A 1 635 ? -16.314 8.222 11.870 1.00 83.50 635 MET A O 1
ATOM 4729 N N . SER A 1 636 ? -15.713 7.929 9.750 1.00 79.62 636 SER A N 1
ATOM 4730 C CA . SER A 1 636 ? -15.625 9.363 9.447 1.00 79.62 636 SER A CA 1
ATOM 4731 C C . SER A 1 636 ? -16.919 10.103 9.813 1.00 79.62 636 SER A C 1
ATOM 4733 O O . SER A 1 636 ? -18.021 9.737 9.405 1.00 79.62 636 SER A O 1
ATOM 4735 N N . GLY A 1 637 ? -16.802 11.157 10.624 1.00 75.94 637 GLY A N 1
ATOM 4736 C CA . GLY A 1 637 ? -17.947 11.922 11.129 1.00 75.94 637 GLY A CA 1
ATOM 4737 C C . GLY A 1 637 ? -18.607 11.359 12.395 1.00 75.94 637 GLY A C 1
ATOM 4738 O O . GLY A 1 637 ? -19.444 12.045 12.986 1.00 75.94 637 GLY A O 1
ATOM 4739 N N . TRP A 1 638 ? -18.247 10.153 12.844 1.00 88.81 638 TRP A N 1
ATOM 4740 C CA . TRP A 1 638 ? -18.625 9.661 14.172 1.00 88.81 638 TRP A CA 1
ATOM 4741 C C . TRP A 1 638 ? -17.860 10.434 15.244 1.00 88.81 638 TRP A C 1
ATOM 4743 O O . TRP A 1 638 ? -16.752 10.905 15.005 1.00 88.81 638 TRP A O 1
ATOM 4753 N N . MET A 1 639 ? -18.425 10.565 16.440 1.00 91.81 639 MET A N 1
ATOM 4754 C CA . MET A 1 639 ? -17.824 11.326 17.532 1.00 91.81 639 MET A CA 1
ATOM 4755 C C . MET A 1 639 ? -17.647 10.490 18.792 1.00 91.81 639 MET A C 1
ATOM 4757 O O . MET A 1 639 ? -18.504 9.679 19.136 1.00 91.81 639 MET A O 1
ATOM 4761 N N . ILE A 1 640 ? -16.584 10.778 19.537 1.00 94.75 640 ILE A N 1
ATOM 4762 C CA . ILE A 1 640 ? -16.460 10.386 20.940 1.00 94.75 640 ILE A CA 1
ATOM 4763 C C . ILE A 1 640 ? -16.865 11.582 21.798 1.00 94.75 640 ILE A C 1
ATOM 4765 O O . ILE A 1 640 ? -16.298 12.668 21.667 1.00 94.75 640 ILE A O 1
ATOM 4769 N N . SER A 1 641 ? -17.840 11.386 22.686 1.00 94.50 641 SER A N 1
ATOM 4770 C CA . SER A 1 641 ? -18.245 12.372 23.689 1.00 94.50 641 SER A CA 1
ATOM 4771 C C . SER A 1 641 ? -17.820 11.912 25.077 1.00 94.50 641 SER A C 1
ATOM 4773 O O . SER A 1 641 ? -18.299 10.904 25.594 1.00 94.50 641 SER A O 1
ATOM 4775 N N . ARG A 1 642 ? -16.903 12.659 25.688 1.00 93.31 642 ARG A N 1
ATOM 4776 C CA . ARG A 1 642 ? -16.369 12.398 27.022 1.00 93.31 642 ARG A CA 1
ATOM 4777 C C . ARG A 1 642 ? -17.056 13.271 28.064 1.00 93.31 642 ARG A C 1
ATOM 4779 O O . ARG A 1 642 ? -17.018 14.499 27.979 1.00 93.31 642 ARG A O 1
ATOM 4786 N N . HIS A 1 643 ? -17.572 12.636 29.108 1.00 91.88 643 HIS A N 1
ATOM 4787 C CA . HIS A 1 643 ? -18.322 13.229 30.211 1.00 91.88 643 HIS A CA 1
ATOM 4788 C C . HIS A 1 643 ? -17.562 13.113 31.534 1.00 91.88 643 HIS A C 1
ATOM 4790 O O . HIS A 1 643 ? -16.932 12.096 31.829 1.00 91.88 643 HIS A O 1
ATOM 4796 N N . ARG A 1 644 ? -17.640 14.170 32.348 1.00 85.25 644 ARG A N 1
ATOM 4797 C CA . ARG A 1 644 ? -17.116 14.230 33.720 1.00 85.25 644 ARG A CA 1
ATOM 4798 C C . ARG A 1 644 ? -18.119 14.941 34.616 1.00 85.25 644 ARG A C 1
ATOM 4800 O O . ARG A 1 644 ? -18.821 15.833 34.151 1.00 85.25 644 ARG A O 1
ATOM 4807 N N . GLU A 1 645 ? -18.131 14.603 35.901 1.00 75.62 645 GLU A N 1
ATOM 4808 C CA . GLU A 1 645 ? -19.051 15.208 36.876 1.00 75.62 645 GLU A CA 1
ATOM 4809 C C . GLU A 1 645 ? -18.833 16.732 37.033 1.00 75.62 645 GLU A C 1
ATOM 4811 O O . GLU A 1 645 ? -19.768 17.482 37.318 1.00 75.62 645 GLU A O 1
ATOM 4816 N N . ASP A 1 646 ? -17.608 17.220 36.803 1.00 77.00 646 ASP A N 1
ATOM 4817 C CA . ASP A 1 646 ? -17.183 18.597 37.079 1.00 77.00 646 ASP A CA 1
ATOM 4818 C C . ASP A 1 646 ? -16.893 19.459 35.833 1.00 77.00 646 ASP A C 1
ATOM 4820 O O . ASP A 1 646 ? -16.416 20.593 35.959 1.00 77.00 646 ASP A O 1
ATOM 4824 N N . ALA A 1 647 ? -17.196 18.972 34.625 1.00 78.44 647 ALA A N 1
ATOM 4825 C CA . ALA A 1 647 ? -16.904 19.684 33.382 1.00 78.44 647 ALA A CA 1
ATOM 4826 C C . ALA A 1 647 ? -17.954 19.432 32.284 1.00 78.44 647 ALA A C 1
ATOM 4828 O O . ALA A 1 647 ? -18.556 18.363 32.241 1.00 78.44 647 ALA A O 1
ATOM 4829 N N . PRO A 1 648 ? -18.155 20.384 31.349 1.00 85.19 648 PRO A N 1
ATOM 4830 C CA . PRO A 1 648 ? -18.927 20.124 30.138 1.00 85.19 648 PRO A CA 1
ATOM 4831 C C . PRO A 1 648 ? -18.351 18.948 29.343 1.00 85.19 648 PRO A C 1
ATOM 4833 O O . PRO A 1 648 ? -17.136 18.724 29.372 1.00 85.19 648 PRO A O 1
ATOM 4836 N N . ALA A 1 649 ? -19.219 18.268 28.591 1.00 87.44 649 ALA A N 1
ATOM 4837 C CA . ALA A 1 649 ? -18.805 17.222 27.670 1.00 87.44 649 ALA A CA 1
ATOM 4838 C C . ALA A 1 649 ? -17.752 17.747 26.682 1.00 87.44 649 ALA A C 1
ATOM 4840 O O . ALA A 1 649 ? -17.864 18.864 26.160 1.00 87.44 649 ALA A O 1
ATOM 4841 N N . TRP A 1 650 ? -16.721 16.943 26.454 1.00 92.12 650 TRP A N 1
ATOM 4842 C CA . TRP A 1 650 ? -15.708 17.176 25.435 1.00 92.12 650 TRP A CA 1
ATOM 4843 C C . TRP A 1 650 ? -15.993 16.241 24.266 1.00 92.12 650 TRP A C 1
ATOM 4845 O O . TRP A 1 650 ? -16.137 15.043 24.485 1.00 92.12 650 TRP A O 1
ATOM 4855 N N . ASN A 1 651 ? -16.087 16.783 23.056 1.00 90.88 651 ASN A N 1
ATOM 4856 C CA . ASN A 1 651 ? -16.457 16.020 21.871 1.00 90.88 651 ASN A CA 1
ATOM 4857 C C . ASN A 1 651 ? -15.376 16.173 20.814 1.00 90.88 651 ASN A C 1
ATOM 4859 O O . ASN A 1 651 ? -14.926 17.295 20.573 1.00 90.88 651 ASN A O 1
ATOM 4863 N N . ASP A 1 652 ? -15.049 15.075 20.150 1.00 89.25 652 ASP A N 1
ATOM 4864 C CA . ASP A 1 652 ? -14.179 15.076 18.981 1.00 89.25 652 ASP A CA 1
ATOM 4865 C C . ASP A 1 652 ? -14.632 14.017 17.975 1.00 89.25 652 ASP A C 1
ATOM 4867 O O . ASP A 1 652 ? -15.401 13.121 18.322 1.00 89.25 652 ASP A O 1
ATOM 4871 N N . THR A 1 653 ? -14.222 14.171 16.721 1.00 84.56 653 THR A N 1
ATOM 4872 C CA . THR A 1 653 ? -14.747 13.445 15.564 1.00 84.56 653 THR A CA 1
ATOM 4873 C C . THR A 1 653 ? -13.659 12.581 14.937 1.00 84.56 653 THR A C 1
ATOM 4875 O O . THR A 1 653 ? -12.521 13.019 14.755 1.00 84.56 653 THR A O 1
ATOM 4878 N N . PHE A 1 654 ? -14.027 11.363 14.564 1.00 82.50 654 PHE A N 1
ATOM 4879 C CA . PHE A 1 654 ? -13.249 10.523 13.669 1.00 82.50 654 PHE A CA 1
ATOM 4880 C C . PHE A 1 654 ? -13.158 11.179 12.291 1.00 82.50 654 PHE A C 1
ATOM 4882 O O . PHE A 1 654 ? -14.155 11.650 11.737 1.00 82.50 654 PHE A O 1
ATOM 4889 N N . ARG A 1 655 ? -11.952 11.201 11.733 1.00 71.69 655 ARG A N 1
ATOM 4890 C CA . ARG A 1 655 ? -11.679 11.701 10.378 1.00 71.69 655 ARG A CA 1
ATOM 4891 C C . ARG A 1 655 ? -11.406 10.577 9.376 1.00 71.69 655 ARG A C 1
ATOM 4893 O O . ARG A 1 655 ? -11.333 10.853 8.187 1.00 71.69 655 ARG A O 1
ATOM 4900 N N . GLY A 1 656 ? -11.224 9.355 9.876 1.00 71.88 656 GLY A N 1
ATOM 4901 C CA . GLY A 1 656 ? -11.020 8.150 9.083 1.00 71.88 656 GLY A CA 1
ATOM 4902 C C . GLY A 1 656 ? -10.737 6.954 9.985 1.00 71.88 656 GLY A C 1
ATOM 4903 O O . GLY A 1 656 ? -9.874 7.038 10.853 1.00 71.88 656 GLY A O 1
ATOM 4904 N N . LEU A 1 657 ? -11.499 5.875 9.811 1.00 78.62 657 LEU A N 1
ATOM 4905 C CA . LEU A 1 657 ? -11.261 4.538 10.367 1.00 78.62 657 LEU A CA 1
ATOM 4906 C C . LEU A 1 657 ? -12.350 3.622 9.804 1.00 78.62 657 LEU A C 1
ATOM 4908 O O . LEU A 1 657 ? -13.528 3.922 9.978 1.00 78.62 657 LEU A O 1
ATOM 4912 N N . VAL A 1 658 ? -11.985 2.520 9.150 1.00 77.50 658 VAL A N 1
ATOM 4913 C CA . VAL A 1 658 ? -12.961 1.525 8.686 1.00 77.50 658 VAL A CA 1
ATOM 4914 C C . VAL A 1 658 ? -12.924 0.297 9.564 1.00 77.50 658 VAL A C 1
ATOM 4916 O O . VAL A 1 658 ? -11.850 -0.196 9.890 1.00 77.50 658 VAL A O 1
ATOM 4919 N N . LEU A 1 659 ? -14.106 -0.202 9.911 1.00 82.19 659 LEU A N 1
ATOM 4920 C CA . LEU A 1 659 ? -14.271 -1.471 10.600 1.00 82.19 659 LEU A CA 1
ATOM 4921 C C . LEU A 1 659 ? -15.205 -2.365 9.789 1.00 82.19 659 LEU A C 1
ATOM 4923 O O . LEU A 1 659 ? -16.391 -2.059 9.640 1.00 82.19 659 LEU A O 1
ATOM 4927 N N . GLY A 1 660 ? -14.693 -3.481 9.288 1.00 81.19 660 GLY A N 1
ATOM 4928 C CA . GLY A 1 660 ? -15.483 -4.589 8.763 1.00 81.19 660 GLY A CA 1
ATOM 4929 C C . GLY A 1 660 ? -16.216 -5.361 9.872 1.00 81.19 660 GLY A C 1
ATOM 4930 O O . GLY A 1 660 ? -15.940 -5.173 11.060 1.00 81.19 660 GLY A O 1
ATOM 4931 N N . PRO A 1 661 ? -17.162 -6.251 9.523 1.00 84.38 661 PRO A N 1
ATOM 4932 C CA . PRO A 1 661 ? -17.883 -7.064 10.502 1.00 84.38 661 PRO A CA 1
ATOM 4933 C C . PRO A 1 661 ? -16.943 -7.890 11.392 1.00 84.38 661 PRO A C 1
ATOM 4935 O O . PRO A 1 661 ? -16.166 -8.708 10.903 1.00 84.38 661 PRO A O 1
ATOM 4938 N N . GLY A 1 662 ? -17.042 -7.715 12.711 1.00 83.06 662 GLY A N 1
ATOM 4939 C CA . GLY A 1 662 ? -16.233 -8.425 13.705 1.00 83.06 662 GLY A CA 1
ATOM 4940 C C . GLY A 1 662 ? -14.858 -7.812 13.988 1.00 83.06 662 GLY A C 1
ATOM 4941 O O . GLY A 1 662 ? -14.249 -8.207 14.992 1.00 83.06 662 GLY A O 1
ATOM 4942 N N . GLU A 1 663 ? -14.402 -6.859 13.167 1.00 86.81 663 GLU A N 1
ATOM 4943 C CA . GLU A 1 663 ? -13.133 -6.144 13.342 1.00 86.81 663 GLU A CA 1
ATOM 4944 C C . GLU A 1 663 ? -13.185 -5.176 14.526 1.00 86.81 663 GLU A C 1
ATOM 4946 O O . GLU A 1 663 ? -14.248 -4.675 14.911 1.00 86.81 663 GLU A O 1
ATOM 4951 N N . SER A 1 664 ? -12.022 -4.897 15.109 1.00 89.44 664 SER A N 1
ATOM 4952 C CA . SER A 1 664 ? -11.869 -3.911 16.171 1.00 89.44 664 SER A CA 1
ATOM 4953 C C . SER A 1 664 ? -10.629 -3.049 15.974 1.00 89.44 664 SER A C 1
ATOM 4955 O O . SER A 1 664 ? -9.687 -3.433 15.286 1.00 89.44 664 SER A O 1
ATOM 4957 N N . ALA A 1 665 ? -10.647 -1.865 16.581 1.00 91.56 665 ALA A N 1
ATOM 4958 C CA . ALA A 1 665 ? -9.546 -0.917 16.562 1.00 91.56 665 ALA A CA 1
ATOM 4959 C C . ALA A 1 665 ? -9.206 -0.482 17.985 1.00 91.56 665 ALA A C 1
ATOM 4961 O O . ALA A 1 665 ? -10.052 0.079 18.683 1.00 91.56 665 ALA A O 1
ATOM 4962 N N . ILE A 1 666 ? -7.954 -0.721 18.383 1.00 94.31 666 ILE A N 1
ATOM 4963 C CA . ILE A 1 666 ? -7.347 -0.163 19.594 1.00 94.31 666 ILE A CA 1
ATOM 4964 C C . ILE A 1 666 ? -6.802 1.219 19.242 1.00 94.31 666 ILE A C 1
ATOM 4966 O O . ILE A 1 666 ? -6.060 1.358 18.270 1.00 94.31 666 ILE A O 1
ATOM 4970 N N . ILE A 1 667 ? -7.167 2.234 20.020 1.00 94.62 667 ILE A N 1
ATOM 4971 C CA . ILE A 1 667 ? -6.826 3.634 19.760 1.00 94.62 667 ILE A CA 1
ATOM 4972 C C . ILE A 1 667 ? -6.153 4.212 21.007 1.00 94.62 667 ILE A C 1
ATOM 4974 O O . ILE A 1 667 ? -6.690 4.093 22.110 1.00 94.62 667 ILE A O 1
ATOM 4978 N N . THR A 1 668 ? -4.986 4.831 20.827 1.00 92.94 668 THR A N 1
ATOM 4979 C CA . THR A 1 668 ? -4.111 5.319 21.911 1.00 92.94 668 THR A CA 1
ATOM 4980 C C . THR A 1 668 ? -3.449 6.650 21.549 1.00 92.94 668 THR A C 1
ATOM 4982 O O . THR A 1 668 ? -3.281 6.957 20.367 1.00 92.94 668 THR A O 1
ATOM 4985 N N . GLY A 1 669 ? -3.053 7.448 22.545 1.00 90.44 669 GLY A N 1
ATOM 4986 C CA . GLY A 1 669 ? -2.233 8.648 22.331 1.00 90.44 669 GLY A CA 1
ATOM 4987 C C . GLY A 1 669 ? -0.833 8.323 21.795 1.00 90.44 669 GLY A C 1
ATOM 4988 O O . GLY A 1 669 ? -0.323 9.039 20.931 1.00 90.44 669 GLY A O 1
ATOM 4989 N N . ASP A 1 670 ? -0.264 7.200 22.241 1.00 89.56 670 ASP A N 1
ATOM 4990 C CA . ASP A 1 670 ? 1.075 6.739 21.875 1.00 89.56 670 ASP A CA 1
ATOM 4991 C C . ASP A 1 670 ? 1.090 5.235 21.512 1.00 89.56 670 ASP A C 1
ATOM 4993 O O . ASP A 1 670 ? 1.169 4.363 22.389 1.00 89.56 670 ASP A O 1
ATOM 4997 N N . PRO A 1 671 ? 1.003 4.889 20.212 1.00 88.62 671 PRO A N 1
ATOM 4998 C CA . PRO A 1 671 ? 1.015 3.495 19.769 1.00 88.62 671 PRO A CA 1
ATOM 4999 C C . PRO A 1 671 ? 2.385 2.833 19.926 1.00 88.62 671 PRO A C 1
ATOM 5001 O O . PRO A 1 671 ? 2.458 1.613 20.064 1.00 88.62 671 PRO A O 1
ATOM 5004 N N . THR A 1 672 ? 3.471 3.611 19.959 1.00 87.25 672 THR A N 1
ATOM 5005 C CA . THR A 1 672 ? 4.829 3.062 20.081 1.00 87.25 672 THR A CA 1
ATOM 5006 C C . THR A 1 672 ? 5.060 2.537 21.490 1.00 87.25 672 THR A C 1
ATOM 5008 O O . THR A 1 672 ? 5.506 1.402 21.661 1.00 87.25 672 THR A O 1
ATOM 5011 N N . HIS A 1 673 ? 4.711 3.330 22.505 1.00 85.88 673 HIS A N 1
ATOM 5012 C CA . HIS A 1 673 ? 4.837 2.903 23.895 1.00 85.88 673 HIS A CA 1
ATOM 5013 C C . HIS A 1 673 ? 3.869 1.772 24.254 1.00 85.88 673 HIS A C 1
ATOM 5015 O O . HIS A 1 673 ? 4.249 0.887 25.025 1.00 85.88 673 HIS A O 1
ATOM 5021 N N . LEU A 1 674 ? 2.661 1.758 23.675 1.00 86.50 674 LEU A N 1
ATOM 5022 C CA . LEU A 1 674 ? 1.713 0.663 23.879 1.00 86.50 674 LEU A CA 1
ATOM 5023 C C . LEU A 1 674 ? 2.229 -0.659 23.291 1.00 86.50 674 LEU A C 1
ATOM 5025 O O . LEU A 1 674 ? 2.131 -1.702 23.941 1.00 86.50 674 LEU A O 1
ATOM 5029 N N . LEU A 1 675 ? 2.813 -0.618 22.091 1.00 85.12 675 LEU A N 1
ATOM 5030 C CA . LEU A 1 675 ? 3.442 -1.787 21.484 1.00 85.12 675 LEU A CA 1
ATOM 5031 C C . LEU A 1 675 ? 4.635 -2.273 22.319 1.00 85.12 675 LEU A C 1
ATOM 5033 O O . LEU A 1 675 ? 4.756 -3.471 22.558 1.00 85.12 675 LEU A O 1
ATOM 5037 N N . GLU A 1 676 ? 5.482 -1.356 22.794 1.00 82.19 676 GLU A N 1
ATOM 5038 C CA . GLU A 1 676 ? 6.647 -1.680 23.629 1.00 82.19 676 GLU A CA 1
ATOM 5039 C C . GLU A 1 676 ? 6.251 -2.355 24.953 1.00 82.19 676 GLU A C 1
ATOM 5041 O O . GLU A 1 676 ? 6.871 -3.341 25.347 1.00 82.19 676 GLU A O 1
ATOM 5046 N N . ASP A 1 677 ? 5.220 -1.851 25.638 1.00 80.00 677 ASP A N 1
ATOM 5047 C CA . ASP A 1 677 ? 4.876 -2.314 26.988 1.00 80.00 677 ASP A CA 1
ATOM 5048 C C . ASP A 1 677 ? 3.876 -3.472 27.021 1.00 80.00 677 ASP A C 1
ATOM 5050 O O . ASP A 1 677 ? 3.907 -4.297 27.939 1.00 80.00 677 ASP A O 1
ATOM 5054 N N . ALA A 1 678 ? 2.955 -3.514 26.058 1.00 79.31 678 ALA A N 1
ATOM 5055 C CA . ALA A 1 678 ? 1.830 -4.444 26.056 1.00 79.31 678 ALA A CA 1
ATOM 5056 C C . ALA A 1 678 ? 1.864 -5.444 24.897 1.00 79.31 678 ALA A C 1
ATOM 5058 O O . ALA A 1 678 ? 1.018 -6.338 24.875 1.00 79.31 678 ALA A O 1
ATOM 5059 N N . ALA A 1 679 ? 2.781 -5.280 23.935 1.00 82.25 679 ALA A N 1
ATOM 5060 C CA . ALA A 1 679 ? 2.771 -5.996 22.659 1.00 82.25 679 ALA A CA 1
ATOM 5061 C C . ALA A 1 679 ? 1.427 -5.865 21.906 1.00 82.25 679 ALA A C 1
ATOM 5063 O O . ALA A 1 679 ? 0.997 -6.784 21.209 1.00 82.25 679 ALA A O 1
ATOM 5064 N N . LEU A 1 680 ? 0.745 -4.720 22.057 1.00 83.44 680 LEU A N 1
ATOM 5065 C CA . LEU A 1 680 ? -0.523 -4.420 21.389 1.00 83.44 680 LEU A CA 1
ATOM 5066 C C . LEU A 1 680 ? -0.303 -3.418 20.254 1.00 83.44 680 LEU A C 1
ATOM 5068 O O . LEU A 1 680 ? 0.149 -2.299 20.484 1.00 83.44 680 LEU A O 1
ATOM 5072 N N . ASN A 1 681 ? -0.683 -3.810 19.039 1.00 85.94 681 ASN A N 1
ATOM 5073 C CA . ASN A 1 681 ? -0.761 -2.893 17.905 1.00 85.94 681 ASN A CA 1
ATOM 5074 C C . ASN A 1 681 ? -1.989 -1.991 18.051 1.00 85.94 681 ASN A C 1
ATOM 5076 O O . ASN A 1 681 ? -3.079 -2.467 18.380 1.00 85.94 681 ASN A O 1
ATOM 5080 N N . ALA A 1 682 ? -1.816 -0.700 17.785 1.00 87.62 682 ALA A N 1
ATOM 5081 C CA . ALA A 1 682 ? -2.871 0.290 17.929 1.00 87.62 682 ALA A CA 1
ATOM 5082 C C . ALA A 1 682 ? -2.730 1.421 16.909 1.00 87.62 682 ALA A C 1
ATOM 5084 O O . ALA A 1 682 ? -1.638 1.705 16.417 1.00 87.62 682 ALA A O 1
ATOM 5085 N N . TYR A 1 683 ? -3.847 2.089 16.640 1.00 86.81 683 TYR A N 1
ATOM 5086 C CA . TYR A 1 683 ? -3.889 3.332 15.885 1.00 86.81 683 TYR A CA 1
ATOM 5087 C C . TYR A 1 683 ? -3.489 4.501 16.787 1.00 86.81 683 TYR A C 1
ATOM 5089 O O . TYR A 1 683 ? -3.949 4.596 17.932 1.00 86.81 683 TYR A O 1
ATOM 5097 N N . GLY A 1 684 ? -2.688 5.429 16.258 1.00 84.88 684 GLY A N 1
ATOM 5098 C CA . GLY A 1 684 ? -2.505 6.726 16.893 1.00 84.88 684 GLY A CA 1
ATOM 5099 C C . GLY A 1 684 ? -3.824 7.494 16.868 1.00 84.88 684 GLY A C 1
ATOM 5100 O O . GLY A 1 684 ? -4.454 7.652 15.823 1.00 84.88 684 GLY A O 1
ATOM 5101 N N . GLY A 1 685 ? -4.277 7.991 18.014 1.00 84.06 685 GLY A N 1
ATOM 5102 C CA . GLY A 1 685 ? -5.575 8.656 18.125 1.00 84.06 685 GLY A CA 1
ATOM 5103 C C . GLY A 1 685 ? -5.688 9.882 17.223 1.00 84.06 685 GLY A C 1
ATOM 5104 O O . GLY A 1 685 ? -6.735 10.119 16.628 1.00 84.06 685 GLY A O 1
ATOM 5105 N N . ASN A 1 686 ? -4.586 10.612 17.034 1.00 80.12 686 ASN A N 1
ATOM 5106 C CA . ASN A 1 686 ? -4.526 11.753 16.117 1.00 80.12 686 ASN A CA 1
ATOM 5107 C C . ASN A 1 686 ? -4.391 11.354 14.642 1.00 80.12 686 AS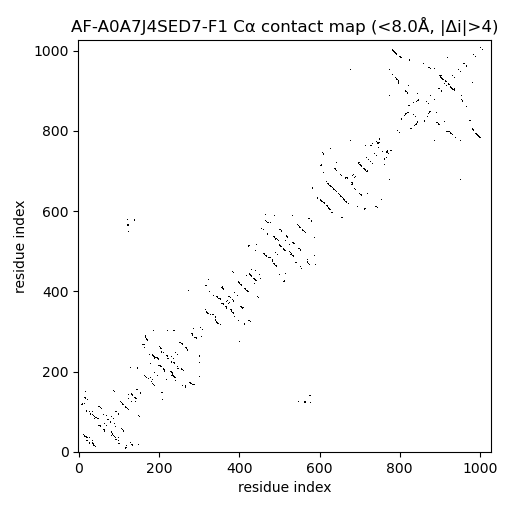N A C 1
ATOM 5109 O O . ASN A 1 686 ? -4.404 12.248 13.798 1.00 80.12 686 ASN A O 1
ATOM 5113 N N . ASP A 1 687 ? -4.244 10.066 14.325 1.00 77.06 687 ASP A N 1
ATOM 5114 C CA . ASP A 1 687 ? -4.245 9.551 12.954 1.00 77.06 687 ASP A CA 1
ATOM 5115 C C . ASP A 1 687 ? -5.683 9.313 12.480 1.00 77.06 687 ASP A C 1
ATOM 5117 O O . ASP A 1 687 ? -6.042 9.711 11.369 1.00 77.06 687 ASP A O 1
ATOM 5121 N N . VAL A 1 688 ? -6.526 8.769 13.368 1.00 77.69 688 VAL A N 1
ATOM 5122 C CA . VAL A 1 688 ? -7.922 8.382 13.090 1.00 77.69 688 VAL A CA 1
ATOM 5123 C C . VAL A 1 688 ? -8.972 9.411 13.542 1.00 77.69 688 VAL A C 1
ATOM 5125 O O . VAL A 1 688 ? -10.097 9.428 13.035 1.00 77.69 688 VAL A O 1
ATOM 5128 N N . MET A 1 689 ? -8.625 10.324 14.455 1.00 81.81 689 MET A N 1
ATOM 5129 C CA . MET A 1 689 ? -9.487 11.407 14.960 1.00 81.81 689 MET A CA 1
ATOM 5130 C C . MET A 1 689 ? -8.811 12.779 14.815 1.00 81.81 689 MET A C 1
ATOM 5132 O O . MET A 1 689 ? -7.602 12.865 14.592 1.00 81.81 689 MET A O 1
ATOM 5136 N N . TYR A 1 690 ? -9.567 13.880 14.933 1.00 79.31 690 TYR A N 1
ATOM 5137 C CA . TYR A 1 690 ? -8.944 15.213 14.959 1.00 79.31 690 TYR A CA 1
ATOM 5138 C C . TYR A 1 690 ? -8.158 15.458 16.249 1.00 79.31 690 TYR A C 1
ATOM 5140 O O . TYR A 1 690 ? -7.094 16.071 16.182 1.00 79.31 690 TYR A O 1
ATOM 5148 N N . ASN A 1 691 ? -8.649 14.974 17.394 1.00 84.50 691 ASN A N 1
ATOM 5149 C CA . ASN A 1 691 ? -7.868 14.879 18.626 1.00 84.50 691 ASN A CA 1
ATOM 5150 C C . ASN A 1 691 ? -8.249 13.616 19.414 1.00 84.50 691 ASN A C 1
ATOM 5152 O O . ASN A 1 691 ? -9.429 13.277 19.531 1.00 84.50 691 ASN A O 1
ATOM 5156 N N . MET A 1 692 ? -7.253 12.960 20.009 1.00 87.88 692 MET A N 1
ATOM 5157 C CA . MET A 1 692 ? -7.462 11.843 20.937 1.00 87.88 692 MET A CA 1
ATOM 5158 C C . MET A 1 692 ? -8.123 12.325 22.247 1.00 87.88 692 MET A C 1
ATOM 5160 O O . MET A 1 692 ? -7.646 13.296 22.849 1.00 87.88 692 MET A O 1
ATOM 5164 N N . PRO A 1 693 ? -9.205 11.683 22.735 1.00 88.81 693 PRO A N 1
ATOM 5165 C CA . PRO A 1 693 ? -9.714 11.951 24.074 1.00 88.81 693 PRO A CA 1
ATOM 5166 C C . PRO A 1 693 ? -8.707 11.554 25.155 1.00 88.81 693 PRO A C 1
ATOM 5168 O O . PRO A 1 693 ? -8.227 10.429 25.183 1.00 88.81 693 PRO A O 1
ATOM 5171 N N . TRP A 1 694 ? -8.507 12.434 26.133 1.00 87.69 694 TRP A N 1
ATOM 5172 C CA . TRP A 1 694 ? -7.837 12.064 27.382 1.00 87.69 694 TRP A CA 1
ATOM 5173 C C . TRP A 1 694 ? -8.729 11.149 28.242 1.00 87.69 694 TRP A C 1
ATOM 5175 O O . TRP A 1 694 ? -9.883 11.522 28.508 1.00 87.69 694 TRP A O 1
ATOM 5185 N N . LEU A 1 695 ? -8.199 10.016 28.726 1.00 90.31 695 LEU A N 1
ATOM 5186 C CA . LEU A 1 695 ? -8.909 9.041 29.565 1.00 90.31 695 LEU A CA 1
ATOM 5187 C C . LEU A 1 695 ? -8.617 9.293 31.060 1.00 90.31 695 LEU A C 1
ATOM 5189 O O . LEU A 1 695 ? -7.513 9.046 31.532 1.00 90.31 695 LEU A O 1
ATOM 5193 N N . PRO A 1 696 ? -9.579 9.803 31.861 1.00 88.06 696 PRO A N 1
ATOM 5194 C CA . PRO A 1 696 ? -9.298 10.129 33.258 1.00 88.06 696 PRO A CA 1
ATOM 5195 C C . PRO A 1 696 ? -9.106 8.881 34.130 1.00 88.06 696 PRO A C 1
ATOM 5197 O O . PRO A 1 696 ? -10.021 8.065 34.242 1.00 88.06 696 PRO A O 1
ATOM 5200 N N . ASP A 1 697 ? -7.986 8.803 34.849 1.00 85.88 697 ASP A N 1
ATOM 5201 C CA . ASP A 1 697 ? -7.674 7.694 35.770 1.00 85.88 697 ASP A CA 1
ATOM 5202 C C . ASP A 1 697 ? -8.681 7.531 36.917 1.00 85.88 697 ASP A C 1
ATOM 5204 O O . ASP A 1 697 ? -8.900 6.428 37.414 1.00 85.88 697 ASP A O 1
ATOM 5208 N N . SER A 1 698 ? -9.288 8.633 37.371 1.00 85.69 698 SER A N 1
ATOM 5209 C CA . SER A 1 698 ? -10.270 8.618 38.462 1.00 85.69 698 SER A CA 1
ATOM 5210 C C . SER A 1 698 ? -11.640 8.095 38.031 1.00 85.69 698 SER A C 1
ATOM 5212 O O . SER A 1 698 ? -12.437 7.716 38.882 1.00 85.69 698 SER A O 1
ATOM 5214 N N . GLY A 1 699 ? -11.935 8.094 36.730 1.00 88.50 699 GLY A N 1
ATOM 5215 C CA . GLY A 1 699 ? -13.257 7.772 36.202 1.00 88.50 699 GLY A CA 1
ATOM 5216 C C . GLY A 1 699 ? -13.810 8.821 35.246 1.00 88.50 699 GLY A C 1
ATOM 5217 O O . GLY A 1 699 ? -13.502 10.013 35.333 1.00 88.50 699 GLY A O 1
ATOM 5218 N N . GLY A 1 700 ? -14.658 8.361 34.336 1.00 90.81 700 GLY A N 1
ATOM 5219 C CA . GLY A 1 700 ? -15.307 9.170 33.315 1.00 90.81 700 GLY A CA 1
ATOM 5220 C C . GLY A 1 700 ? -16.400 8.387 32.594 1.00 90.81 700 GLY A C 1
ATOM 5221 O O . GLY A 1 700 ? -16.531 7.174 32.763 1.00 90.81 700 GLY A O 1
ATOM 5222 N N . GLY A 1 701 ? -17.196 9.105 31.806 1.00 94.25 701 GLY A N 1
ATOM 5223 C CA . GLY A 1 701 ? -18.152 8.518 30.873 1.00 94.25 701 GLY A CA 1
ATOM 5224 C C . GLY A 1 701 ? -17.729 8.784 29.432 1.00 94.25 701 GLY A C 1
ATOM 5225 O O . GLY A 1 701 ? -17.323 9.901 29.119 1.00 94.25 701 GLY A O 1
ATOM 5226 N N . PHE A 1 702 ? -17.831 7.793 28.556 1.00 95.62 702 PHE A N 1
ATOM 5227 C CA . PHE A 1 702 ? -17.547 7.926 27.129 1.00 95.62 702 PHE A CA 1
ATOM 5228 C C . PHE A 1 702 ? -18.736 7.420 26.329 1.00 95.62 702 PHE A C 1
ATOM 5230 O O . PHE A 1 702 ? -19.232 6.331 26.590 1.00 95.62 702 PHE A O 1
ATOM 5237 N N . GLN A 1 703 ? -19.180 8.216 25.363 1.00 95.56 703 GLN A N 1
ATOM 5238 C CA . GLN A 1 703 ? -20.237 7.861 24.424 1.00 95.56 703 GLN A CA 1
ATOM 5239 C C . GLN A 1 703 ? -19.669 7.829 23.012 1.00 95.56 703 GLN A C 1
ATOM 5241 O O . GLN A 1 703 ? -18.952 8.752 22.613 1.00 95.56 703 GLN A O 1
ATOM 5246 N N . LEU A 1 704 ? -20.047 6.814 22.248 1.00 95.00 704 LEU A N 1
ATOM 5247 C CA . LEU A 1 704 ? -19.851 6.766 20.809 1.00 95.00 704 LEU A CA 1
ATOM 5248 C C . LEU A 1 704 ? -21.110 7.317 20.135 1.00 95.00 704 LEU A C 1
ATOM 5250 O O . LEU A 1 704 ? -22.212 6.826 20.372 1.00 95.00 704 LEU A O 1
ATOM 5254 N N . VAL A 1 705 ? -20.969 8.357 19.317 1.00 92.44 705 VAL A N 1
ATOM 5255 C CA . VAL A 1 705 ? -22.088 9.093 18.716 1.00 92.44 705 VAL A CA 1
ATOM 5256 C C . VAL A 1 705 ? -21.982 9.043 17.195 1.00 92.44 705 VAL A C 1
ATOM 5258 O O . VAL A 1 705 ? -20.966 9.424 16.623 1.00 92.44 705 VAL A O 1
ATOM 5261 N N . SER A 1 706 ? -23.043 8.601 16.528 1.00 87.19 706 SER A N 1
ATOM 5262 C CA . SER A 1 706 ? -23.118 8.552 15.062 1.00 87.19 706 SER A CA 1
ATOM 5263 C C . SER A 1 706 ? -23.096 9.951 14.414 1.00 87.19 706 SER A C 1
ATOM 5265 O O . SER A 1 706 ? -23.453 10.938 15.070 1.00 87.19 706 SER A O 1
ATOM 5267 N N . PRO A 1 707 ? -22.821 10.060 13.097 1.00 80.50 707 PRO A N 1
ATOM 5268 C CA . PRO A 1 707 ? -22.850 11.336 12.369 1.00 80.50 707 PRO A CA 1
ATOM 5269 C C . PRO A 1 707 ? -24.217 12.038 12.394 1.00 80.50 707 PRO A C 1
ATOM 5271 O O . PRO A 1 707 ? -24.314 13.255 12.247 1.00 80.50 707 PRO A O 1
ATOM 5274 N N . THR A 1 708 ? -25.299 11.279 12.605 1.00 79.94 708 THR A N 1
ATOM 5275 C CA . THR A 1 708 ? -26.660 11.827 12.760 1.00 79.94 708 THR A CA 1
ATOM 5276 C C . THR A 1 708 ? -26.975 12.323 14.176 1.00 79.94 708 THR A C 1
ATOM 5278 O O . THR A 1 708 ? -28.052 12.874 14.405 1.00 79.94 708 THR A O 1
ATOM 5281 N N . GLY A 1 709 ? -26.047 12.153 15.125 1.00 84.75 709 GLY A N 1
ATOM 5282 C CA . GLY A 1 709 ? -26.176 12.584 16.518 1.00 84.75 709 GLY A CA 1
ATOM 5283 C C . GLY A 1 709 ? -26.818 11.564 17.465 1.00 84.75 709 GLY A C 1
ATOM 5284 O O . GLY A 1 709 ? -27.162 11.930 18.584 1.00 84.75 709 GLY A O 1
ATOM 5285 N N . ILE A 1 710 ? -27.002 10.310 17.039 1.00 88.31 710 ILE A N 1
ATOM 5286 C CA . ILE A 1 710 ? -27.520 9.220 17.887 1.00 88.31 710 ILE A CA 1
ATOM 5287 C C . ILE A 1 710 ? -26.369 8.632 18.711 1.00 88.31 710 ILE A C 1
ATOM 5289 O O . ILE A 1 710 ? -25.349 8.280 18.119 1.00 88.31 710 ILE A O 1
ATOM 5293 N N . VAL A 1 711 ? -26.538 8.504 20.033 1.00 92.31 711 VAL A N 1
ATOM 5294 C CA . VAL A 1 711 ? -25.625 7.753 20.916 1.00 92.31 711 VAL A CA 1
ATOM 5295 C C . VAL A 1 711 ? -25.794 6.260 20.638 1.00 92.31 711 VAL A C 1
ATOM 5297 O O . VAL A 1 711 ? -26.902 5.739 20.746 1.00 92.31 711 VAL A O 1
ATOM 5300 N N . VAL A 1 712 ? -24.709 5.604 20.234 1.00 91.62 712 VAL A N 1
ATOM 5301 C CA . VAL A 1 712 ? -24.691 4.203 19.796 1.00 91.62 712 VAL A CA 1
ATOM 5302 C C . VAL A 1 712 ? -24.250 3.262 20.909 1.00 91.62 712 VAL A C 1
ATOM 5304 O O . VAL A 1 712 ? -24.849 2.203 21.049 1.00 91.62 712 VAL A O 1
ATOM 5307 N N . ASP A 1 713 ? -23.249 3.662 21.691 1.00 94.50 713 ASP A N 1
ATOM 5308 C CA . ASP A 1 713 ? -22.753 2.898 22.837 1.00 94.50 713 ASP A CA 1
ATOM 5309 C C . ASP A 1 713 ? -22.188 3.841 23.902 1.00 94.50 713 ASP A C 1
ATOM 5311 O O . ASP A 1 713 ? -21.767 4.965 23.593 1.00 94.50 713 ASP A O 1
ATOM 5315 N N . THR A 1 714 ? -22.193 3.399 25.157 1.00 95.06 714 THR A N 1
ATOM 5316 C CA . THR A 1 714 ? -21.688 4.166 26.296 1.00 95.06 714 THR A CA 1
ATOM 5317 C C . THR A 1 714 ? -20.944 3.282 27.288 1.00 95.06 714 THR A C 1
ATOM 5319 O O . THR A 1 714 ? -21.349 2.168 27.601 1.00 95.06 714 THR A O 1
ATOM 5322 N N . ILE A 1 715 ? -19.879 3.826 27.870 1.00 95.06 715 ILE A N 1
ATOM 5323 C CA . ILE A 1 715 ? -19.171 3.234 29.003 1.00 95.06 715 ILE A CA 1
ATOM 5324 C C . ILE A 1 715 ? -19.011 4.264 30.120 1.00 95.06 715 ILE A C 1
ATOM 5326 O O . ILE A 1 715 ? -18.640 5.412 29.869 1.00 95.06 715 ILE A O 1
ATOM 5330 N N . VAL A 1 716 ? -19.258 3.854 31.369 1.00 95.38 716 VAL A N 1
ATOM 5331 C CA . VAL A 1 716 ? -18.997 4.673 32.563 1.00 95.38 716 VAL A CA 1
ATOM 5332 C C . VAL A 1 716 ? -18.197 3.875 33.585 1.00 95.38 716 VAL A C 1
ATOM 5334 O O . VAL A 1 716 ? -18.635 2.818 34.036 1.00 95.38 716 VAL A O 1
ATOM 5337 N N . TYR A 1 717 ? -17.048 4.399 34.007 1.00 92.62 717 TYR A N 1
ATOM 5338 C CA . TYR A 1 717 ? -16.156 3.740 34.966 1.00 92.62 717 TYR A CA 1
ATOM 5339 C C . TYR A 1 717 ? -15.686 4.692 36.071 1.00 92.62 717 TYR A C 1
ATOM 5341 O O . TYR A 1 717 ? -15.673 5.914 35.896 1.00 92.62 717 TYR A O 1
ATOM 5349 N N . GLY A 1 718 ? -15.289 4.125 37.214 1.00 89.62 718 GLY A N 1
ATOM 5350 C CA . GLY A 1 718 ? -14.758 4.874 38.356 1.00 89.62 718 GLY A CA 1
ATOM 5351 C C . GLY A 1 718 ? -15.736 5.936 38.868 1.00 89.62 718 GLY A C 1
ATOM 5352 O O . GLY A 1 718 ? -16.934 5.682 38.987 1.00 89.62 718 GLY A O 1
ATOM 5353 N N . ASP A 1 719 ? -15.230 7.140 39.121 1.00 88.25 719 ASP A N 1
ATOM 5354 C CA . ASP A 1 719 ? -15.994 8.316 39.562 1.00 88.25 719 ASP A CA 1
ATOM 5355 C C . ASP A 1 719 ? -16.794 9.009 38.424 1.00 88.25 719 ASP A C 1
ATOM 5357 O O . ASP A 1 719 ? -17.201 10.163 38.559 1.00 88.25 719 ASP A O 1
ATOM 5361 N N . GLY A 1 720 ? -17.007 8.354 37.274 1.00 89.38 720 GLY A N 1
ATOM 5362 C CA . GLY A 1 720 ? -17.825 8.894 36.179 1.00 89.38 720 GLY A CA 1
ATOM 5363 C C . GLY A 1 720 ? -19.308 9.059 36.553 1.00 89.38 720 GLY A C 1
ATOM 5364 O O . GLY A 1 720 ? -19.841 8.272 37.333 1.00 89.38 720 GLY A O 1
ATOM 5365 N N . ASP A 1 721 ? -19.994 10.060 35.978 1.00 90.62 721 ASP A N 1
ATOM 5366 C CA . ASP A 1 721 ? -21.436 10.271 36.204 1.00 90.62 721 ASP A CA 1
ATOM 5367 C C . ASP A 1 721 ? -22.251 9.133 35.560 1.00 90.62 721 ASP A C 1
ATOM 5369 O O . ASP A 1 721 ? -22.280 9.028 34.331 1.00 90.62 721 ASP A O 1
ATOM 5373 N N . PRO A 1 722 ? -22.951 8.294 36.348 1.00 89.94 722 PRO A N 1
ATOM 5374 C CA . PRO A 1 722 ? -23.746 7.195 35.810 1.00 89.94 722 PRO A CA 1
ATOM 5375 C C . PRO A 1 722 ? -25.047 7.654 35.131 1.00 89.94 722 PRO A C 1
ATOM 5377 O O . PRO A 1 722 ? -25.778 6.820 34.607 1.00 89.94 722 PRO A O 1
ATOM 5380 N N . ASN A 1 723 ? -25.389 8.949 35.169 1.00 90.62 723 ASN A N 1
ATOM 5381 C CA . ASN A 1 723 ? -26.648 9.485 34.636 1.00 90.62 723 ASN A CA 1
ATOM 5382 C C . ASN A 1 723 ? -26.521 10.063 33.216 1.00 90.62 723 ASN A C 1
ATOM 5384 O O . ASN A 1 723 ? -27.266 10.984 32.861 1.00 90.62 723 ASN A O 1
ATOM 5388 N N . ILE A 1 724 ? -25.595 9.547 32.407 1.00 92.81 724 ILE A N 1
ATOM 5389 C CA . ILE A 1 724 ? -25.455 9.928 30.997 1.00 92.81 724 ILE A CA 1
ATOM 5390 C C . ILE A 1 724 ? -26.322 9.046 30.084 1.00 92.81 724 ILE A C 1
ATOM 5392 O O . ILE A 1 724 ? -26.701 7.932 30.441 1.00 92.81 724 ILE A O 1
ATOM 5396 N N . GLU A 1 725 ? -26.697 9.574 28.916 1.00 94.19 725 GLU A N 1
ATOM 5397 C CA . GLU A 1 725 ? -27.496 8.839 27.924 1.00 94.19 725 GLU A CA 1
ATOM 5398 C C . GLU A 1 725 ? -26.770 7.560 27.483 1.00 94.19 725 GLU A C 1
ATOM 5400 O O . GLU A 1 725 ? -25.551 7.567 27.360 1.00 94.19 725 GLU A O 1
ATOM 5405 N N . GLY A 1 726 ? -27.511 6.474 27.260 1.00 91.81 726 GLY A N 1
ATOM 5406 C CA . GLY A 1 726 ? -26.925 5.199 26.844 1.00 91.81 726 GLY A CA 1
ATOM 5407 C C . GLY A 1 726 ? -26.244 4.399 27.959 1.00 91.81 726 GLY A C 1
ATOM 5408 O O . GLY A 1 726 ? -25.653 3.386 27.647 1.00 91.81 726 GLY A O 1
ATOM 5409 N N . TRP A 1 727 ? -26.331 4.793 29.239 1.00 95.88 727 TRP A N 1
ATOM 5410 C CA . TRP A 1 727 ? -25.854 3.978 30.370 1.00 95.88 727 TRP A CA 1
ATOM 5411 C C . TRP A 1 727 ? -26.956 3.717 31.402 1.00 95.88 727 TRP A C 1
ATOM 5413 O O . TRP A 1 727 ? -27.786 4.583 31.695 1.00 95.88 727 TRP A O 1
ATOM 5423 N N . THR A 1 728 ? -26.960 2.521 31.992 1.00 95.31 728 THR A N 1
ATOM 5424 C CA . THR A 1 728 ? -27.922 2.086 33.007 1.00 95.31 728 THR A CA 1
ATOM 5425 C C . THR A 1 728 ? -27.222 1.499 34.232 1.00 95.31 728 THR A C 1
ATOM 5427 O O . THR A 1 728 ? -26.576 0.458 34.179 1.00 95.31 728 THR A O 1
ATOM 5430 N N . GLY A 1 729 ? -27.473 2.093 35.402 1.00 94.56 729 GLY A N 1
ATOM 5431 C CA . GLY A 1 729 ? -26.981 1.578 36.684 1.00 94.56 729 GLY A CA 1
ATOM 5432 C C . GLY A 1 729 ? -25.708 2.281 37.165 1.00 94.56 729 GLY A C 1
ATOM 5433 O O . GLY A 1 729 ? -25.430 3.391 36.723 1.00 94.56 729 GLY A O 1
ATOM 5434 N N . PRO A 1 730 ? -24.982 1.713 38.147 1.00 94.88 730 PRO A N 1
ATOM 5435 C CA . PRO A 1 730 ? -23.755 2.321 38.661 1.00 94.88 730 PRO A CA 1
ATOM 5436 C C . PRO A 1 730 ? -22.630 2.311 37.614 1.00 94.88 730 PRO A C 1
ATOM 5438 O O . PRO A 1 730 ? -22.704 1.596 36.616 1.00 94.88 730 PRO A O 1
ATOM 5441 N N . SER A 1 731 ? -21.585 3.102 37.856 1.00 93.56 731 SER A N 1
ATOM 5442 C CA . SER A 1 731 ? -20.329 3.016 37.111 1.00 93.56 731 SER A CA 1
ATOM 5443 C C . SER A 1 731 ? -19.587 1.712 37.427 1.00 93.56 731 SER A C 1
ATOM 5445 O O . SER A 1 731 ? -19.767 1.118 38.497 1.00 93.56 731 SER A O 1
ATOM 5447 N N . ILE A 1 732 ? -18.735 1.280 36.497 1.00 93.38 732 ILE A N 1
ATOM 5448 C CA . ILE A 1 732 ? -17.839 0.133 36.684 1.00 93.38 732 ILE A CA 1
ATOM 5449 C C . ILE A 1 732 ? -16.925 0.405 37.879 1.00 93.38 732 ILE A C 1
ATOM 5451 O O . ILE A 1 732 ? -16.270 1.452 37.937 1.00 93.38 732 ILE A O 1
ATOM 5455 N N . THR A 1 733 ? -16.864 -0.538 38.821 1.00 87.75 733 THR A N 1
ATOM 5456 C CA . THR A 1 733 ? -16.040 -0.428 40.030 1.00 87.75 733 THR A CA 1
ATOM 5457 C C . THR A 1 733 ? -14.874 -1.421 39.980 1.00 87.75 733 THR A C 1
ATOM 5459 O O . THR A 1 733 ? -15.084 -2.602 40.257 1.00 87.75 733 THR A O 1
ATOM 5462 N N . PRO A 1 734 ? -13.632 -0.974 39.700 1.00 75.44 734 PRO A N 1
ATOM 5463 C CA . PRO A 1 734 ? -12.448 -1.836 39.730 1.00 75.44 734 PRO A CA 1
ATOM 5464 C C . PRO A 1 734 ? -12.251 -2.532 41.092 1.00 75.44 734 PRO A C 1
ATOM 5466 O O . PRO A 1 734 ? -12.719 -2.033 42.125 1.00 75.44 734 PRO A O 1
ATOM 5469 N N . PRO A 1 735 ? -11.515 -3.657 41.166 1.00 73.56 735 PRO A N 1
ATOM 5470 C CA . PRO A 1 735 ? -11.348 -4.384 42.414 1.00 73.56 735 PRO A CA 1
ATOM 5471 C C . PRO A 1 735 ? -10.492 -3.578 43.397 1.00 73.56 735 PRO A C 1
ATOM 5473 O O . PRO A 1 735 ? -9.420 -3.078 43.068 1.00 73.56 735 PRO A O 1
ATOM 5476 N N . SER A 1 736 ? -10.919 -3.528 44.662 1.00 62.09 736 SER A N 1
ATOM 5477 C CA . SER A 1 736 ? -10.305 -2.698 45.716 1.00 62.09 736 SER A CA 1
ATOM 5478 C C . SER A 1 736 ? -8.824 -2.987 46.033 1.00 62.09 736 SER A C 1
ATOM 5480 O O . SER A 1 736 ? -8.216 -2.261 46.817 1.00 62.09 736 SER A O 1
ATOM 5482 N N . SER A 1 737 ? -8.256 -4.068 45.491 1.00 55.19 737 SER A N 1
ATOM 5483 C CA . SER A 1 737 ? -6.872 -4.507 45.712 1.00 55.19 737 SER A CA 1
ATOM 5484 C C . SER A 1 737 ? -5.920 -4.221 44.546 1.00 55.19 737 SER A C 1
ATOM 5486 O O . SER A 1 737 ? -4.731 -4.500 44.682 1.00 55.19 737 SER A O 1
ATOM 5488 N N . SER A 1 738 ? -6.399 -3.686 43.421 1.00 59.50 738 SER A N 1
ATOM 5489 C CA . SER A 1 738 ? -5.566 -3.319 42.269 1.00 59.50 738 SER A CA 1
ATOM 5490 C C . SER A 1 738 ? -5.556 -1.805 42.085 1.00 59.50 738 SER A C 1
ATOM 5492 O O . SER A 1 738 ? -6.615 -1.185 42.012 1.00 59.50 738 SER A O 1
ATOM 5494 N N . GLY A 1 739 ? -4.367 -1.205 41.992 1.00 65.19 739 GLY A N 1
ATOM 5495 C CA . GLY A 1 739 ? -4.254 0.143 41.433 1.00 65.19 739 GLY A CA 1
ATOM 5496 C C . GLY A 1 739 ? -4.735 0.156 39.972 1.00 65.19 739 GLY A C 1
ATOM 5497 O O . GLY A 1 739 ? -4.636 -0.885 39.320 1.00 65.19 739 GLY A O 1
ATOM 5498 N N . PRO A 1 740 ? -5.244 1.293 39.462 1.00 68.56 740 PRO A N 1
ATOM 5499 C CA . PRO A 1 740 ? -5.782 1.388 38.100 1.00 68.56 740 PRO A CA 1
ATOM 5500 C C . PRO A 1 740 ? -4.712 1.173 37.022 1.00 68.56 740 PRO A C 1
ATOM 5502 O O . PRO A 1 740 ? -5.035 0.728 35.932 1.00 68.56 740 PRO A O 1
ATOM 5505 N N . VAL A 1 741 ? -3.440 1.419 37.352 1.00 78.62 741 VAL A N 1
ATOM 5506 C CA . VAL A 1 741 ? -2.318 1.341 36.412 1.00 78.62 741 VAL A CA 1
ATOM 5507 C C . VAL A 1 741 ? -2.255 -0.017 35.709 1.00 78.62 741 VAL A C 1
ATOM 5509 O O . VAL A 1 741 ? -2.095 -1.061 36.359 1.00 78.62 741 VAL A O 1
ATOM 5512 N N . GLY A 1 742 ? -2.358 0.019 34.377 1.00 81.69 742 GLY A N 1
ATOM 5513 C CA . GLY A 1 742 ? -2.270 -1.148 33.499 1.00 81.69 742 GLY A CA 1
ATOM 5514 C C . GLY A 1 742 ? -3.433 -2.137 33.626 1.00 81.69 742 GLY A C 1
ATOM 5515 O O . GLY A 1 742 ? -3.284 -3.280 33.189 1.00 81.69 742 GLY A O 1
ATOM 5516 N N . LEU A 1 743 ? -4.553 -1.751 34.251 1.00 86.62 743 LEU A N 1
ATOM 5517 C CA . LEU A 1 743 ? -5.758 -2.576 34.345 1.00 86.62 743 LEU A CA 1
ATOM 5518 C C . LEU A 1 743 ? -6.597 -2.426 33.072 1.00 86.62 743 LEU A C 1
ATOM 5520 O O . LEU A 1 743 ? -7.088 -1.344 32.761 1.00 86.62 743 LEU A O 1
ATOM 5524 N N . ILE A 1 744 ? -6.805 -3.535 32.372 1.00 90.12 744 ILE A N 1
ATOM 5525 C CA . ILE A 1 744 ? -7.647 -3.607 31.182 1.00 90.12 744 ILE A CA 1
ATOM 5526 C C . ILE A 1 744 ? -9.035 -4.071 31.620 1.00 90.12 744 ILE A C 1
ATOM 5528 O O . ILE A 1 744 ? -9.229 -5.223 32.030 1.00 90.12 744 ILE A O 1
ATOM 5532 N N . MET A 1 745 ? -9.996 -3.159 31.529 1.00 90.94 745 MET A N 1
ATOM 5533 C CA . MET A 1 745 ? -11.416 -3.456 31.669 1.00 90.94 745 MET A CA 1
ATOM 5534 C C . MET A 1 745 ? -11.946 -3.901 30.310 1.00 90.94 745 MET A C 1
ATOM 5536 O O . MET A 1 745 ? -11.604 -3.323 29.278 1.00 90.94 745 MET A O 1
ATOM 5540 N N . MET A 1 746 ? -12.775 -4.936 30.295 1.00 91.75 746 MET A N 1
ATOM 5541 C CA . MET A 1 746 ? -13.277 -5.514 29.055 1.00 91.75 746 MET A CA 1
ATOM 5542 C C . MET A 1 746 ? -14.709 -5.990 29.207 1.00 91.75 746 MET A C 1
ATOM 5544 O O . MET A 1 746 ? -15.120 -6.405 30.288 1.00 91.75 746 MET A O 1
ATOM 5548 N N . ARG A 1 747 ? -15.445 -5.929 28.103 1.00 91.31 747 ARG A N 1
ATOM 5549 C CA . ARG A 1 747 ? -16.812 -6.423 28.000 1.00 91.31 747 ARG A CA 1
ATOM 5550 C C . ARG A 1 747 ? -16.821 -7.948 27.900 1.00 91.31 747 ARG A C 1
ATOM 5552 O O . ARG A 1 747 ? -16.103 -8.535 27.087 1.00 91.31 747 ARG A O 1
ATOM 5559 N N . GLY A 1 748 ? -17.660 -8.595 28.698 1.00 90.25 748 GLY A N 1
ATOM 5560 C CA . GLY A 1 748 ? -17.710 -10.044 28.831 1.00 90.25 748 GLY A CA 1
ATOM 5561 C C . GLY A 1 748 ? -16.380 -10.629 29.309 1.00 90.25 748 GLY A C 1
ATOM 5562 O O . GLY A 1 748 ? -15.632 -10.020 30.069 1.00 90.25 748 GLY A O 1
ATOM 5563 N N . ASP A 1 749 ? -16.078 -11.840 28.857 1.00 85.12 749 ASP A N 1
ATOM 5564 C CA . ASP A 1 749 ? -14.820 -12.531 29.154 1.00 85.12 749 ASP A CA 1
ATOM 5565 C C . ASP A 1 749 ? -13.695 -12.214 28.150 1.00 85.12 749 ASP A C 1
ATOM 5567 O O . ASP A 1 749 ? -12.608 -12.785 28.247 1.00 85.12 749 ASP A O 1
ATOM 5571 N N . GLY A 1 750 ? -13.955 -11.325 27.183 1.00 85.38 750 GLY A N 1
ATOM 5572 C CA . GLY A 1 750 ? -13.039 -10.998 26.092 1.00 85.38 750 GLY A CA 1
ATOM 5573 C C . GLY A 1 750 ? -12.972 -12.016 24.955 1.00 85.38 750 GLY A C 1
ATOM 5574 O O . GLY A 1 750 ? -12.255 -11.771 23.988 1.00 85.38 750 GLY A O 1
ATOM 5575 N N . CYS A 1 751 ? -13.702 -13.129 25.039 1.00 83.19 751 CYS A N 1
ATOM 5576 C CA . CYS A 1 751 ? -13.563 -14.276 24.140 1.00 83.19 751 CYS A CA 1
ATOM 5577 C C . CYS A 1 751 ? -14.748 -14.501 23.200 1.00 83.19 751 CYS A C 1
ATOM 5579 O O . CYS A 1 751 ? -14.804 -15.507 22.489 1.00 83.19 751 CYS A O 1
ATOM 5581 N N . ALA A 1 752 ? -15.681 -13.554 23.147 1.00 79.62 752 ALA A N 1
ATOM 5582 C CA . ALA A 1 752 ? -16.780 -13.585 22.198 1.00 79.62 752 ALA A CA 1
ATOM 5583 C C . ALA A 1 752 ? -16.261 -13.631 20.745 1.00 79.62 752 ALA A C 1
ATOM 5585 O O . ALA A 1 752 ? -15.634 -12.691 20.247 1.00 79.62 752 ALA A O 1
ATOM 5586 N N . SER A 1 753 ? -16.546 -14.745 20.066 1.00 68.88 753 SER A N 1
ATOM 5587 C CA . SER A 1 753 ? -16.180 -14.993 18.665 1.00 68.88 753 SER A CA 1
ATOM 5588 C C . SER A 1 753 ? -17.264 -14.572 17.673 1.00 68.88 753 SER A C 1
ATOM 5590 O O . SER A 1 753 ? -17.000 -14.464 16.478 1.00 68.88 753 SER A O 1
ATOM 5592 N N . THR A 1 754 ? -18.476 -14.309 18.161 1.00 69.19 754 THR A N 1
ATOM 5593 C CA . THR A 1 754 ? -19.575 -13.745 17.378 1.00 69.19 754 THR A CA 1
ATOM 5594 C C . THR A 1 754 ? -20.027 -12.433 18.002 1.00 69.19 754 THR A C 1
ATOM 5596 O O . THR A 1 754 ? -20.135 -12.375 19.229 1.00 69.19 754 THR A O 1
ATOM 5599 N N . PRO A 1 755 ? -20.375 -11.425 17.192 1.00 68.44 755 PRO A N 1
ATOM 5600 C CA . PRO A 1 755 ? -20.934 -10.169 17.676 1.00 68.44 755 PRO A CA 1
ATOM 5601 C C . PRO A 1 755 ? -22.049 -10.302 18.723 1.00 68.44 755 PRO A C 1
ATOM 5603 O O . PRO A 1 755 ? -21.972 -9.690 19.783 1.00 68.44 755 PRO A O 1
ATOM 5606 N N . ASP A 1 756 ? -23.010 -11.202 18.484 1.00 70.25 756 ASP A N 1
ATOM 5607 C CA . ASP A 1 756 ? -24.153 -11.453 19.377 1.00 70.25 756 ASP A CA 1
ATOM 5608 C C . ASP A 1 756 ? -23.767 -12.031 20.754 1.00 70.25 756 ASP A C 1
ATOM 5610 O O . ASP A 1 756 ? -24.611 -12.137 21.645 1.00 70.25 756 ASP A O 1
ATOM 5614 N N . ALA A 1 757 ? -22.515 -12.468 20.926 1.00 79.38 757 ALA A N 1
ATOM 5615 C CA . ALA A 1 757 ? -22.016 -13.037 22.174 1.00 79.38 757 ALA A CA 1
ATOM 5616 C C . ALA A 1 757 ? -21.361 -11.993 23.092 1.00 79.38 757 ALA A C 1
ATOM 5618 O O . ALA A 1 757 ? -21.080 -12.314 24.247 1.00 79.38 757 ALA A O 1
ATOM 5619 N N . ILE A 1 758 ? -21.123 -10.763 22.615 1.00 85.88 758 ILE A N 1
ATOM 5620 C CA . ILE A 1 758 ? -20.639 -9.678 23.474 1.00 85.88 758 ILE A CA 1
ATOM 5621 C C . ILE A 1 758 ? -21.836 -9.119 24.255 1.00 85.88 758 ILE A C 1
ATOM 5623 O O . ILE A 1 758 ? -22.808 -8.683 23.638 1.00 85.88 758 ILE A O 1
ATOM 5627 N N . PRO A 1 759 ? -21.806 -9.128 25.600 1.00 87.75 759 PRO A N 1
ATOM 5628 C CA . PRO A 1 759 ? -22.893 -8.567 26.385 1.00 87.75 759 PRO A CA 1
ATOM 5629 C C . PRO A 1 759 ? -22.979 -7.049 26.183 1.00 87.75 759 PRO A C 1
ATOM 5631 O O . PRO A 1 759 ? -21.967 -6.346 26.224 1.00 87.75 759 PRO A O 1
ATOM 5634 N N . ASP A 1 760 ? -24.200 -6.568 25.955 1.00 88.38 760 ASP A N 1
ATOM 5635 C CA . ASP A 1 760 ? -24.525 -5.155 25.763 1.00 88.38 760 ASP A CA 1
ATOM 5636 C C . ASP A 1 760 ? -25.826 -4.789 26.468 1.00 88.38 760 ASP A C 1
ATOM 5638 O O . ASP A 1 760 ? -26.900 -4.701 25.875 1.00 88.38 760 ASP A O 1
ATOM 5642 N N . THR A 1 761 ? -25.747 -4.680 27.789 1.00 91.56 761 THR A N 1
ATOM 5643 C CA . THR A 1 761 ? -26.851 -4.213 28.628 1.00 91.56 761 THR A CA 1
ATOM 5644 C C . THR A 1 761 ? -26.689 -2.751 29.030 1.00 91.56 761 THR A C 1
ATOM 5646 O O . THR A 1 761 ? -27.461 -2.275 29.869 1.00 91.56 761 THR A O 1
ATOM 5649 N N . ASP A 1 762 ? -25.705 -2.058 28.442 1.00 90.94 762 ASP A N 1
ATOM 5650 C CA . ASP A 1 762 ? -25.304 -0.695 28.779 1.00 90.94 762 ASP A CA 1
ATOM 5651 C C . ASP A 1 762 ? -25.070 -0.527 30.291 1.00 90.94 762 ASP A C 1
ATOM 5653 O O . ASP A 1 762 ? -25.515 0.448 30.904 1.00 90.94 762 ASP A O 1
ATOM 5657 N N . SER A 1 763 ? -24.455 -1.519 30.946 1.00 95.12 763 SER A N 1
ATOM 5658 C CA . SER A 1 763 ? -24.292 -1.514 32.403 1.00 95.12 763 SER A CA 1
ATOM 5659 C C . SER A 1 763 ? -22.943 -2.051 32.872 1.00 95.12 763 SER A C 1
ATOM 5661 O O . SER A 1 763 ? -22.252 -2.789 32.172 1.00 95.12 763 SER A O 1
ATOM 5663 N N . ALA A 1 764 ? -22.575 -1.733 34.119 1.00 94.75 764 ALA A N 1
ATOM 5664 C CA . ALA A 1 764 ? -21.322 -2.200 34.718 1.00 94.75 764 ALA A CA 1
ATOM 5665 C C . ALA A 1 764 ? -21.188 -3.735 34.729 1.00 94.75 764 ALA A C 1
ATOM 5667 O O . ALA A 1 764 ? -20.076 -4.255 34.675 1.00 94.75 764 ALA A O 1
ATOM 5668 N N . ALA A 1 765 ? -22.308 -4.467 34.740 1.00 93.69 765 ALA A N 1
ATOM 5669 C CA . ALA A 1 765 ? -22.309 -5.927 34.730 1.00 93.69 765 ALA A CA 1
ATOM 5670 C C . ALA A 1 765 ? -21.674 -6.518 33.462 1.00 93.69 765 ALA A C 1
ATOM 5672 O O . ALA A 1 765 ? -21.128 -7.617 33.525 1.00 93.69 765 ALA A O 1
ATOM 5673 N N . ASP A 1 766 ? -21.708 -5.789 32.342 1.00 92.81 766 ASP A N 1
ATOM 5674 C CA . ASP A 1 766 ? -21.077 -6.230 31.099 1.00 92.81 766 ASP A CA 1
ATOM 5675 C C . ASP A 1 766 ? -19.551 -6.216 31.214 1.00 92.81 766 ASP A C 1
ATOM 5677 O O . ASP A 1 766 ? -18.886 -6.972 30.520 1.00 92.81 766 ASP A O 1
ATOM 5681 N N . TRP A 1 767 ? -18.993 -5.393 32.103 1.00 93.06 767 TRP A N 1
ATOM 5682 C CA . TRP A 1 767 ? -17.554 -5.162 32.237 1.00 93.06 767 TRP A CA 1
ATOM 5683 C C . TRP A 1 767 ? -16.947 -5.812 33.485 1.00 93.06 767 TRP A C 1
ATOM 5685 O O . TRP A 1 767 ? -15.735 -5.976 33.569 1.00 93.06 767 TRP A O 1
ATOM 5695 N N . GLU A 1 768 ? -17.766 -6.188 34.469 1.00 91.31 768 GLU A N 1
ATOM 5696 C CA . GLU A 1 768 ? -17.357 -6.808 35.740 1.00 91.31 768 GLU A CA 1
ATOM 5697 C C . GLU A 1 768 ? -17.340 -8.351 35.661 1.00 91.31 768 GLU A C 1
ATOM 5699 O O . GLU A 1 768 ? -17.759 -9.046 36.589 1.00 91.31 768 GLU A O 1
ATOM 5704 N N . VAL A 1 769 ? -16.860 -8.898 34.536 1.00 85.81 769 VAL A N 1
ATOM 5705 C CA . VAL A 1 769 ? -16.792 -10.351 34.279 1.00 85.81 769 VAL A CA 1
ATOM 5706 C C . VAL A 1 769 ? -15.358 -10.870 34.388 1.00 85.81 769 VAL A C 1
ATOM 5708 O O . VAL A 1 769 ? -15.076 -11.759 35.194 1.00 85.81 769 VAL A O 1
ATOM 5711 N N . ARG A 1 770 ? -14.437 -10.307 33.602 1.00 84.50 770 ARG A N 1
ATOM 5712 C CA . ARG A 1 770 ? -13.011 -10.653 33.594 1.00 84.50 770 ARG A CA 1
ATOM 5713 C C . ARG A 1 770 ? -12.197 -9.387 33.374 1.00 84.50 770 ARG A C 1
ATOM 5715 O O . ARG A 1 770 ? -12.568 -8.563 32.552 1.00 84.50 770 ARG A O 1
ATOM 5722 N N . TRP A 1 771 ? -11.071 -9.259 34.069 1.00 86.62 771 TRP A N 1
ATOM 5723 C CA . TRP A 1 771 ? -10.116 -8.168 33.867 1.00 86.62 771 TRP A CA 1
ATOM 5724 C C . TRP A 1 771 ? -8.717 -8.713 33.654 1.00 86.62 771 TRP A C 1
ATOM 5726 O O . TRP A 1 771 ? -8.366 -9.766 34.193 1.00 86.62 771 TRP A O 1
ATOM 5736 N N . LEU A 1 772 ? -7.921 -7.975 32.887 1.00 86.19 772 LEU A N 1
ATOM 5737 C CA . LEU A 1 772 ? -6.543 -8.329 32.570 1.00 86.19 772 LEU A CA 1
ATOM 5738 C C . LEU A 1 772 ? -5.594 -7.235 33.043 1.00 86.19 772 LEU A C 1
ATOM 5740 O O . LEU A 1 772 ? -5.981 -6.081 33.230 1.00 86.19 772 LEU A O 1
ATOM 5744 N N . ARG A 1 773 ? -4.330 -7.606 33.216 1.00 83.88 773 ARG A N 1
ATOM 5745 C CA . ARG A 1 773 ? -3.242 -6.636 33.286 1.00 83.88 773 ARG A CA 1
ATOM 5746 C C . ARG A 1 773 ? -2.554 -6.546 31.935 1.00 83.88 773 ARG A C 1
ATOM 5748 O O . ARG A 1 773 ? -2.573 -7.496 31.159 1.00 83.88 773 ARG A O 1
ATOM 5755 N N . MET A 1 774 ? -1.934 -5.404 31.682 1.00 84.88 774 MET A N 1
ATOM 5756 C CA . MET A 1 774 ? -1.021 -5.219 30.561 1.00 84.88 774 MET A CA 1
ATOM 5757 C C . MET A 1 774 ? -0.010 -6.378 30.475 1.00 84.88 774 MET A C 1
ATOM 5759 O O . MET A 1 774 ? 0.564 -6.777 31.488 1.00 84.88 774 MET A O 1
ATOM 5763 N N . GLY A 1 775 ? 0.148 -6.953 29.279 1.00 82.25 775 GLY A N 1
ATOM 5764 C CA . GLY A 1 775 ? 1.004 -8.118 29.025 1.00 82.25 775 GLY A CA 1
ATOM 5765 C C . GLY A 1 775 ? 0.431 -9.478 29.457 1.00 82.25 775 GLY A C 1
ATOM 5766 O O . GLY A 1 775 ? 1.083 -10.496 29.233 1.00 82.25 775 GLY A O 1
ATOM 5767 N N . ALA A 1 776 ? -0.750 -9.530 30.089 1.00 86.69 776 ALA A N 1
ATOM 5768 C CA . ALA A 1 776 ? -1.399 -10.793 30.439 1.00 86.69 776 ALA A CA 1
ATOM 5769 C C . ALA A 1 776 ? -1.984 -11.485 29.199 1.00 86.69 776 ALA A C 1
ATOM 5771 O O . ALA A 1 776 ? -2.411 -10.835 28.244 1.00 86.69 776 ALA A O 1
ATOM 5772 N N . SER A 1 777 ? -2.068 -12.810 29.248 1.00 88.50 777 SER A N 1
ATOM 5773 C CA . SER A 1 777 ? -2.685 -13.629 28.219 1.00 88.50 777 SER A CA 1
ATOM 5774 C C . SER A 1 777 ? -4.199 -13.481 28.194 1.00 88.50 777 SER A C 1
ATOM 5776 O O . SER A 1 777 ? -4.862 -13.250 29.209 1.00 88.50 777 SER A O 1
ATOM 5778 N N . LEU A 1 778 ? -4.750 -13.680 26.998 1.00 86.94 778 LEU A N 1
ATOM 5779 C CA . LEU A 1 778 ? -6.173 -13.866 26.763 1.00 86.94 778 LEU A CA 1
ATOM 5780 C C . LEU A 1 778 ? -6.359 -15.061 25.832 1.00 86.94 778 LEU A C 1
ATOM 5782 O O . LEU A 1 778 ? -6.321 -14.935 24.610 1.00 86.94 778 LEU A O 1
ATOM 5786 N N . PHE A 1 779 ? -6.553 -16.236 26.419 1.00 88.44 779 PHE A N 1
ATOM 5787 C CA . PHE A 1 779 ? -6.810 -17.447 25.652 1.00 88.44 779 PHE A CA 1
ATOM 5788 C C . PHE A 1 779 ? -8.307 -17.740 25.551 1.00 88.44 779 PHE A C 1
ATOM 5790 O O . PHE A 1 779 ? -8.989 -17.860 26.570 1.00 88.44 779 PHE A O 1
ATOM 5797 N N . CYS A 1 780 ? -8.794 -17.901 24.319 1.00 86.06 780 CYS A N 1
ATOM 5798 C CA . CYS A 1 780 ? -10.222 -18.038 24.012 1.00 86.06 780 CYS A CA 1
ATOM 5799 C C . CYS A 1 780 ? -10.628 -19.407 23.448 1.00 86.06 780 CYS A C 1
ATOM 5801 O O . CYS A 1 780 ? -11.760 -19.590 23.013 1.00 86.06 780 CYS A O 1
ATOM 5803 N N . ASP A 1 781 ? -9.726 -20.387 23.484 1.00 86.62 781 ASP A N 1
ATOM 5804 C CA . ASP A 1 781 ? -9.998 -21.778 23.087 1.00 86.62 781 ASP A CA 1
ATOM 5805 C C . ASP A 1 781 ? -10.748 -22.590 24.173 1.00 86.62 781 ASP A C 1
ATOM 5807 O O . ASP A 1 781 ? -11.156 -23.728 23.943 1.00 86.62 781 ASP A O 1
ATOM 5811 N N . GLY A 1 782 ? -10.914 -22.021 25.375 1.00 84.50 782 GLY A N 1
ATOM 5812 C CA . GLY A 1 782 ? -11.525 -22.667 26.540 1.00 84.50 782 GLY A CA 1
ATOM 5813 C C . GLY A 1 782 ? -10.728 -23.833 27.143 1.00 84.50 782 GLY A C 1
ATOM 5814 O O . GLY A 1 782 ? -11.194 -24.424 28.117 1.00 84.50 782 GLY A O 1
ATOM 5815 N N . GLY A 1 783 ? -9.571 -24.192 26.583 1.00 89.00 783 GLY A N 1
ATOM 5816 C CA . GLY A 1 783 ? -8.684 -25.263 27.047 1.00 89.00 783 GLY A CA 1
ATOM 5817 C C . GLY A 1 783 ? -9.248 -26.686 26.958 1.00 89.00 783 GLY A C 1
ATOM 5818 O O . GLY A 1 783 ? -8.589 -27.617 27.417 1.00 89.00 783 GLY A O 1
ATOM 5819 N N . VAL A 1 784 ? -10.456 -26.892 26.421 1.00 91.19 784 VAL A N 1
ATOM 5820 C CA . VAL A 1 784 ? -11.122 -28.207 26.370 1.00 91.19 784 VAL A CA 1
ATOM 5821 C C . VAL A 1 784 ? -10.621 -29.016 25.176 1.00 91.19 784 VAL A C 1
ATOM 5823 O O . VAL A 1 784 ? -10.556 -28.507 24.061 1.00 91.19 784 VAL A O 1
ATOM 5826 N N . PHE A 1 785 ? -10.334 -30.299 25.388 1.00 92.88 785 PHE A N 1
ATOM 5827 C CA . PHE A 1 785 ? -9.899 -31.213 24.336 1.00 92.88 785 PHE A CA 1
ATOM 5828 C C . PHE A 1 785 ? -10.575 -32.586 24.440 1.00 92.88 785 PHE A C 1
ATOM 5830 O O . PHE A 1 785 ? -10.945 -33.048 25.521 1.00 92.88 785 PHE A O 1
ATOM 5837 N N . SER A 1 786 ? -10.702 -33.245 23.287 1.00 94.81 786 SER A N 1
ATOM 5838 C CA . SER A 1 786 ? -11.152 -34.630 23.134 1.00 94.81 786 SER A CA 1
ATOM 5839 C C . SER A 1 786 ? -10.349 -35.263 22.002 1.00 94.81 786 SER A C 1
ATOM 5841 O O . SER A 1 786 ? -10.431 -34.814 20.859 1.00 94.81 786 SER A O 1
ATOM 5843 N N . THR A 1 787 ? -9.524 -36.259 22.315 1.00 94.94 787 THR A N 1
ATOM 5844 C CA . THR A 1 787 ? -8.574 -36.852 21.360 1.00 94.94 787 THR A CA 1
ATOM 5845 C C . THR A 1 787 ? -8.312 -38.332 21.661 1.00 94.94 787 THR A C 1
ATOM 5847 O O . THR A 1 787 ? -8.930 -38.925 22.543 1.00 94.94 787 THR A O 1
ATOM 5850 N N . THR A 1 788 ? -7.426 -38.976 20.900 1.00 94.62 788 THR A N 1
ATOM 5851 C CA . THR A 1 788 ? -6.940 -40.338 21.149 1.00 94.62 788 THR A CA 1
ATOM 5852 C C . THR A 1 788 ? -5.428 -40.323 21.306 1.00 94.62 788 THR A C 1
ATOM 5854 O O . THR A 1 788 ? -4.721 -39.828 20.436 1.00 94.62 788 THR A O 1
ATOM 5857 N N . GLY A 1 789 ? -4.923 -40.934 22.373 1.00 95.00 789 GLY A N 1
ATOM 5858 C CA . GLY A 1 789 ? -3.491 -40.972 22.647 1.00 95.00 789 GLY A CA 1
ATOM 5859 C C . GLY A 1 789 ? -3.129 -41.971 23.735 1.00 95.00 789 GLY A C 1
ATOM 5860 O O . GLY A 1 789 ? -3.938 -42.831 24.109 1.00 95.00 789 GLY A O 1
ATOM 5861 N N . ASN A 1 790 ? -1.909 -41.842 24.251 1.00 95.56 790 ASN A N 1
ATOM 5862 C CA . ASN A 1 790 ? -1.441 -42.611 25.401 1.00 95.56 790 ASN A CA 1
ATOM 5863 C C . ASN A 1 790 ? -1.147 -41.677 26.573 1.00 95.56 790 ASN A C 1
ATOM 5865 O O . ASN A 1 790 ? -0.415 -40.707 26.415 1.00 95.56 790 ASN A O 1
ATOM 5869 N N . VAL A 1 791 ? -1.656 -42.013 27.758 1.00 95.19 791 VAL A N 1
ATOM 5870 C CA . VAL A 1 791 ? -1.276 -41.361 29.016 1.00 95.19 791 VAL A CA 1
ATOM 5871 C C . VAL A 1 791 ? -0.508 -42.356 29.866 1.00 95.19 791 VAL A C 1
ATOM 5873 O O . VAL A 1 791 ? -1.053 -43.389 30.261 1.00 95.19 791 VAL A O 1
ATOM 5876 N N . THR A 1 792 ? 0.748 -42.045 30.162 1.00 94.56 792 THR A N 1
ATOM 5877 C CA . THR A 1 792 ? 1.621 -42.845 31.023 1.00 94.56 792 THR A CA 1
ATOM 5878 C C . THR A 1 792 ? 1.931 -42.064 32.291 1.00 94.56 792 THR A C 1
ATOM 5880 O O . THR A 1 792 ? 2.386 -40.926 32.232 1.00 94.56 792 THR A O 1
ATOM 5883 N N . THR A 1 793 ? 1.679 -42.658 33.455 1.00 91.88 793 THR A N 1
ATOM 5884 C CA . THR A 1 793 ? 1.956 -42.018 34.751 1.00 91.88 793 THR A CA 1
ATOM 5885 C C . THR A 1 793 ? 3.282 -42.500 35.329 1.00 91.88 793 THR A C 1
ATOM 5887 O O . THR A 1 793 ? 3.513 -43.711 35.373 1.00 91.88 793 THR A O 1
ATOM 5890 N N . SER A 1 794 ? 4.080 -41.590 35.886 1.00 90.69 794 SER A N 1
ATOM 5891 C CA . SER A 1 794 ? 5.272 -41.908 36.678 1.00 90.69 794 SER A CA 1
ATOM 5892 C C . SER A 1 794 ? 5.235 -41.180 38.026 1.00 90.69 794 SER A C 1
ATOM 5894 O O . SER A 1 794 ? 4.725 -40.066 38.134 1.00 90.69 794 SER A O 1
ATOM 5896 N N . ILE A 1 795 ? 5.717 -41.837 39.084 1.00 89.50 795 ILE A N 1
ATOM 5897 C CA . ILE A 1 795 ? 5.658 -41.333 40.463 1.00 89.50 795 ILE A CA 1
ATOM 5898 C C . ILE A 1 795 ? 7.063 -41.351 41.060 1.00 89.50 795 ILE A C 1
ATOM 5900 O O . ILE A 1 795 ? 7.736 -42.383 41.079 1.00 89.50 795 ILE A O 1
ATOM 5904 N N . SER A 1 796 ? 7.480 -40.214 41.605 1.00 90.00 796 SER A N 1
ATOM 5905 C CA . SER A 1 796 ? 8.723 -40.075 42.362 1.00 90.00 796 SER A CA 1
ATOM 5906 C C . SER A 1 796 ? 8.478 -40.233 43.874 1.00 90.00 796 SER A C 1
ATOM 5908 O O . SER A 1 796 ? 7.383 -39.899 44.335 1.00 90.00 796 SER A O 1
ATOM 5910 N N . PRO A 1 797 ? 9.434 -40.737 44.686 1.00 88.94 797 PRO A N 1
ATOM 5911 C CA . PRO A 1 797 ? 10.715 -41.323 44.290 1.00 88.94 797 PRO A CA 1
ATOM 5912 C C . PRO A 1 797 ? 10.535 -42.725 43.696 1.00 88.94 797 PRO A C 1
ATOM 5914 O O . PRO A 1 797 ? 9.606 -43.452 44.041 1.00 88.94 797 PRO A O 1
ATOM 5917 N N . GLY A 1 798 ? 11.463 -43.126 42.835 1.00 84.56 798 GLY A N 1
ATOM 5918 C CA . GLY A 1 798 ? 11.388 -44.359 42.058 1.00 84.56 798 GLY A CA 1
ATOM 5919 C C . GLY A 1 798 ? 12.212 -44.196 40.789 1.00 84.56 798 GLY A C 1
ATOM 5920 O O . GLY A 1 798 ? 13.248 -43.543 40.831 1.00 84.56 798 GLY A O 1
ATOM 5921 N N . HIS A 1 799 ? 11.710 -44.716 39.672 1.00 87.56 799 HIS A N 1
ATOM 5922 C CA . HIS A 1 799 ? 12.360 -44.619 38.362 1.00 87.56 799 HIS A CA 1
ATOM 5923 C C . HIS A 1 799 ? 12.001 -43.345 37.567 1.00 87.56 799 HIS A C 1
ATOM 5925 O O . HIS A 1 799 ? 12.462 -43.181 36.441 1.00 87.56 799 HIS A O 1
ATOM 5931 N N . ALA A 1 800 ? 11.254 -42.405 38.163 1.00 89.62 800 ALA A N 1
ATOM 5932 C CA . ALA A 1 800 ? 10.744 -41.207 37.487 1.00 89.62 800 ALA A CA 1
ATOM 5933 C C . ALA A 1 800 ? 11.823 -40.341 36.810 1.00 89.62 800 ALA A C 1
ATOM 5935 O O . ALA A 1 800 ? 11.575 -39.754 35.758 1.00 89.62 800 ALA A O 1
ATOM 5936 N N . LEU A 1 801 ? 13.035 -40.275 37.381 1.00 91.62 801 LEU A N 1
ATOM 5937 C CA . LEU A 1 801 ? 14.166 -39.598 36.737 1.00 91.62 801 LEU A CA 1
ATOM 5938 C C . LEU A 1 801 ? 14.547 -40.285 35.416 1.00 91.62 801 LEU A C 1
ATOM 5940 O O . LEU A 1 801 ? 14.813 -39.613 34.424 1.00 91.62 801 LEU A O 1
ATOM 5944 N N . GLY A 1 802 ? 14.575 -41.618 35.399 1.00 90.81 802 GLY A N 1
ATOM 5945 C CA . GLY A 1 802 ? 14.889 -42.392 34.204 1.00 90.81 802 GLY A CA 1
ATOM 5946 C C . GLY A 1 802 ? 13.806 -42.344 33.148 1.00 90.81 802 GLY A C 1
ATOM 5947 O O . GLY A 1 802 ? 14.146 -42.218 31.974 1.00 90.81 802 GLY A O 1
ATOM 5948 N N . ASP A 1 803 ? 12.542 -42.356 33.558 1.00 92.12 803 ASP A N 1
ATOM 5949 C CA . ASP A 1 803 ? 11.400 -42.227 32.648 1.00 92.12 803 ASP A CA 1
ATOM 5950 C C . ASP A 1 803 ? 11.464 -40.878 31.907 1.00 92.12 803 ASP A C 1
ATOM 5952 O O . ASP A 1 803 ? 11.394 -40.822 30.678 1.00 92.12 803 ASP A O 1
ATOM 5956 N N . LEU A 1 804 ? 11.733 -39.785 32.633 1.00 94.81 804 LEU A N 1
ATOM 5957 C CA . LEU A 1 804 ? 11.881 -38.453 32.040 1.00 94.81 804 LEU A CA 1
ATOM 5958 C C . LEU A 1 804 ? 13.129 -38.331 31.148 1.00 94.81 804 LEU A C 1
ATOM 5960 O O . LEU A 1 804 ? 13.053 -37.779 30.052 1.00 94.81 804 LEU A O 1
ATOM 5964 N N . VAL A 1 805 ? 14.277 -38.880 31.565 1.00 94.38 805 VAL A N 1
ATOM 5965 C CA . VAL A 1 805 ? 15.487 -38.912 30.720 1.00 94.38 805 VAL A CA 1
ATOM 5966 C C . VAL A 1 805 ? 15.239 -39.708 29.436 1.00 94.38 805 VAL A C 1
ATOM 5968 O O . VAL A 1 805 ? 15.696 -39.304 28.367 1.00 94.38 805 VAL A O 1
ATOM 5971 N N . GLN A 1 806 ? 14.517 -40.828 29.511 1.00 92.94 806 GLN A N 1
ATOM 5972 C CA . GLN A 1 806 ? 14.136 -41.607 28.335 1.00 92.94 806 GLN A CA 1
ATOM 5973 C C . GLN A 1 806 ? 13.231 -40.795 27.405 1.00 92.94 806 GLN A C 1
ATOM 5975 O O . GLN A 1 806 ? 13.458 -40.798 26.195 1.00 92.94 806 GLN A O 1
ATOM 5980 N N . TRP A 1 807 ? 12.259 -40.075 27.962 1.00 96.44 807 TRP A N 1
ATOM 5981 C CA . TRP A 1 807 ? 11.354 -39.223 27.199 1.00 96.44 807 TRP A CA 1
ATOM 5982 C C . TRP A 1 807 ? 12.090 -38.086 26.468 1.00 96.44 807 TRP A C 1
ATOM 5984 O O . TRP A 1 807 ? 11.852 -37.900 25.276 1.00 96.44 807 TRP A O 1
ATOM 5994 N N . ILE A 1 808 ? 13.047 -37.411 27.125 1.00 97.50 808 ILE A N 1
ATOM 5995 C CA . ILE A 1 808 ? 13.919 -36.382 26.514 1.00 97.50 808 ILE A CA 1
ATOM 5996 C C . ILE A 1 808 ? 14.814 -36.986 25.418 1.00 97.50 808 ILE A C 1
ATOM 5998 O O . ILE A 1 808 ? 15.015 -36.402 24.353 1.00 97.50 808 ILE A O 1
ATOM 6002 N N . ASN A 1 809 ? 15.377 -38.173 25.656 1.00 95.44 809 ASN A N 1
ATOM 6003 C CA . ASN A 1 809 ? 16.259 -38.831 24.687 1.00 95.44 809 ASN A CA 1
ATOM 6004 C C . ASN A 1 809 ? 15.533 -39.301 23.420 1.00 95.44 809 ASN A C 1
ATOM 6006 O O . ASN A 1 809 ? 16.197 -39.549 22.416 1.00 95.44 809 ASN A O 1
ATOM 6010 N N . ALA A 1 810 ? 14.209 -39.429 23.467 1.00 96.38 810 ALA A N 1
ATOM 6011 C CA . ALA A 1 810 ? 13.392 -39.778 22.314 1.00 96.38 810 ALA A CA 1
ATOM 6012 C C . ALA A 1 810 ? 13.067 -38.580 21.404 1.00 96.38 810 ALA A C 1
ATOM 6014 O O . ALA A 1 810 ? 12.436 -38.796 20.380 1.00 96.38 810 ALA A O 1
ATOM 6015 N N . ALA A 1 811 ? 13.492 -37.358 21.753 1.00 97.88 811 ALA A N 1
ATOM 6016 C CA . ALA A 1 811 ? 13.255 -36.172 20.932 1.00 97.88 811 ALA A CA 1
ATOM 6017 C C . ALA A 1 811 ? 14.045 -36.214 19.621 1.00 97.88 811 ALA A C 1
ATOM 6019 O O . ALA A 1 811 ? 15.239 -36.568 19.636 1.00 97.88 811 ALA A O 1
ATOM 6020 N N . GLU A 1 812 ? 13.389 -35.804 18.536 1.00 97.62 812 GLU A N 1
ATOM 6021 C CA . GLU A 1 812 ? 13.912 -35.807 17.167 1.00 97.62 812 GLU A CA 1
ATOM 6022 C C . GLU A 1 812 ? 13.989 -34.407 16.542 1.00 97.62 812 GLU A C 1
ATOM 6024 O O . GLU A 1 812 ? 14.901 -34.177 15.747 1.00 97.62 812 GLU A O 1
ATOM 6029 N N . SER A 1 813 ? 13.099 -33.477 16.905 1.00 97.88 813 SER A N 1
ATOM 6030 C CA . SER A 1 813 ? 13.034 -32.129 16.327 1.00 97.88 813 SER A CA 1
ATOM 6031 C C . SER A 1 813 ? 13.150 -31.018 17.364 1.00 97.88 813 SER A C 1
ATOM 6033 O O . SER A 1 813 ? 14.042 -30.185 17.238 1.00 97.88 813 SER A O 1
ATOM 6035 N N . GLU A 1 814 ? 12.312 -31.012 18.404 1.00 98.31 814 GLU A N 1
ATOM 6036 C CA . GLU A 1 814 ? 12.248 -29.896 19.359 1.00 98.31 814 GLU A CA 1
ATOM 6037 C C . GLU A 1 814 ? 11.852 -30.325 20.779 1.00 98.31 814 GLU A C 1
ATOM 6039 O O . GLU A 1 814 ? 11.149 -31.320 20.984 1.00 98.31 814 GLU A O 1
ATOM 6044 N N . ILE A 1 815 ? 12.287 -29.553 21.777 1.00 98.69 815 ILE A N 1
ATOM 6045 C CA . ILE A 1 815 ? 11.844 -29.656 23.168 1.00 98.69 815 ILE A CA 1
ATOM 6046 C C . ILE A 1 815 ? 11.638 -28.255 23.749 1.00 98.69 815 ILE A C 1
ATOM 6048 O O . ILE A 1 815 ? 12.589 -27.485 23.873 1.00 98.69 815 ILE A O 1
ATOM 6052 N N . HIS A 1 816 ? 10.428 -27.979 24.223 1.00 98.75 816 HIS A N 1
ATOM 6053 C CA . HIS A 1 816 ? 10.110 -26.804 25.035 1.00 98.75 816 HIS A CA 1
ATOM 6054 C C . HIS A 1 816 ? 10.003 -27.217 26.501 1.00 98.75 816 HIS A C 1
ATOM 6056 O O . HIS A 1 816 ? 9.419 -28.258 26.803 1.00 98.75 816 HIS A O 1
ATOM 6062 N N . VAL A 1 817 ? 10.558 -26.434 27.427 1.00 98.56 817 VAL A N 1
ATOM 6063 C CA . VAL A 1 817 ? 10.587 -26.751 28.865 1.00 98.56 817 VAL A CA 1
ATOM 6064 C C . VAL A 1 817 ? 10.297 -25.510 29.698 1.00 98.56 817 VAL A C 1
ATOM 6066 O O . VAL A 1 817 ? 11.060 -24.551 29.664 1.00 98.56 817 VAL A O 1
ATOM 6069 N N . HIS A 1 818 ? 9.241 -25.545 30.508 1.00 98.06 818 HIS A N 1
ATOM 6070 C CA . HIS A 1 818 ? 8.879 -24.476 31.442 1.00 98.06 818 HIS A CA 1
ATOM 6071 C C . HIS A 1 818 ? 8.968 -24.976 32.876 1.00 98.06 818 HIS A C 1
ATOM 6073 O O . HIS A 1 818 ? 8.316 -25.960 33.251 1.00 98.06 818 HIS A O 1
ATOM 6079 N N . LEU A 1 819 ? 9.799 -24.317 33.684 1.00 95.75 819 LEU A N 1
ATOM 6080 C CA . LEU A 1 819 ? 10.095 -24.745 35.047 1.00 95.75 819 LEU A CA 1
ATOM 6081 C C . LEU A 1 819 ? 10.271 -23.562 35.993 1.00 95.75 819 LEU A C 1
ATOM 6083 O O . LEU A 1 819 ? 11.063 -22.659 35.756 1.00 95.75 819 LEU A O 1
ATOM 6087 N N . TYR A 1 820 ? 9.667 -23.674 37.173 1.00 93.06 820 TYR A N 1
ATOM 6088 C CA . TYR A 1 820 ? 10.003 -22.785 38.287 1.00 93.06 820 TYR A CA 1
ATOM 6089 C C . TYR A 1 820 ? 11.444 -22.985 38.784 1.00 93.06 820 TYR A C 1
ATOM 6091 O O . TYR A 1 820 ? 12.127 -22.033 39.113 1.00 93.06 820 TYR A O 1
ATOM 6099 N N . GLU A 1 821 ? 11.950 -24.220 38.880 1.00 91.19 821 GLU A N 1
ATOM 6100 C CA . GLU A 1 821 ? 13.314 -24.465 39.376 1.00 91.19 821 GLU A CA 1
ATOM 6101 C C . GLU A 1 821 ? 13.988 -25.616 38.614 1.00 91.19 821 GLU A C 1
ATOM 6103 O O . GLU A 1 821 ? 13.445 -26.722 38.541 1.00 91.19 821 GLU A O 1
ATOM 6108 N N . LEU A 1 822 ? 15.205 -25.379 38.107 1.00 93.44 822 LEU A N 1
ATOM 6109 C CA . LEU A 1 822 ? 16.040 -26.369 37.418 1.00 93.44 822 LEU A CA 1
ATOM 6110 C C . LEU A 1 822 ? 17.418 -26.476 38.085 1.00 93.44 822 LEU A C 1
ATOM 6112 O O . LEU A 1 822 ? 18.282 -25.629 37.899 1.00 93.44 822 LEU A O 1
ATOM 6116 N N . THR A 1 823 ? 17.640 -27.547 38.847 1.00 91.81 823 THR A N 1
ATOM 6117 C CA . THR A 1 823 ? 18.920 -27.823 39.533 1.00 91.81 823 THR A CA 1
ATOM 6118 C C . THR A 1 823 ? 19.433 -29.255 39.337 1.00 91.81 823 THR A C 1
ATOM 6120 O O . THR A 1 823 ? 20.447 -29.635 39.924 1.00 91.81 823 THR A O 1
ATOM 6123 N N . SER A 1 824 ? 18.758 -30.072 38.520 1.00 90.88 824 SER A N 1
ATOM 6124 C CA . SER A 1 824 ? 19.221 -31.419 38.161 1.00 90.88 824 SER A CA 1
ATOM 6125 C C . SER A 1 824 ? 20.279 -31.373 37.057 1.00 90.88 824 SER A C 1
ATOM 6127 O O . SER A 1 824 ? 20.023 -30.922 35.940 1.00 90.88 824 SER A O 1
ATOM 6129 N N . TYR A 1 825 ? 21.462 -31.909 37.360 1.00 88.56 825 TYR A N 1
ATOM 6130 C CA . TYR A 1 825 ? 22.551 -32.052 36.391 1.00 88.56 825 TYR A CA 1
ATOM 6131 C C . TYR A 1 825 ? 22.284 -33.159 35.366 1.00 88.56 825 TYR A C 1
ATOM 6133 O O . TYR A 1 825 ? 22.766 -33.102 34.237 1.00 88.56 825 TYR A O 1
ATOM 6141 N N . GLU A 1 826 ? 21.526 -34.179 35.756 1.00 89.44 826 GLU A N 1
ATOM 6142 C CA . GLU A 1 826 ? 21.162 -35.316 34.917 1.00 89.44 826 GLU A CA 1
ATOM 6143 C C . GLU A 1 826 ? 20.207 -34.877 33.802 1.00 89.44 826 GLU A C 1
ATOM 6145 O O . GLU A 1 826 ? 20.451 -35.167 32.630 1.00 89.44 826 GLU A O 1
ATOM 6150 N N . LEU A 1 827 ? 19.168 -34.111 34.152 1.00 93.00 827 LEU A N 1
ATOM 6151 C CA . LEU A 1 827 ? 18.195 -33.592 33.189 1.00 93.00 827 LEU A CA 1
ATOM 6152 C C . LEU A 1 827 ? 18.799 -32.499 32.299 1.00 93.00 827 LEU A C 1
ATOM 6154 O O . LEU A 1 827 ? 18.580 -32.513 31.088 1.00 93.00 827 LEU A O 1
ATOM 6158 N N . SER A 1 828 ? 19.652 -31.619 32.841 1.00 92.69 828 SER A N 1
ATOM 6159 C CA . SER A 1 828 ? 20.371 -30.642 32.008 1.00 92.69 828 SER A CA 1
ATOM 6160 C C . SER A 1 828 ? 21.343 -31.307 31.032 1.00 92.69 828 SER A C 1
ATOM 6162 O O . SER A 1 828 ? 21.534 -30.837 29.910 1.00 92.69 828 SER A O 1
ATOM 6164 N N . ARG A 1 829 ? 21.953 -32.437 31.410 1.00 91.31 829 ARG A N 1
ATOM 6165 C CA . ARG A 1 829 ? 22.750 -33.232 30.476 1.00 91.31 829 ARG A CA 1
ATOM 6166 C C . ARG A 1 829 ? 21.888 -33.902 29.408 1.00 91.31 829 ARG A C 1
ATOM 6168 O O . ARG A 1 829 ? 22.318 -33.929 28.259 1.00 91.31 829 ARG A O 1
ATOM 6175 N N . ALA A 1 830 ? 20.707 -34.413 29.750 1.00 94.12 830 ALA A N 1
ATOM 6176 C CA . ALA A 1 830 ? 19.792 -34.995 28.768 1.00 94.12 830 ALA A CA 1
ATOM 6177 C C . ALA A 1 830 ? 19.380 -33.969 27.694 1.00 94.12 830 ALA A C 1
ATOM 6179 O O . ALA A 1 830 ? 19.441 -34.289 26.508 1.00 94.12 830 ALA A O 1
ATOM 6180 N N . LEU A 1 831 ? 19.081 -32.724 28.088 1.00 96.62 831 LEU A N 1
ATOM 6181 C CA . LEU A 1 831 ? 18.819 -31.627 27.145 1.00 96.62 831 LEU A CA 1
ATOM 6182 C C . LEU A 1 831 ? 20.034 -31.304 26.263 1.00 96.62 831 LEU A C 1
ATOM 6184 O O . LEU A 1 831 ? 19.900 -31.208 25.048 1.00 96.62 831 LEU A O 1
ATOM 6188 N N . ARG A 1 832 ? 21.245 -31.222 26.833 1.00 94.62 832 ARG A N 1
ATOM 6189 C CA . ARG A 1 832 ? 22.471 -31.031 26.030 1.00 94.62 832 ARG A CA 1
ATOM 6190 C C . ARG A 1 832 ? 22.711 -32.165 25.038 1.00 94.62 832 ARG A C 1
ATOM 6192 O O . ARG A 1 832 ? 23.132 -31.914 23.920 1.00 94.62 832 ARG A O 1
ATOM 6199 N N . ASN A 1 833 ? 22.403 -33.404 25.415 1.00 93.94 833 ASN A N 1
ATOM 6200 C CA . ASN A 1 833 ? 22.475 -34.523 24.479 1.00 93.94 833 ASN A CA 1
ATOM 6201 C C . ASN A 1 833 ? 21.427 -34.418 23.364 1.00 93.94 833 ASN A C 1
ATOM 6203 O O . ASN A 1 833 ? 21.628 -35.025 22.318 1.00 93.94 833 ASN A O 1
ATOM 6207 N N . ALA A 1 834 ? 20.293 -33.746 23.585 1.00 96.88 834 ALA A N 1
ATOM 6208 C CA . ALA A 1 834 ? 19.317 -33.466 22.535 1.00 96.88 834 ALA A CA 1
ATOM 6209 C C . ALA A 1 834 ? 19.861 -32.404 21.564 1.00 96.88 834 ALA A C 1
ATOM 6211 O O . ALA A 1 834 ? 19.895 -32.663 20.363 1.00 96.88 834 ALA A O 1
ATOM 6212 N N . LEU A 1 835 ? 20.424 -31.307 22.083 1.00 97.50 835 LEU A N 1
ATOM 6213 C CA . LEU A 1 835 ? 21.133 -30.294 21.284 1.00 97.50 835 LEU A CA 1
ATOM 6214 C C . LEU A 1 835 ? 22.264 -30.911 20.444 1.00 97.50 835 LEU A C 1
ATOM 6216 O O . LEU A 1 835 ? 22.356 -30.659 19.247 1.00 97.50 835 LEU A O 1
ATOM 6220 N N . ASP A 1 836 ? 23.069 -31.805 21.031 1.00 96.25 836 ASP A N 1
ATOM 6221 C CA . ASP A 1 836 ? 24.134 -32.536 20.322 1.00 96.25 836 ASP A CA 1
ATOM 6222 C C . ASP A 1 836 ? 23.593 -33.401 19.158 1.00 96.25 836 ASP A C 1
ATOM 6224 O O . ASP A 1 836 ? 24.332 -33.714 18.220 1.00 96.25 836 ASP A O 1
ATOM 6228 N N . ARG A 1 837 ? 22.315 -33.812 19.208 1.00 96.69 837 ARG A N 1
ATOM 6229 C CA . ARG A 1 837 ? 21.624 -34.539 18.126 1.00 96.69 837 ARG A CA 1
ATOM 6230 C C . ARG A 1 837 ? 20.975 -33.615 17.089 1.00 96.69 837 ARG A C 1
ATOM 6232 O O . ARG A 1 837 ? 20.479 -34.131 16.092 1.00 96.69 837 ARG A O 1
ATOM 6239 N N . GLY A 1 838 ? 21.006 -32.298 17.288 1.00 97.19 838 GLY A N 1
ATOM 6240 C CA . GLY A 1 838 ? 20.357 -31.310 16.422 1.00 97.19 838 GLY A CA 1
ATOM 6241 C C . GLY A 1 838 ? 18.898 -31.014 16.775 1.00 97.19 838 GLY A C 1
ATOM 6242 O O . GLY A 1 838 ? 18.206 -30.430 15.954 1.00 97.19 838 GLY A O 1
ATOM 6243 N N . VAL A 1 839 ? 18.436 -31.420 17.962 1.00 98.44 839 VAL A N 1
ATOM 6244 C CA . VAL A 1 839 ? 17.104 -31.072 18.481 1.00 98.44 839 VAL A CA 1
ATOM 6245 C C . VAL A 1 839 ? 17.133 -29.631 18.984 1.00 98.44 839 VAL A C 1
ATOM 6247 O O . VAL A 1 839 ? 18.027 -29.275 19.755 1.00 98.44 839 VAL A O 1
ATOM 6250 N N . GLU A 1 840 ? 16.159 -28.818 18.592 1.00 98.62 840 GLU A N 1
ATOM 6251 C CA . GLU A 1 840 ? 15.986 -27.459 19.105 1.00 98.62 840 GLU A CA 1
ATOM 6252 C C . GLU A 1 840 ? 15.485 -27.506 20.552 1.00 98.62 840 GLU A C 1
ATOM 6254 O O . GLU A 1 840 ? 14.592 -28.280 20.888 1.00 98.62 840 GLU A O 1
ATOM 6259 N N . VAL A 1 841 ? 16.086 -26.724 21.451 1.00 98.75 841 VAL A N 1
ATOM 6260 C CA . VAL A 1 841 ? 15.700 -26.729 22.869 1.00 98.75 841 VAL A CA 1
ATOM 6261 C C . VAL A 1 841 ? 15.427 -25.310 23.339 1.00 98.75 841 VAL A C 1
ATOM 6263 O O . VAL A 1 841 ? 16.337 -24.478 23.340 1.00 98.75 841 VAL A O 1
ATOM 6266 N N . THR A 1 842 ? 14.206 -25.082 23.816 1.00 98.81 842 THR A N 1
ATOM 6267 C CA . THR A 1 842 ? 13.768 -23.835 24.449 1.00 98.81 842 THR A CA 1
ATOM 6268 C C . THR A 1 842 ? 13.453 -24.090 25.918 1.00 98.81 842 THR A C 1
ATOM 6270 O O . THR A 1 842 ? 12.720 -25.017 26.262 1.00 98.81 842 THR A O 1
ATOM 6273 N N . VAL A 1 843 ? 14.033 -23.289 26.812 1.00 98.38 843 VAL A N 1
ATOM 6274 C CA . VAL A 1 843 ? 13.851 -23.421 28.262 1.00 98.38 843 VAL A CA 1
ATOM 6275 C C . VAL A 1 843 ? 13.465 -22.076 28.862 1.00 98.38 843 VAL A C 1
ATOM 6277 O O . VAL A 1 843 ? 14.273 -21.152 28.839 1.00 98.38 843 VAL A O 1
ATOM 6280 N N . LEU A 1 844 ? 12.276 -21.993 29.459 1.00 98.06 844 LEU A N 1
ATOM 6281 C CA . LEU A 1 844 ? 11.818 -20.855 30.254 1.00 98.06 844 LEU A CA 1
ATOM 6282 C C . LEU A 1 844 ? 11.896 -21.185 31.749 1.00 98.06 844 LEU A C 1
ATOM 6284 O O . LEU A 1 844 ? 11.317 -22.171 32.222 1.00 98.06 844 LEU A O 1
ATOM 6288 N N . LEU A 1 845 ? 12.630 -20.358 32.491 1.00 95.88 845 LEU A N 1
ATOM 6289 C CA . LEU A 1 845 ? 12.884 -20.519 33.921 1.00 95.88 845 LEU A CA 1
ATOM 6290 C C . LEU A 1 845 ? 12.378 -19.320 34.728 1.00 95.88 845 LEU A C 1
ATOM 6292 O O . LEU A 1 845 ? 12.371 -18.195 34.249 1.00 95.88 845 LEU A O 1
ATOM 6296 N N . GLU A 1 846 ? 12.025 -19.532 35.993 1.00 93.50 846 GLU A N 1
ATOM 6297 C CA . GLU A 1 846 ? 11.739 -18.430 36.921 1.00 93.50 846 GLU A CA 1
ATOM 6298 C C . GLU A 1 846 ? 13.029 -17.706 37.350 1.00 93.50 846 GLU A C 1
ATOM 6300 O O . GLU A 1 846 ? 13.951 -18.334 37.886 1.00 93.50 846 GLU A O 1
ATOM 6305 N N . GLY A 1 847 ? 13.082 -16.381 37.175 1.00 90.69 847 GLY A N 1
ATOM 6306 C CA . GLY A 1 847 ? 14.212 -15.541 37.588 1.00 90.69 847 GLY A CA 1
ATOM 6307 C C . GLY A 1 847 ? 14.306 -15.332 39.107 1.00 90.69 847 GLY A C 1
ATOM 6308 O O . GLY A 1 847 ? 15.399 -15.155 39.647 1.00 90.69 847 GLY A O 1
ATOM 6309 N N . GLY A 1 848 ? 13.181 -15.416 39.828 1.00 86.50 848 GLY A N 1
ATOM 6310 C CA . GLY A 1 848 ? 13.057 -15.126 41.260 1.00 86.50 848 GLY A CA 1
ATOM 6311 C C . GLY A 1 848 ? 12.601 -16.300 42.137 1.00 86.50 848 GLY A C 1
ATOM 6312 O O . GLY A 1 848 ? 11.622 -16.186 42.877 1.00 86.50 848 GLY A O 1
ATOM 6313 N N . VAL A 1 849 ? 13.316 -17.431 42.132 1.00 83.31 849 VAL A N 1
ATOM 6314 C CA . VAL A 1 849 ? 12.925 -18.624 42.916 1.00 83.31 849 VAL A CA 1
ATOM 6315 C C . VAL A 1 849 ? 12.959 -18.381 44.433 1.00 83.31 849 VAL A C 1
ATOM 6317 O O . VAL A 1 849 ? 14.015 -18.262 45.057 1.00 83.31 849 VAL A O 1
ATOM 6320 N N . TYR A 1 850 ? 11.790 -18.428 45.077 1.00 71.56 850 TYR A N 1
ATOM 6321 C CA . TYR A 1 850 ? 11.651 -18.366 46.534 1.00 71.56 850 TYR A CA 1
ATOM 6322 C C . TYR A 1 850 ? 12.071 -19.694 47.190 1.00 71.56 850 TYR A C 1
ATOM 6324 O O . TYR A 1 850 ? 11.290 -20.647 47.252 1.00 71.56 850 TYR A O 1
ATOM 6332 N N . SER A 1 851 ? 13.302 -19.777 47.710 1.00 63.19 851 SER A N 1
ATOM 6333 C CA . SER A 1 851 ? 13.769 -20.937 48.484 1.00 63.19 851 SER A CA 1
ATOM 6334 C C . SER A 1 851 ? 14.634 -20.541 49.690 1.00 63.19 851 SER A C 1
ATOM 6336 O O . SER A 1 851 ? 15.337 -19.536 49.682 1.00 63.19 851 SER A O 1
ATOM 6338 N N . SER A 1 852 ? 14.585 -21.340 50.762 1.00 52.09 852 SER A N 1
ATOM 6339 C CA . SER A 1 852 ? 15.384 -21.138 51.986 1.00 52.09 852 SER A CA 1
ATOM 6340 C C . SER A 1 852 ? 16.853 -21.573 51.855 1.00 52.09 852 SER A C 1
ATOM 6342 O O . SER A 1 852 ? 17.637 -21.389 52.789 1.00 52.09 852 SER A O 1
ATOM 6344 N N . TYR A 1 853 ? 17.218 -22.144 50.706 1.00 54.69 853 TYR A N 1
ATOM 6345 C CA . TYR A 1 853 ? 18.553 -22.599 50.334 1.00 54.69 853 TYR A CA 1
ATOM 6346 C C . TYR A 1 853 ? 18.828 -22.046 48.939 1.00 54.69 853 TYR A C 1
ATOM 6348 O O . TYR A 1 853 ? 18.505 -22.707 47.963 1.00 54.69 853 TYR A O 1
ATOM 6356 N N . ASP A 1 854 ? 19.327 -20.814 48.862 1.00 57.34 854 ASP A N 1
ATOM 6357 C CA . ASP A 1 854 ? 19.451 -20.027 47.630 1.00 57.34 854 ASP A CA 1
ATOM 6358 C C . ASP A 1 854 ? 20.234 -20.770 46.519 1.00 57.34 854 ASP A C 1
ATOM 6360 O O . ASP A 1 854 ? 21.462 -20.717 46.431 1.00 57.34 854 ASP A O 1
ATOM 6364 N N . ASN A 1 855 ? 19.494 -21.537 45.710 1.00 69.06 855 ASN A N 1
ATOM 6365 C CA . ASN A 1 855 ? 19.966 -22.420 44.640 1.00 69.06 855 ASN A CA 1
ATOM 6366 C C . ASN A 1 855 ? 20.050 -21.699 43.287 1.00 69.06 855 ASN A C 1
ATOM 6368 O O . ASN A 1 855 ? 20.360 -22.335 42.277 1.00 69.06 855 ASN A O 1
ATOM 6372 N N . MET A 1 856 ? 19.807 -20.384 43.249 1.00 86.50 856 MET A N 1
ATOM 6373 C CA . MET A 1 856 ? 19.784 -19.621 42.001 1.00 86.50 856 MET A CA 1
ATOM 6374 C C . MET A 1 856 ? 21.116 -19.685 41.247 1.00 86.50 856 MET A C 1
ATOM 6376 O O . MET A 1 856 ? 21.134 -19.746 40.022 1.00 86.50 856 MET A O 1
ATOM 6380 N N . ALA A 1 857 ? 22.243 -19.788 41.960 1.00 88.69 857 ALA A N 1
ATOM 6381 C CA . ALA A 1 857 ? 23.548 -19.995 41.335 1.00 88.69 857 ALA A CA 1
ATOM 6382 C C . ALA A 1 857 ? 23.621 -21.296 40.509 1.00 88.69 857 ALA A C 1
ATOM 6384 O O . ALA A 1 857 ? 24.272 -21.319 39.472 1.00 88.69 857 ALA A O 1
ATOM 6385 N N . VAL A 1 858 ? 22.954 -22.376 40.933 1.00 89.94 858 VAL A N 1
ATOM 6386 C CA . VAL A 1 858 ? 22.942 -23.640 40.176 1.00 89.94 858 VAL A CA 1
ATOM 6387 C C . VAL A 1 858 ? 22.055 -23.514 38.942 1.00 89.94 858 VAL A C 1
ATOM 6389 O O . VAL A 1 858 ? 22.493 -23.888 37.859 1.00 89.94 858 VAL A O 1
ATOM 6392 N N . SER A 1 859 ? 20.854 -22.947 39.084 1.00 91.81 859 SER A N 1
ATOM 6393 C CA . SER A 1 859 ? 19.929 -22.735 37.962 1.00 91.81 859 SER A CA 1
ATOM 6394 C C . SER A 1 859 ? 20.543 -21.841 36.883 1.00 91.81 859 SER A C 1
ATOM 6396 O O . SER A 1 859 ? 20.561 -22.213 35.715 1.00 91.81 859 SER A O 1
ATOM 6398 N N . ARG A 1 860 ? 21.145 -20.711 37.278 1.00 93.56 860 ARG A N 1
ATOM 6399 C CA . ARG A 1 860 ? 21.890 -19.806 36.384 1.00 93.56 860 ARG A CA 1
ATOM 6400 C C . ARG A 1 860 ? 23.094 -20.483 35.728 1.00 93.56 860 ARG A C 1
ATOM 6402 O O . ARG A 1 860 ? 23.404 -20.233 34.568 1.00 93.56 860 ARG A O 1
ATOM 6409 N N . GLY A 1 861 ? 23.782 -21.343 36.471 1.00 93.81 861 GLY A N 1
ATOM 6410 C CA . GLY A 1 861 ? 24.888 -22.136 35.955 1.00 93.81 861 GLY A CA 1
ATOM 6411 C C . GLY A 1 861 ? 24.454 -23.141 34.884 1.00 93.81 861 GLY A C 1
ATOM 6412 O O . GLY A 1 861 ? 25.068 -23.224 33.824 1.00 93.81 861 GLY A O 1
ATOM 6413 N N . ILE A 1 862 ? 23.351 -23.854 35.124 1.00 93.75 862 ILE A N 1
ATOM 6414 C CA . ILE A 1 862 ? 22.741 -24.761 34.143 1.00 93.75 862 ILE A CA 1
ATOM 6415 C C . ILE A 1 862 ? 22.226 -23.986 32.924 1.00 93.75 862 ILE A C 1
ATOM 6417 O O . ILE A 1 862 ? 22.457 -24.425 31.801 1.00 93.75 862 ILE A O 1
ATOM 6421 N N . ALA A 1 863 ? 21.584 -22.833 33.125 1.00 96.31 863 ALA A N 1
ATOM 6422 C CA . ALA A 1 863 ? 21.170 -21.935 32.049 1.00 96.31 863 ALA A CA 1
ATOM 6423 C C . ALA A 1 863 ? 22.365 -21.523 31.171 1.00 96.31 863 ALA A C 1
ATOM 6425 O O . ALA A 1 863 ? 22.295 -21.636 29.951 1.00 96.31 863 ALA A O 1
ATOM 6426 N N . SER A 1 864 ? 23.496 -21.160 31.788 1.00 96.25 864 SER A N 1
ATOM 6427 C CA . SER A 1 864 ? 24.753 -20.869 31.086 1.00 96.25 864 SER A CA 1
ATOM 6428 C C . SER A 1 864 ? 25.263 -22.069 30.277 1.00 96.25 864 SER A C 1
ATOM 6430 O O . SER A 1 864 ? 25.617 -21.918 29.105 1.00 96.25 864 SER A O 1
ATOM 6432 N N . ASP A 1 865 ? 25.247 -23.275 30.857 1.00 94.94 865 ASP A N 1
ATOM 6433 C CA . ASP A 1 865 ? 25.672 -24.504 30.173 1.00 94.94 865 ASP A CA 1
ATOM 6434 C C . ASP A 1 865 ? 24.762 -24.853 28.976 1.00 94.94 865 ASP A C 1
ATOM 6436 O O . ASP A 1 865 ? 25.257 -25.317 27.948 1.00 94.94 865 ASP A O 1
ATOM 6440 N N . LEU A 1 866 ? 23.445 -24.645 29.098 1.00 97.00 866 LEU A N 1
ATOM 6441 C CA . LEU A 1 866 ? 22.458 -24.895 28.040 1.00 97.00 866 LEU A CA 1
ATOM 6442 C C . LEU A 1 866 ? 22.549 -23.854 26.921 1.00 97.00 866 LEU A C 1
ATOM 6444 O O . LEU A 1 866 ? 22.623 -24.226 25.753 1.00 97.00 866 LEU A O 1
ATOM 6448 N N . HIS A 1 867 ? 22.630 -22.571 27.275 1.00 97.44 867 HIS A N 1
ATOM 6449 C CA . HIS A 1 867 ? 22.830 -21.483 26.320 1.00 97.44 867 HIS A CA 1
ATOM 6450 C C . HIS A 1 867 ? 24.133 -21.671 25.530 1.00 97.44 867 HIS A C 1
ATOM 6452 O O . HIS A 1 867 ? 24.147 -21.579 24.307 1.00 97.44 867 HIS A O 1
ATOM 6458 N N . THR A 1 868 ? 25.224 -22.040 26.211 1.00 95.81 868 THR A N 1
ATOM 6459 C CA . THR A 1 868 ? 26.512 -22.343 25.560 1.00 95.81 868 THR A CA 1
ATOM 6460 C C . THR A 1 868 ? 26.416 -23.540 24.605 1.00 95.81 868 THR A C 1
ATOM 6462 O O . THR A 1 868 ? 27.153 -23.599 23.623 1.00 95.81 868 THR A O 1
ATOM 6465 N N . ALA A 1 869 ? 25.520 -24.492 24.878 1.00 95.69 869 ALA A N 1
ATOM 6466 C CA . ALA A 1 869 ? 25.259 -25.644 24.017 1.00 95.69 869 ALA A CA 1
ATOM 6467 C C . ALA A 1 869 ? 24.297 -25.343 22.848 1.00 95.69 869 ALA A C 1
ATOM 6469 O O . ALA A 1 869 ? 24.089 -26.221 22.016 1.00 95.69 869 ALA A O 1
ATOM 6470 N N . GLY A 1 870 ? 23.742 -24.128 22.762 1.00 97.31 870 GLY A N 1
ATOM 6471 C CA . GLY A 1 870 ? 22.863 -23.694 21.674 1.00 97.31 870 GLY A CA 1
ATOM 6472 C C . GLY A 1 870 ? 21.366 -23.699 21.993 1.00 97.31 870 GLY A C 1
ATOM 6473 O O . GLY A 1 870 ? 20.576 -23.523 21.074 1.00 97.31 870 GLY A O 1
ATOM 6474 N N . ALA A 1 871 ? 20.960 -23.889 23.253 1.00 98.31 871 ALA A N 1
ATOM 6475 C CA . ALA A 1 871 ? 19.556 -23.735 23.639 1.00 98.31 871 ALA A CA 1
ATOM 6476 C C . ALA A 1 871 ? 19.127 -22.262 23.673 1.00 98.31 871 ALA A C 1
ATOM 6478 O O . ALA A 1 871 ? 19.889 -21.387 24.104 1.00 98.31 871 ALA A O 1
ATOM 6479 N N . THR A 1 872 ? 17.860 -22.018 23.350 1.00 98.69 872 THR A N 1
ATOM 6480 C CA . THR A 1 872 ? 17.167 -20.778 23.702 1.00 98.69 872 THR A CA 1
ATOM 6481 C C . THR A 1 872 ? 16.819 -20.843 25.184 1.00 98.69 872 THR A C 1
ATOM 6483 O O . THR A 1 872 ? 16.054 -21.703 25.615 1.00 98.69 872 THR A O 1
ATOM 6486 N N . VAL A 1 873 ? 17.412 -19.966 25.992 1.00 98.38 873 VAL A N 1
ATOM 6487 C CA . VAL A 1 873 ? 17.161 -19.917 27.437 1.00 98.38 873 V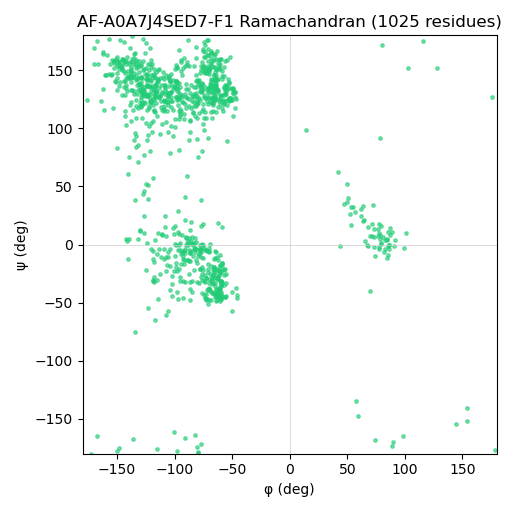AL A CA 1
ATOM 6488 C C . VAL A 1 873 ? 16.541 -18.576 27.783 1.00 98.38 873 VAL A C 1
ATOM 6490 O O . VAL A 1 873 ? 17.093 -17.536 27.426 1.00 98.38 873 VAL A O 1
ATOM 6493 N N . LEU A 1 874 ? 15.411 -18.618 28.477 1.00 98.06 874 LEU A N 1
ATOM 6494 C CA . LEU A 1 874 ? 14.578 -17.478 28.826 1.00 98.06 874 LEU A CA 1
ATOM 6495 C C . LEU A 1 874 ? 14.323 -17.459 30.336 1.00 98.06 874 LEU A C 1
ATOM 6497 O O . LEU A 1 874 ? 14.275 -18.506 30.990 1.00 98.06 874 LEU A O 1
ATOM 6501 N N . TRP A 1 875 ? 14.121 -16.265 30.878 1.00 95.19 875 TRP A N 1
ATOM 6502 C CA . TRP A 1 875 ? 13.714 -16.027 32.254 1.00 95.19 875 TRP A CA 1
ATOM 6503 C C . TRP A 1 875 ? 12.365 -15.322 32.290 1.00 95.19 875 TRP A C 1
ATOM 6505 O O . TRP A 1 875 ? 12.194 -14.310 31.619 1.00 95.19 875 TRP A O 1
ATOM 6515 N N . MET A 1 876 ? 11.445 -15.793 33.128 1.00 93.12 876 MET A N 1
ATOM 6516 C CA . MET A 1 876 ? 10.344 -14.957 33.594 1.00 93.12 876 MET A CA 1
ATOM 6517 C C . MET A 1 876 ? 10.864 -14.079 34.736 1.00 93.12 876 MET A C 1
ATOM 6519 O O . MET A 1 876 ? 11.413 -14.594 35.715 1.00 93.12 876 MET A O 1
ATOM 6523 N N . VAL A 1 877 ? 10.741 -12.763 34.592 1.00 90.19 877 VAL A N 1
ATOM 6524 C CA . VAL A 1 877 ? 11.302 -11.756 35.502 1.00 90.19 877 VAL A CA 1
ATOM 6525 C C . VAL A 1 877 ? 10.284 -10.664 35.806 1.00 90.19 877 VAL A C 1
ATOM 6527 O O . VAL A 1 877 ? 9.341 -10.436 35.052 1.00 90.19 877 VAL A O 1
ATOM 6530 N N . GLU A 1 878 ? 10.507 -9.940 36.900 1.00 85.94 878 GLU A N 1
ATOM 6531 C CA . GLU A 1 878 ? 9.855 -8.645 37.082 1.00 85.94 878 GLU A CA 1
ATOM 6532 C C . GLU A 1 878 ? 10.544 -7.616 36.164 1.00 85.94 878 GLU A C 1
ATOM 6534 O O . GLU A 1 878 ? 11.777 -7.510 36.223 1.00 85.94 878 GLU A O 1
ATOM 6539 N N . PRO A 1 879 ? 9.799 -6.853 35.341 1.00 80.56 879 PRO A N 1
ATOM 6540 C CA . PRO A 1 879 ? 10.373 -5.847 34.458 1.00 80.56 879 PRO A CA 1
ATOM 6541 C C . PRO A 1 879 ? 11.337 -4.894 35.197 1.00 80.56 879 PRO A C 1
ATOM 6543 O O . PRO A 1 879 ? 11.026 -4.386 36.277 1.00 80.56 879 PRO A O 1
ATOM 6546 N N . PRO A 1 880 ? 12.532 -4.618 34.643 1.00 62.66 880 PRO A N 1
ATOM 6547 C CA . PRO A 1 880 ? 13.651 -4.042 35.396 1.00 62.66 880 PRO A CA 1
ATOM 6548 C C . PRO A 1 880 ? 13.549 -2.532 35.679 1.00 62.66 880 PRO A C 1
ATOM 6550 O O . PRO A 1 880 ? 14.407 -1.985 36.381 1.00 62.66 880 PRO A O 1
ATOM 6553 N N . SER A 1 881 ? 12.554 -1.825 35.131 1.00 65.44 881 SER A N 1
ATOM 6554 C CA . SER A 1 881 ? 12.484 -0.360 35.178 1.00 65.44 881 SER A CA 1
ATOM 6555 C C . SER A 1 881 ? 11.326 0.148 36.041 1.00 65.44 881 SER A C 1
ATOM 6557 O O . SER A 1 881 ? 10.224 -0.386 36.010 1.00 65.44 881 SER A O 1
ATOM 6559 N N . SER A 1 882 ? 11.539 1.255 36.763 1.00 62.50 882 SER A N 1
ATOM 6560 C CA . SER A 1 882 ? 10.464 1.954 37.489 1.00 62.50 882 SER A CA 1
ATOM 6561 C C . SER A 1 882 ? 9.452 2.653 36.570 1.00 62.50 882 SER A C 1
ATOM 6563 O O . SER A 1 882 ? 8.587 3.375 37.056 1.00 62.50 882 SER A O 1
ATOM 6565 N N . THR A 1 883 ? 9.636 2.542 35.255 1.00 65.69 883 THR A N 1
ATOM 6566 C CA . THR A 1 883 ? 8.798 3.142 34.212 1.00 65.69 883 THR A CA 1
ATOM 6567 C C . THR A 1 883 ? 8.130 2.092 33.326 1.00 65.69 883 THR A C 1
ATOM 6569 O O . THR A 1 883 ? 7.470 2.479 32.371 1.00 65.69 883 THR A O 1
ATOM 6572 N N . SER A 1 884 ? 8.312 0.804 33.630 1.00 69.12 884 SER A N 1
ATOM 6573 C CA . SER A 1 884 ? 7.670 -0.329 32.960 1.00 69.12 884 SER A CA 1
ATOM 6574 C C . SER A 1 884 ? 6.483 -0.815 33.798 1.00 69.12 884 SER A C 1
ATOM 6576 O O . SER A 1 884 ? 6.498 -0.630 35.021 1.00 69.12 884 SER A O 1
ATOM 6578 N N . PRO A 1 885 ? 5.445 -1.397 33.171 1.00 72.62 885 PRO A N 1
ATOM 6579 C CA . PRO A 1 885 ? 4.328 -1.979 33.906 1.00 72.62 885 PRO A CA 1
ATOM 6580 C C . PRO A 1 885 ? 4.822 -3.080 34.855 1.00 72.62 885 PRO A C 1
ATOM 6582 O O . PRO A 1 885 ? 5.809 -3.756 34.567 1.00 72.62 885 PRO A O 1
ATOM 6585 N N . GLU A 1 886 ? 4.122 -3.266 35.980 1.00 76.12 886 GLU A N 1
ATOM 6586 C CA . GLU A 1 886 ? 4.314 -4.459 36.815 1.00 76.12 886 GLU A CA 1
ATOM 6587 C C . GLU A 1 886 ? 4.029 -5.712 35.982 1.00 76.12 886 GLU A C 1
ATOM 6589 O O . GLU A 1 886 ? 3.117 -5.713 35.146 1.00 76.12 886 GLU A O 1
ATOM 6594 N N . SER A 1 887 ? 4.771 -6.788 36.241 1.00 82.88 887 SER A N 1
ATOM 6595 C CA . SER A 1 887 ? 4.527 -8.064 35.580 1.00 82.88 887 SER A CA 1
ATOM 6596 C C . SER A 1 887 ? 3.071 -8.510 35.794 1.00 82.88 887 SER A C 1
ATOM 6598 O O . SER A 1 887 ? 2.577 -8.497 36.932 1.00 82.88 887 SER A O 1
ATOM 6600 N N . PRO A 1 888 ? 2.364 -8.967 34.742 1.00 85.00 888 PRO A N 1
ATOM 6601 C CA . PRO A 1 888 ? 1.033 -9.556 34.895 1.00 85.00 888 PRO A CA 1
ATOM 6602 C C . PRO A 1 888 ? 1.071 -10.835 35.745 1.00 85.00 888 PRO A C 1
ATOM 6604 O O . PRO A 1 888 ? 0.056 -11.223 36.334 1.00 85.00 888 PRO A O 1
ATOM 6607 N N . TYR A 1 889 ? 2.244 -11.470 35.845 1.00 86.69 889 TYR A N 1
ATOM 6608 C CA . TYR A 1 889 ? 2.462 -12.718 36.562 1.00 86.69 889 TYR A CA 1
ATOM 6609 C C . TYR A 1 889 ? 3.546 -12.570 37.614 1.00 86.69 889 TYR A C 1
ATOM 6611 O O . TYR A 1 889 ? 4.625 -12.041 37.372 1.00 86.69 889 TYR A O 1
ATOM 6619 N N . LYS A 1 890 ? 3.285 -13.121 38.796 1.00 82.69 890 LYS A N 1
ATOM 6620 C CA . LYS A 1 890 ? 4.257 -13.074 39.889 1.00 82.69 890 LYS A CA 1
ATOM 6621 C C . LYS A 1 890 ? 5.414 -14.063 39.718 1.00 82.69 890 LYS A C 1
ATOM 6623 O O . LYS A 1 890 ? 6.477 -13.839 40.284 1.00 82.69 890 LYS A O 1
ATOM 6628 N N . TYR A 1 891 ? 5.151 -15.197 39.075 1.00 87.00 891 TYR A N 1
ATOM 6629 C CA . TYR A 1 891 ? 6.131 -16.249 38.826 1.00 87.00 891 TYR A CA 1
ATOM 6630 C C . TYR A 1 891 ? 5.602 -17.252 37.798 1.00 87.00 891 TYR A C 1
ATOM 6632 O O . TYR A 1 891 ? 4.389 -17.487 37.732 1.00 87.00 891 TYR A O 1
ATOM 6640 N N . ILE A 1 892 ? 6.506 -17.947 37.109 1.00 91.19 892 ILE A N 1
ATOM 6641 C CA . ILE A 1 892 ? 6.181 -19.160 36.354 1.00 91.19 892 ILE A CA 1
ATOM 6642 C C . ILE A 1 892 ? 6.264 -20.381 37.270 1.00 91.19 892 ILE A C 1
ATOM 6644 O O . ILE A 1 892 ? 7.337 -20.825 37.671 1.00 91.19 892 ILE A O 1
ATOM 6648 N N . HIS A 1 893 ? 5.114 -20.957 37.633 1.00 91.94 893 HIS A N 1
ATOM 6649 C CA . HIS A 1 893 ? 5.065 -22.144 38.501 1.00 91.94 893 HIS A CA 1
ATOM 6650 C C . HIS A 1 893 ? 4.673 -23.441 37.783 1.00 91.94 893 HIS A C 1
ATOM 6652 O O . HIS A 1 893 ? 4.523 -24.479 38.437 1.00 91.94 893 HIS A O 1
ATOM 6658 N N . SER A 1 894 ? 4.560 -23.429 36.457 1.00 92.44 894 SER A N 1
ATOM 6659 C CA . SER A 1 894 ? 4.379 -24.648 35.670 1.00 92.44 894 SER A CA 1
ATOM 6660 C C . SER A 1 894 ? 5.618 -25.557 35.774 1.00 92.44 894 SER A C 1
ATOM 6662 O O . SER A 1 894 ? 6.727 -25.124 36.110 1.00 92.44 894 SER A O 1
ATOM 6664 N N . LYS A 1 895 ? 5.401 -26.866 35.601 1.00 95.94 895 LYS A N 1
ATOM 6665 C CA . LYS A 1 895 ? 6.455 -27.855 35.341 1.00 95.94 895 LYS A CA 1
ATOM 6666 C C . LYS A 1 895 ? 5.971 -28.712 34.189 1.00 95.94 895 LYS A C 1
ATOM 6668 O O . LYS A 1 895 ? 5.327 -29.744 34.391 1.00 95.94 895 LYS A O 1
ATOM 6673 N N . VAL A 1 896 ? 6.199 -28.190 32.996 1.00 97.88 896 VAL A N 1
ATOM 6674 C CA . VAL A 1 896 ? 5.669 -28.732 31.752 1.00 97.88 896 VAL A CA 1
ATOM 6675 C C . VAL A 1 896 ? 6.759 -28.733 30.695 1.00 97.88 896 VAL A C 1
ATOM 6677 O O . VAL A 1 896 ? 7.615 -27.852 30.672 1.00 97.88 896 VAL A O 1
ATOM 6680 N N . ALA A 1 897 ? 6.754 -29.750 29.848 1.00 98.44 897 ALA A N 1
ATOM 6681 C CA . ALA A 1 897 ? 7.602 -29.811 28.677 1.00 98.44 897 ALA A CA 1
ATOM 6682 C C . ALA A 1 897 ? 6.830 -30.415 27.506 1.00 98.44 897 ALA A C 1
ATOM 6684 O O . ALA A 1 897 ? 6.032 -31.331 27.700 1.00 98.44 897 ALA A O 1
ATOM 6685 N N . VAL A 1 898 ? 7.099 -29.933 26.299 1.00 98.81 898 VAL A N 1
ATOM 6686 C CA . VAL A 1 898 ? 6.561 -30.477 25.048 1.00 98.81 898 VAL A CA 1
ATOM 6687 C C . VAL A 1 898 ? 7.726 -30.978 24.209 1.00 98.81 898 VAL A C 1
ATOM 6689 O O . VAL A 1 898 ? 8.757 -30.316 24.131 1.00 98.81 898 VAL A O 1
ATOM 6692 N N . ARG A 1 899 ? 7.579 -32.162 23.615 1.00 98.31 899 ARG A N 1
ATOM 6693 C CA . ARG A 1 899 ? 8.567 -32.795 22.740 1.00 98.31 899 ARG A CA 1
ATOM 6694 C C . ARG A 1 899 ? 7.962 -33.039 21.366 1.00 98.31 899 ARG A C 1
ATOM 6696 O O . ARG A 1 899 ? 6.875 -33.617 21.274 1.00 98.31 899 ARG A O 1
ATOM 6703 N N . ASP A 1 900 ? 8.700 -32.652 20.329 1.00 97.94 900 ASP A N 1
ATOM 6704 C CA . ASP A 1 900 ? 8.392 -32.868 18.911 1.00 97.94 900 ASP A CA 1
ATOM 6705 C C . ASP A 1 900 ? 6.947 -32.499 18.553 1.00 97.94 900 ASP A C 1
ATOM 6707 O O . ASP A 1 900 ? 6.300 -33.218 17.788 1.00 97.94 900 ASP A O 1
ATOM 6711 N N . SER A 1 901 ? 6.394 -31.459 19.192 1.00 97.31 901 SER A N 1
ATOM 6712 C CA . SER A 1 901 ? 5.014 -31.018 18.971 1.00 97.31 901 SER A CA 1
ATOM 6713 C C . SER A 1 901 ? 3.934 -32.115 19.131 1.00 97.31 901 SER A C 1
ATOM 6715 O O . SER A 1 901 ? 2.800 -31.945 18.686 1.00 97.31 901 SER A O 1
ATOM 6717 N N . SER A 1 902 ? 4.266 -33.247 19.773 1.00 97.38 902 SER A N 1
ATOM 6718 C CA . SER A 1 902 ? 3.461 -34.483 19.746 1.00 97.38 902 SER A CA 1
ATOM 6719 C C . SER A 1 902 ? 3.375 -35.235 21.075 1.00 97.38 902 SER A C 1
ATOM 6721 O O . SER A 1 902 ? 2.551 -36.141 21.225 1.00 97.38 902 SER A O 1
ATOM 6723 N N . SER A 1 903 ? 4.202 -34.877 22.057 1.00 98.19 903 SER A N 1
ATOM 6724 C CA . SER A 1 903 ? 4.175 -35.479 23.388 1.00 98.19 903 SER A CA 1
ATOM 6725 C C . SER A 1 903 ? 4.377 -34.421 24.464 1.00 98.19 903 SER A C 1
ATOM 6727 O O . SER A 1 903 ? 5.163 -33.492 24.291 1.00 98.19 903 SER A O 1
ATOM 6729 N N . VAL A 1 904 ? 3.687 -34.573 25.591 1.00 98.31 904 VAL A N 1
ATOM 6730 C CA . VAL A 1 904 ? 3.732 -33.642 26.725 1.00 98.31 904 VAL A CA 1
ATOM 6731 C C . VAL A 1 904 ? 4.190 -34.363 27.980 1.00 98.31 904 VAL A C 1
ATOM 6733 O O . VAL A 1 904 ? 3.687 -35.436 28.297 1.00 98.31 904 VAL A O 1
ATOM 6736 N N . TRP A 1 905 ? 5.081 -33.743 28.742 1.00 98.31 905 TRP A N 1
ATOM 6737 C CA . TRP A 1 905 ? 5.356 -34.088 30.130 1.00 98.31 905 TRP A CA 1
ATOM 6738 C C . TRP A 1 905 ? 4.804 -32.996 31.051 1.00 98.31 905 TRP A C 1
ATOM 6740 O O . TRP A 1 905 ? 5.098 -31.820 30.860 1.00 98.31 905 TRP A O 1
ATOM 6750 N N . MET A 1 906 ? 4.029 -33.369 32.069 1.00 96.56 906 MET A N 1
ATOM 6751 C CA . MET A 1 906 ? 3.538 -32.460 33.116 1.00 96.56 906 MET A CA 1
ATOM 6752 C C . MET A 1 906 ? 3.762 -33.065 34.496 1.00 96.56 906 MET A C 1
ATOM 6754 O O . MET A 1 906 ? 3.594 -34.273 34.678 1.00 96.56 906 MET A O 1
ATOM 6758 N N . SER A 1 907 ? 4.116 -32.241 35.485 1.00 95.12 907 SER A N 1
ATOM 6759 C CA . SER A 1 907 ? 4.447 -32.729 36.827 1.00 95.12 907 SER A CA 1
ATOM 6760 C C . SER A 1 907 ? 4.102 -31.761 37.958 1.00 95.12 907 SER A C 1
ATOM 6762 O O . SER A 1 907 ? 4.056 -30.547 37.776 1.00 95.12 907 SER A O 1
ATOM 6764 N N . SER A 1 908 ? 3.932 -32.298 39.170 1.00 93.31 908 SER A N 1
ATOM 6765 C CA . SER A 1 908 ? 3.917 -31.497 40.404 1.00 93.31 908 SER A CA 1
ATOM 6766 C C . SER A 1 908 ? 5.321 -31.055 40.845 1.00 93.31 908 SER A C 1
ATOM 6768 O O . SER A 1 908 ? 5.475 -30.043 41.531 1.00 93.31 908 SER A O 1
ATOM 6770 N N . GLY A 1 909 ? 6.354 -31.803 40.446 1.00 91.88 909 GLY A N 1
ATOM 6771 C CA . GLY A 1 909 ? 7.735 -31.636 40.897 1.00 91.88 909 GLY A CA 1
ATOM 6772 C C . GLY A 1 909 ? 8.618 -30.851 39.926 1.00 91.88 909 GLY A C 1
ATOM 6773 O O . GLY A 1 909 ? 8.568 -31.056 38.716 1.00 91.88 909 GLY A O 1
ATOM 6774 N N . ASN A 1 910 ? 9.487 -29.997 40.474 1.00 92.44 910 ASN A N 1
ATOM 6775 C CA . ASN A 1 910 ? 10.536 -29.282 39.729 1.00 92.44 910 ASN A CA 1
ATOM 6776 C C . ASN A 1 910 ? 11.666 -30.220 39.278 1.00 92.44 910 ASN A C 1
ATOM 6778 O O . ASN A 1 910 ? 11.849 -31.293 39.849 1.00 92.44 910 ASN A O 1
ATOM 6782 N N . TRP A 1 911 ? 12.502 -29.802 38.325 1.00 94.06 911 TRP A N 1
ATOM 6783 C CA . TRP A 1 911 ? 13.672 -30.583 37.900 1.00 94.06 911 TRP A CA 1
ATOM 6784 C C . TRP A 1 911 ? 14.834 -30.414 38.881 1.00 94.06 911 TRP A C 1
ATOM 6786 O O . TRP A 1 911 ? 15.820 -29.720 38.631 1.00 94.06 911 TRP A O 1
ATOM 6796 N N . LYS A 1 912 ? 14.707 -31.069 40.035 1.00 90.75 912 LYS A N 1
ATOM 6797 C CA . LYS A 1 912 ? 15.680 -31.053 41.130 1.00 90.75 912 LYS A CA 1
ATOM 6798 C C . LYS A 1 912 ? 15.781 -32.408 41.808 1.00 90.75 912 LYS A C 1
ATOM 6800 O O . LYS A 1 912 ? 14.830 -33.183 41.800 1.00 90.75 912 LYS A O 1
ATOM 6805 N N . SER A 1 913 ? 16.899 -32.659 42.481 1.00 88.12 913 SER A N 1
ATOM 6806 C CA . SER A 1 913 ? 17.183 -33.950 43.125 1.00 88.12 913 SER A CA 1
ATOM 6807 C C . SER A 1 913 ? 16.181 -34.359 44.210 1.00 88.12 913 SER A C 1
ATOM 6809 O O . SER A 1 913 ? 16.065 -35.543 44.507 1.00 88.12 913 SER A O 1
ATOM 6811 N N . SER A 1 914 ? 15.441 -33.417 44.806 1.00 89.44 914 SER A N 1
ATOM 6812 C CA . SER A 1 914 ? 14.369 -33.756 45.747 1.00 89.44 914 SER A CA 1
ATOM 6813 C C . SER A 1 914 ? 13.093 -34.238 45.060 1.00 89.44 914 SER A C 1
ATOM 6815 O O . SER A 1 914 ? 12.394 -35.041 45.660 1.00 89.44 914 SER A O 1
ATOM 6817 N N . SER A 1 915 ? 12.802 -33.810 43.830 1.00 91.88 915 SER A N 1
ATOM 6818 C CA . SER A 1 915 ? 11.637 -34.260 43.051 1.00 91.88 915 SER A CA 1
ATOM 6819 C C . SER A 1 915 ? 11.976 -35.410 42.105 1.00 91.88 915 SER A C 1
ATOM 6821 O O . SER A 1 915 ? 11.122 -36.243 41.848 1.00 91.88 915 SER A O 1
ATOM 6823 N N . PHE A 1 916 ? 13.222 -35.517 41.646 1.00 91.50 916 PHE A N 1
ATOM 6824 C CA . PHE A 1 916 ? 13.724 -36.606 40.804 1.00 91.50 916 PHE A CA 1
ATOM 6825 C C . PHE A 1 916 ? 15.051 -37.136 41.376 1.00 91.50 916 PHE A C 1
ATOM 6827 O O . PHE A 1 916 ? 16.120 -36.842 40.835 1.00 91.50 916 PHE A O 1
ATOM 6834 N N . PRO A 1 917 ? 15.027 -37.846 42.523 1.00 90.38 917 PRO A N 1
ATOM 6835 C CA . PRO A 1 917 ? 16.232 -38.421 43.109 1.00 90.38 917 PRO A CA 1
ATOM 6836 C C . PRO A 1 917 ? 16.749 -39.599 42.274 1.00 90.38 917 PRO A C 1
ATOM 6838 O O . PRO A 1 917 ? 15.987 -40.257 41.570 1.00 90.38 917 PRO A O 1
ATOM 6841 N N . LEU A 1 918 ? 18.040 -39.910 42.417 1.00 85.56 918 LEU A N 1
ATOM 6842 C CA . LEU A 1 918 ? 18.614 -41.160 41.908 1.00 85.56 918 LEU A CA 1
ATOM 6843 C C . LEU A 1 918 ? 17.955 -42.383 42.569 1.00 85.56 918 LEU A C 1
ATOM 6845 O O . LEU A 1 918 ? 17.517 -42.323 43.725 1.00 85.56 918 LEU A O 1
ATOM 6849 N N . ASP A 1 919 ? 17.967 -43.515 41.863 1.00 79.69 919 ASP A N 1
ATOM 6850 C CA . ASP A 1 919 ? 17.398 -44.776 42.339 1.00 79.69 919 ASP A CA 1
ATOM 6851 C C . ASP A 1 919 ? 17.913 -45.141 43.744 1.00 79.69 919 ASP A C 1
ATOM 6853 O O . ASP A 1 919 ? 19.114 -45.220 44.013 1.00 79.69 919 ASP A O 1
ATOM 6857 N N . GLY A 1 920 ? 16.981 -45.386 44.669 1.00 80.06 920 GLY A N 1
ATOM 6858 C CA . GLY A 1 920 ? 17.286 -45.765 46.053 1.00 80.06 920 GLY A CA 1
ATOM 6859 C C . GLY A 1 920 ? 17.534 -44.600 47.020 1.00 80.06 920 GLY A C 1
ATOM 6860 O O . GLY A 1 920 ? 17.722 -44.850 48.214 1.00 80.06 920 GLY A O 1
ATOM 6861 N N . TYR A 1 921 ? 17.486 -43.347 46.557 1.00 85.00 921 TYR A N 1
ATOM 6862 C CA . TYR A 1 921 ? 17.528 -42.160 47.414 1.00 85.00 921 TYR A CA 1
ATOM 6863 C C . TYR A 1 921 ? 16.120 -41.679 47.795 1.00 85.00 921 TYR A C 1
ATOM 6865 O O . TYR A 1 921 ? 15.140 -41.883 47.083 1.00 85.00 921 TYR A O 1
ATOM 6873 N N . SER A 1 922 ? 16.004 -41.041 48.962 1.00 87.56 922 SER A N 1
ATOM 6874 C CA . SER A 1 922 ? 14.749 -40.436 49.418 1.00 87.56 922 SER A CA 1
ATOM 6875 C C . SER A 1 922 ? 14.469 -39.120 48.690 1.00 87.56 922 SER A C 1
ATOM 6877 O O . SER A 1 922 ? 15.372 -38.291 48.591 1.00 87.56 922 SER A O 1
ATOM 6879 N N . GLY A 1 923 ? 13.215 -38.890 48.306 1.00 88.75 923 GLY A N 1
ATOM 6880 C CA . GLY A 1 923 ? 12.741 -37.634 47.722 1.00 88.75 923 GLY A CA 1
ATOM 6881 C C . GLY A 1 923 ? 11.285 -37.332 48.080 1.00 88.75 923 GLY A C 1
ATOM 6882 O O . GLY A 1 923 ? 10.661 -38.045 48.875 1.00 88.75 923 GLY A O 1
ATOM 6883 N N . ASN A 1 924 ? 10.772 -36.257 47.495 1.00 89.94 924 ASN A N 1
ATOM 6884 C CA . ASN A 1 924 ? 9.382 -35.834 47.539 1.00 89.94 924 ASN A CA 1
ATOM 6885 C C . ASN A 1 924 ? 8.504 -36.808 46.755 1.00 89.94 924 ASN A C 1
ATOM 6887 O O . ASN A 1 924 ? 8.968 -37.483 45.838 1.00 89.94 924 ASN A O 1
ATOM 6891 N N . ARG A 1 925 ? 7.222 -36.862 47.129 1.00 90.81 925 ARG A N 1
ATOM 6892 C CA . ARG A 1 925 ? 6.224 -37.564 46.328 1.00 90.81 925 ARG A CA 1
ATOM 6893 C C . ARG A 1 925 ? 5.680 -36.615 45.282 1.00 90.81 925 ARG A C 1
ATOM 6895 O O . ARG A 1 925 ? 4.901 -35.736 45.633 1.00 90.81 925 ARG A O 1
ATOM 6902 N N . ASP A 1 926 ? 6.095 -36.822 44.044 1.00 92.06 926 ASP A N 1
ATOM 6903 C CA . ASP A 1 926 ? 5.669 -36.025 42.901 1.00 92.06 926 ASP A CA 1
ATOM 6904 C C . ASP A 1 926 ? 5.042 -36.924 41.837 1.00 92.06 926 ASP A C 1
ATOM 6906 O O . ASP A 1 926 ? 5.484 -38.057 41.624 1.00 92.06 926 ASP A O 1
ATOM 6910 N N . TRP A 1 927 ? 3.995 -36.411 41.197 1.00 91.25 927 TRP A N 1
ATOM 6911 C CA . TRP A 1 927 ? 3.284 -37.079 40.114 1.00 91.25 927 TRP A CA 1
ATOM 6912 C C . TRP A 1 927 ? 3.732 -36.490 38.788 1.00 91.25 927 TRP A C 1
ATOM 6914 O O . TRP A 1 927 ? 3.779 -35.271 38.647 1.00 91.25 927 TRP A O 1
ATOM 6924 N N . SER A 1 928 ? 4.029 -37.350 37.821 1.00 93.12 928 SER A N 1
ATOM 6925 C CA . SER A 1 928 ? 4.302 -36.978 36.439 1.00 93.12 928 SER A CA 1
ATOM 6926 C C . SER A 1 928 ? 3.374 -37.733 35.496 1.00 93.12 928 SER A C 1
ATOM 6928 O O . SER A 1 928 ? 3.080 -38.913 35.705 1.00 93.12 928 SER A O 1
ATOM 6930 N N . VAL A 1 929 ? 2.937 -37.056 34.442 1.00 95.00 929 VAL A N 1
ATOM 6931 C CA . VAL A 1 929 ? 2.200 -37.654 33.329 1.00 95.00 929 VAL A CA 1
ATOM 6932 C C . VAL A 1 929 ? 2.934 -37.371 32.028 1.00 95.00 929 VAL A C 1
ATOM 6934 O O . VAL A 1 929 ? 3.399 -36.256 31.805 1.00 95.00 929 VAL A O 1
ATOM 6937 N N . PHE A 1 930 ? 3.034 -38.397 31.192 1.00 97.06 930 PHE A N 1
ATOM 6938 C CA . PHE A 1 930 ? 3.474 -38.316 29.808 1.00 97.06 930 PHE A CA 1
ATOM 6939 C C . PHE A 1 930 ? 2.255 -38.555 28.926 1.00 97.06 930 PHE A C 1
ATOM 6941 O O . PHE A 1 930 ? 1.576 -39.571 29.087 1.00 97.06 930 PHE A O 1
ATOM 6948 N N . ILE A 1 931 ? 1.955 -37.619 28.038 1.00 97.19 931 ILE A N 1
ATOM 6949 C CA . ILE A 1 931 ? 0.775 -37.647 27.180 1.00 97.19 931 ILE A CA 1
ATOM 6950 C C . ILE A 1 931 ? 1.254 -37.626 25.734 1.00 97.19 931 ILE A C 1
ATOM 6952 O O . ILE A 1 931 ? 1.681 -36.586 25.244 1.00 97.19 931 ILE A O 1
ATOM 6956 N N . ASP A 1 932 ? 1.188 -38.767 25.055 1.00 97.38 932 ASP A N 1
ATOM 6957 C CA . ASP A 1 932 ? 1.493 -38.874 23.629 1.00 97.38 932 ASP A CA 1
ATOM 6958 C C . ASP A 1 932 ? 0.222 -38.567 22.831 1.00 97.38 932 ASP A C 1
ATOM 6960 O O . ASP A 1 932 ? -0.653 -39.427 22.672 1.00 97.38 932 ASP A O 1
ATOM 6964 N N . SER A 1 933 ? 0.107 -37.314 22.393 1.00 97.00 933 SER A N 1
ATOM 6965 C CA . SER A 1 933 ? -1.004 -36.778 21.610 1.00 97.00 933 SER A CA 1
ATOM 6966 C C . SER A 1 933 ? -0.592 -35.453 20.975 1.00 97.00 933 SER A C 1
ATOM 6968 O O . SER A 1 933 ? -0.299 -34.497 21.689 1.00 97.00 933 SER A O 1
ATOM 6970 N N . GLU A 1 934 ? -0.686 -35.368 19.650 1.00 96.06 934 GLU A N 1
ATOM 6971 C CA . GLU A 1 934 ? -0.416 -34.136 18.897 1.00 96.06 934 GLU A CA 1
ATOM 6972 C C . GLU A 1 934 ? -1.356 -33.000 19.311 1.00 96.06 934 GLU A C 1
ATOM 6974 O O . GLU A 1 934 ? -0.882 -31.941 19.701 1.00 96.06 934 GLU A O 1
ATOM 6979 N N . ASP A 1 935 ? -2.666 -33.255 19.384 1.00 95.12 935 ASP A N 1
ATOM 6980 C CA . ASP A 1 935 ? -3.652 -32.229 19.764 1.00 95.12 935 ASP A CA 1
ATOM 6981 C C . ASP A 1 935 ? -3.362 -31.582 21.134 1.00 95.12 935 ASP A C 1
ATOM 6983 O O . ASP A 1 935 ? -3.414 -30.362 21.284 1.00 95.12 935 ASP A O 1
ATOM 6987 N N . ILE A 1 936 ? -3.030 -32.395 22.146 1.00 96.62 936 ILE A N 1
ATOM 6988 C CA . ILE A 1 936 ? -2.717 -31.902 23.496 1.00 96.62 936 ILE A CA 1
ATOM 6989 C C . ILE A 1 936 ? -1.356 -31.203 23.502 1.00 96.62 936 ILE A C 1
ATOM 6991 O O . ILE A 1 936 ? -1.212 -30.170 24.152 1.00 96.62 936 ILE A O 1
ATOM 6995 N N . ALA A 1 937 ? -0.366 -31.734 22.780 1.00 97.50 937 ALA A N 1
ATOM 6996 C CA . ALA A 1 937 ? 0.943 -31.106 22.666 1.00 97.50 937 ALA A CA 1
ATOM 6997 C C . ALA A 1 937 ? 0.857 -29.722 22.025 1.00 97.50 937 ALA A C 1
ATOM 6999 O O . ALA A 1 937 ? 1.420 -28.787 22.582 1.00 97.50 937 ALA A O 1
ATOM 7000 N N . GLN A 1 938 ? 0.080 -29.562 20.954 1.00 96.19 938 GLN A N 1
ATOM 7001 C CA . GLN A 1 938 ? -0.175 -28.263 20.328 1.00 96.19 938 GLN A CA 1
ATOM 7002 C C . GLN A 1 938 ? -0.904 -27.295 21.269 1.00 96.19 938 GLN A C 1
ATOM 7004 O O . GLN A 1 938 ? -0.517 -26.133 21.376 1.00 96.19 938 GLN A O 1
ATOM 7009 N N . LEU A 1 939 ? -1.921 -27.763 22.003 1.00 96.25 939 LEU A N 1
ATOM 7010 C CA . LEU A 1 939 ? -2.647 -26.928 22.967 1.00 96.25 939 LEU A CA 1
ATOM 7011 C C . LEU A 1 939 ? -1.750 -26.438 24.115 1.00 96.25 939 LEU A C 1
ATOM 7013 O O . LEU A 1 939 ? -1.876 -25.304 24.566 1.00 96.25 939 LEU A O 1
ATOM 7017 N N . VAL A 1 940 ? -0.853 -27.288 24.612 1.00 97.31 940 VAL A N 1
ATOM 7018 C CA . VAL A 1 940 ? 0.101 -26.913 25.666 1.00 97.31 940 VAL A CA 1
ATOM 7019 C C . VAL A 1 940 ? 1.178 -25.995 25.105 1.00 97.31 940 VAL A C 1
ATOM 7021 O O . VAL A 1 940 ? 1.508 -24.988 25.733 1.00 97.31 940 VAL A O 1
ATOM 7024 N N . LEU A 1 941 ? 1.686 -26.310 23.914 1.00 97.00 941 LEU A N 1
ATOM 7025 C CA . LEU A 1 941 ? 2.686 -25.508 23.231 1.00 97.00 941 LEU A CA 1
ATOM 7026 C C . LEU A 1 941 ? 2.166 -24.094 22.959 1.00 97.00 941 LEU A C 1
ATOM 7028 O O . LEU A 1 941 ? 2.926 -23.160 23.153 1.00 97.00 941 LEU A O 1
ATOM 7032 N N . SER A 1 942 ? 0.875 -23.902 22.656 1.00 95.62 942 SER A N 1
ATOM 7033 C CA . SER A 1 942 ? 0.304 -22.558 22.461 1.00 95.62 942 SER A CA 1
ATOM 7034 C C . SER A 1 942 ? 0.424 -21.652 23.695 1.00 95.62 942 SER A C 1
ATOM 7036 O O . SER A 1 942 ? 0.588 -20.438 23.561 1.00 95.62 942 SER A O 1
ATOM 7038 N N . ARG A 1 943 ? 0.389 -22.230 24.904 1.00 94.81 943 ARG A N 1
ATOM 7039 C CA . ARG A 1 943 ? 0.660 -21.509 26.162 1.00 94.81 943 ARG A CA 1
ATOM 7040 C C . ARG A 1 943 ? 2.141 -21.268 26.335 1.00 94.81 943 ARG A C 1
ATOM 7042 O O . ARG A 1 943 ? 2.547 -20.173 26.704 1.00 94.81 943 ARG A O 1
ATOM 7049 N N . MET A 1 944 ? 2.939 -22.283 26.018 1.00 96.62 944 MET A N 1
ATOM 7050 C CA . MET A 1 944 ? 4.377 -22.196 26.185 1.00 96.62 944 MET A CA 1
ATOM 7051 C C . MET A 1 944 ? 4.994 -21.134 25.274 1.00 96.62 944 MET A C 1
ATOM 7053 O O . MET A 1 944 ? 5.757 -20.299 25.744 1.00 96.62 944 MET A O 1
ATOM 7057 N N . THR A 1 945 ? 4.597 -21.089 24.004 1.00 95.81 945 THR A N 1
ATOM 7058 C CA . THR A 1 945 ? 5.085 -20.101 23.036 1.00 95.81 945 THR A CA 1
ATOM 7059 C C . THR A 1 945 ? 4.650 -18.677 23.381 1.00 95.81 945 THR A C 1
ATOM 7061 O O . THR A 1 945 ? 5.363 -17.733 23.055 1.00 95.81 945 THR A O 1
ATOM 7064 N N . TRP A 1 946 ? 3.506 -18.503 24.058 1.00 93.12 946 TRP A N 1
ATOM 7065 C CA . TRP A 1 946 ? 3.093 -17.196 24.580 1.00 93.12 946 TRP A CA 1
ATOM 7066 C C . TRP A 1 946 ? 4.067 -16.690 25.652 1.00 93.12 946 TRP A C 1
ATOM 7068 O O . TRP A 1 946 ? 4.536 -15.554 25.562 1.00 93.12 946 TRP A O 1
ATOM 7078 N N . ASP A 1 947 ? 4.414 -17.531 26.631 1.00 93.25 947 ASP A N 1
ATOM 7079 C CA . ASP A 1 947 ? 5.365 -17.149 27.685 1.00 93.25 947 ASP A CA 1
ATOM 7080 C C . ASP A 1 947 ? 6.828 -17.146 27.187 1.00 93.25 947 ASP A C 1
ATOM 7082 O O . ASP A 1 947 ? 7.714 -16.640 27.865 1.00 93.25 947 ASP A O 1
ATOM 7086 N N . GLU A 1 948 ? 7.119 -17.690 26.005 1.00 95.56 948 GLU A N 1
ATOM 7087 C CA . GLU A 1 948 ? 8.453 -17.636 25.385 1.00 95.56 948 GLU A CA 1
ATOM 7088 C C . GLU A 1 948 ? 8.684 -16.362 24.552 1.00 95.56 948 GLU A C 1
ATOM 7090 O O . GLU A 1 948 ? 9.803 -16.105 24.101 1.00 95.56 948 GLU A O 1
ATOM 7095 N N . ASN A 1 949 ? 7.649 -15.542 24.349 1.00 91.88 949 ASN A N 1
ATOM 7096 C CA . ASN A 1 949 ? 7.733 -14.340 23.532 1.00 91.88 949 ASN A CA 1
ATOM 7097 C C . ASN A 1 949 ? 8.496 -13.210 24.248 1.00 91.88 949 ASN A C 1
ATOM 7099 O O . ASN A 1 949 ? 7.974 -12.557 25.150 1.00 91.88 949 ASN A O 1
ATOM 7103 N N . THR A 1 950 ? 9.710 -12.911 23.782 1.00 90.50 950 THR A N 1
ATOM 7104 C CA . THR A 1 950 ? 10.567 -11.842 24.329 1.00 90.50 950 THR A CA 1
ATOM 7105 C C . THR A 1 950 ? 10.064 -10.422 24.054 1.00 90.50 950 THR A C 1
ATOM 7107 O O . THR A 1 950 ? 10.657 -9.467 24.546 1.00 90.50 950 THR A O 1
ATOM 7110 N N . SER A 1 951 ? 8.999 -10.249 23.265 1.00 85.12 951 SER A N 1
ATOM 7111 C CA . SER A 1 951 ? 8.292 -8.964 23.172 1.00 85.12 951 SER A CA 1
ATOM 7112 C C . SER A 1 951 ? 7.496 -8.648 24.441 1.00 85.12 951 SER A C 1
ATOM 7114 O O . SER A 1 951 ? 7.122 -7.500 24.652 1.00 85.12 951 SER A O 1
ATOM 7116 N N . HIS A 1 952 ? 7.241 -9.635 25.303 1.00 87.00 952 HIS A N 1
ATOM 7117 C CA . HIS A 1 952 ? 6.651 -9.396 26.611 1.00 87.00 952 HIS A CA 1
ATOM 7118 C C . HIS A 1 952 ? 7.743 -8.990 27.608 1.00 87.00 952 HIS A C 1
ATOM 7120 O O . HIS A 1 952 ? 8.669 -9.752 27.866 1.00 87.00 952 HIS A O 1
ATOM 7126 N N . LEU A 1 953 ? 7.610 -7.817 28.236 1.00 86.44 953 LEU A N 1
ATOM 7127 C CA . LEU A 1 953 ? 8.641 -7.259 29.129 1.00 86.44 953 LEU A CA 1
ATOM 7128 C C . LEU A 1 953 ? 8.982 -8.115 30.359 1.00 86.44 953 LEU A C 1
ATOM 7130 O O . LEU A 1 953 ? 10.019 -7.904 30.987 1.00 86.44 953 LEU A O 1
ATOM 7134 N N . HIS A 1 954 ? 8.109 -9.053 30.727 1.00 88.69 954 HIS A N 1
ATOM 7135 C CA . HIS A 1 954 ? 8.345 -9.997 31.819 1.00 88.69 954 HIS A CA 1
ATOM 7136 C C . HIS A 1 954 ? 9.124 -11.246 31.372 1.00 88.69 954 HIS A C 1
ATOM 7138 O O . HIS A 1 954 ? 9.348 -12.133 32.191 1.00 88.69 954 HIS A O 1
ATOM 7144 N N . ILE A 1 955 ? 9.546 -11.320 30.104 1.00 92.19 955 ILE A N 1
ATOM 7145 C CA . ILE A 1 955 ? 10.336 -12.410 29.528 1.00 92.19 955 ILE A CA 1
ATOM 7146 C C . ILE A 1 955 ? 11.686 -11.864 29.053 1.00 92.19 955 ILE A C 1
ATOM 7148 O O . ILE A 1 955 ? 11.774 -11.053 28.135 1.00 92.19 955 ILE A O 1
ATOM 7152 N N . GLU A 1 956 ? 12.765 -12.335 29.670 1.00 92.69 956 GLU A N 1
ATOM 7153 C CA . GLU A 1 956 ? 14.134 -11.915 29.378 1.00 92.69 956 GLU A CA 1
ATOM 7154 C C . GLU A 1 956 ? 14.925 -13.069 28.749 1.00 92.69 956 GLU A C 1
ATOM 7156 O O . GLU A 1 956 ? 15.014 -14.161 29.311 1.00 92.69 956 GLU A O 1
ATOM 7161 N N . ALA A 1 957 ? 15.568 -12.833 27.604 1.00 96.12 957 ALA A N 1
ATOM 7162 C CA . ALA A 1 957 ? 16.518 -13.796 27.053 1.00 96.12 957 ALA A CA 1
ATOM 7163 C C . ALA A 1 957 ? 17.788 -13.877 27.915 1.00 96.12 957 ALA A C 1
ATOM 7165 O O . ALA A 1 957 ? 18.340 -12.860 28.337 1.00 96.12 957 ALA A O 1
ATOM 7166 N N . PHE A 1 958 ? 18.302 -15.088 28.143 1.00 96.25 958 PHE A N 1
ATOM 7167 C CA . PHE A 1 958 ? 19.513 -15.295 28.933 1.00 96.25 958 PHE A CA 1
ATOM 7168 C C . PHE A 1 958 ? 20.698 -14.517 28.349 1.00 96.25 958 PHE A C 1
ATOM 7170 O O . PHE A 1 958 ? 21.142 -14.760 27.225 1.00 96.25 958 PHE A O 1
ATOM 7177 N N . ASN A 1 959 ? 21.271 -13.634 29.164 1.00 95.94 959 ASN A N 1
ATOM 7178 C CA . ASN A 1 959 ? 22.502 -12.925 28.855 1.00 95.94 959 ASN A CA 1
ATOM 7179 C C . ASN A 1 959 ? 23.630 -13.417 29.778 1.00 95.94 959 ASN A C 1
ATOM 7181 O O . ASN A 1 959 ? 23.583 -13.155 30.983 1.00 95.94 959 ASN A O 1
ATOM 7185 N N . PRO A 1 960 ? 24.697 -14.057 29.253 1.00 94.19 960 PRO A N 1
ATOM 7186 C CA . PRO A 1 960 ? 25.808 -14.545 30.069 1.00 94.19 960 PRO A CA 1
ATOM 7187 C C . PRO A 1 960 ? 26.473 -13.473 30.939 1.00 94.19 960 PRO A C 1
ATOM 7189 O O . PRO A 1 960 ? 27.069 -13.827 31.957 1.00 94.19 960 PRO A O 1
ATOM 7192 N N . MET A 1 961 ? 26.387 -12.203 30.533 1.00 94.31 961 MET A N 1
ATOM 7193 C CA . MET A 1 961 ? 27.005 -11.053 31.195 1.00 94.31 961 MET A CA 1
ATOM 7194 C C . MET A 1 961 ? 26.094 -10.374 32.225 1.00 94.31 961 MET A C 1
ATOM 7196 O O . MET A 1 961 ? 26.555 -9.454 32.904 1.00 94.31 961 MET A O 1
ATOM 7200 N N . ASP A 1 962 ? 24.829 -10.786 32.346 1.00 92.44 962 ASP A N 1
ATOM 7201 C CA . ASP A 1 962 ? 23.914 -10.195 33.318 1.00 92.44 962 ASP A CA 1
ATOM 7202 C C . ASP A 1 962 ? 24.318 -10.541 34.764 1.00 92.44 962 ASP A C 1
ATOM 7204 O O . ASP A 1 962 ? 24.688 -11.672 35.096 1.00 92.44 962 ASP A O 1
ATOM 7208 N N . SER A 1 963 ? 24.253 -9.551 35.653 1.00 87.81 963 SER A N 1
ATOM 7209 C CA . SER A 1 963 ? 24.712 -9.711 37.038 1.00 87.81 963 SER A CA 1
ATOM 7210 C C . SER A 1 963 ? 23.766 -10.561 37.906 1.00 87.81 963 SER A C 1
ATOM 7212 O O . SER A 1 963 ? 24.220 -11.303 38.788 1.00 87.81 963 SER A O 1
ATOM 7214 N N . SER A 1 964 ? 22.465 -10.500 37.628 1.00 86.12 964 SER A N 1
ATOM 7215 C CA . SER A 1 964 ? 21.369 -11.147 38.362 1.00 86.12 964 SER A CA 1
ATOM 7216 C C . SER A 1 964 ? 21.014 -12.520 37.801 1.00 86.12 964 SER A C 1
ATOM 7218 O O . SER A 1 964 ? 20.915 -13.472 38.575 1.00 86.12 964 SER A O 1
ATOM 7220 N N . HIS A 1 965 ? 20.894 -12.636 36.481 1.00 90.31 965 HIS A N 1
ATOM 7221 C CA . HIS A 1 965 ? 20.382 -13.807 35.764 1.00 90.31 965 HIS A CA 1
ATOM 7222 C C . HIS A 1 965 ? 21.414 -14.435 34.810 1.00 90.31 965 HIS A C 1
ATOM 7224 O O . HIS A 1 965 ? 21.176 -15.513 34.269 1.00 90.31 965 HIS A O 1
ATOM 7230 N N . GLY A 1 966 ? 22.587 -13.813 34.641 1.00 92.25 966 GLY A N 1
ATOM 7231 C CA . GLY A 1 966 ? 23.664 -14.315 33.783 1.00 92.25 966 GLY A CA 1
ATOM 7232 C C . GLY A 1 966 ? 24.546 -15.373 34.443 1.00 92.25 966 GLY A C 1
ATOM 7233 O O . GLY A 1 966 ? 24.209 -15.942 35.486 1.00 92.25 966 GLY A O 1
ATOM 7234 N N . THR A 1 967 ? 25.720 -15.637 33.868 1.00 94.88 967 THR A N 1
ATOM 7235 C CA . THR A 1 967 ? 26.610 -16.711 34.341 1.00 94.88 967 THR A CA 1
ATOM 7236 C C . THR A 1 967 ? 27.120 -16.416 35.760 1.00 94.88 967 THR A C 1
ATOM 7238 O O . THR A 1 967 ? 27.684 -15.346 35.985 1.00 94.88 967 THR A O 1
ATOM 7241 N N . PRO A 1 968 ? 26.961 -17.332 36.735 1.00 91.75 968 PRO A N 1
ATOM 7242 C CA . PRO A 1 968 ? 27.464 -17.116 38.088 1.00 91.75 968 PRO A CA 1
ATOM 7243 C C . PRO A 1 968 ? 28.990 -16.980 38.133 1.00 91.75 968 PRO A C 1
ATOM 7245 O O . PRO A 1 968 ? 29.716 -17.730 37.473 1.00 91.75 968 PRO A O 1
ATOM 7248 N N . ASP A 1 969 ? 29.483 -16.087 38.991 1.00 89.06 969 ASP A N 1
ATOM 7249 C CA . ASP A 1 969 ? 30.918 -15.903 39.208 1.00 89.06 969 ASP A CA 1
ATOM 7250 C C . ASP A 1 969 ? 31.600 -17.211 39.634 1.00 89.06 969 ASP A C 1
ATOM 7252 O O . ASP A 1 969 ? 31.276 -17.817 40.658 1.00 89.06 969 ASP A O 1
ATOM 7256 N N . GLY A 1 970 ? 32.596 -17.635 38.852 1.00 88.25 970 GLY A N 1
ATOM 7257 C CA . GLY A 1 970 ? 33.347 -18.861 39.117 1.00 88.25 970 GLY A CA 1
ATOM 7258 C C . GLY A 1 970 ? 32.564 -20.151 38.860 1.00 88.25 970 GLY A C 1
ATOM 7259 O O . GLY A 1 970 ? 32.987 -21.200 39.352 1.00 88.25 970 GLY A O 1
ATOM 7260 N N . TRP A 1 971 ? 31.455 -20.095 38.109 1.00 91.12 971 TRP A N 1
ATOM 7261 C CA . TRP A 1 971 ? 30.739 -21.291 37.672 1.00 91.12 971 TRP A CA 1
ATOM 7262 C C . TRP A 1 971 ? 31.669 -22.235 36.906 1.00 91.12 971 TRP A C 1
ATOM 7264 O O . TRP A 1 971 ? 32.422 -21.831 36.019 1.00 91.12 971 TRP A O 1
ATOM 7274 N N . VAL A 1 972 ? 31.612 -23.513 37.268 1.00 87.38 972 VAL A N 1
ATOM 7275 C CA . VAL A 1 972 ? 32.292 -24.592 36.558 1.00 87.38 972 VAL A CA 1
ATOM 7276 C C . VAL A 1 972 ? 31.261 -25.677 36.321 1.00 87.38 972 VAL A C 1
ATOM 7278 O O . VAL A 1 972 ? 30.746 -26.239 37.289 1.00 87.38 972 VAL A O 1
ATOM 7281 N N . THR A 1 973 ? 31.008 -25.986 35.049 1.00 83.38 973 THR A N 1
ATOM 7282 C CA . THR A 1 973 ? 30.122 -27.069 34.616 1.00 83.38 973 THR A CA 1
ATOM 7283 C C . THR A 1 973 ? 30.440 -28.355 35.391 1.00 83.38 973 THR A C 1
ATOM 7285 O O . THR A 1 973 ? 31.562 -28.874 35.299 1.00 83.38 973 THR A O 1
ATOM 7288 N N . PRO A 1 974 ? 29.495 -28.885 36.185 1.00 75.12 974 PRO A N 1
ATOM 7289 C CA . PRO A 1 974 ? 29.730 -30.089 36.972 1.00 75.12 974 PRO A CA 1
ATOM 7290 C C . PRO A 1 974 ? 29.998 -31.319 36.100 1.00 75.12 974 PRO A C 1
ATOM 7292 O O . PRO A 1 974 ? 29.525 -31.426 34.969 1.00 75.12 974 PRO A O 1
ATOM 7295 N N . ILE A 1 975 ? 30.782 -32.259 36.637 1.00 63.47 975 ILE A N 1
ATOM 7296 C CA . ILE A 1 975 ? 31.186 -33.472 35.915 1.00 63.47 975 ILE A CA 1
ATOM 7297 C C . ILE A 1 975 ? 29.958 -34.321 35.560 1.00 63.47 975 ILE A C 1
ATOM 7299 O O . ILE A 1 975 ? 29.124 -34.613 36.413 1.00 63.47 975 ILE A O 1
ATOM 7303 N N . ASP A 1 976 ? 29.938 -34.740 34.299 1.00 56.91 976 ASP A N 1
ATOM 7304 C CA . ASP A 1 976 ? 28.936 -35.518 33.568 1.00 56.91 976 ASP A CA 1
ATOM 7305 C C . ASP A 1 976 ? 28.472 -36.806 34.303 1.00 56.91 976 ASP A C 1
ATOM 7307 O O . ASP A 1 976 ? 29.250 -37.752 34.456 1.00 56.91 976 ASP A O 1
ATOM 7311 N N . ARG A 1 977 ? 27.218 -36.857 34.793 1.00 56.38 977 ARG A N 1
ATOM 7312 C CA . ARG A 1 977 ? 26.662 -37.971 35.609 1.00 56.38 977 ARG A CA 1
ATOM 7313 C C . ARG A 1 977 ? 25.399 -38.640 35.040 1.00 56.38 977 ARG A C 1
ATOM 7315 O O . ARG A 1 977 ? 24.536 -39.068 35.794 1.00 56.38 977 ARG A O 1
ATOM 7322 N N . LEU A 1 978 ? 25.294 -38.853 33.729 1.00 60.78 978 LEU A N 1
ATOM 7323 C CA . LEU A 1 978 ? 24.205 -39.703 33.199 1.00 60.78 978 LEU A CA 1
ATOM 7324 C C . LEU A 1 978 ? 24.347 -41.207 33.528 1.00 60.78 978 LEU A C 1
ATOM 7326 O O . LEU A 1 978 ? 23.459 -41.995 33.222 1.00 60.78 978 LEU A O 1
ATOM 7330 N N . LEU A 1 979 ? 25.456 -41.630 34.142 1.00 53.16 979 LEU A N 1
ATOM 7331 C CA . LEU A 1 979 ? 25.828 -43.043 34.303 1.00 53.16 979 LEU A CA 1
ATOM 7332 C C . LEU A 1 979 ? 24.998 -43.839 35.334 1.00 53.16 979 LEU A C 1
ATOM 7334 O O . LEU A 1 979 ? 25.205 -45.046 35.443 1.00 53.16 979 LEU A O 1
ATOM 7338 N N . GLU A 1 980 ? 24.079 -43.212 36.075 1.00 60.50 980 GLU A N 1
ATOM 7339 C CA . GLU A 1 980 ? 23.342 -43.851 37.186 1.00 60.50 980 GLU A CA 1
ATOM 7340 C C . GLU A 1 980 ? 21.811 -43.731 37.078 1.00 60.50 980 GLU A C 1
ATOM 7342 O O . GLU A 1 980 ? 21.113 -43.808 38.086 1.00 60.50 980 GLU A O 1
ATOM 7347 N N . VAL A 1 981 ? 21.265 -43.556 35.872 1.00 71.62 981 VAL A N 1
ATOM 7348 C CA . VAL A 1 981 ? 19.815 -43.420 35.669 1.00 71.62 981 VAL A CA 1
ATOM 7349 C C . VAL A 1 981 ? 19.248 -44.667 34.980 1.00 71.62 981 VAL A C 1
ATOM 7351 O O . VAL A 1 981 ? 19.717 -45.045 33.907 1.00 71.62 981 VAL A O 1
ATOM 7354 N N . SER A 1 982 ? 18.247 -45.316 35.587 1.00 74.38 982 SER A N 1
ATOM 7355 C CA . SER A 1 982 ? 17.514 -46.446 34.992 1.00 74.38 982 SER A CA 1
ATOM 7356 C C . SER A 1 982 ? 16.018 -46.122 34.910 1.00 74.38 982 SER A C 1
ATOM 7358 O O . SER A 1 982 ? 15.433 -45.816 35.949 1.00 74.38 982 SER A O 1
ATOM 7360 N N . PRO A 1 983 ? 15.389 -46.184 33.719 1.00 76.88 983 PRO A N 1
ATOM 7361 C CA . PRO A 1 983 ? 13.942 -46.033 33.601 1.00 76.88 983 PRO A CA 1
ATOM 7362 C C . PRO A 1 983 ? 13.214 -47.232 34.216 1.00 76.88 983 PRO A C 1
ATOM 7364 O O . PRO A 1 983 ? 13.805 -48.291 34.476 1.00 76.88 983 PRO A O 1
ATOM 7367 N N . SER A 1 984 ? 11.911 -47.073 34.404 1.00 76.38 984 SER A N 1
ATOM 7368 C CA . SER A 1 984 ? 11.001 -48.113 34.849 1.00 76.38 984 SER A CA 1
ATOM 7369 C C . SER A 1 984 ? 11.124 -49.344 33.943 1.00 76.38 984 SER A C 1
ATOM 7371 O O . SER A 1 984 ? 11.141 -49.225 32.713 1.00 76.38 984 SER A O 1
ATOM 7373 N N . PRO A 1 985 ? 11.189 -50.570 34.499 1.00 75.38 985 PRO A N 1
ATOM 7374 C CA . PRO A 1 985 ? 11.110 -51.770 33.680 1.00 75.38 985 PRO A CA 1
ATOM 7375 C C . PRO A 1 985 ? 9.813 -51.772 32.861 1.00 75.38 985 PRO A C 1
ATOM 7377 O O . PRO A 1 985 ? 8.735 -51.510 33.398 1.00 75.38 985 PRO A O 1
ATOM 7380 N N . ALA A 1 986 ? 9.909 -52.109 31.573 1.00 65.00 986 ALA A N 1
ATOM 7381 C CA . ALA A 1 986 ? 8.759 -52.118 30.671 1.00 65.00 986 ALA A CA 1
ATOM 7382 C C . ALA A 1 986 ? 7.578 -52.922 31.257 1.00 65.00 986 ALA A C 1
ATOM 7384 O O . ALA A 1 986 ? 7.724 -54.101 31.594 1.00 65.00 986 ALA A O 1
ATOM 7385 N N . GLY A 1 987 ? 6.410 -52.278 31.365 1.00 62.53 987 GLY A N 1
ATOM 7386 C CA . GLY A 1 987 ? 5.180 -52.857 31.919 1.00 62.53 987 GLY A CA 1
ATOM 7387 C C . GLY A 1 987 ? 4.962 -52.656 33.426 1.00 62.53 987 GLY A C 1
ATOM 7388 O O . GLY A 1 987 ? 3.999 -53.207 33.959 1.00 62.53 987 GLY A O 1
ATOM 7389 N N . VAL A 1 988 ? 5.836 -51.913 34.117 1.00 70.56 988 VAL A N 1
ATOM 7390 C CA . VAL A 1 988 ? 5.618 -51.467 35.510 1.00 70.56 988 VAL A CA 1
ATOM 7391 C C . VAL A 1 988 ? 4.834 -50.152 35.563 1.00 70.56 988 VAL A C 1
ATOM 7393 O O . VAL A 1 988 ? 4.045 -49.951 36.486 1.00 70.56 988 VAL A O 1
ATOM 7396 N N . GLU A 1 989 ? 5.016 -49.284 34.570 1.00 76.38 989 GLU A N 1
ATOM 7397 C CA . GLU A 1 989 ? 4.223 -48.067 34.414 1.00 76.38 989 GLU A CA 1
ATOM 7398 C C . GLU A 1 989 ? 2.787 -48.395 34.008 1.00 76.38 989 GLU A C 1
ATOM 7400 O O . GLU A 1 989 ? 2.515 -49.366 33.294 1.00 76.38 989 GLU A O 1
ATOM 7405 N N . THR A 1 990 ? 1.854 -47.567 34.471 1.00 81.00 990 THR A N 1
ATOM 7406 C CA . THR A 1 990 ? 0.459 -47.661 34.044 1.00 81.00 990 THR A CA 1
ATOM 7407 C C . THR A 1 990 ? 0.270 -46.746 32.842 1.00 81.00 990 THR A C 1
ATOM 7409 O O . THR A 1 990 ? 0.279 -45.525 32.987 1.00 81.00 990 THR A O 1
ATOM 7412 N N . THR A 1 991 ? 0.112 -47.347 31.662 1.00 89.00 991 THR A N 1
ATOM 7413 C CA . THR A 1 991 ? -0.237 -46.641 30.424 1.00 89.00 991 THR A CA 1
ATOM 7414 C C . THR A 1 991 ? -1.693 -46.908 30.073 1.00 89.00 991 THR A C 1
ATOM 7416 O O . THR A 1 991 ? -2.118 -48.061 29.945 1.00 89.00 991 THR A O 1
ATOM 7419 N N . HIS A 1 992 ? -2.450 -45.838 29.873 1.00 90.69 992 HIS A N 1
ATOM 7420 C CA . HIS A 1 992 ? -3.801 -45.874 29.335 1.00 90.69 992 HIS A CA 1
ATOM 7421 C C . HIS A 1 992 ? -3.767 -45.429 27.875 1.00 90.69 992 HIS A C 1
ATOM 7423 O O . HIS A 1 992 ? -3.376 -44.305 27.586 1.00 90.69 992 HIS A O 1
ATOM 7429 N N . ALA A 1 993 ? -4.172 -46.318 26.967 1.00 91.75 993 ALA A N 1
ATOM 7430 C CA . ALA A 1 993 ? -4.286 -46.036 25.540 1.00 91.75 993 ALA A CA 1
ATOM 7431 C C . ALA A 1 993 ? -5.764 -45.942 25.147 1.00 91.75 993 ALA A C 1
ATOM 7433 O O . ALA A 1 993 ? -6.546 -46.839 25.485 1.00 91.75 993 ALA A O 1
ATOM 7434 N N . GLY A 1 994 ? -6.148 -44.895 24.419 1.00 92.56 994 GLY A N 1
ATOM 7435 C CA . GLY A 1 994 ? -7.520 -44.718 23.943 1.00 92.56 994 GLY A CA 1
ATOM 7436 C C . GLY A 1 994 ? -7.964 -43.263 23.919 1.00 92.56 994 GLY A C 1
ATOM 7437 O O . GLY A 1 994 ? -7.141 -42.365 23.778 1.00 92.56 994 GLY A O 1
ATOM 7438 N N . ALA A 1 995 ? -9.278 -43.054 24.022 1.00 93.88 995 ALA A N 1
ATOM 7439 C CA . ALA A 1 995 ? -9.865 -41.721 24.072 1.00 93.88 995 ALA A CA 1
ATOM 7440 C C . ALA A 1 995 ? -9.470 -40.996 25.368 1.00 93.88 995 ALA A C 1
ATOM 7442 O O . ALA A 1 995 ? -9.506 -41.592 26.448 1.00 93.88 995 ALA A O 1
ATOM 7443 N N . ILE A 1 996 ? -9.103 -39.724 25.238 1.00 92.88 996 ILE A N 1
ATOM 7444 C CA . ILE A 1 996 ? -8.715 -38.824 26.319 1.00 92.88 996 ILE A CA 1
ATOM 7445 C C . ILE A 1 996 ? -9.555 -37.558 26.164 1.00 92.88 996 ILE A C 1
ATOM 7447 O O . ILE A 1 996 ? -9.458 -36.871 25.148 1.00 92.88 996 ILE A O 1
ATOM 7451 N N . ASP A 1 997 ? -10.341 -37.251 27.188 1.00 92.38 997 ASP A N 1
ATOM 7452 C CA . ASP A 1 997 ? -11.094 -36.006 27.301 1.00 92.38 997 ASP A CA 1
ATOM 7453 C C . ASP A 1 997 ? -10.554 -35.220 28.495 1.00 92.38 997 ASP A C 1
ATOM 7455 O O . ASP A 1 997 ? -10.255 -35.803 29.544 1.00 92.38 997 ASP A O 1
ATOM 7459 N N . GLY A 1 998 ? -10.425 -33.904 28.361 1.00 90.94 998 GLY A N 1
ATOM 7460 C CA . GLY A 1 998 ? -9.911 -33.078 29.444 1.00 90.94 998 GLY A CA 1
ATOM 7461 C C . GLY A 1 998 ? -9.999 -31.584 29.179 1.00 90.94 998 GLY A C 1
ATOM 7462 O O . GLY A 1 998 ? -10.485 -31.134 28.143 1.00 90.94 998 GLY A O 1
ATOM 7463 N N . LYS A 1 999 ? -9.530 -30.814 30.161 1.00 92.25 999 LYS A N 1
ATOM 7464 C CA . LYS A 1 999 ? -9.384 -29.365 30.071 1.00 92.25 999 LYS A CA 1
ATOM 7465 C C . LYS A 1 999 ? -8.010 -28.964 30.601 1.00 92.25 999 LYS A C 1
ATOM 7467 O O . LYS A 1 999 ? -7.671 -29.301 31.736 1.00 92.25 999 LYS A O 1
ATOM 7472 N N . LEU A 1 1000 ? -7.227 -28.264 29.786 1.00 94.50 1000 LEU A N 1
ATOM 7473 C CA . LEU A 1 1000 ? -6.003 -27.601 30.218 1.00 94.50 1000 LEU A CA 1
ATOM 7474 C C . LEU A 1 1000 ? -6.383 -26.345 31.005 1.00 94.50 1000 LEU A C 1
ATOM 7476 O O . LEU A 1 1000 ? -7.055 -25.469 30.473 1.00 94.50 1000 LEU A O 1
ATOM 7480 N N . LEU A 1 1001 ? -5.951 -26.268 32.262 1.00 92.81 1001 LEU A N 1
ATOM 7481 C CA . LEU A 1 1001 ? -6.149 -25.092 33.108 1.00 92.81 1001 LEU A CA 1
ATOM 7482 C C . LEU A 1 1001 ? -4.885 -24.232 33.104 1.00 92.81 1001 LEU A C 1
ATOM 7484 O O . LEU A 1 1001 ? -3.801 -24.727 33.418 1.00 92.81 1001 LEU A O 1
ATOM 7488 N N . THR A 1 1002 ? -5.036 -22.947 32.796 1.00 91.38 1002 THR A N 1
ATOM 7489 C CA . THR A 1 1002 ? -3.962 -21.949 32.748 1.00 91.38 1002 THR A CA 1
ATOM 7490 C C . THR A 1 1002 ? -4.219 -20.890 33.815 1.00 91.38 1002 THR A C 1
ATOM 7492 O O . THR A 1 1002 ? -5.311 -20.331 33.915 1.00 91.38 1002 THR A O 1
ATOM 7495 N N . CYS A 1 1003 ? -3.232 -20.638 34.673 1.00 87.81 1003 CYS A N 1
ATOM 7496 C CA . CYS A 1 1003 ? -3.336 -19.592 35.686 1.00 87.81 1003 CYS A CA 1
ATOM 7497 C C . CYS A 1 1003 ? -2.667 -18.303 35.196 1.00 87.81 1003 CYS A C 1
ATOM 7499 O O . CYS A 1 1003 ? -1.543 -18.392 34.709 1.00 87.81 1003 CYS A O 1
ATOM 7501 N N . PRO A 1 1004 ? -3.267 -17.123 35.438 1.00 83.44 1004 PRO A N 1
ATOM 7502 C CA . PRO A 1 1004 ? -4.501 -16.893 36.193 1.00 83.44 1004 PRO A CA 1
ATOM 7503 C C . PRO A 1 1004 ? -5.798 -16.964 35.363 1.00 83.44 1004 PRO A C 1
ATOM 7505 O O . PRO A 1 1004 ? -6.860 -16.782 35.953 1.00 83.44 1004 PRO A O 1
ATOM 7508 N N . ASP A 1 1005 ? -5.732 -17.218 34.052 1.00 84.19 1005 ASP A N 1
ATOM 7509 C CA . ASP A 1 1005 ? -6.862 -17.118 33.114 1.00 84.19 1005 ASP A CA 1
ATOM 7510 C C . ASP A 1 1005 ? -8.132 -17.853 33.553 1.00 84.19 1005 ASP A C 1
ATOM 7512 O O . ASP A 1 1005 ? -9.197 -17.244 33.647 1.00 84.19 1005 ASP A O 1
ATOM 7516 N N . ASP A 1 1006 ? -8.035 -19.161 33.794 1.00 86.75 1006 ASP A N 1
ATOM 7517 C CA . ASP A 1 1006 ? -9.208 -20.021 33.985 1.00 86.75 1006 ASP A CA 1
ATOM 7518 C C . ASP A 1 1006 ? -9.026 -21.092 35.066 1.00 86.75 1006 ASP A C 1
ATOM 7520 O O . ASP A 1 1006 ? -9.924 -21.897 35.320 1.00 86.75 1006 ASP A O 1
ATOM 7524 N N . CYS A 1 1007 ? -7.880 -21.107 35.746 1.00 87.25 1007 CYS A N 1
ATOM 7525 C CA . CYS A 1 1007 ? -7.574 -22.191 36.664 1.00 87.25 1007 CYS A CA 1
ATOM 7526 C C . CYS A 1 1007 ? -8.434 -22.188 37.934 1.00 87.25 1007 CYS A C 1
ATOM 7528 O O . CYS A 1 1007 ? -8.774 -23.257 38.433 1.00 87.25 1007 CYS A O 1
ATOM 7530 N N . ILE A 1 1008 ? -8.834 -21.023 38.460 1.00 86.69 1008 ILE A N 1
ATOM 7531 C CA . ILE A 1 1008 ? -9.693 -20.969 39.655 1.00 86.69 1008 ILE A CA 1
ATOM 7532 C C . ILE A 1 1008 ? -11.111 -21.432 39.330 1.00 86.69 1008 ILE A C 1
ATOM 7534 O O . ILE A 1 1008 ? -11.623 -22.311 40.021 1.00 86.69 1008 ILE A O 1
ATOM 7538 N N . SER A 1 1009 ? -11.731 -20.876 38.286 1.00 83.69 1009 SER A N 1
ATOM 7539 C CA . SER A 1 1009 ? -13.064 -21.300 37.846 1.00 83.69 1009 SER A CA 1
ATOM 7540 C C . SER A 1 1009 ? -13.056 -22.775 37.457 1.00 83.69 1009 SER A C 1
ATOM 7542 O O . SER A 1 1009 ? -13.863 -23.538 37.974 1.00 83.69 1009 SER A O 1
ATOM 7544 N N . GLY A 1 1010 ? -12.070 -23.216 36.672 1.00 88.56 1010 GLY A N 1
ATOM 7545 C CA . GLY A 1 1010 ? -11.935 -24.614 36.273 1.00 88.56 1010 GLY A CA 1
ATOM 7546 C C . GLY A 1 1010 ? -11.742 -25.588 37.441 1.00 88.56 1010 GLY A C 1
ATOM 7547 O O . GLY A 1 1010 ? -12.318 -26.674 37.425 1.00 88.56 1010 GLY A O 1
ATOM 7548 N N . LEU A 1 1011 ? -10.980 -25.221 38.479 1.00 89.50 1011 LEU A N 1
ATOM 7549 C CA . LEU A 1 1011 ? -10.838 -26.049 39.685 1.00 89.50 1011 LEU A CA 1
ATOM 7550 C C . LEU A 1 1011 ? -12.128 -26.100 40.511 1.00 89.50 1011 LEU A C 1
ATOM 7552 O O . LEU A 1 1011 ? -12.463 -27.161 41.037 1.00 89.50 1011 LEU A O 1
ATOM 7556 N N . VAL A 1 1012 ? -12.843 -24.979 40.639 1.00 90.69 1012 VAL A N 1
ATOM 7557 C CA . VAL A 1 1012 ? -14.146 -24.938 41.322 1.00 90.69 1012 VAL A CA 1
ATOM 7558 C C . VAL A 1 1012 ? -15.155 -25.806 40.574 1.00 90.69 1012 VAL A C 1
ATOM 7560 O O . VAL A 1 1012 ? -15.766 -26.669 41.197 1.00 90.69 1012 VAL A O 1
ATOM 7563 N N . ASP A 1 1013 ? -15.243 -25.672 39.251 1.00 88.81 1013 ASP A N 1
ATOM 7564 C CA . ASP A 1 1013 ? -16.122 -26.481 38.402 1.00 88.81 1013 ASP A CA 1
ATOM 7565 C C . ASP A 1 1013 ? -15.802 -27.982 38.517 1.00 88.81 1013 ASP A C 1
ATOM 7567 O O . ASP A 1 1013 ? -16.707 -28.814 38.611 1.00 88.81 1013 ASP A O 1
ATOM 7571 N N . LEU A 1 1014 ? -14.515 -28.353 38.566 1.00 88.19 1014 LEU A N 1
ATOM 7572 C CA . LEU A 1 1014 ? -14.082 -29.740 38.771 1.00 88.19 1014 LEU A CA 1
ATOM 7573 C C . LEU A 1 1014 ? -14.541 -30.294 40.131 1.00 88.19 1014 LEU A C 1
ATOM 7575 O O . LEU A 1 1014 ? -14.961 -31.447 40.222 1.00 88.19 1014 LEU A O 1
ATOM 7579 N N . ILE A 1 1015 ? -14.459 -29.491 41.194 1.00 90.75 1015 ILE A N 1
ATOM 7580 C CA . ILE A 1 1015 ? -14.898 -29.896 42.537 1.00 90.75 1015 ILE A CA 1
ATOM 7581 C C . ILE A 1 1015 ? -16.426 -29.997 42.590 1.00 90.75 1015 ILE A C 1
ATOM 7583 O O . ILE A 1 1015 ? -16.956 -31.005 43.066 1.00 90.75 1015 ILE A O 1
ATOM 7587 N N . ASP A 1 1016 ? -17.132 -28.989 42.082 1.00 92.62 1016 ASP A N 1
ATOM 7588 C CA . ASP A 1 1016 ? -18.594 -28.905 42.120 1.00 92.62 1016 ASP A CA 1
ATOM 7589 C C . ASP A 1 1016 ? -19.269 -29.973 41.245 1.00 92.62 1016 ASP A C 1
ATOM 7591 O O . ASP A 1 1016 ? -20.374 -30.418 41.559 1.00 92.62 1016 ASP A O 1
ATOM 7595 N N . SER A 1 1017 ? -18.601 -30.432 40.181 1.00 90.81 1017 SER A N 1
ATOM 7596 C CA . SER A 1 1017 ? -19.089 -31.504 39.297 1.00 90.81 1017 SER A CA 1
ATOM 7597 C C . SER A 1 1017 ? -18.846 -32.927 39.817 1.00 90.81 1017 SER A C 1
ATOM 7599 O O . SER A 1 1017 ? -19.293 -33.891 39.193 1.00 90.81 1017 SER A O 1
ATOM 7601 N N . SER A 1 1018 ? -18.169 -33.097 40.957 1.00 90.81 1018 SER A N 1
ATOM 7602 C CA . SER A 1 1018 ? -17.889 -34.424 41.515 1.00 90.81 1018 SER A CA 1
ATOM 7603 C C . SER A 1 1018 ? -19.144 -35.111 42.083 1.00 90.81 1018 SER A C 1
ATOM 7605 O O . SER A 1 1018 ? -19.856 -34.557 42.919 1.00 90.81 1018 SER A O 1
ATOM 7607 N N . GLU A 1 1019 ? -19.419 -36.350 41.653 1.00 94.00 1019 GLU A N 1
ATOM 7608 C CA . GLU A 1 1019 ? -20.610 -37.103 42.094 1.00 94.00 1019 GLU A CA 1
ATOM 7609 C C . GLU A 1 1019 ? -20.343 -38.061 43.275 1.00 94.00 1019 GLU A C 1
ATOM 7611 O O . GLU A 1 1019 ? -21.230 -38.268 44.105 1.00 94.00 1019 GLU A O 1
ATOM 7616 N N . ASP A 1 1020 ? -19.128 -38.623 43.375 1.00 93.81 1020 ASP A N 1
ATOM 7617 C CA . ASP A 1 1020 ? -18.777 -39.667 44.356 1.00 93.81 1020 ASP A CA 1
ATOM 7618 C C . ASP A 1 1020 ? -17.682 -39.232 45.354 1.00 93.81 1020 ASP A C 1
ATOM 7620 O O . ASP A 1 1020 ? -17.928 -39.147 46.561 1.00 93.81 1020 ASP A O 1
ATOM 7624 N N . THR A 1 1021 ? -16.455 -38.986 44.877 1.00 92.06 1021 THR A N 1
ATOM 7625 C CA . THR A 1 1021 ? -15.286 -38.609 45.698 1.00 92.06 1021 THR A CA 1
ATOM 7626 C C . THR A 1 1021 ? -14.316 -37.718 44.921 1.00 92.06 1021 THR A C 1
ATOM 7628 O O . THR A 1 1021 ? -14.127 -37.924 43.726 1.00 92.06 1021 THR A O 1
ATOM 7631 N N . VAL A 1 1022 ? -13.633 -36.801 45.615 1.00 87.31 1022 VAL A N 1
ATOM 7632 C CA . VAL A 1 1022 ? -12.486 -36.038 45.088 1.00 87.31 1022 VAL A CA 1
ATOM 7633 C C . VAL A 1 1022 ? -11.247 -36.391 45.908 1.00 87.31 1022 VAL A C 1
ATOM 7635 O O . VAL A 1 1022 ? -11.183 -36.081 47.100 1.00 87.31 1022 VAL A O 1
ATOM 7638 N N . ASP A 1 1023 ? -10.266 -37.038 45.278 1.00 86.88 1023 ASP A N 1
ATOM 7639 C CA . ASP A 1 1023 ? -9.001 -37.413 45.912 1.00 86.88 1023 ASP A CA 1
ATOM 7640 C C . ASP A 1 1023 ? -7.924 -36.369 45.606 1.00 86.88 1023 ASP A C 1
ATOM 7642 O O . ASP A 1 1023 ? -7.508 -36.191 44.463 1.00 86.88 1023 ASP A O 1
ATOM 7646 N N . LEU A 1 1024 ? -7.458 -35.675 46.645 1.00 84.38 1024 LEU A N 1
ATOM 7647 C CA . LEU A 1 1024 ? -6.496 -34.581 46.518 1.00 84.38 1024 LEU A CA 1
ATOM 7648 C C . LEU A 1 1024 ? -5.147 -34.967 47.133 1.00 84.38 1024 LEU A C 1
ATOM 7650 O O . LEU A 1 1024 ? -5.055 -35.285 48.321 1.00 84.38 1024 LEU A O 1
ATOM 7654 N N . SER A 1 1025 ? -4.087 -34.884 46.328 1.00 81.56 1025 SER A N 1
ATOM 7655 C CA . SER A 1 1025 ? -2.689 -34.968 46.766 1.00 81.56 1025 SER A CA 1
ATOM 7656 C C . SER A 1 1025 ? -2.034 -33.607 46.545 1.00 81.56 1025 SER A C 1
ATOM 7658 O O . SER A 1 1025 ? -1.586 -33.313 45.442 1.00 81.56 1025 SER A O 1
ATOM 7660 N N . LEU A 1 1026 ? -2.012 -32.774 47.586 1.00 79.00 1026 LEU A N 1
ATOM 7661 C CA . LEU A 1 1026 ? -1.562 -31.378 47.524 1.00 79.00 1026 LEU A CA 1
ATOM 7662 C C . LEU A 1 1026 ? -0.275 -31.183 48.338 1.00 79.00 1026 LEU A C 1
ATOM 7664 O O . LEU A 1 1026 ? -0.045 -31.913 49.307 1.00 79.00 1026 LEU A O 1
ATOM 7668 N N . GLN A 1 1027 ? 0.545 -30.213 47.928 1.00 64.88 1027 GLN A N 1
ATOM 7669 C CA . GLN A 1 1027 ? 1.800 -29.839 48.591 1.00 64.88 1027 GLN A CA 1
ATOM 7670 C C . GLN A 1 1027 ? 1.578 -29.009 49.859 1.00 64.88 1027 GLN A C 1
ATOM 7672 O O . GLN A 1 1027 ? 0.662 -28.156 49.859 1.00 64.88 1027 GLN A O 1
#

Secondary structure (DSSP, 8-state):
-----PPPPB---SEEEEEEE-S-SSS-TTPPTTSS-EEEEEE-SSS-EE-TT-EEEETT--EEESSTTTBTT--TT-TTTTEE-TT-EEEEE-TT-SSS-SS-TT-EEEEEEPTTS-EEEEEEE----TT--EEE-TTSS-EEE-SS--TTS----S-----SEEEEEEEEE-SSTTPPTTTS-EEEEEE-TT-SS-EE-TT-EEEETT--EEEHHHHEEEE--SEETTEEE-TT-EEEEE-TTSS-----STT-EEEEE-TTS-EEEEEE--S---TTEEEEEGGG-GGG-EEE-SS--TTS--TTTS------S--EEEEEEESS-SS-HHHHHHHT-S-EEEEEE-SSS----TT-EEEESEEEE--TTTBS-SSPPTT-EEEE--S-TTT----SS-EEEEEE-TTS-EEEEEEE----TT-EEEE-TTSTT-EEEESS--TTSPPPP--SS--S---EEEEEEE-S--TTS--TTS--S-EEEEEE-SSSPEE-TT-EEEETTS-EEE--GGGBSS-S-SEE-TT-EEEE--SS----SEEEEEEEE-TTS-EEEEEEEEE--TT-EEEESSSEEE-SS--TTSPPPPPPPP-SS--EEEEEEEES-SSTTS---EEEEEE-SSS-EE-TT-EEEEEETTEEEEEEEBSS-EE-TT-EEEEES-HHHHHHHH----EEHHHHBSSPPP--TTEEEEEEE-TTS-EEEEEEEET--TTSTT--SSPB---TTS-STTEEEESTTS---SGGGS--SSSGGGTSS-EEETT-----STTEEEEEEEEEEEEESSSHHHHHHHHHHT-SSEEEEEES-B--HHHHHHHHHHHTTT-EEEEEEESS---SS--HHHHHHHHHHHHHTT-EEEEE---S-TTSPPPS-S----EEEEETTTEEEEESS-BSTTTSPPTTS----EEEEEEE-HHHHHHHHHHHHHHT-TTSTTEEE--TT-TTTSPPTT--PPP--GGG--PPPTTSSEEEEEEEEEE---TTTTHHHHHHHHHHT-SS-------

Radius of gyration: 39.23 Å; Cα contacts (8 Å, |Δi|>4): 2464; chains: 1; bounding box: 73×92×111 Å

Foldseek 3Di:
DDDDPQPAAADAPQKEWFKWDQAFPPDAQLAAPPRHTKTKIARQDQAKDQLQQKWKAWPVRDIQRCAPQFWPQDDPVDSCSRIHGNGFMTMGGSGNVDPHHPQDQQKIWMFMADNVRHTNAIEIDFHHPYLWMWGADPVRAFIATFLHDDHRHDTRRDFDDADQKDWFKWQQAFCDDLDWPPRYTKTKIWGAQPDAAWDQQAQKWKQWNNRQIDRPQVFWDDWPDPDVVSDTRGRGIMTMGGPRPSPDHHDQDFFIKMFIAHNVRGTHDMAGHRDRRDHPWMKGCFLRDCVQHIDTDPDDAHRHHDPSRPDDDDDDQWPKEWFKWAQAEADDQVVCLVVVNHTKIKIFRQHQAKDALVQKWKDKPAIGRDDPVQKVDRIDGNGFMIMGHDPDCVRDHHDQAKTKIFIAGNVRHTPYIAIDGGHAHQWMWGAAPVDRHHIFTFLHDDHRDDDDHDDVVDPDDLQKDWFKWQAAAAQPDQQPVRDGGIKTKMFRQDQAKDQLTQKWKAKPSRYGDRDYQVQWDPDRGSIHHHGWMTMGHDPDHDGHQASIKMFIADRNRHTSRMATDHGADHSFMWGRDSHTYGALDDDHGHHGDDFDDDPPALFKEWFKWAAAALDPVLQFTKTKMWGQDQTWHWQFLKKKWKFAPPDDIDIWGFRGHIHHHGDMAIETCHQPSLCLFQVDGHDNNVVGIVDDDDDDQQWIKIFIAGNVGDTSAIATAHNYDQPDPRADDDHAYPDPPDRSYQKMFGFALSQDPHSVPGDRPNYNVRRPHDIAGRLDDRDNPQQWDKDFWKKWKDKPPDQVLQQVLVVLLPFDAEKEWEFADAQALLVLVSLLVCLVNVHAYEYEYELDRDDPPPCLLRRQLSLQVNVVSPYFYKYQAFQPDSSHDGDRDPTRHWGKMAGPLFKIKGKPDGNDCQRYNFHPDHHDIMMMMMIGGNVNSPSVVVVRVSQCDPSHSSMGTEDLPDPRRHNDDPRDSDDDPNPRRDHDDPPPIDMDGTMDIDGDDDPPSCNVVVVVCVVVPDDDDDDDDDD

Sequence (1027 aa):
NGGGSSGPTYYDTGIRVREVLADPFFSADNASWPGGEWLEIENIGASTVDLLGYYIMDSSSNNISLNESHLIGFDATDSTSTHIHPGSRRVVAINSTSEYGVLNNGGDQLAVFASNGSVTDELTYPSVRAGHSKIRSADGLTWTDALFPTPGESDATSVNGTSTLSINEIMVNGTVNDAPYPDGEWIELRVHPDETTGVGLAGYTIKTGTGGSIDLTDALVECSCTIVSPHGLGPGEYGVIQLNGTGVEIIRSLGDTISLVDPSEKVVQTISWATNLPAGRTMTPIAGDPMNGWTLSNEETPAAANPDQASGNNQGSIDLQIVEILPNPFGNDSAAALAGDGEFIELWNNGTSEVDLSGWSIISGSTLALNEQTTSDMSPDAGERVVIRPTDPSAFWLSNTAGSISLHDALGNPIDSIVYSSTLPGAAMVANLTSSSSWIYAPTPTPGTATPTFDNPYAGSNDLVITEIMVQCGTSGSDSVGILGEWIELRNNGTQTIDLSRWHILDEDGTGMLATTNQIWNGTSMSIAPGEHVVLRPEEAFMDNFGDTIRLMNPDGTMISTVYWLNSQSCISIEPRFGWGPTLMPSPGIANPMPDQWDGTSSVIFSRIMVGEVNSLRDHDWFEIRNIGTQTLDMSGWMISRHREDAPAWNDTFRGLVLGPGESAIITGDPTHLLEDAALNAYGGNDVMYNMPWLPDSGGGFQLVSPTGIVVDTIVYGDGDPNIEGWTGPSITPPSSSGPVGLIMMRGDGCASTPDAIPDTDSAADWEVRWLRMGASLFCDGGVFSTTGNVTTSISPGHALGDLVQWINAAESEIHVHLYELTSYELSRALRNALDRGVEVTVLLEGGVYSSYDNMAVSRGIASDLHTAGATVLWMVEPPSSTSPESPYKYIHSKVAVRDSSSVWMSSGNWKSSSFPLDGYSGNRDWSVFIDSEDIAQLVLSRMTWDENTSHLHIEAFNPMDSSHGTPDGWVTPIDRLLEVSPSPAGVETTHAGAIDGKLLTCPDDCISGLVDLIDSSEDTVDLSLQ

Mean predicted aligned error: 16.52 Å

pLDDT: mean 84.98, std 11.64, range [26.08, 98.81]

Solvent-accessible surface area (backbone atoms only — not comparable to full-atom values): 55848 Å² total; per-residue (Å²): 141,78,83,78,78,73,74,87,47,79,48,79,74,33,49,37,77,37,37,39,27,30,21,32,54,97,38,54,33,31,28,52,76,88,41,18,19,34,37,27,36,32,23,79,27,96,56,71,44,72,39,65,63,21,34,36,31,40,80,85,69,50,76,52,54,48,39,84,75,20,28,65,79,54,41,98,90,40,94,61,43,50,51,39,44,52,79,34,64,44,37,37,31,57,41,45,79,46,101,48,56,82,53,47,35,74,30,46,42,40,38,33,28,40,64,87,67,25,40,34,33,58,41,60,50,62,61,33,53,75,18,22,21,37,33,44,42,97,86,64,70,31,66,41,70,29,50,24,54,43,88,72,56,75,81,38,73,64,71,75,45,79,62,62,64,43,79,52,38,35,28,73,30,27,73,38,84,81,28,60,71,83,44,9,27,33,42,29,34,33,26,42,67,88,46,87,83,42,49,67,32,73,62,28,30,43,32,26,18,49,51,37,72,44,53,48,69,82,32,59,74,48,59,61,56,79,37,82,77,70,57,26,37,30,51,58,24,24,35,25,30,39,38,49,93,67,88,47,81,78,70,70,57,69,65,36,33,41,29,40,29,42,70,85,75,30,31,41,42,74,50,66,40,90,55,85,67,57,66,68,40,27,37,30,30,42,77,61,36,64,91,68,38,74,42,80,40,96,67,83,45,85,58,55,72,48,81,70,57,65,62,78,86,79,86,74,97,64,47,52,39,77,43,37,35,26,49,24,35,60,75,58,65,77,61,21,51,73,73,73,60,27,48,36,41,29,36,33,28,74,32,92,52,65,46,78,40,72,63,16,32,41,37,39,103,40,72,43,70,49,44,86,81,28,29,75,52,62,57,42,43,51,69,32,57,31,40,31,34,67,86,46,70,91,69,39,59,64,49,64,42,50,45,49,47,34,36,23,43,65,87,65,49,78,67,37,74,51,71,50,79,69,46,33,61,52,35,15,34,32,51,36,91,89,49,94,83,49,73,40,65,36,65,60,71,58,89,71,53,85,77,83,86,74,71,80,76,62,82,74,70,75,44,60,43,80,57,36,37,34,34,53,22,54,83,86,47,79,34,96,81,71,59,64,33,41,35,42,28,35,31,29,76,40,88,58,66,33,67,42,62,36,21,30,40,28,36,80,89,57,52,52,41,60,43,42,61,88,28,37,71,81,55,81,66,54,66,39,46,54,70,39,48,44,28,38,36,66,94,64,92,72,63,57,45,60,62,37,40,43,33,39,26,41,59,75,68,49,76,66,48,40,47,53,34,70,63,59,51,72,52,43,31,29,28,80,81,63,32,52,40,76,45,83,60,85,43,90,55,54,82,70,84,74,65,47,82,83,85,82,68,78,28,52,35,77,43,38,38,33,38,30,45,68,39,101,85,46,53,41,35,34,40,23,42,29,22,50,32,87,54,32,36,61,38,49,54,22,28,46,39,37,38,44,80,90,48,78,70,47,74,38,38,28,73,40,50,64,31,43,56,68,34,67,47,40,37,16,72,24,31,67,51,28,29,59,60,40,62,40,83,45,43,39,19,63,77,32,19,76,53,56,82,84,71,54,68,68,29,27,21,43,29,38,26,43,72,88,69,48,77,55,30,38,50,38,30,48,68,14,51,41,86,45,83,63,44,50,62,66,36,28,75,78,62,95,88,58,72,55,56,41,35,34,43,22,37,28,79,73,52,61,87,48,48,90,62,50,58,80,76,35,34,31,73,28,39,75,66,39,75,45,40,46,60,46,86,84,82,66,76,75,43,62,49,77,50,68,34,39,42,35,49,42,51,22,53,46,36,36,43,17,45,50,46,52,58,50,66,68,48,74,52,31,35,42,36,37,31,34,45,54,65,33,67,51,60,55,46,38,52,46,57,27,37,76,72,65,20,48,39,40,37,40,33,33,66,75,68,91,57,100,65,82,54,60,58,49,29,24,35,50,46,42,56,39,40,75,60,68,32,52,39,34,26,39,42,72,39,92,47,99,69,49,62,75,47,62,60,97,71,49,78,55,30,38,32,36,33,54,63,30,26,28,41,42,36,78,39,50,50,27,52,50,32,41,20,57,72,94,47,84,44,42,84,22,51,34,40,39,37,45,25,45,72,60,14,46,60,52,44,60,54,50,56,59,69,66,37,63,63,36,64,36,26,42,70,66,40,66,83,38,91,88,69,12,45,40,90,86,64,68,89,74,84,91,63,70,90,68,67,57,49,61,61,91,82,72,57,58,68,51,74,43,82,49,74,50,66,62,70,46,80,85,82,42,31,66,62,52,51,49,51,57,60,72,67,55,89,85,76,86,90,83,90,80,135

Nearest PDB structures (foldseek):
  4gel-assembly1_B  TM=7.311E-01  e=1.707E-06  Drosophila melanogaster
  5lzk-assembly1_A  TM=7.168E-01  e=2.008E-06  Homo sapiens
  4gem-assembly1_B  TM=7.435E-01  e=2.172E-05  Drosophila melanogaster
  4gem-assembly1_A  TM=7.204E-01  e=3.940E-05  Drosophila melanogaster
  4gen-assembly1_A  TM=6.751E-01  e=6.938E-04  Drosophila melanogaster